Protein AF-0000000065949648 (afdb_homodimer)

Radius of gyration: 27.19 Å; Cα contacts (8 Å, |Δi|>4): 2237; chains: 2; bounding box: 66×78×62 Å

Structure (mmCIF, N/CA/C/O backbone):
data_AF-0000000065949648-mode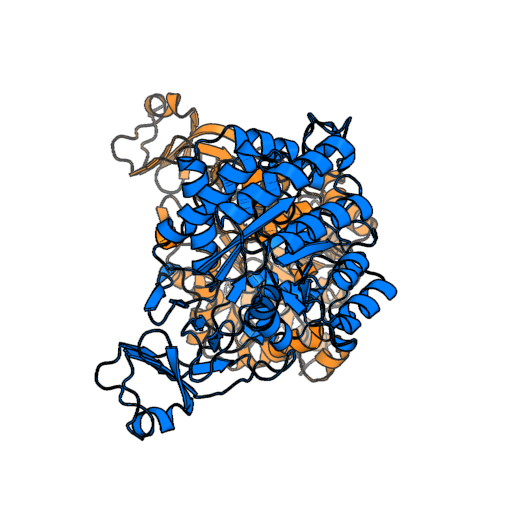l_v1
#
loop_
_entity.id
_entity.type
_entity.pdbx_description
1 polymer Imidazolonepropionase
#
loop_
_atom_site.group_PDB
_atom_site.id
_atom_site.type_symbol
_atom_site.label_atom_id
_atom_site.label_alt_id
_atom_site.label_comp_id
_atom_site.label_asym_id
_atom_site.label_entity_id
_atom_site.label_seq_id
_atom_site.pdbx_PDB_ins_code
_atom_site.Cartn_x
_atom_site.Cartn_y
_atom_site.Cartn_z
_atom_site.occupancy
_atom_site.B_iso_or_equiv
_atom_site.auth_seq_id
_atom_site.auth_comp_id
_atom_site.auth_asym_id
_atom_site.auth_atom_id
_atom_site.pdbx_PDB_model_num
ATOM 1 N N . MET A 1 1 ? -23.938 -40.5 10.734 1 53.66 1 MET A N 1
ATOM 2 C CA . MET A 1 1 ? -22.5 -40.375 10.5 1 53.66 1 MET A CA 1
ATOM 3 C C . MET A 1 1 ? -21.844 -39.562 11.617 1 53.66 1 MET A C 1
ATOM 5 O O . MET A 1 1 ? -22.438 -38.625 12.156 1 53.66 1 MET A O 1
ATOM 9 N N . SER A 1 2 ? -20.797 -40.031 12.266 1 78.88 2 SER A N 1
ATOM 10 C CA . SER A 1 2 ? -20.172 -39.438 13.438 1 78.88 2 SER A CA 1
ATOM 11 C C . SER A 1 2 ? -19.688 -38.031 13.156 1 78.88 2 SER A C 1
ATOM 13 O O . SER A 1 2 ? -19.234 -37.719 12.047 1 78.88 2 SER A O 1
ATOM 15 N N . ARG A 1 3 ? -20.031 -37.188 13.992 1 88.88 3 ARG A N 1
ATOM 16 C CA . ARG A 1 3 ? -19.594 -35.781 13.898 1 88.88 3 ARG A CA 1
ATOM 17 C C . ARG A 1 3 ? -18.062 -35.688 13.82 1 88.88 3 ARG A C 1
ATOM 19 O O . ARG A 1 3 ? -17.359 -36.375 14.578 1 88.88 3 ARG A O 1
ATOM 26 N N . PRO A 1 4 ? -17.531 -35.031 12.789 1 93.88 4 PRO A N 1
ATOM 27 C CA . PRO A 1 4 ? -16.078 -34.844 12.758 1 93.88 4 PRO A CA 1
ATOM 28 C C . PRO A 1 4 ? -15.531 -34.219 14.047 1 93.88 4 PRO A C 1
ATOM 30 O O . PRO A 1 4 ? -16.234 -33.438 14.703 1 93.88 4 PRO A O 1
ATOM 33 N N . THR A 1 5 ? -14.305 -34.594 14.375 1 96.12 5 THR A N 1
ATOM 34 C CA . THR A 1 5 ? -13.625 -34.031 15.531 1 96.12 5 THR A CA 1
ATOM 35 C C . THR A 1 5 ? -12.695 -32.875 15.117 1 96.12 5 THR A C 1
ATOM 37 O O . THR A 1 5 ? -11.656 -33.125 14.492 1 96.12 5 THR A O 1
ATOM 40 N N . ALA A 1 6 ? -13.047 -31.734 15.5 1 97.44 6 ALA A N 1
ATOM 41 C CA . ALA A 1 6 ? -12.305 -30.562 15.055 1 97.44 6 ALA A CA 1
ATOM 42 C C . ALA A 1 6 ? -11.008 -30.406 15.836 1 97.44 6 ALA A C 1
ATOM 44 O O . ALA A 1 6 ? -10.969 -30.641 17.047 1 97.44 6 ALA A O 1
ATOM 45 N N . THR A 1 7 ? -9.93 -29.969 15.18 1 98.38 7 THR A N 1
ATOM 46 C CA . THR A 1 7 ? -8.672 -29.594 15.812 1 98.38 7 THR A CA 1
ATOM 47 C C . THR A 1 7 ? -8.547 -28.078 15.914 1 98.38 7 THR A C 1
ATOM 49 O O . THR A 1 7 ? -7.828 -27.562 16.766 1 98.38 7 THR A O 1
ATOM 52 N N . LEU A 1 8 ? -9.211 -27.375 15.07 1 98.69 8 LEU A N 1
ATOM 53 C CA . LEU A 1 8 ? -9.25 -25.906 15.031 1 98.69 8 LEU A CA 1
ATOM 54 C C . LEU A 1 8 ? -10.633 -25.422 14.617 1 98.69 8 LEU A C 1
ATOM 56 O O . LEU A 1 8 ? -11.25 -25.984 13.719 1 98.69 8 LEU A O 1
ATOM 60 N N . VAL A 1 9 ? -11.148 -24.406 15.297 1 98.75 9 VAL A N 1
ATOM 61 C CA . VAL A 1 9 ? -12.422 -23.797 14.938 1 98.75 9 VAL A CA 1
ATOM 62 C C . VAL A 1 9 ? -12.281 -22.281 14.914 1 98.75 9 VAL A C 1
ATOM 64 O O . VAL A 1 9 ? -11.75 -21.688 15.852 1 98.75 9 VAL A O 1
ATOM 67 N N . LEU A 1 10 ? -12.578 -21.625 13.844 1 98.81 10 LEU A N 1
ATOM 68 C CA . LEU A 1 10 ? -12.805 -20.188 13.781 1 98.81 10 LEU A CA 1
ATOM 69 C C . LEU A 1 10 ? -14.297 -19.859 13.875 1 98.81 10 LEU A C 1
ATOM 71 O O . LEU A 1 10 ? -15.078 -20.266 13.016 1 98.81 10 LEU A O 1
ATOM 75 N N . ARG A 1 11 ? -14.734 -19.172 14.867 1 98.38 11 ARG A N 1
ATOM 76 C CA . ARG A 1 11 ? -16.156 -18.938 15.109 1 98.38 11 ARG A CA 1
ATOM 77 C C . ARG A 1 11 ? -16.484 -17.438 15.07 1 98.38 11 ARG A C 1
ATOM 79 O O . ARG A 1 11 ? -15.578 -16.609 15.055 1 98.38 11 ARG A O 1
ATOM 86 N N . ASN A 1 12 ? -17.812 -17.141 15.023 1 98.5 12 ASN A N 1
ATOM 87 C CA . ASN A 1 12 ? -18.297 -15.766 15.039 1 98.5 12 ASN A CA 1
ATOM 88 C C . ASN A 1 12 ? -17.703 -14.953 13.898 1 98.5 12 ASN A C 1
ATOM 90 O O . ASN A 1 12 ? -17.156 -13.867 14.117 1 98.5 12 ASN A O 1
ATOM 94 N N . ALA A 1 13 ? -17.703 -15.531 12.695 1 98.75 13 ALA A N 1
ATOM 95 C CA . ALA A 1 13 ? -17.047 -14.93 11.547 1 98.75 13 ALA A CA 1
ATOM 96 C C . ALA A 1 13 ? -18.047 -14.617 10.438 1 98.75 13 ALA A C 1
ATOM 98 O O . ALA A 1 13 ? -19.188 -15.094 10.477 1 98.75 13 ALA A O 1
ATOM 99 N N . VAL A 1 14 ? -17.75 -13.656 9.617 1 98.81 14 VAL A N 1
ATOM 100 C CA . VAL A 1 14 ? -18.266 -13.648 8.25 1 98.81 14 VAL A CA 1
ATOM 101 C C . VAL A 1 14 ? -17.359 -14.492 7.355 1 98.81 14 VAL A C 1
ATOM 103 O O . VAL A 1 14 ? -16.203 -14.148 7.125 1 98.81 14 VAL A O 1
ATOM 106 N N . VAL A 1 15 ? -17.875 -15.617 6.871 1 98.88 15 VAL A N 1
ATOM 107 C CA . VAL A 1 15 ? -17.047 -16.516 6.078 1 98.88 15 VAL A CA 1
ATOM 108 C C . VAL A 1 15 ? -17.281 -16.266 4.594 1 98.88 15 VAL A C 1
ATOM 110 O O . VAL A 1 15 ? -18.438 -16.234 4.141 1 98.88 15 VAL A O 1
ATOM 113 N N . ALA A 1 16 ? -16.266 -15.953 3.842 1 98.88 16 ALA A N 1
ATOM 114 C CA . ALA A 1 16 ? -16.312 -16.016 2.383 1 98.88 16 ALA A CA 1
ATOM 115 C C . ALA A 1 16 ? -15.812 -17.359 1.878 1 98.88 16 ALA A C 1
ATOM 117 O O . ALA A 1 16 ? -14.625 -17.672 1.985 1 98.88 16 ALA A O 1
ATOM 118 N N . THR A 1 17 ? -16.641 -18.156 1.292 1 98.75 17 THR A N 1
ATOM 119 C CA . THR A 1 17 ? -16.266 -19.516 0.916 1 98.75 17 THR A CA 1
ATOM 120 C C . THR A 1 17 ? -15.477 -19.516 -0.387 1 98.75 17 THR A C 1
ATOM 122 O O . THR A 1 17 ? -14.664 -20.422 -0.628 1 98.75 17 THR A O 1
ATOM 125 N N . CYS A 1 18 ? -15.734 -18.562 -1.276 1 98.38 18 CYS A N 1
ATOM 126 C CA . CYS A 1 18 ? -15.109 -18.391 -2.582 1 98.38 18 CYS A CA 1
ATOM 127 C C . CYS A 1 18 ? -15.25 -19.641 -3.43 1 98.38 18 CYS A C 1
ATOM 129 O O . CYS A 1 18 ? -14.328 -20 -4.168 1 98.38 18 CYS A O 1
ATOM 131 N N . ASP A 1 19 ? -16.359 -20.359 -3.314 1 96.19 19 ASP A N 1
ATOM 132 C CA . ASP A 1 19 ? -16.547 -21.625 -4.02 1 96.19 19 ASP A CA 1
ATOM 133 C C . ASP A 1 19 ? -17.781 -21.578 -4.926 1 96.19 19 ASP A C 1
ATOM 135 O O . ASP A 1 19 ? -18.203 -22.594 -5.465 1 96.19 19 ASP A O 1
ATOM 139 N N . ARG A 1 20 ? -18.375 -20.484 -5.105 1 94.69 20 ARG A N 1
ATOM 140 C CA . ARG A 1 20 ? -19.625 -20.391 -5.848 1 94.69 20 ARG A CA 1
ATOM 141 C C . ARG A 1 20 ? -19.391 -19.984 -7.297 1 94.69 20 ARG A C 1
ATOM 143 O O . ARG A 1 20 ? -19.5 -20.812 -8.211 1 94.69 20 ARG A O 1
ATOM 150 N N . SER A 1 21 ? -19.094 -18.766 -7.562 1 94.44 21 SER A N 1
ATOM 151 C CA . SER A 1 21 ? -18.781 -18.234 -8.891 1 94.44 21 SER A CA 1
ATOM 152 C C . SER A 1 21 ? -17.75 -17.109 -8.805 1 94.44 21 SER A C 1
ATOM 154 O O . SER A 1 21 ? -17.422 -16.641 -7.719 1 94.44 21 SER A O 1
ATOM 156 N N . PRO A 1 22 ? -17.25 -16.75 -9.953 1 94.19 22 PRO A N 1
ATOM 157 C CA . PRO A 1 22 ? -16.234 -15.688 -9.945 1 94.19 22 PRO A CA 1
ATOM 158 C C . PRO A 1 22 ? -16.766 -14.383 -9.359 1 94.19 22 PRO A C 1
ATOM 160 O O . PRO A 1 22 ? -15.984 -13.57 -8.859 1 94.19 22 PRO A O 1
ATOM 163 N N . SER A 1 23 ? -18.031 -14.156 -9.375 1 94.69 23 SER A N 1
ATOM 164 C CA . SER A 1 23 ? -18.578 -12.867 -8.969 1 94.69 23 SER A CA 1
ATOM 165 C C . SER A 1 23 ? -19.25 -12.961 -7.609 1 94.69 23 SER A C 1
ATOM 167 O O . SER A 1 23 ? -19.812 -11.977 -7.121 1 94.69 23 SER A O 1
ATOM 169 N N . ASP A 1 24 ? -19.234 -14.133 -6.992 1 96.94 24 ASP A N 1
ATOM 170 C CA . ASP A 1 24 ? -19.891 -14.375 -5.711 1 96.94 24 ASP A CA 1
ATOM 171 C C . ASP A 1 24 ? -18.906 -14.984 -4.707 1 96.94 24 ASP A C 1
ATOM 173 O O . ASP A 1 24 ? -18.594 -16.172 -4.773 1 96.94 24 ASP A O 1
ATOM 177 N N . ALA A 1 25 ? -18.516 -14.211 -3.729 1 98.06 25 ALA A N 1
ATOM 178 C CA . ALA A 1 25 ? -17.547 -14.648 -2.732 1 98.06 25 ALA A CA 1
ATOM 179 C C . ALA A 1 25 ? -18.156 -15.664 -1.774 1 98.06 25 ALA A C 1
ATOM 181 O O . ALA A 1 25 ? -17.438 -16.344 -1.034 1 98.06 25 ALA A O 1
ATOM 182 N N . GLY A 1 26 ? -19.484 -15.867 -1.827 1 98.38 26 GLY A N 1
ATOM 183 C CA . GLY A 1 26 ? -20.125 -16.844 -0.969 1 98.38 26 GLY A CA 1
ATOM 184 C C . GLY A 1 26 ? -20.109 -16.453 0.498 1 98.38 26 GLY A C 1
ATOM 185 O O . GLY A 1 26 ? -19.719 -17.266 1.352 1 98.38 26 GLY A O 1
ATOM 186 N N . LEU A 1 27 ? -20.547 -15.242 0.833 1 98.44 27 LEU A N 1
ATOM 187 C CA . LEU A 1 27 ? -20.5 -14.711 2.189 1 98.44 27 LEU A CA 1
ATOM 188 C C . LEU A 1 27 ? -21.547 -15.375 3.076 1 98.44 27 LEU A C 1
ATOM 190 O O . LEU A 1 27 ? -22.703 -15.5 2.689 1 98.44 27 LEU A O 1
ATOM 194 N N . LEU A 1 28 ? -21.094 -15.875 4.215 1 98.44 28 LEU A N 1
ATOM 195 C CA . LEU A 1 28 ? -21.938 -16.453 5.258 1 98.44 28 LEU A CA 1
ATOM 196 C C . LEU A 1 28 ? -21.766 -15.695 6.574 1 98.44 28 LEU A C 1
ATOM 198 O O . LEU A 1 28 ? -20.781 -15.891 7.285 1 98.44 28 LEU A O 1
ATOM 202 N N . PRO A 1 29 ? -22.719 -14.797 6.961 1 97.94 29 PRO A N 1
ATOM 203 C CA . PRO A 1 29 ? -22.594 -14.094 8.242 1 97.94 29 PRO A CA 1
ATOM 204 C C . PRO A 1 29 ? -22.844 -15.008 9.438 1 97.94 29 PRO A C 1
ATOM 206 O O . PRO A 1 29 ? -23.578 -15.992 9.328 1 97.94 29 PRO A O 1
ATOM 209 N N . GLY A 1 30 ? -22.234 -14.625 10.602 1 98.19 30 GLY A N 1
ATOM 210 C CA . GLY A 1 30 ? -22.438 -15.406 11.812 1 98.19 30 GLY A CA 1
ATOM 211 C C . GLY A 1 30 ? -22.062 -16.859 11.656 1 98.19 30 GLY A C 1
ATOM 212 O O . GLY A 1 30 ? -22.781 -17.75 12.109 1 98.19 30 GLY A O 1
ATOM 213 N N . ALA A 1 31 ? -20.953 -17.078 10.922 1 98.75 31 ALA A N 1
ATOM 214 C CA . ALA A 1 31 ? -20.578 -18.438 10.531 1 98.75 31 ALA A CA 1
ATOM 215 C C . ALA A 1 31 ? -19.359 -18.906 11.297 1 98.75 31 ALA A C 1
ATOM 217 O O . ALA A 1 31 ? -18.766 -18.156 12.078 1 98.75 31 ALA A O 1
ATOM 218 N N . ALA A 1 32 ? -19.062 -20.203 11.133 1 98.75 32 ALA A N 1
ATOM 219 C CA . ALA A 1 32 ? -17.875 -20.844 11.688 1 98.75 32 ALA A CA 1
ATOM 220 C C . ALA A 1 32 ? -17.266 -21.812 10.688 1 98.75 32 ALA A C 1
ATOM 222 O O . ALA A 1 32 ? -17.938 -22.297 9.766 1 98.75 32 ALA A O 1
ATOM 223 N N . VAL A 1 33 ? -16.016 -22.016 10.805 1 98.88 33 VAL A N 1
ATOM 224 C CA . VAL A 1 33 ? -15.273 -23.031 10.07 1 98.88 33 VAL A CA 1
ATOM 225 C C . VAL A 1 33 ? -14.602 -23.984 11.047 1 98.88 33 VAL A C 1
ATOM 227 O O . VAL A 1 33 ? -13.891 -23.562 11.961 1 98.88 33 VAL A O 1
ATOM 230 N N . ALA A 1 34 ? -14.867 -25.266 10.891 1 98.75 34 ALA A N 1
ATOM 231 C CA . ALA A 1 34 ? -14.211 -26.312 11.68 1 98.75 34 ALA A CA 1
ATOM 232 C C . ALA A 1 34 ? -13.211 -27.094 10.836 1 98.75 34 ALA A C 1
ATOM 234 O O . ALA A 1 34 ? -13.516 -27.484 9.711 1 98.75 34 ALA A O 1
ATOM 235 N N . VAL A 1 35 ? -12.031 -27.25 11.406 1 98.62 35 VAL A N 1
ATOM 236 C CA . VAL A 1 35 ? -10.93 -27.938 10.734 1 98.62 35 VAL A CA 1
ATOM 237 C C . VAL A 1 35 ? -10.617 -29.234 11.469 1 98.62 35 VAL A C 1
ATOM 239 O O . VAL A 1 35 ? -10.602 -29.281 12.703 1 98.62 35 VAL A O 1
ATOM 242 N N . GLU A 1 36 ? -10.469 -30.312 10.75 1 98.06 36 GLU A N 1
ATOM 243 C CA . GLU A 1 36 ? -9.953 -31.594 11.258 1 98.06 36 GLU A CA 1
ATOM 244 C C . GLU A 1 36 ? -8.633 -31.953 10.586 1 98.06 36 GLU A C 1
ATOM 246 O O . GLU A 1 36 ? -8.617 -32.344 9.414 1 98.06 36 GLU A O 1
ATOM 251 N N . GLY A 1 37 ? -7.605 -31.844 11.32 1 96.56 37 GLY A N 1
ATOM 252 C CA . GLY A 1 37 ? -6.293 -32.031 10.719 1 96.56 37 GLY A CA 1
ATOM 253 C C . GLY A 1 37 ? -5.949 -30.953 9.695 1 96.56 37 GLY A C 1
ATOM 254 O O . GLY A 1 37 ? -5.832 -29.781 10.039 1 96.56 37 GLY A O 1
ATOM 255 N N . ARG A 1 38 ? -5.848 -31.453 8.438 1 96.81 38 ARG A N 1
ATOM 256 C CA . ARG A 1 38 ? -5.395 -30.531 7.398 1 96.81 38 ARG A CA 1
ATOM 257 C C . ARG A 1 38 ? -6.559 -30.078 6.516 1 96.81 38 ARG A C 1
ATOM 259 O O . ARG A 1 38 ? -6.371 -29.312 5.57 1 96.81 38 ARG A O 1
ATOM 266 N N . ARG A 1 39 ? -7.781 -30.484 6.891 1 97.44 39 ARG A N 1
ATOM 267 C CA . ARG A 1 39 ? -8.906 -30.266 5.988 1 97.44 39 ARG A CA 1
ATOM 268 C C . ARG A 1 39 ? -10.039 -29.531 6.691 1 97.44 39 ARG A C 1
ATOM 270 O O . ARG A 1 39 ? -10.188 -29.625 7.91 1 97.44 39 ARG A O 1
ATOM 277 N N . VAL A 1 40 ? -10.758 -28.828 5.918 1 98.06 40 VAL A N 1
ATOM 278 C CA . VAL A 1 40 ? -12.008 -28.266 6.414 1 98.06 40 VAL A CA 1
ATOM 279 C C . VAL A 1 40 ? 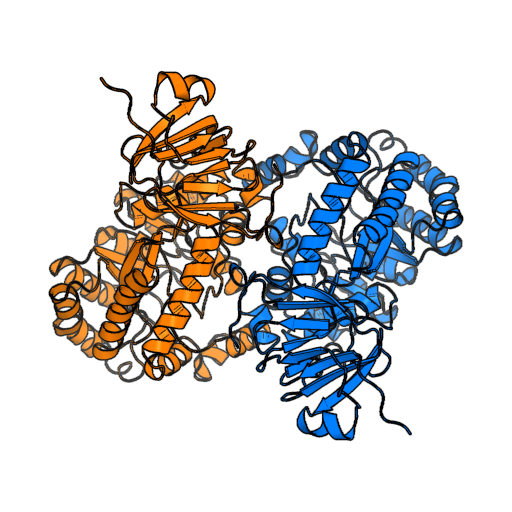-13.016 -29.375 6.672 1 98.06 40 VAL A C 1
ATOM 281 O O . VAL A 1 40 ? -13.352 -30.141 5.762 1 98.06 40 VAL A O 1
ATOM 284 N N . ALA A 1 41 ? -13.484 -29.484 7.844 1 98.06 41 ALA A N 1
ATOM 285 C CA . ALA A 1 41 ? -14.43 -30.531 8.211 1 98.06 41 ALA A CA 1
ATOM 286 C C . ALA A 1 41 ? -15.867 -30.047 8.055 1 98.06 41 ALA A C 1
ATOM 288 O O . ALA A 1 41 ? -16.766 -30.828 7.762 1 98.06 41 ALA A O 1
ATOM 289 N N . 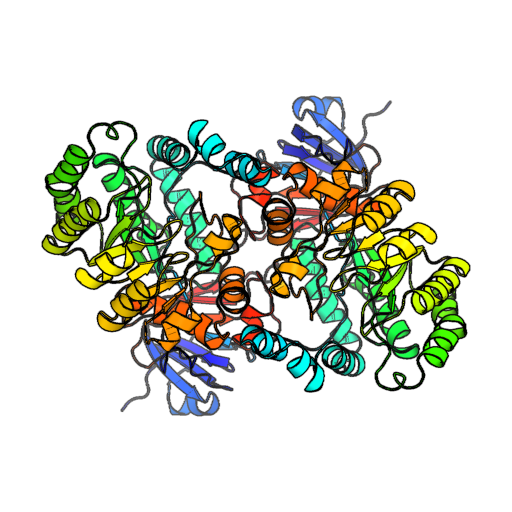TRP A 1 42 ? -16 -28.75 8.328 1 98.12 42 TRP A N 1
ATOM 290 C CA . TRP A 1 42 ? -17.359 -28.219 8.328 1 98.12 42 TRP A CA 1
ATOM 291 C C . TRP A 1 42 ? -17.328 -26.688 8.25 1 98.12 42 TRP A C 1
ATOM 293 O O . TRP A 1 42 ? -16.453 -26.047 8.812 1 98.12 42 TRP A O 1
ATOM 303 N N . VAL A 1 43 ? -18.219 -26.078 7.531 1 98.56 43 VAL A N 1
ATOM 304 C CA . VAL A 1 43 ? -18.484 -24.641 7.488 1 98.56 43 VAL A CA 1
ATOM 305 C C . VAL A 1 43 ? -19.984 -24.406 7.496 1 98.56 43 VAL A C 1
ATOM 307 O O . VAL A 1 43 ? -20.734 -25.094 6.809 1 98.56 43 VAL A O 1
ATOM 310 N N . GLY A 1 44 ? -20.453 -23.578 8.273 1 98.25 44 GLY A N 1
ATOM 311 C CA . GLY A 1 44 ? -21.875 -23.281 8.398 1 98.25 44 GLY A CA 1
ATOM 312 C C . GLY A 1 44 ? -22.172 -22.266 9.484 1 98.25 44 GLY A C 1
ATOM 313 O O . GLY A 1 44 ? -21.281 -21.562 9.961 1 98.25 44 GLY A O 1
ATOM 314 N N . ARG A 1 45 ? -23.5 -22.203 9.898 1 98.06 45 ARG A N 1
ATOM 315 C CA . ARG A 1 45 ? -23.906 -21.25 10.93 1 98.06 45 ARG A CA 1
ATOM 316 C C . ARG A 1 45 ? -23.266 -21.578 12.273 1 98.06 45 ARG A C 1
ATOM 318 O O . ARG A 1 45 ? -23.281 -22.734 12.703 1 98.06 45 ARG A O 1
ATOM 325 N N . ASP A 1 46 ? -22.672 -20.5 12.812 1 98.31 46 ASP A N 1
ATOM 326 C CA . ASP A 1 46 ? -21.984 -20.672 14.094 1 98.31 46 ASP A CA 1
ATOM 327 C C . ASP A 1 46 ? -22.891 -21.375 15.102 1 98.31 46 ASP A C 1
ATOM 329 O O . ASP A 1 46 ? -22.422 -22.234 15.852 1 98.31 46 ASP A O 1
ATOM 333 N N . ARG A 1 47 ? -24.156 -21.062 15.148 1 97.19 47 ARG A N 1
ATOM 334 C CA . ARG A 1 47 ? -25.109 -21.609 16.125 1 97.19 47 ARG A CA 1
ATOM 335 C C . ARG A 1 47 ? -25.281 -23.109 15.93 1 97.19 47 ARG A C 1
ATOM 337 O O . ARG A 1 47 ? -25.75 -23.812 16.828 1 97.19 47 ARG A O 1
ATOM 344 N N . ASP A 1 48 ? -24.938 -23.609 14.75 1 97.56 48 ASP A N 1
ATOM 345 C CA . ASP A 1 48 ? -25.125 -25.016 14.445 1 97.56 48 ASP A CA 1
ATOM 346 C C . ASP A 1 48 ? -23.844 -25.812 14.727 1 97.56 48 ASP A C 1
ATOM 348 O O . ASP A 1 48 ? -23.844 -27.047 14.625 1 97.56 48 ASP A O 1
ATOM 352 N N . LEU A 1 49 ? -22.734 -25.219 15.117 1 97.06 49 LEU A N 1
ATOM 353 C CA . LEU A 1 49 ? -21.422 -25.828 15.234 1 97.06 49 LEU A CA 1
ATOM 354 C C . LEU A 1 49 ? -21.453 -27.031 16.172 1 97.06 49 LEU A C 1
ATOM 356 O O . LEU A 1 49 ? -21.016 -28.125 15.805 1 97.06 49 LEU A O 1
ATOM 360 N N . GLU A 1 50 ? -22.062 -26.891 17.344 1 95.44 50 GLU A N 1
ATOM 361 C CA . GLU A 1 50 ? -22.031 -27.938 18.375 1 95.44 50 GLU A CA 1
ATOM 362 C C . GLU A 1 50 ? -22.828 -29.156 17.953 1 95.44 50 GLU A C 1
ATOM 364 O O . GLU A 1 50 ? -22.516 -30.281 18.359 1 95.44 50 GLU A O 1
ATOM 369 N N . ALA A 1 51 ? -23.828 -28.891 17.156 1 96.56 51 ALA A N 1
ATOM 370 C CA . ALA A 1 51 ? -24.641 -30 16.672 1 96.56 51 ALA A CA 1
ATOM 371 C C . ALA A 1 51 ? -23.922 -30.766 15.555 1 96.56 51 ALA A C 1
ATOM 373 O O . ALA A 1 51 ? -24.172 -31.953 15.352 1 96.56 51 ALA A O 1
ATOM 374 N N . GLU A 1 52 ? -23.016 -30.047 14.898 1 96.56 52 GLU A N 1
ATOM 375 C CA . GLU A 1 52 ? -22.453 -30.609 13.664 1 96.56 52 GLU A CA 1
ATOM 376 C C . GLU A 1 52 ? -21.031 -31.125 13.883 1 96.56 52 GLU A C 1
ATOM 378 O O . GLU A 1 52 ? -20.547 -31.969 13.117 1 96.56 52 GLU A O 1
ATOM 383 N N . VAL A 1 53 ? -20.328 -30.625 14.883 1 96.69 53 VAL A N 1
ATOM 384 C CA . VAL A 1 53 ? -18.906 -30.906 15.047 1 96.69 53 VAL A CA 1
ATOM 385 C C . VAL A 1 53 ? -18.578 -31.125 16.516 1 96.69 53 VAL A C 1
ATOM 387 O O . VAL A 1 53 ? -19.172 -30.5 17.391 1 96.69 53 VAL A O 1
ATOM 390 N N . ASN A 1 54 ? -17.734 -32.125 16.797 1 97.25 54 ASN A N 1
ATOM 391 C CA . ASN A 1 54 ? -17.125 -32.25 18.109 1 97.25 54 ASN A CA 1
ATOM 392 C C . ASN A 1 54 ? -15.93 -31.312 18.281 1 97.25 54 ASN A C 1
ATOM 394 O O . ASN A 1 54 ? -14.836 -31.609 17.812 1 97.25 54 ASN A O 1
ATOM 398 N N . ALA A 1 55 ? -16.141 -30.234 19.031 1 93.69 55 ALA A N 1
ATOM 399 C CA . ALA A 1 55 ? -15.117 -29.203 19.125 1 93.69 55 ALA A CA 1
ATOM 400 C C . ALA A 1 55 ? -14.453 -29.203 20.5 1 93.69 55 ALA A C 1
ATOM 402 O O . ALA A 1 55 ? -13.711 -28.281 20.828 1 93.69 55 ALA A O 1
ATOM 403 N N . GLY A 1 56 ? -14.727 -30.125 21.438 1 92.06 56 GLY A N 1
ATOM 404 C CA . GLY A 1 56 ? -14.266 -30.141 22.828 1 92.06 56 GLY A CA 1
ATOM 405 C C . GLY A 1 56 ? -12.758 -30.016 22.953 1 92.06 56 GLY A C 1
ATOM 406 O O . GLY A 1 56 ? -12.258 -29.328 23.844 1 92.06 56 GLY A O 1
ATOM 407 N N . GLY A 1 57 ? -11.914 -30.531 22.094 1 94 57 GLY A N 1
ATOM 408 C CA . GLY A 1 57 ? -10.461 -30.484 22.172 1 94 57 GLY A CA 1
ATOM 409 C C . GLY A 1 57 ? -9.828 -29.609 21.109 1 94 57 GLY A C 1
ATOM 410 O O . GLY A 1 57 ? -8.602 -29.547 21 1 94 57 GLY A O 1
ATOM 411 N N . ALA A 1 58 ? -10.641 -28.766 20.547 1 97.25 58 ALA A N 1
ATOM 412 C CA . ALA A 1 58 ? -10.133 -27.969 19.422 1 97.25 58 ALA A CA 1
ATOM 413 C C . ALA A 1 58 ? -9.578 -26.625 19.922 1 97.25 58 ALA A C 1
ATOM 415 O O . ALA A 1 58 ? -10.023 -26.109 20.938 1 97.25 58 ALA A O 1
ATOM 416 N N . GLN A 1 59 ? -8.484 -26.125 19.297 1 98.19 59 GLN A N 1
ATOM 417 C CA . GLN A 1 59 ? -8.172 -24.703 19.406 1 98.19 59 GLN A CA 1
ATOM 418 C C . GLN A 1 59 ? -9.305 -23.844 18.844 1 98.19 59 GLN A C 1
ATOM 420 O O . GLN A 1 59 ? -9.75 -24.062 17.719 1 98.19 59 GLN A O 1
ATOM 425 N N . VAL A 1 60 ? -9.805 -22.938 19.656 1 98.25 60 VAL A N 1
ATOM 426 C CA . VAL A 1 60 ? -10.922 -22.094 19.234 1 98.25 60 VAL A CA 1
ATOM 427 C C . VAL A 1 60 ? -10.445 -20.656 19.062 1 98.25 60 VAL A C 1
ATOM 429 O O . VAL A 1 60 ? -9.859 -20.094 19.984 1 98.25 60 VAL A O 1
ATOM 432 N N . ILE A 1 61 ? -10.648 -20.047 17.906 1 98.5 61 ILE A N 1
ATOM 433 C CA . ILE A 1 61 ? -10.359 -18.641 17.625 1 98.5 61 ILE A CA 1
ATOM 434 C C . ILE A 1 61 ? -11.664 -17.891 17.422 1 98.5 61 ILE A C 1
ATOM 436 O O . ILE A 1 61 ? -12.445 -18.203 16.516 1 98.5 61 ILE A O 1
ATOM 440 N N . ASP A 1 62 ? -11.953 -16.906 18.25 1 98.44 62 ASP A N 1
ATOM 441 C CA . ASP A 1 62 ? -13.094 -16.016 18.078 1 98.44 62 ASP A CA 1
ATOM 442 C C . ASP A 1 62 ? -12.781 -14.906 17.078 1 98.44 62 ASP A C 1
ATOM 444 O O . ASP A 1 62 ? -11.953 -14.031 17.344 1 98.44 62 ASP A O 1
ATOM 448 N N . ALA A 1 63 ? -13.492 -14.922 15.953 1 98.38 63 ALA A N 1
ATOM 449 C CA . ALA A 1 63 ? -13.227 -13.961 14.891 1 98.38 63 ALA A CA 1
ATOM 450 C C . ALA A 1 63 ? -13.844 -12.602 15.219 1 98.38 63 ALA A C 1
ATOM 452 O O . ALA A 1 63 ? -13.531 -11.594 14.578 1 98.38 63 ALA A O 1
ATOM 453 N N . ARG A 1 64 ? -14.734 -12.516 16.203 1 97.69 64 ARG A N 1
ATOM 454 C CA . ARG A 1 64 ? -15.359 -11.273 16.656 1 97.69 64 ARG A CA 1
ATOM 455 C C . ARG A 1 64 ? -15.984 -10.508 15.5 1 97.69 64 ARG A C 1
ATOM 457 O O . ARG A 1 64 ? -15.797 -9.297 15.383 1 97.69 64 ARG A O 1
ATOM 464 N N . GLY A 1 65 ? -16.594 -11.281 14.578 1 98 65 GLY A N 1
ATOM 465 C CA . GLY A 1 65 ? -17.281 -10.664 13.453 1 98 65 GLY A CA 1
ATOM 466 C C . GLY A 1 65 ? -16.375 -10.398 12.273 1 98 65 GLY A C 1
ATOM 467 O O . GLY A 1 65 ? -16.797 -9.828 11.266 1 98 65 GLY A O 1
ATOM 468 N N . GLY A 1 66 ? -15.109 -10.836 12.336 1 98.5 66 GLY A N 1
ATOM 469 C CA . GLY A 1 66 ? -14.156 -10.625 11.266 1 98.5 66 GLY A CA 1
ATOM 470 C C . GLY A 1 66 ? -14.391 -11.523 10.062 1 98.5 66 GLY A C 1
ATOM 471 O O . GLY A 1 66 ? -15.117 -12.516 10.164 1 98.5 66 GLY A O 1
ATOM 472 N N . LEU A 1 67 ? -13.867 -11.133 8.984 1 98.81 67 LEU A N 1
ATOM 473 C CA . LEU A 1 67 ? -13.938 -11.883 7.738 1 98.81 67 LEU A CA 1
ATOM 474 C C . LEU A 1 67 ? -12.961 -13.062 7.762 1 98.81 67 LEU A C 1
ATOM 476 O O . LEU A 1 67 ? -11.812 -12.914 8.188 1 98.81 67 LEU A O 1
ATOM 480 N N . VAL A 1 68 ? -13.414 -14.234 7.422 1 98.94 68 VAL A N 1
ATOM 481 C CA . VAL A 1 68 ? -12.57 -15.406 7.207 1 98.94 68 VAL A CA 1
ATOM 482 C C . VAL A 1 68 ? -12.641 -15.828 5.746 1 98.94 68 VAL A C 1
ATOM 484 O O . VAL A 1 68 ? -13.727 -16 5.191 1 98.94 68 VAL A O 1
ATOM 487 N N . THR A 1 69 ? -11.555 -15.953 5.105 1 98.94 69 THR A N 1
ATOM 488 C CA . THR A 1 69 ? -11.469 -16.359 3.707 1 98.94 69 THR A CA 1
ATOM 489 C C . THR A 1 69 ? -10.539 -17.547 3.543 1 98.94 69 THR A C 1
ATOM 491 O O . THR A 1 69 ? -9.836 -17.938 4.484 1 98.94 69 THR A O 1
ATOM 494 N N . PRO A 1 70 ? -10.602 -18.219 2.318 1 98.88 70 PRO A N 1
ATOM 495 C CA . PRO A 1 70 ? -9.461 -19.078 2.016 1 98.88 70 PRO A CA 1
ATOM 496 C C . PRO A 1 70 ? -8.133 -18.328 2.033 1 98.88 70 PRO A C 1
ATOM 498 O O . PRO A 1 70 ? -8.109 -17.109 1.882 1 98.88 70 PRO A O 1
ATOM 501 N N . GLY A 1 71 ? -7.055 -19.062 2.344 1 98.88 71 GLY A N 1
ATOM 502 C CA . GLY A 1 71 ? -5.75 -18.469 2.102 1 98.88 71 GLY A CA 1
ATOM 503 C C . GLY A 1 71 ? -5.586 -17.953 0.688 1 98.88 71 GLY A C 1
ATOM 504 O O . GLY A 1 71 ? -6.051 -18.578 -0.268 1 98.88 71 GLY A O 1
ATOM 505 N N . LEU A 1 72 ? -4.984 -16.766 0.558 1 98.88 72 LEU A N 1
ATOM 506 C CA . LEU A 1 72 ? -4.754 -16.219 -0.771 1 98.88 72 LEU A CA 1
ATOM 507 C C . LEU A 1 72 ? -3.76 -17.062 -1.552 1 98.88 72 LEU A C 1
ATOM 509 O O . LEU A 1 72 ? -2.848 -17.656 -0.967 1 98.88 72 LEU A O 1
ATOM 513 N N . VAL A 1 73 ? -3.984 -17.172 -2.826 1 98.88 73 VAL A N 1
ATOM 514 C CA . VAL A 1 73 ? -3.117 -17.922 -3.738 1 98.88 73 VAL A CA 1
ATOM 515 C C . VAL A 1 73 ? -2.424 -16.953 -4.691 1 98.88 73 VAL A C 1
ATOM 517 O O . VAL A 1 73 ? -3.025 -16.484 -5.664 1 98.88 73 VAL A O 1
ATOM 520 N N . ASP A 1 74 ? -1.175 -16.625 -4.395 1 98.94 74 ASP A N 1
ATOM 521 C CA . ASP A 1 74 ? -0.398 -15.758 -5.273 1 98.94 74 ASP A CA 1
ATOM 522 C C . ASP A 1 74 ? 0.192 -16.547 -6.441 1 98.94 74 ASP A C 1
ATOM 524 O O . ASP A 1 74 ? 1.281 -17.109 -6.324 1 98.94 74 ASP A O 1
ATOM 528 N N . SER A 1 75 ? -0.438 -16.438 -7.562 1 98.88 75 SER A N 1
ATOM 529 C CA . SER A 1 75 ? -0.181 -17.344 -8.672 1 98.88 75 SER A CA 1
ATOM 530 C C . SER A 1 75 ? 0.875 -16.781 -9.617 1 98.88 75 SER A C 1
ATOM 532 O O . SER A 1 75 ? 1.046 -17.281 -10.727 1 98.88 75 SER A O 1
ATOM 534 N N . HIS A 1 76 ? 1.628 -15.711 -9.203 1 98.94 76 HIS A N 1
ATOM 535 C CA . HIS A 1 76 ? 2.631 -15.117 -10.086 1 98.94 76 HIS A CA 1
ATOM 536 C C . HIS A 1 76 ? 3.635 -14.289 -9.289 1 98.94 76 HIS A C 1
ATOM 538 O O . HIS A 1 76 ? 3.395 -13.109 -9.016 1 98.94 76 HIS A O 1
ATOM 544 N N . THR A 1 77 ? 4.824 -14.867 -8.945 1 98.88 77 THR A N 1
ATOM 545 C CA . THR A 1 77 ? 5.875 -14.117 -8.266 1 98.88 77 THR A CA 1
ATOM 546 C C . THR A 1 77 ? 7.254 -14.523 -8.789 1 98.88 77 THR A C 1
ATOM 548 O O . THR A 1 77 ? 7.398 -15.57 -9.422 1 98.88 77 THR A O 1
ATOM 551 N N . HIS A 1 78 ? 8.227 -13.672 -8.648 1 98.62 78 HIS A N 1
ATOM 552 C CA . HIS A 1 78 ? 9.648 -13.891 -8.891 1 98.62 78 HIS A CA 1
ATOM 553 C C . HIS A 1 78 ? 10.461 -13.641 -7.621 1 98.62 78 HIS A C 1
ATOM 555 O O . HIS A 1 78 ? 11.156 -12.625 -7.516 1 98.62 78 HIS A O 1
ATOM 561 N N . LEU A 1 79 ? 10.516 -14.648 -6.695 1 98.75 79 LEU A N 1
ATOM 562 C CA . LEU A 1 79 ? 10.984 -14.344 -5.348 1 98.75 79 LEU A CA 1
ATOM 563 C C . LEU A 1 79 ? 12.492 -14.531 -5.246 1 98.75 79 LEU A C 1
ATOM 565 O O . LEU A 1 79 ? 13.125 -14.031 -4.309 1 98.75 79 LEU A O 1
ATOM 569 N N . VAL A 1 80 ? 13.094 -15.32 -6.152 1 98.88 80 VAL A N 1
ATOM 570 C CA . VAL A 1 80 ? 14.508 -15.648 -6.016 1 98.88 80 VAL A CA 1
ATOM 571 C C . VAL A 1 80 ? 15.344 -14.727 -6.898 1 98.88 80 VAL A C 1
ATOM 573 O O . VAL A 1 80 ? 15.477 -14.961 -8.102 1 98.88 80 VAL A O 1
ATOM 576 N N . PHE A 1 81 ? 15.93 -13.727 -6.312 1 98.56 81 PHE A N 1
ATOM 577 C CA . PHE A 1 81 ? 16.828 -12.789 -6.988 1 98.56 81 PHE A CA 1
ATOM 578 C C . PHE A 1 81 ? 17.703 -12.062 -5.98 1 98.56 81 PHE A C 1
ATOM 580 O O . PHE A 1 81 ? 17.453 -12.125 -4.773 1 98.56 81 PHE A O 1
ATOM 587 N N . ALA A 1 82 ? 18.734 -11.5 -6.426 1 97.94 82 ALA A N 1
ATOM 588 C CA . ALA A 1 82 ? 19.609 -10.633 -5.645 1 97.94 82 ALA A CA 1
ATOM 589 C C . ALA A 1 82 ? 19.766 -9.266 -6.301 1 97.94 82 ALA A C 1
ATOM 591 O O . ALA A 1 82 ? 19.391 -9.086 -7.465 1 97.94 82 ALA A O 1
ATOM 592 N N . GLY A 1 83 ? 20.234 -8.352 -5.512 1 94.81 83 GLY A N 1
ATOM 593 C CA . GLY A 1 83 ? 20.438 -7 -6.008 1 94.81 83 GLY A CA 1
ATOM 594 C C . GLY A 1 83 ? 19.188 -6.145 -5.926 1 94.81 83 GLY A C 1
ATOM 595 O O . GLY A 1 83 ? 18.141 -6.605 -5.457 1 94.81 83 GLY A O 1
ATOM 596 N N . GLU A 1 84 ? 19.312 -4.828 -6.258 1 93.81 84 GLU A N 1
ATOM 597 C CA . GLU A 1 84 ? 18.188 -3.893 -6.254 1 93.81 84 GLU A CA 1
ATOM 598 C C . GLU A 1 84 ? 18.156 -3.061 -7.531 1 93.81 84 GLU A C 1
ATOM 600 O O . GLU A 1 84 ? 19.188 -2.875 -8.18 1 93.81 84 GLU A O 1
ATOM 605 N N . ARG A 1 85 ? 16.984 -2.674 -7.84 1 94.31 85 ARG A N 1
ATOM 606 C CA . ARG A 1 85 ? 16.781 -1.858 -9.031 1 94.31 85 ARG A CA 1
ATOM 607 C C . ARG A 1 85 ? 16.312 -0.457 -8.664 1 94.31 85 ARG A C 1
ATOM 609 O O . ARG A 1 85 ? 15.672 0.223 -9.469 1 94.31 85 ARG A O 1
ATOM 616 N N . ALA A 1 86 ? 16.562 -0.013 -7.422 1 94.06 86 ALA A N 1
ATOM 617 C CA . ALA A 1 86 ? 16.062 1.256 -6.891 1 94.06 86 ALA A CA 1
ATOM 618 C C . ALA A 1 86 ? 16.641 2.436 -7.672 1 94.06 86 ALA A C 1
ATOM 620 O O . ALA A 1 86 ? 15.961 3.441 -7.875 1 94.06 86 ALA A O 1
ATOM 621 N N . GLY A 1 87 ? 17.938 2.314 -8 1 91.38 87 GLY A N 1
ATOM 622 C CA . GLY A 1 87 ? 18.547 3.361 -8.812 1 91.38 87 GLY A CA 1
ATOM 623 C C . GLY A 1 87 ? 17.859 3.521 -10.164 1 91.38 87 GLY A C 1
ATOM 624 O O . GLY A 1 87 ? 17.578 4.641 -10.586 1 91.38 87 GLY A O 1
ATOM 625 N N . GLU A 1 88 ? 17.641 2.398 -10.812 1 90.81 88 GLU A N 1
ATOM 626 C CA . GLU A 1 88 ? 16.938 2.385 -12.094 1 90.81 88 GLU A CA 1
ATOM 627 C C . GLU A 1 88 ? 15.523 2.951 -11.953 1 90.81 88 GLU A C 1
ATOM 629 O O . GLU A 1 88 ? 15.07 3.727 -12.797 1 90.81 88 GLU A O 1
ATOM 634 N N . PHE A 1 89 ? 14.898 2.6 -10.938 1 93 89 PHE A N 1
ATOM 635 C CA . PHE A 1 89 ? 13.562 3.088 -10.633 1 93 89 PHE A CA 1
ATOM 636 C C . PHE A 1 89 ? 13.547 4.609 -10.531 1 93 89 PHE A C 1
ATOM 638 O O . PHE A 1 89 ? 12.703 5.27 -11.141 1 93 89 PHE A O 1
ATOM 645 N N . ALA A 1 90 ? 14.484 5.137 -9.805 1 92.44 90 ALA A N 1
ATOM 646 C CA . ALA A 1 90 ? 14.562 6.582 -9.594 1 92.44 90 ALA A CA 1
ATOM 647 C C . ALA A 1 90 ? 14.789 7.312 -10.914 1 92.44 90 ALA A C 1
ATOM 649 O O . ALA A 1 90 ? 14.172 8.352 -11.164 1 92.44 90 ALA A O 1
ATOM 650 N N . LEU A 1 91 ? 15.602 6.73 -11.727 1 89.12 91 LEU A N 1
ATOM 651 C CA . LEU A 1 91 ? 15.898 7.344 -13.016 1 89.12 91 LEU A CA 1
ATOM 652 C C . LEU A 1 91 ? 14.68 7.316 -13.922 1 89.12 91 LEU A C 1
ATOM 654 O O . LEU A 1 91 ? 14.398 8.297 -14.625 1 89.12 91 LEU A O 1
ATOM 658 N N . ARG A 1 92 ? 13.961 6.207 -13.875 1 87.69 92 ARG A N 1
ATOM 659 C CA . ARG A 1 92 ? 12.75 6.082 -14.672 1 87.69 92 ARG A CA 1
ATOM 660 C C . ARG A 1 92 ? 11.703 7.102 -14.242 1 87.69 92 ARG A C 1
ATOM 662 O O . ARG A 1 92 ? 11.078 7.75 -15.086 1 87.69 92 ARG A O 1
ATOM 669 N N . CYS A 1 93 ? 11.555 7.277 -12.984 1 86.88 93 CYS A N 1
ATOM 670 C CA . CYS A 1 93 ? 10.57 8.211 -12.453 1 86.88 93 CYS A CA 1
ATOM 671 C C . CYS A 1 93 ? 10.922 9.648 -12.828 1 86.88 93 CYS A C 1
ATOM 673 O O . CYS A 1 93 ? 10.039 10.492 -12.984 1 86.88 93 CYS A O 1
ATOM 675 N N . ALA A 1 94 ? 12.172 9.922 -13.008 1 82.44 94 ALA A N 1
ATOM 676 C CA . ALA A 1 94 ? 12.648 11.266 -13.344 1 82.44 94 ALA A CA 1
ATOM 677 C C . ALA A 1 94 ? 12.484 11.547 -14.828 1 82.44 94 ALA A C 1
ATOM 679 O O . ALA A 1 94 ? 12.789 12.648 -15.297 1 82.44 94 ALA A O 1
ATOM 680 N N . GLY A 1 95 ? 11.867 10.641 -15.539 1 76.81 95 GLY A N 1
ATOM 681 C CA . GLY A 1 95 ? 11.555 10.852 -16.953 1 76.81 95 GLY A CA 1
ATOM 682 C C . GLY A 1 95 ? 12.664 10.406 -17.875 1 76.81 95 GLY A C 1
ATOM 683 O O . GLY A 1 95 ? 12.656 10.734 -19.062 1 76.81 95 GLY A O 1
ATOM 684 N N . ARG A 1 96 ? 13.68 9.82 -17.312 1 65 96 ARG A N 1
ATOM 685 C CA . ARG A 1 96 ? 14.68 9.281 -18.219 1 65 96 ARG A CA 1
ATOM 686 C C . ARG A 1 96 ? 14.172 8.031 -18.922 1 65 96 ARG A C 1
ATOM 688 O O . ARG A 1 96 ? 13.508 7.191 -18.312 1 65 96 ARG A O 1
ATOM 695 N N . SER A 1 97 ? 14.117 8.211 -20.281 1 55.81 97 SER A N 1
ATOM 696 C CA . SER A 1 97 ? 13.539 7.148 -21.094 1 55.81 97 SER A CA 1
ATOM 697 C C . SER A 1 97 ? 14.062 5.781 -20.672 1 55.81 97 SER A C 1
ATOM 699 O O . SER A 1 97 ? 15.203 5.66 -20.219 1 55.81 97 SER A O 1
ATOM 701 N N . TYR A 1 98 ? 13.07 4.816 -20.484 1 49.78 98 TYR A N 1
ATOM 702 C CA . TYR A 1 98 ? 13.391 3.414 -20.266 1 49.78 98 TYR A CA 1
ATOM 703 C C . TYR A 1 98 ? 14.578 2.986 -21.125 1 49.78 98 TYR A C 1
ATOM 705 O O . TYR A 1 98 ? 15.492 2.307 -20.641 1 49.78 98 TYR A O 1
ATOM 713 N N . LEU A 1 99 ? 14.477 3.391 -22.328 1 51.28 99 LEU A N 1
ATOM 714 C CA . LEU A 1 99 ? 15.539 3.051 -23.266 1 51.28 99 LEU A CA 1
ATOM 715 C C . LEU A 1 99 ? 16.891 3.543 -22.75 1 51.28 99 LEU A C 1
ATOM 717 O O . LEU A 1 99 ? 17.891 2.834 -22.844 1 51.28 99 LEU A O 1
ATOM 721 N N . GLN A 1 100 ? 16.812 4.707 -22.266 1 55.28 100 GLN A N 1
ATOM 722 C CA . GLN A 1 100 ? 18.078 5.234 -21.75 1 55.28 100 GLN A CA 1
ATOM 723 C C . GLN A 1 100 ? 18.531 4.453 -20.531 1 55.28 100 GLN A C 1
ATOM 725 O O . GLN A 1 100 ? 19.734 4.168 -20.375 1 55.28 100 GLN A O 1
ATOM 730 N N . VAL A 1 101 ? 17.547 4.039 -19.812 1 57 101 VAL A N 1
ATOM 731 C CA . VAL A 1 101 ? 17.859 3.248 -18.625 1 57 101 VAL A CA 1
ATOM 732 C C . VAL A 1 101 ? 18.359 1.865 -19.047 1 57 101 VAL A C 1
ATOM 734 O O . VAL A 1 101 ? 19.344 1.354 -18.5 1 57 101 VAL A O 1
ATOM 737 N N . ALA A 1 102 ? 17.609 1.224 -20.062 1 52.5 102 ALA A N 1
ATOM 738 C CA . ALA A 1 102 ? 18 -0.062 -20.625 1 52.5 102 ALA A CA 1
ATOM 739 C C . ALA A 1 102 ? 19.406 0.01 -21.219 1 52.5 102 ALA A C 1
ATOM 741 O O . ALA A 1 102 ? 20.203 -0.913 -21.047 1 52.5 102 ALA A O 1
ATOM 742 N N . LEU A 1 103 ? 19.703 1.087 -21.891 1 48.53 103 LEU A N 1
ATOM 743 C CA . LEU A 1 103 ? 20.984 1.277 -22.562 1 48.53 103 LEU A CA 1
ATOM 744 C C . LEU A 1 103 ? 22.094 1.567 -21.547 1 48.53 103 LEU A C 1
ATOM 746 O O . LEU A 1 103 ? 23.266 1.336 -21.828 1 48.53 103 LEU A O 1
ATOM 750 N N . SER A 1 104 ? 21.781 2.078 -20.562 1 49.16 104 SER A N 1
ATOM 751 C CA . SER A 1 104 ? 22.812 2.383 -19.578 1 49.16 104 SER A CA 1
ATOM 752 C C . SER A 1 104 ? 23.234 1.131 -18.812 1 49.16 104 SER A C 1
ATOM 754 O O . SER A 1 104 ? 24.078 1.199 -17.922 1 49.16 104 SER A O 1
ATOM 756 N N . GLY A 1 105 ? 22.906 0.026 -19.438 1 53.28 105 GLY A N 1
ATOM 757 C CA . GLY A 1 105 ? 23.281 -1.262 -18.875 1 53.28 105 GLY A CA 1
ATOM 758 C C . GLY A 1 105 ? 22.359 -1.726 -17.766 1 53.28 105 GLY A C 1
ATOM 759 O O . GLY A 1 105 ? 22.75 -2.529 -16.922 1 53.28 105 GLY A O 1
ATOM 760 N N . GLY A 1 106 ? 21.141 -1.331 -17.719 1 67 106 GLY A N 1
ATOM 761 C CA . GLY A 1 106 ? 20.188 -1.545 -16.656 1 67 106 GLY A CA 1
ATOM 762 C C . GLY A 1 106 ? 19.109 -2.553 -17.016 1 67 106 GLY A C 1
ATOM 763 O O . GLY A 1 106 ? 19.391 -3.559 -17.672 1 67 106 GLY A O 1
ATOM 764 N N . GLY A 1 107 ? 18.047 -2.812 -16.469 1 83.12 107 GLY A N 1
ATOM 765 C CA . GLY A 1 107 ? 16.938 -3.744 -16.641 1 83.12 107 GLY A CA 1
ATOM 766 C C . GLY A 1 107 ? 17.203 -5.098 -16 1 83.12 107 GLY A C 1
ATOM 767 O O . GLY A 1 107 ? 17.766 -5.18 -14.922 1 83.12 107 GLY A O 1
ATOM 768 N N . ILE A 1 108 ? 16.859 -6.07 -16.672 1 90.12 108 ILE A N 1
ATOM 769 C CA . ILE A 1 108 ? 16.922 -7.418 -16.125 1 90.12 108 ILE A CA 1
ATOM 770 C C . ILE A 1 108 ? 18.375 -7.871 -16.016 1 90.12 108 ILE A C 1
ATOM 772 O O . ILE A 1 108 ? 18.703 -8.75 -15.211 1 90.12 108 ILE A O 1
ATOM 776 N N . ALA A 1 109 ? 19.297 -7.262 -16.797 1 90.88 109 ALA A N 1
ATOM 777 C CA . ALA A 1 109 ? 20.703 -7.629 -16.781 1 90.88 109 ALA A CA 1
ATOM 778 C C . ALA A 1 109 ? 21.328 -7.328 -15.422 1 90.88 109 ALA A C 1
ATOM 780 O O . ALA A 1 109 ? 22.219 -8.055 -14.969 1 90.88 109 ALA A O 1
ATOM 781 N N . VAL A 1 110 ? 20.859 -6.27 -14.805 1 92.31 110 VAL A N 1
ATOM 782 C CA . VAL A 1 110 ? 21.375 -5.895 -13.492 1 92.31 110 VAL A CA 1
ATOM 783 C C . VAL A 1 110 ? 21 -6.965 -12.469 1 92.31 110 VAL A C 1
ATOM 785 O O . VAL A 1 110 ? 21.844 -7.434 -11.711 1 92.31 110 VAL A O 1
ATOM 788 N N . THR A 1 111 ? 19.797 -7.352 -12.484 1 96.44 111 THR A N 1
ATOM 789 C CA . THR A 1 111 ? 19.312 -8.383 -11.578 1 96.44 111 THR A CA 1
ATOM 790 C C . THR A 1 111 ? 19.984 -9.719 -11.867 1 96.44 111 THR A C 1
ATOM 792 O O . THR A 1 111 ? 20.359 -10.445 -10.945 1 96.44 111 THR A O 1
ATOM 795 N N . THR A 1 112 ? 20.141 -10.008 -13.164 1 96.81 112 THR A N 1
ATOM 796 C CA . THR A 1 112 ? 20.766 -11.266 -13.562 1 96.81 112 THR A CA 1
ATOM 797 C C . THR A 1 112 ? 22.203 -11.344 -13.055 1 96.81 112 THR A C 1
ATOM 799 O O . THR A 1 112 ? 22.594 -12.352 -12.461 1 96.81 112 THR A O 1
ATOM 802 N N . ARG A 1 113 ? 22.969 -10.289 -13.258 1 96.5 113 ARG A N 1
ATOM 803 C CA . ARG A 1 113 ? 24.359 -10.258 -12.805 1 96.5 113 ARG A CA 1
ATOM 804 C C . ARG A 1 113 ? 24.453 -10.422 -11.297 1 96.5 113 ARG A C 1
ATOM 806 O O . ARG A 1 113 ? 25.266 -11.195 -10.797 1 96.5 113 ARG A O 1
ATOM 813 N N . ALA A 1 114 ? 23.578 -9.727 -10.586 1 97.62 114 ALA A N 1
ATOM 814 C CA . ALA A 1 114 ? 23.578 -9.797 -9.125 1 97.62 114 ALA A CA 1
ATOM 815 C C . ALA A 1 114 ? 23.172 -11.188 -8.641 1 97.62 114 ALA A C 1
ATOM 817 O O . ALA A 1 114 ? 23.75 -11.711 -7.684 1 97.62 114 ALA A O 1
ATOM 818 N N . THR A 1 115 ? 22.219 -11.773 -9.305 1 98.56 115 THR A N 1
ATOM 819 C CA . THR A 1 115 ? 21.703 -13.094 -8.914 1 98.56 115 THR A CA 1
ATOM 820 C C . THR A 1 115 ? 22.75 -14.172 -9.172 1 98.56 115 THR A C 1
ATOM 822 O O . THR A 1 115 ? 23 -15.023 -8.32 1 98.56 115 THR A O 1
ATOM 825 N N . ARG A 1 116 ? 23.406 -14.117 -10.352 1 98.25 116 ARG A N 1
ATOM 826 C CA . ARG A 1 116 ? 24.469 -15.07 -10.68 1 98.25 116 ARG A CA 1
ATOM 827 C C . ARG A 1 116 ? 25.609 -14.977 -9.68 1 98.25 116 ARG A C 1
ATOM 829 O O . ARG A 1 116 ? 26.25 -15.992 -9.367 1 98.25 116 ARG A O 1
ATOM 836 N N . ALA A 1 117 ? 25.828 -13.812 -9.156 1 98.38 117 ALA A N 1
ATOM 837 C CA . ALA A 1 117 ? 26.984 -13.562 -8.305 1 98.38 117 ALA A CA 1
ATOM 838 C C . ALA A 1 117 ? 26.688 -13.914 -6.852 1 98.38 117 ALA A C 1
ATOM 840 O O . ALA A 1 117 ? 27.609 -14.156 -6.059 1 98.38 117 ALA A O 1
ATOM 841 N N . ALA A 1 118 ? 25.438 -13.961 -6.461 1 98.62 118 ALA A N 1
ATOM 842 C CA . ALA A 1 118 ? 25.047 -14.133 -5.066 1 98.62 118 ALA A CA 1
ATOM 843 C C . ALA A 1 118 ? 25.172 -15.602 -4.645 1 98.62 118 ALA A C 1
ATOM 845 O O . ALA A 1 118 ? 24.828 -16.5 -5.414 1 98.62 118 ALA A O 1
ATOM 846 N N . PRO A 1 119 ? 25.609 -15.867 -3.396 1 98.5 119 PRO A N 1
ATOM 847 C CA . PRO A 1 119 ? 25.609 -17.234 -2.898 1 98.5 119 PRO A CA 1
ATOM 848 C C . PRO A 1 119 ? 24.188 -17.781 -2.668 1 98.5 119 PRO A C 1
ATOM 850 O O . PRO A 1 119 ? 23.266 -17.016 -2.41 1 98.5 119 PRO A O 1
ATOM 853 N N . ASP A 1 120 ? 24.094 -19.094 -2.729 1 98.69 120 ASP A N 1
ATOM 854 C CA . ASP A 1 120 ? 22.797 -19.75 -2.572 1 98.69 120 ASP A CA 1
ATOM 855 C C . ASP A 1 120 ? 22.156 -19.375 -1.238 1 98.69 120 ASP A C 1
ATOM 857 O O . ASP A 1 120 ? 20.938 -19.156 -1.17 1 98.69 120 ASP A O 1
ATOM 861 N N . GLU A 1 121 ? 22.984 -19.266 -0.26 1 98.38 121 GLU A N 1
ATOM 862 C CA . GLU A 1 121 ? 22.469 -18.984 1.076 1 98.38 121 GLU A CA 1
ATOM 863 C C . GLU A 1 121 ? 21.812 -17.609 1.124 1 98.38 121 GLU A C 1
ATOM 865 O O . GLU A 1 121 ? 20.766 -17.438 1.765 1 98.38 121 GLU A O 1
ATOM 870 N N . GLN A 1 122 ? 22.391 -16.672 0.457 1 98.12 122 GLN A N 1
ATOM 871 C CA . GLN A 1 122 ? 21.828 -15.336 0.402 1 98.12 122 GLN A CA 1
ATOM 872 C C . GLN A 1 122 ? 20.531 -15.32 -0.381 1 98.12 122 GLN A C 1
ATOM 874 O O . GLN A 1 122 ? 19.547 -14.711 0.054 1 98.12 122 GLN A O 1
ATOM 879 N N . LEU A 1 123 ? 20.531 -15.945 -1.546 1 98.81 123 LEU A N 1
ATOM 880 C CA . LEU A 1 123 ? 19.328 -16 -2.365 1 98.81 123 LEU A CA 1
ATOM 881 C C . LEU A 1 123 ? 18.172 -16.641 -1.596 1 98.81 123 LEU A C 1
ATOM 883 O O . LEU A 1 123 ? 17.047 -16.156 -1.642 1 98.81 123 LEU A O 1
ATOM 887 N N . LEU A 1 124 ? 18.5 -17.703 -0.874 1 98.75 124 LEU A N 1
ATOM 888 C CA . LEU A 1 124 ? 17.484 -18.422 -0.104 1 98.75 124 LEU A CA 1
ATOM 889 C C . LEU A 1 124 ? 16.953 -17.547 1.027 1 98.75 124 LEU A C 1
ATOM 891 O O . LEU A 1 124 ? 15.734 -17.469 1.239 1 98.75 124 LEU A O 1
ATOM 895 N N . ALA A 1 125 ? 17.828 -16.891 1.755 1 97.75 125 ALA A N 1
ATOM 896 C CA . ALA A 1 125 ? 17.438 -16.047 2.875 1 97.75 125 ALA A CA 1
ATOM 897 C C . ALA A 1 125 ? 16.562 -14.883 2.404 1 97.75 125 ALA A C 1
ATOM 899 O O . ALA A 1 125 ? 15.547 -14.57 3.033 1 97.75 125 ALA A O 1
ATOM 900 N N . ASP A 1 126 ? 16.984 -14.281 1.308 1 97.69 126 ASP A N 1
ATOM 901 C CA . ASP A 1 126 ? 16.219 -13.164 0.762 1 97.69 126 ASP A CA 1
ATOM 902 C C . ASP A 1 126 ? 14.828 -13.617 0.296 1 97.69 126 ASP A C 1
ATOM 904 O O . ASP A 1 126 ? 13.828 -12.961 0.568 1 97.69 126 ASP A O 1
ATOM 908 N N . ALA A 1 127 ? 14.789 -14.719 -0.421 1 98.56 127 ALA A N 1
ATOM 909 C CA . ALA A 1 127 ? 13.523 -15.258 -0.902 1 98.56 127 ALA A CA 1
ATOM 910 C C . ALA A 1 127 ? 12.602 -15.625 0.261 1 98.56 127 ALA A C 1
ATOM 912 O O . ALA A 1 127 ? 11.398 -15.383 0.204 1 98.56 127 ALA A O 1
ATOM 913 N N . ALA A 1 128 ? 13.172 -16.188 1.307 1 98.25 128 ALA A N 1
ATOM 914 C CA . ALA A 1 128 ? 12.391 -16.562 2.482 1 98.25 128 ALA A CA 1
ATOM 915 C C . ALA A 1 128 ? 11.797 -15.336 3.16 1 98.25 128 ALA A C 1
ATOM 917 O O . ALA A 1 128 ? 10.648 -15.352 3.594 1 98.25 128 ALA A O 1
ATOM 918 N N . ALA A 1 129 ? 12.562 -14.312 3.271 1 97 129 ALA A N 1
ATOM 919 C CA . ALA A 1 129 ? 12.07 -13.078 3.869 1 97 129 ALA A CA 1
ATOM 920 C C . ALA A 1 129 ? 10.891 -12.516 3.078 1 97 129 ALA A C 1
ATOM 922 O O . ALA A 1 129 ? 9.891 -12.094 3.66 1 97 129 ALA A O 1
ATOM 923 N N . ARG A 1 130 ? 11.023 -12.5 1.758 1 97.94 130 ARG A N 1
ATOM 924 C CA . ARG A 1 130 ? 9.945 -12.031 0.896 1 97.94 130 ARG A CA 1
ATOM 925 C C . ARG A 1 130 ? 8.703 -12.906 1.043 1 97.94 130 ARG A C 1
ATOM 927 O O . ARG A 1 130 ? 7.586 -12.398 1.127 1 97.94 130 ARG A O 1
ATOM 934 N N . ALA A 1 131 ? 8.891 -14.195 1.094 1 98.56 131 ALA A N 1
ATOM 935 C CA . ALA A 1 131 ? 7.781 -15.133 1.26 1 98.56 131 ALA A CA 1
ATOM 936 C C . ALA A 1 131 ? 7.086 -14.922 2.602 1 98.56 131 ALA A C 1
ATOM 938 O O . ALA A 1 131 ? 5.855 -14.938 2.678 1 98.56 131 ALA A O 1
ATOM 939 N N . ARG A 1 132 ? 7.828 -14.734 3.645 1 97.62 132 ARG A N 1
ATOM 940 C CA . ARG A 1 132 ? 7.254 -14.531 4.969 1 97.62 132 ARG A CA 1
ATOM 941 C C . ARG A 1 132 ? 6.41 -13.258 5.008 1 97.62 132 ARG A C 1
ATOM 943 O O . ARG A 1 132 ? 5.391 -13.203 5.699 1 97.62 132 ARG A O 1
ATOM 950 N N . ARG A 1 133 ? 6.836 -12.219 4.285 1 97.12 133 ARG A N 1
ATOM 951 C CA . ARG A 1 133 ? 6.035 -11.008 4.203 1 97.12 133 ARG A CA 1
ATOM 952 C C . ARG A 1 133 ? 4.715 -11.258 3.484 1 97.12 133 ARG A C 1
ATOM 954 O O . ARG A 1 133 ? 3.68 -10.711 3.861 1 97.12 133 ARG A O 1
ATOM 961 N N . LEU A 1 134 ? 4.762 -12.094 2.445 1 98.5 134 LEU A N 1
ATOM 962 C CA . LEU A 1 134 ? 3.531 -12.461 1.758 1 98.5 134 LEU A CA 1
ATOM 963 C C . LEU A 1 134 ? 2.627 -13.281 2.672 1 98.5 134 LEU A C 1
ATOM 965 O O . LEU A 1 134 ? 1.418 -13.047 2.732 1 98.5 134 LEU A O 1
ATOM 969 N N . ILE A 1 135 ? 3.215 -14.227 3.404 1 98.5 135 ILE A N 1
ATOM 970 C CA . ILE A 1 135 ? 2.461 -15.062 4.332 1 98.5 135 ILE A CA 1
ATOM 971 C C . ILE A 1 135 ? 1.787 -14.188 5.387 1 98.5 135 ILE A C 1
ATOM 973 O O . ILE A 1 135 ? 0.604 -14.359 5.688 1 98.5 135 ILE A O 1
ATOM 977 N N . ALA A 1 136 ? 2.475 -13.195 5.887 1 97.12 136 ALA A N 1
ATOM 978 C CA . ALA A 1 136 ? 1.956 -12.305 6.914 1 97.12 136 ALA A CA 1
ATOM 979 C C . ALA A 1 136 ? 0.771 -11.492 6.391 1 97.12 136 ALA A C 1
ATOM 981 O O . ALA A 1 136 ? 0.014 -10.914 7.176 1 97.12 136 ALA A O 1
ATOM 982 N N . GLN A 1 137 ? 0.651 -11.5 5.109 1 97.5 137 GLN A N 1
ATOM 983 C CA . GLN A 1 137 ? -0.454 -10.766 4.508 1 97.5 137 GLN A CA 1
ATOM 984 C C . GLN A 1 137 ? -1.541 -11.711 4.008 1 97.5 137 GLN A C 1
ATOM 986 O O . GLN A 1 137 ? -2.418 -11.312 3.24 1 97.5 137 GLN A O 1
ATOM 991 N N . GLY A 1 138 ? -1.484 -13 4.316 1 98.5 138 GLY A N 1
ATOM 992 C CA . GLY A 1 138 ? -2.59 -13.914 4.09 1 98.5 138 GLY A CA 1
ATOM 993 C C . GLY A 1 138 ? -2.34 -14.875 2.939 1 98.5 138 GLY A C 1
ATOM 994 O O . GLY A 1 138 ? -3.213 -15.672 2.588 1 98.5 138 GLY A O 1
ATOM 995 N N . VAL A 1 139 ? -1.145 -14.812 2.357 1 98.88 139 VAL A N 1
ATOM 996 C CA . VAL A 1 139 ? -0.834 -15.703 1.244 1 98.88 139 VAL A CA 1
ATOM 997 C C . VAL A 1 139 ? -0.403 -17.062 1.778 1 98.88 139 VAL A C 1
ATOM 999 O O . VAL A 1 139 ? 0.472 -17.156 2.643 1 98.88 139 VAL A O 1
ATOM 1002 N N . THR A 1 140 ? -1.029 -18.125 1.267 1 98.81 140 THR A N 1
ATOM 1003 C CA . THR A 1 140 ? -0.706 -19.453 1.756 1 98.81 140 THR A CA 1
ATOM 1004 C C . THR A 1 140 ? -0.131 -20.312 0.636 1 98.81 140 THR A C 1
ATOM 1006 O O . THR A 1 140 ? 0.404 -21.406 0.891 1 98.81 140 THR A O 1
ATOM 1009 N N . THR A 1 141 ? -0.296 -19.922 -0.562 1 98.88 141 THR A N 1
ATOM 1010 C CA . THR A 1 141 ? 0.276 -20.578 -1.725 1 98.88 141 THR A CA 1
ATOM 1011 C C . THR A 1 141 ? 0.967 -19.578 -2.643 1 98.88 141 THR A C 1
ATOM 1013 O O . THR A 1 141 ? 0.41 -18.516 -2.945 1 98.88 141 THR A O 1
ATOM 1016 N N . ILE A 1 142 ? 2.225 -19.922 -3.061 1 98.94 142 ILE A N 1
ATOM 1017 C CA . ILE A 1 142 ? 3.027 -19 -3.85 1 98.94 142 ILE A CA 1
ATOM 1018 C C . ILE A 1 142 ? 3.635 -19.719 -5.047 1 98.94 142 ILE A C 1
ATOM 1020 O O . ILE A 1 142 ? 4.32 -20.734 -4.879 1 98.94 142 ILE A O 1
ATOM 1024 N N . GLU A 1 143 ? 3.297 -19.297 -6.25 1 98.94 143 GLU A N 1
ATOM 1025 C CA . GLU A 1 143 ? 4.074 -19.688 -7.418 1 98.94 143 GLU A CA 1
ATOM 1026 C C . GLU A 1 143 ? 5.359 -18.875 -7.531 1 98.94 143 GLU A C 1
ATOM 1028 O O . GLU A 1 143 ? 5.324 -17.641 -7.492 1 98.94 143 GLU A O 1
ATOM 1033 N N . VAL A 1 144 ? 6.5 -19.516 -7.613 1 98.94 144 VAL A N 1
ATOM 1034 C CA . VAL A 1 144 ? 7.797 -18.859 -7.656 1 98.94 144 VAL A CA 1
ATOM 1035 C C . VAL A 1 144 ? 8.516 -19.203 -8.953 1 98.94 144 VAL A C 1
ATOM 1037 O O . VAL A 1 144 ? 8.773 -20.375 -9.234 1 98.94 144 VAL A O 1
ATOM 1040 N N . LYS A 1 145 ? 8.828 -18.203 -9.719 1 98.88 145 LYS A N 1
ATOM 1041 C CA . LYS A 1 145 ? 9.477 -18.391 -11.016 1 98.88 145 LYS A CA 1
ATOM 1042 C C . LYS A 1 145 ? 10.984 -18.172 -10.906 1 98.88 145 LYS A C 1
ATOM 1044 O O . LYS A 1 145 ? 11.438 -17.281 -10.188 1 98.88 145 LYS A O 1
ATOM 1049 N N . SER A 1 146 ? 11.727 -19.031 -11.609 1 98.69 146 SER A N 1
ATOM 1050 C CA . SER A 1 146 ? 13.109 -18.688 -11.914 1 98.69 146 SER A CA 1
ATOM 1051 C C . SER A 1 146 ? 13.18 -17.562 -12.945 1 98.69 146 SER A C 1
ATOM 1053 O O . SER A 1 146 ? 12.289 -16.719 -13.016 1 98.69 146 SER A O 1
ATOM 1055 N N . GLY A 1 147 ? 14.219 -17.5 -13.672 1 97.94 147 GLY A N 1
ATOM 1056 C CA . GLY A 1 147 ? 14.203 -16.594 -14.797 1 97.94 147 GLY A CA 1
ATOM 1057 C C . GLY A 1 147 ? 15.188 -15.438 -14.648 1 97.94 147 GLY A C 1
ATOM 1058 O O . GLY A 1 147 ? 15.266 -14.562 -15.508 1 97.94 147 GLY A O 1
ATOM 1059 N N . TYR A 1 148 ? 16.016 -15.469 -13.57 1 98.12 148 TYR A N 1
ATOM 1060 C CA . TYR A 1 148 ? 17.016 -14.422 -13.438 1 98.12 148 TYR A CA 1
ATOM 1061 C C . TYR A 1 148 ? 18.422 -14.992 -13.602 1 98.12 148 TYR A C 1
ATOM 1063 O O . TYR A 1 148 ? 19.406 -14.266 -13.477 1 98.12 148 TYR A O 1
ATOM 1071 N N . GLY A 1 149 ? 18.516 -16.312 -13.805 1 97.88 149 GLY A N 1
ATOM 1072 C CA . GLY A 1 149 ? 19.781 -16.906 -14.219 1 97.88 149 GLY A CA 1
ATOM 1073 C C . GLY A 1 149 ? 20.031 -16.797 -15.711 1 97.88 149 GLY A C 1
ATOM 1074 O O . GLY A 1 149 ? 21.141 -16.453 -16.125 1 97.88 149 GLY A O 1
ATOM 1075 N N . LEU A 1 150 ? 19.188 -17.125 -16.562 1 96.5 150 LEU A N 1
ATOM 1076 C CA . LEU A 1 150 ? 19.031 -16.938 -18 1 96.5 150 LEU A CA 1
ATOM 1077 C C . LEU A 1 150 ? 19.828 -17.984 -18.781 1 96.5 150 LEU A C 1
ATOM 1079 O O . LEU A 1 150 ? 19.75 -18.031 -20 1 96.5 150 LEU A O 1
ATOM 1083 N N . ASP A 1 151 ? 20.609 -18.75 -18.141 1 94.75 151 ASP A N 1
ATOM 1084 C CA . ASP A 1 151 ? 21.219 -19.891 -18.797 1 94.75 151 ASP A CA 1
ATOM 1085 C C . ASP A 1 151 ? 20.953 -21.188 -18.031 1 94.75 151 ASP A C 1
ATOM 1087 O O . ASP A 1 151 ? 20.391 -21.141 -16.938 1 94.75 151 ASP A O 1
ATOM 1091 N N . ALA A 1 152 ? 21.328 -22.312 -18.641 1 96.56 152 ALA A N 1
ATOM 1092 C CA . ALA A 1 152 ? 20.875 -23.609 -18.141 1 96.56 152 ALA A CA 1
ATOM 1093 C C . ALA A 1 152 ? 21.406 -23.875 -16.75 1 96.56 152 ALA A C 1
ATOM 1095 O O . ALA A 1 152 ? 20.641 -24.188 -15.828 1 96.56 152 ALA A O 1
ATOM 1096 N N . PRO A 1 153 ? 22.75 -23.734 -16.469 1 97.38 153 PRO A N 1
ATOM 1097 C CA . PRO A 1 153 ? 23.234 -24.031 -15.117 1 97.38 153 PRO A CA 1
ATOM 1098 C C . PRO A 1 153 ? 22.609 -23.141 -14.047 1 97.38 153 PRO A C 1
ATOM 1100 O O . PRO A 1 153 ? 22.25 -23.609 -12.969 1 97.38 153 PRO A O 1
ATOM 1103 N N . GLU A 1 154 ? 22.438 -21.875 -14.352 1 98.19 154 GLU A N 1
ATOM 1104 C CA . GLU A 1 154 ? 21.906 -20.922 -13.367 1 98.19 154 GLU A CA 1
ATOM 1105 C C . GLU A 1 154 ? 20.422 -21.141 -13.156 1 98.19 154 GLU A C 1
ATOM 1107 O O . GLU A 1 154 ? 19.922 -20.984 -12.039 1 98.19 154 GLU A O 1
ATOM 1112 N N . GLU A 1 155 ? 19.672 -21.406 -14.203 1 98.75 155 GLU A N 1
ATOM 1113 C CA . GLU A 1 155 ? 18.25 -21.656 -14.047 1 98.75 155 GLU A CA 1
ATOM 1114 C C . GLU A 1 155 ? 18 -22.922 -13.219 1 98.75 155 GLU A C 1
ATOM 1116 O O . GLU A 1 155 ? 17.078 -22.953 -12.391 1 98.75 155 GLU A O 1
ATOM 1121 N N . LEU A 1 156 ? 18.797 -23.953 -13.484 1 98.81 156 LEU A N 1
ATOM 1122 C CA . LEU A 1 156 ? 18.703 -25.156 -12.664 1 98.81 156 LEU A CA 1
ATOM 1123 C C . LEU A 1 156 ? 19.016 -24.844 -11.203 1 98.81 156 LEU A C 1
ATOM 1125 O O . LEU A 1 156 ? 18.328 -25.328 -10.305 1 98.81 156 LEU A O 1
ATOM 1129 N N . ARG A 1 157 ? 20.031 -24.047 -11.008 1 98.75 157 ARG A N 1
ATOM 1130 C CA . ARG A 1 157 ? 20.406 -23.609 -9.672 1 98.75 157 ARG A CA 1
ATOM 1131 C C . ARG A 1 157 ? 19.25 -22.875 -8.992 1 98.75 157 ARG A C 1
ATOM 1133 O O . ARG A 1 157 ? 18.906 -23.188 -7.852 1 98.75 157 ARG A O 1
ATOM 1140 N N . LEU A 1 158 ? 18.625 -21.984 -9.633 1 98.88 158 LEU A N 1
ATOM 1141 C CA . LEU A 1 158 ? 17.531 -21.188 -9.07 1 98.88 158 LEU A CA 1
ATOM 1142 C C . LEU A 1 158 ? 16.344 -22.078 -8.727 1 98.88 158 LEU A C 1
ATOM 1144 O O . LEU A 1 158 ? 15.703 -21.891 -7.688 1 98.88 158 LEU A O 1
ATOM 1148 N N . LEU A 1 159 ? 16.016 -23 -9.586 1 98.88 159 LEU A N 1
ATOM 1149 C CA . LEU A 1 159 ? 14.898 -23.906 -9.312 1 98.88 159 LEU A CA 1
ATOM 1150 C C . LEU A 1 159 ? 15.172 -24.75 -8.086 1 98.88 159 LEU A C 1
ATOM 1152 O O . LEU A 1 159 ? 14.258 -25.047 -7.305 1 98.88 159 LEU A O 1
ATOM 1156 N N . ARG A 1 160 ? 16.406 -25.188 -7.926 1 98.81 160 ARG A N 1
ATOM 1157 C CA . ARG A 1 160 ? 16.75 -25.922 -6.723 1 98.81 160 ARG A CA 1
ATOM 1158 C C . ARG A 1 160 ? 16.594 -25.062 -5.477 1 98.81 160 ARG A C 1
ATOM 1160 O O . ARG A 1 160 ? 16.172 -25.547 -4.426 1 98.81 160 ARG A O 1
ATOM 1167 N N . ILE A 1 161 ? 16.938 -23.797 -5.543 1 98.88 161 ILE A N 1
ATOM 1168 C CA . ILE A 1 161 ? 16.766 -22.859 -4.434 1 98.88 161 ILE A CA 1
ATOM 1169 C C . ILE A 1 161 ? 15.273 -22.703 -4.141 1 98.88 161 ILE A C 1
ATOM 1171 O O . ILE A 1 161 ? 14.875 -22.594 -2.979 1 98.88 161 ILE A O 1
ATOM 1175 N N . VAL A 1 162 ? 14.406 -22.688 -5.16 1 98.88 162 VAL A N 1
ATOM 1176 C CA . VAL A 1 162 ? 12.969 -22.609 -4.961 1 98.88 162 VAL A CA 1
ATOM 1177 C C . VAL A 1 162 ? 12.492 -23.812 -4.129 1 98.88 162 VAL A C 1
ATOM 1179 O O . VAL A 1 162 ? 11.648 -23.656 -3.242 1 98.88 162 VAL A O 1
ATOM 1182 N N . HIS A 1 163 ? 13.016 -24.969 -4.43 1 98.5 163 HIS A N 1
ATOM 1183 C CA . HIS A 1 163 ? 12.68 -26.141 -3.646 1 98.5 163 HIS A CA 1
ATOM 1184 C C . HIS A 1 163 ? 13.133 -26 -2.197 1 98.5 163 HIS A C 1
ATOM 1186 O O . HIS A 1 163 ? 12.391 -26.344 -1.271 1 98.5 163 HIS A O 1
ATOM 1192 N N . GLN A 1 164 ? 14.336 -25.469 -2.041 1 98.62 164 GLN A N 1
ATOM 1193 C CA . GLN A 1 164 ? 14.852 -25.234 -0.696 1 98.62 164 GLN A CA 1
ATOM 1194 C C . GLN A 1 164 ? 13.992 -24.234 0.057 1 98.62 164 GLN A C 1
ATOM 1196 O O . GLN A 1 164 ? 13.852 -24.312 1.279 1 98.62 164 GLN A O 1
ATOM 1201 N N . LEU A 1 165 ? 13.414 -23.25 -0.677 1 98.62 165 LEU A N 1
ATOM 1202 C CA . LEU A 1 165 ? 12.531 -22.266 -0.074 1 98.62 165 LEU A CA 1
ATOM 1203 C C . LEU A 1 165 ? 11.336 -22.922 0.592 1 98.62 165 LEU A C 1
ATOM 1205 O O . LEU A 1 165 ? 10.938 -22.547 1.698 1 98.62 165 LEU A O 1
ATOM 1209 N N . GLY A 1 166 ? 10.734 -23.875 -0.077 1 96.5 166 GLY A N 1
ATOM 1210 C CA . GLY A 1 166 ? 9.656 -24.641 0.527 1 96.5 166 GLY A CA 1
ATOM 1211 C C . GLY A 1 166 ? 10.023 -25.25 1.863 1 96.5 166 GLY A C 1
ATOM 1212 O O . GLY A 1 166 ? 9.266 -25.172 2.826 1 96.5 166 GLY A O 1
ATOM 1213 N N . ASP A 1 167 ? 11.188 -25.734 1.916 1 96.38 167 ASP A N 1
ATOM 1214 C CA . ASP A 1 167 ? 11.695 -26.359 3.137 1 96.38 167 ASP A CA 1
ATOM 1215 C C . ASP A 1 167 ? 11.977 -25.312 4.207 1 96.38 167 ASP A C 1
ATOM 1217 O O . ASP A 1 167 ? 11.656 -25.516 5.383 1 96.38 167 ASP A O 1
ATOM 1221 N N . ALA A 1 168 ? 12.562 -24.281 3.719 1 97.31 168 ALA A N 1
ATOM 1222 C CA . ALA A 1 168 ? 12.961 -23.219 4.637 1 97.31 168 ALA A CA 1
ATOM 1223 C C . ALA A 1 168 ? 11.75 -22.594 5.32 1 97.31 168 ALA A C 1
ATOM 1225 O O . ALA A 1 168 ? 11.852 -22.094 6.445 1 97.31 168 ALA A O 1
ATOM 1226 N N . LEU A 1 169 ? 10.609 -22.641 4.715 1 97.44 169 LEU A N 1
ATOM 1227 C CA . LEU A 1 169 ? 9.391 -22.047 5.25 1 97.44 169 LEU A CA 1
ATOM 1228 C C . LEU A 1 169 ? 8.664 -23.016 6.172 1 97.44 169 LEU A C 1
ATOM 1230 O O . LEU A 1 169 ? 7.664 -22.656 6.797 1 97.44 169 LEU A O 1
ATOM 1234 N N . GLY A 1 170 ? 9.102 -24.25 6.305 1 95 170 GLY A N 1
ATOM 1235 C CA . GLY A 1 170 ? 8.562 -25.219 7.242 1 95 170 GLY A CA 1
ATOM 1236 C C . GLY A 1 170 ? 7.121 -25.594 6.961 1 95 170 GLY A C 1
ATOM 1237 O O . GLY A 1 170 ? 6.348 -25.844 7.887 1 95 170 GLY A O 1
ATOM 1238 N N . GLY A 1 171 ? 6.766 -25.469 5.742 1 95.62 171 GLY A N 1
ATOM 1239 C CA . GLY A 1 171 ? 5.402 -25.828 5.383 1 95.62 171 GLY A CA 1
ATOM 1240 C C . GLY A 1 171 ? 4.41 -24.703 5.605 1 95.62 171 GLY A C 1
ATOM 1241 O O . GLY A 1 171 ? 3.199 -24.906 5.465 1 95.62 171 GLY A O 1
ATOM 1242 N N . ASP A 1 172 ? 4.895 -23.516 5.871 1 97.69 172 ASP A N 1
ATOM 1243 C CA . ASP A 1 172 ? 4.035 -22.375 6.156 1 97.69 172 ASP A CA 1
ATOM 1244 C C . ASP A 1 172 ? 3.352 -21.859 4.887 1 97.69 172 ASP A C 1
ATOM 1246 O O . ASP A 1 172 ? 2.396 -21.094 4.957 1 97.69 172 ASP A O 1
ATOM 1250 N N . ALA A 1 173 ? 3.789 -22.297 3.754 1 98.31 173 ALA A N 1
ATOM 1251 C CA . ALA A 1 173 ? 3.17 -22.031 2.459 1 98.31 173 ALA A CA 1
ATOM 1252 C C . ALA A 1 173 ? 3.473 -23.141 1.463 1 98.31 173 ALA A C 1
ATOM 1254 O O . ALA A 1 173 ? 4.477 -23.844 1.598 1 98.31 173 ALA A O 1
ATOM 1255 N N . THR A 1 174 ? 2.584 -23.344 0.552 1 98.12 174 THR A N 1
ATOM 1256 C CA . THR A 1 174 ? 2.861 -24.203 -0.597 1 98.12 174 THR A CA 1
ATOM 1257 C C . THR A 1 174 ? 3.611 -23.422 -1.678 1 98.12 174 THR A C 1
ATOM 1259 O O . THR A 1 174 ? 3.209 -22.328 -2.053 1 98.12 174 THR A O 1
ATOM 1262 N N . ILE A 1 175 ? 4.738 -24.016 -2.105 1 98.69 175 ILE A N 1
ATOM 1263 C CA . ILE A 1 175 ? 5.547 -23.391 -3.146 1 98.69 175 ILE A CA 1
ATOM 1264 C C . ILE A 1 175 ? 5.43 -24.188 -4.441 1 98.69 175 ILE A C 1
ATOM 1266 O O . ILE A 1 175 ? 5.648 -25.406 -4.453 1 98.69 175 ILE A O 1
ATOM 1270 N N . LEU A 1 176 ? 5.027 -23.562 -5.508 1 98.69 176 LEU A N 1
ATOM 1271 C CA . LEU A 1 176 ? 4.98 -24.188 -6.824 1 98.69 176 LEU A CA 1
ATOM 1272 C C . LEU A 1 176 ? 6.031 -23.578 -7.75 1 98.69 176 LEU A C 1
ATOM 1274 O O . LEU A 1 176 ? 5.926 -22.422 -8.148 1 98.69 176 LEU A O 1
ATOM 1278 N N . PRO A 1 177 ? 7.051 -24.344 -8.133 1 98.81 177 PRO A N 1
ATOM 1279 C CA . PRO A 1 177 ? 8.156 -23.828 -8.945 1 98.81 177 PRO A CA 1
ATOM 1280 C C . PRO A 1 177 ? 7.805 -23.719 -10.43 1 98.81 177 PRO A C 1
ATOM 1282 O O . PRO A 1 177 ? 7.113 -24.594 -10.961 1 98.81 177 PRO A O 1
ATOM 1285 N N . THR A 1 178 ? 8.25 -22.703 -11.078 1 98.94 178 THR A N 1
ATOM 1286 C CA . THR A 1 178 ? 8.062 -22.484 -12.508 1 98.94 178 THR A CA 1
ATOM 1287 C C . THR A 1 178 ? 9.383 -22.156 -13.18 1 98.94 178 THR A C 1
ATOM 1289 O O . THR A 1 178 ? 10.117 -21.266 -12.727 1 98.94 178 THR A O 1
ATOM 1292 N N . LEU A 1 179 ? 9.734 -22.891 -14.25 1 98.94 179 LEU A N 1
ATOM 1293 C CA . LEU A 1 179 ? 10.812 -22.484 -15.141 1 98.94 179 LEU A CA 1
ATOM 1294 C C . LEU A 1 179 ? 10.367 -21.344 -16.047 1 98.94 179 LEU A C 1
ATOM 1296 O O . LEU A 1 179 ? 9.43 -21.484 -16.828 1 98.94 179 LEU A O 1
ATOM 1300 N N . LEU A 1 180 ? 11.008 -20.219 -15.883 1 98.81 180 LEU A N 1
ATOM 1301 C CA . LEU A 1 180 ? 10.633 -19.078 -16.703 1 98.81 180 LEU A CA 1
ATOM 1302 C C . LEU A 1 180 ? 11.742 -18.734 -17.688 1 98.81 180 LEU A C 1
ATOM 1304 O O . LEU A 1 180 ? 12.891 -18.531 -17.297 1 98.81 180 LEU A O 1
ATOM 1308 N N . PHE A 1 181 ? 11.406 -18.766 -18.953 1 98.62 181 PHE A N 1
ATOM 1309 C CA . PHE A 1 181 ? 12.227 -18.094 -19.953 1 98.62 181 PHE A CA 1
ATOM 1310 C C . PHE A 1 181 ? 11.922 -16.609 -20 1 98.62 181 PHE A C 1
ATOM 1312 O O . PHE A 1 181 ? 11.023 -16.172 -20.734 1 98.62 181 PHE A O 1
ATOM 1319 N N . HIS A 1 182 ? 12.711 -15.867 -19.25 1 97.25 182 HIS A N 1
ATOM 1320 C CA . HIS A 1 182 ? 12.438 -14.461 -18.984 1 97.25 182 HIS A CA 1
ATOM 1321 C C . HIS A 1 182 ? 13.023 -13.562 -20.062 1 97.25 182 HIS A C 1
ATOM 1323 O O . HIS A 1 182 ? 12.414 -12.562 -20.438 1 97.25 182 HIS A O 1
ATOM 1329 N N . ALA A 1 183 ? 14.25 -13.828 -20.547 1 94.31 183 ALA A N 1
ATOM 1330 C CA . ALA A 1 183 ? 15 -13.125 -21.578 1 94.31 183 ALA A CA 1
ATOM 1331 C C . ALA A 1 183 ? 16.109 -14 -22.156 1 94.31 183 ALA A C 1
ATOM 1333 O O . ALA A 1 183 ? 16.516 -14.992 -21.531 1 94.31 183 ALA A O 1
ATOM 1334 N N . VAL A 1 184 ? 16.516 -13.648 -23.359 1 93.12 184 VAL A N 1
ATOM 1335 C CA . VAL A 1 184 ? 17.719 -14.266 -23.891 1 93.12 184 VAL A CA 1
ATOM 1336 C C . VAL A 1 184 ? 18.953 -13.672 -23.203 1 93.12 184 VAL A C 1
ATOM 1338 O O . VAL A 1 184 ? 19.078 -12.445 -23.078 1 93.12 184 VAL A O 1
ATOM 1341 N N . PRO A 1 185 ? 19.781 -14.57 -22.719 1 91.62 185 PRO A N 1
ATOM 1342 C CA . PRO A 1 185 ? 20.953 -14.008 -22.062 1 91.62 185 PRO A CA 1
ATOM 1343 C C . PRO A 1 185 ? 21.797 -13.141 -22.984 1 91.62 185 PRO A C 1
ATOM 1345 O O . PRO A 1 185 ? 21.922 -13.453 -24.172 1 91.62 185 PRO A O 1
ATOM 1348 N N . PRO A 1 186 ? 22.406 -12.125 -22.375 1 86.19 186 PRO A N 1
ATOM 1349 C CA . PRO A 1 186 ? 23.172 -11.188 -23.203 1 86.19 186 PRO A CA 1
ATOM 1350 C C . PRO A 1 186 ? 24.234 -11.891 -24.062 1 86.19 186 PRO A C 1
ATOM 1352 O O . PRO A 1 186 ? 24.516 -11.453 -25.188 1 86.19 186 PRO A O 1
ATOM 1355 N N . GLU A 1 187 ? 24.781 -12.898 -23.578 1 90.44 187 GLU A N 1
ATOM 1356 C CA . GLU A 1 187 ? 25.875 -13.586 -24.266 1 90.44 187 GLU A CA 1
ATOM 1357 C C . GLU A 1 187 ? 25.359 -14.398 -25.453 1 90.44 187 GLU A C 1
ATOM 1359 O O . GLU A 1 187 ? 26.141 -14.867 -26.281 1 90.44 187 GLU A O 1
ATOM 1364 N N . GLN A 1 188 ? 24.062 -14.5 -25.625 1 89.88 188 GLN A N 1
ATOM 1365 C CA . GLN A 1 188 ? 23.516 -15.328 -26.688 1 89.88 188 GLN A CA 1
ATOM 1366 C C . GLN A 1 188 ? 22.531 -14.539 -27.547 1 89.88 188 GLN A C 1
ATOM 1368 O O . GLN A 1 188 ? 21.812 -15.117 -28.359 1 89.88 188 GLN A O 1
ATOM 1373 N N . VAL A 1 189 ? 22.484 -13.242 -27.391 1 84.88 189 VAL A N 1
ATOM 1374 C CA . VAL A 1 189 ? 21.547 -12.406 -28.125 1 84.88 189 VAL A CA 1
ATOM 1375 C C . VAL A 1 189 ? 21.859 -12.492 -29.625 1 84.88 189 VAL A C 1
ATOM 1377 O O . VAL A 1 189 ? 20.953 -12.391 -30.453 1 84.88 189 VAL A O 1
ATOM 1380 N N . GLY A 1 190 ? 23.047 -12.758 -29.984 1 86.56 190 GLY A N 1
ATOM 1381 C CA . GLY A 1 190 ? 23.469 -12.844 -31.375 1 86.56 190 GLY A CA 1
ATOM 1382 C C . GLY A 1 190 ? 23.078 -14.156 -32.031 1 86.56 190 GLY A C 1
ATOM 1383 O O . GLY A 1 190 ? 23.141 -14.281 -33.281 1 86.56 190 GLY A O 1
ATOM 1384 N N . ASP A 1 191 ? 22.656 -15.109 -31.219 1 93.12 191 ASP A N 1
ATOM 1385 C CA . ASP A 1 191 ? 22.234 -16.406 -31.734 1 93.12 191 ASP A CA 1
ATOM 1386 C C . ASP A 1 191 ? 21.062 -16.953 -30.938 1 93.12 191 ASP A C 1
ATOM 1388 O O . ASP A 1 191 ? 21.172 -18.031 -30.328 1 93.12 191 ASP A O 1
ATOM 1392 N N . ARG A 1 192 ? 19.969 -16.375 -31.031 1 94.44 192 ARG A N 1
ATOM 1393 C CA . ARG A 1 192 ? 18.75 -16.703 -30.281 1 94.44 192 ARG A CA 1
ATOM 1394 C C . ARG A 1 192 ? 18.266 -18.109 -30.641 1 94.44 192 ARG A C 1
ATOM 1396 O O . ARG A 1 192 ? 17.797 -18.844 -29.781 1 94.44 192 ARG A O 1
ATOM 1403 N N . ALA A 1 193 ? 18.469 -18.422 -31.891 1 95.75 193 ALA A N 1
ATOM 1404 C CA . ALA A 1 193 ? 18.031 -19.734 -32.344 1 95.75 193 ALA A CA 1
ATOM 1405 C C . ALA A 1 193 ? 18.781 -20.844 -31.609 1 95.75 193 ALA A C 1
ATOM 1407 O O . ALA A 1 193 ? 18.203 -21.875 -31.25 1 95.75 193 ALA A O 1
ATOM 1408 N N . ALA A 1 194 ? 20.031 -20.688 -31.5 1 95.81 194 ALA A N 1
ATOM 1409 C CA . ALA A 1 194 ? 20.828 -21.656 -30.766 1 95.81 194 ALA A CA 1
ATOM 1410 C C . ALA A 1 194 ? 20.375 -21.766 -29.312 1 95.81 194 ALA A C 1
ATOM 1412 O O . ALA A 1 194 ? 20.328 -22.859 -28.75 1 95.81 194 ALA A O 1
ATOM 1413 N N . PHE A 1 195 ? 20.141 -20.656 -28.734 1 96.62 195 PHE A N 1
ATOM 1414 C CA . PHE A 1 195 ? 19.656 -20.641 -27.359 1 96.62 195 PHE A CA 1
ATOM 1415 C C . PHE A 1 195 ? 18.375 -21.469 -27.219 1 96.62 195 PHE A C 1
ATOM 1417 O O . PHE A 1 195 ? 18.281 -22.328 -26.344 1 96.62 195 PHE A O 1
ATOM 1424 N N . VAL A 1 196 ? 17.359 -21.234 -28.078 1 98 196 VAL A N 1
ATOM 1425 C CA . VAL A 1 196 ? 16.078 -21.922 -28.047 1 98 196 VAL A CA 1
ATOM 1426 C C . VAL A 1 196 ? 16.297 -23.422 -28.266 1 98 196 VAL A C 1
ATOM 1428 O O . VAL A 1 196 ? 15.734 -24.25 -27.562 1 98 196 VAL A O 1
ATOM 1431 N N . ARG A 1 197 ? 17.188 -23.734 -29.188 1 97.5 197 ARG A N 1
ATOM 1432 C CA . ARG A 1 197 ? 17.484 -25.125 -29.469 1 97.5 197 ARG A CA 1
ATOM 1433 C C . ARG A 1 197 ? 18.094 -25.812 -28.25 1 97.5 197 ARG A C 1
ATOM 1435 O O . ARG A 1 197 ? 17.703 -26.938 -27.906 1 97.5 197 ARG A O 1
ATOM 1442 N N . GLU A 1 198 ? 19 -25.172 -27.672 1 96.88 198 GLU A N 1
ATOM 1443 C CA . GLU A 1 198 ? 19.688 -25.734 -26.5 1 96.88 198 GLU A CA 1
ATOM 1444 C C . GLU A 1 198 ? 18.734 -25.891 -25.328 1 96.88 198 GLU A C 1
ATOM 1446 O O . GLU A 1 198 ? 18.797 -26.875 -24.594 1 96.88 198 GLU A O 1
ATOM 1451 N N . ALA A 1 199 ? 17.938 -24.906 -25.125 1 98.19 199 ALA A N 1
ATOM 1452 C CA . ALA A 1 199 ? 16.938 -24.984 -24.062 1 98.19 199 ALA A CA 1
ATOM 1453 C C . ALA A 1 199 ? 16.016 -26.172 -24.266 1 98.19 199 ALA A C 1
ATOM 1455 O O . ALA A 1 199 ? 15.727 -26.922 -23.312 1 98.19 199 ALA A O 1
ATOM 1456 N N . CYS A 1 200 ? 15.555 -26.406 -25.469 1 98.44 200 CYS A N 1
ATOM 1457 C CA . CYS A 1 200 ? 14.633 -27.484 -25.797 1 98.44 200 CYS A CA 1
ATOM 1458 C C . CYS A 1 200 ? 15.312 -28.844 -25.672 1 98.44 200 CYS A C 1
ATOM 1460 O O . CYS A 1 200 ? 14.688 -29.828 -25.266 1 98.44 200 CYS A O 1
ATOM 1462 N N . ALA A 1 201 ? 16.562 -28.828 -25.969 1 97.75 201 ALA A N 1
ATOM 1463 C CA . ALA A 1 201 ? 17.281 -30.109 -26.062 1 97.75 201 ALA A CA 1
ATOM 1464 C C . ALA A 1 201 ? 17.859 -30.516 -24.719 1 97.75 201 ALA A C 1
ATOM 1466 O O . ALA A 1 201 ? 18 -31.703 -24.438 1 97.75 201 ALA A O 1
ATOM 1467 N N . ALA A 1 202 ? 18.156 -29.562 -23.922 1 97.62 202 ALA A N 1
ATOM 1468 C CA . ALA A 1 202 ? 18.922 -29.906 -22.734 1 97.62 202 ALA A CA 1
ATOM 1469 C C . ALA A 1 202 ? 18.25 -29.391 -21.469 1 97.62 202 ALA A C 1
ATOM 1471 O O . ALA A 1 202 ? 17.891 -30.172 -20.594 1 97.62 202 ALA A O 1
ATOM 1472 N N . LEU A 1 203 ? 18.016 -28.062 -21.375 1 98.44 203 LEU A N 1
ATOM 1473 C CA . LEU A 1 203 ? 17.531 -27.469 -20.141 1 98.44 203 LEU A CA 1
ATOM 1474 C C . LEU A 1 203 ? 16.156 -28.031 -19.766 1 98.44 203 LEU A C 1
ATOM 1476 O O . LEU A 1 203 ? 15.977 -28.531 -18.641 1 98.44 203 LEU A O 1
ATOM 1480 N N . ILE A 1 204 ? 15.164 -27.984 -20.688 1 98.88 204 ILE A N 1
ATOM 1481 C CA . ILE A 1 204 ? 13.789 -28.375 -20.406 1 98.88 204 ILE A CA 1
ATOM 1482 C C . ILE A 1 204 ? 13.75 -29.859 -20.016 1 98.88 204 ILE A C 1
ATOM 1484 O O . ILE A 1 204 ? 13.172 -30.219 -18.984 1 98.88 204 ILE A O 1
ATOM 1488 N N . PRO A 1 205 ? 14.461 -30.734 -20.75 1 98.44 205 PRO A N 1
ATOM 1489 C CA . PRO A 1 205 ? 14.461 -32.156 -20.344 1 98.44 205 PRO A CA 1
ATOM 1490 C C . PRO A 1 205 ? 15.094 -32.375 -18.984 1 98.44 205 PRO A C 1
ATOM 1492 O O . PRO A 1 205 ? 14.641 -33.219 -18.219 1 98.44 205 PRO A O 1
ATOM 1495 N N . GLN A 1 206 ? 16.125 -31.656 -18.688 1 98.62 206 GLN A N 1
ATOM 1496 C CA . GLN A 1 206 ? 16.781 -31.812 -17.391 1 98.62 206 GLN A CA 1
ATOM 1497 C C . GLN A 1 206 ? 15.867 -31.375 -16.25 1 98.62 206 GLN A C 1
ATOM 1499 O O . GLN A 1 206 ? 15.797 -32.031 -15.219 1 98.62 206 GLN A O 1
ATOM 1504 N N . VAL A 1 207 ? 15.164 -30.266 -16.391 1 98.88 207 VAL A N 1
ATOM 1505 C CA . VAL A 1 207 ? 14.211 -29.766 -15.406 1 98.88 207 VAL A CA 1
ATOM 1506 C C . VAL A 1 207 ? 13.133 -30.812 -15.164 1 98.88 207 VAL A C 1
ATOM 1508 O O . VAL A 1 207 ? 12.766 -31.078 -14.016 1 98.88 207 VAL A O 1
ATOM 1511 N N . ALA A 1 208 ? 12.641 -31.375 -16.266 1 98.56 208 ALA A N 1
ATOM 1512 C CA . ALA A 1 208 ? 11.594 -32.406 -16.172 1 98.56 208 ALA A CA 1
ATOM 1513 C C . ALA A 1 208 ? 12.117 -33.656 -15.469 1 98.56 208 ALA A C 1
ATOM 1515 O O . ALA A 1 208 ? 11.445 -34.188 -14.586 1 98.56 208 ALA A O 1
ATOM 1516 N N . ARG A 1 209 ? 13.297 -34.062 -15.852 1 98.06 209 ARG A N 1
ATOM 1517 C CA . ARG A 1 209 ? 13.891 -35.281 -15.305 1 98.06 209 ARG A CA 1
ATOM 1518 C C . ARG A 1 209 ? 14.109 -35.156 -13.797 1 98.06 209 ARG A C 1
ATOM 1520 O O . ARG A 1 209 ? 13.891 -36.094 -13.047 1 98.06 209 ARG A O 1
ATOM 1527 N N . GLU A 1 210 ? 14.508 -34 -13.398 1 98.44 210 GLU A N 1
ATOM 1528 C CA . GLU A 1 210 ? 14.797 -33.75 -11.992 1 98.44 210 GLU A CA 1
ATOM 1529 C C . GLU A 1 210 ? 13.555 -33.281 -11.25 1 98.44 210 GLU A C 1
ATOM 1531 O O . GLU A 1 210 ? 13.609 -33 -10.047 1 98.44 210 GLU A O 1
ATOM 1536 N N . ARG A 1 211 ? 12.453 -33.125 -11.898 1 98.5 211 ARG A N 1
ATOM 1537 C CA . ARG A 1 211 ? 11.18 -32.688 -11.344 1 98.5 211 ARG A CA 1
ATOM 1538 C C . ARG A 1 211 ? 11.336 -31.359 -10.609 1 98.5 211 ARG A C 1
ATOM 1540 O O . ARG A 1 211 ? 10.859 -31.203 -9.484 1 98.5 211 ARG A O 1
ATOM 1547 N N . LEU A 1 212 ? 12 -30.406 -11.266 1 98.75 212 LEU A N 1
ATOM 1548 C CA . LEU A 1 212 ? 12.359 -29.141 -10.625 1 98.75 212 LEU A CA 1
ATOM 1549 C C . LEU A 1 212 ? 11.266 -28.109 -10.82 1 98.75 212 LEU A C 1
ATOM 1551 O O . LEU A 1 212 ? 11.25 -27.078 -10.125 1 98.75 212 LEU A O 1
ATOM 1555 N N . ALA A 1 213 ? 10.352 -28.344 -11.703 1 98.81 213 ALA A N 1
ATOM 1556 C CA . ALA A 1 213 ? 9.289 -27.375 -11.969 1 98.81 213 ALA A CA 1
ATOM 1557 C C . ALA A 1 213 ? 7.984 -28.078 -12.344 1 98.81 213 ALA A C 1
ATOM 1559 O O . ALA A 1 213 ? 8 -29.188 -12.883 1 98.81 213 ALA A O 1
ATOM 1560 N N . VAL A 1 214 ? 6.914 -27.422 -11.961 1 98.62 214 VAL A N 1
ATOM 1561 C CA . VAL A 1 214 ? 5.586 -27.875 -12.367 1 98.62 214 VAL A CA 1
ATOM 1562 C C . VAL A 1 214 ? 5.188 -27.188 -13.672 1 98.62 214 VAL A C 1
ATOM 1564 O O . VAL A 1 214 ? 4.566 -27.812 -14.539 1 98.62 214 VAL A O 1
ATOM 1567 N N . PHE A 1 215 ? 5.613 -25.953 -13.797 1 98.88 215 PHE A N 1
ATOM 1568 C CA . PHE A 1 215 ? 5.199 -25.125 -14.922 1 98.88 215 PHE A CA 1
ATOM 1569 C C . PHE A 1 215 ? 6.402 -24.672 -15.742 1 98.88 215 PHE A C 1
ATOM 1571 O O . PHE A 1 215 ? 7.535 -24.688 -15.25 1 98.88 215 PHE A O 1
ATOM 1578 N N . CYS A 1 216 ? 6.207 -24.375 -16.984 1 98.94 216 CYS A N 1
ATOM 1579 C CA . CYS A 1 216 ? 7.125 -23.656 -17.859 1 98.94 216 CYS A CA 1
ATOM 1580 C C . CYS A 1 216 ? 6.473 -22.406 -18.422 1 98.94 216 CYS A C 1
ATOM 1582 O O . CYS A 1 216 ? 5.387 -22.469 -19 1 98.94 216 CYS A O 1
ATOM 1584 N N . ASP A 1 217 ? 7.062 -21.281 -18.188 1 98.94 217 ASP A N 1
ATOM 1585 C CA . ASP A 1 217 ? 6.551 -19.969 -18.578 1 98.94 217 ASP A CA 1
ATOM 1586 C C . ASP A 1 217 ? 7.508 -19.266 -19.547 1 98.94 217 ASP A C 1
ATOM 1588 O O . ASP A 1 217 ? 8.727 -19.469 -19.469 1 98.94 217 ASP A O 1
ATOM 1592 N N . VAL A 1 218 ? 6.996 -18.531 -20.484 1 98.81 218 VAL A N 1
ATOM 1593 C CA . VAL A 1 218 ? 7.812 -17.766 -21.422 1 98.81 218 VAL A CA 1
ATOM 1594 C C . VAL A 1 218 ? 7.297 -16.328 -21.5 1 98.81 218 VAL A C 1
ATOM 1596 O O . VAL A 1 218 ? 6.09 -16.109 -21.609 1 98.81 218 VAL A O 1
ATOM 1599 N N . PHE A 1 219 ? 8.195 -15.391 -21.422 1 98.25 219 PHE A N 1
ATOM 1600 C CA . PHE A 1 219 ? 7.855 -13.984 -21.609 1 98.25 219 PHE A CA 1
ATOM 1601 C C . PHE A 1 219 ? 7.836 -13.625 -23.094 1 98.25 219 PHE A C 1
ATOM 1603 O O . PHE A 1 219 ? 8.891 -13.453 -23.703 1 98.25 219 PHE A O 1
ATOM 1610 N N . VAL A 1 220 ? 6.641 -13.484 -23.641 1 97.62 220 VAL A N 1
ATOM 1611 C CA . VAL A 1 220 ? 6.469 -13.078 -25.031 1 97.62 220 VAL A CA 1
ATOM 1612 C C . VAL A 1 220 ? 6.344 -11.562 -25.109 1 97.62 220 VAL A C 1
ATOM 1614 O O . VAL A 1 220 ? 5.281 -11 -24.828 1 97.62 220 VAL A O 1
ATOM 1617 N N . GLU A 1 221 ? 7.344 -10.938 -25.516 1 93.94 221 GLU A N 1
ATOM 1618 C CA . GLU A 1 221 ? 7.449 -9.477 -25.578 1 93.94 221 GLU A CA 1
ATOM 1619 C C . GLU A 1 221 ? 8.555 -9.039 -26.531 1 93.94 221 GLU A C 1
ATOM 1621 O O . GLU A 1 221 ? 9.492 -9.797 -26.797 1 93.94 221 GLU A O 1
ATOM 1626 N N . ASP A 1 222 ? 8.383 -7.758 -27.016 1 88.69 222 ASP A N 1
ATOM 1627 C CA . ASP A 1 222 ? 9.492 -7.188 -27.766 1 88.69 222 ASP A CA 1
ATOM 1628 C C . ASP A 1 222 ? 10.758 -7.125 -26.906 1 88.69 222 ASP A C 1
ATOM 1630 O O . ASP A 1 222 ? 10.75 -6.57 -25.812 1 88.69 222 ASP A O 1
ATOM 1634 N N . GLY A 1 223 ? 11.75 -7.758 -27.266 1 83.62 223 GLY A N 1
ATOM 1635 C CA . GLY A 1 223 ? 13 -7.754 -26.531 1 83.62 223 GLY A CA 1
ATOM 1636 C C . GLY A 1 223 ? 13.227 -9.023 -25.719 1 83.62 223 GLY A C 1
ATOM 1637 O O . GLY A 1 223 ? 14.312 -9.242 -25.188 1 83.62 223 GLY A O 1
ATOM 1638 N N . ALA A 1 224 ? 12.195 -9.805 -25.625 1 93.19 224 ALA A N 1
ATOM 1639 C CA . ALA A 1 224 ? 12.328 -11.102 -24.969 1 93.19 224 ALA A CA 1
ATOM 1640 C C . ALA A 1 224 ? 12.172 -12.25 -25.953 1 93.19 224 ALA A C 1
ATOM 1642 O O . ALA A 1 224 ? 13.07 -12.516 -26.75 1 93.19 224 ALA A O 1
ATOM 1643 N N . PHE A 1 225 ? 11.039 -12.914 -26 1 96.5 225 PHE A N 1
ATOM 1644 C CA . PHE A 1 225 ? 10.891 -14.016 -26.953 1 96.5 225 PHE A CA 1
ATOM 1645 C C . PHE A 1 225 ? 9.766 -13.734 -27.953 1 96.5 225 PHE A C 1
ATOM 1647 O O . PHE A 1 225 ? 8.727 -13.188 -27.578 1 96.5 225 PHE A O 1
ATOM 1654 N N . ALA A 1 226 ? 10.008 -14.062 -29.203 1 95.81 226 ALA A N 1
ATOM 1655 C CA . ALA A 1 226 ? 8.961 -14.031 -30.219 1 95.81 226 ALA A CA 1
ATOM 1656 C C . ALA A 1 226 ? 7.988 -15.195 -30.031 1 95.81 226 ALA A C 1
ATOM 1658 O O . ALA A 1 226 ? 8.352 -16.234 -29.453 1 95.81 226 ALA A O 1
ATOM 1659 N N . PRO A 1 227 ? 6.754 -15.008 -30.547 1 97.31 227 PRO A N 1
ATOM 1660 C CA . PRO A 1 227 ? 5.758 -16.062 -30.391 1 97.31 227 PRO A CA 1
ATOM 1661 C C . PRO A 1 227 ? 6.238 -17.422 -30.906 1 97.31 227 PRO A C 1
ATOM 1663 O O . PRO A 1 227 ? 5.965 -18.453 -30.297 1 97.31 227 PRO A O 1
ATOM 1666 N N . ASP A 1 228 ? 6.957 -17.391 -32 1 97.44 228 ASP A N 1
ATOM 1667 C CA . ASP A 1 228 ? 7.434 -18.641 -32.562 1 97.44 228 ASP A CA 1
ATOM 1668 C C . ASP A 1 228 ? 8.477 -19.297 -31.672 1 97.44 228 ASP A C 1
ATOM 1670 O O . ASP A 1 228 ? 8.508 -20.531 -31.547 1 97.44 228 ASP A O 1
ATOM 1674 N N . GLU A 1 229 ? 9.359 -18.531 -31.156 1 98.12 229 GLU A N 1
ATOM 1675 C CA . GLU A 1 229 ? 10.328 -19.031 -30.188 1 98.12 229 GLU A CA 1
ATOM 1676 C C . GLU A 1 229 ? 9.625 -19.609 -28.953 1 98.12 229 GLU A C 1
ATOM 1678 O O . GLU A 1 229 ? 9.969 -20.688 -28.484 1 98.12 229 GLU A O 1
ATOM 1683 N N . ALA A 1 230 ? 8.664 -18.859 -28.469 1 98.69 230 ALA A N 1
ATOM 1684 C CA . ALA A 1 230 ? 7.906 -19.281 -27.297 1 98.69 230 ALA A CA 1
ATOM 1685 C C . ALA A 1 230 ? 7.16 -20.578 -27.562 1 98.69 230 ALA A C 1
ATOM 1687 O O . ALA A 1 230 ? 7.105 -21.453 -26.688 1 98.69 230 ALA A O 1
ATOM 1688 N N . ARG A 1 231 ? 6.598 -20.672 -28.75 1 98.69 231 ARG A N 1
ATOM 1689 C CA . ARG A 1 231 ? 5.891 -21.891 -29.125 1 98.69 231 ARG A CA 1
ATOM 1690 C C . ARG A 1 231 ? 6.805 -23.109 -29.016 1 98.69 231 ARG A C 1
ATOM 1692 O O . ARG A 1 231 ? 6.418 -24.141 -28.469 1 98.69 231 ARG A O 1
ATOM 1699 N N . ARG A 1 232 ? 8.016 -23 -29.547 1 98.69 232 ARG A N 1
ATOM 1700 C CA . ARG A 1 232 ? 8.977 -24.094 -29.516 1 98.69 232 ARG A CA 1
ATOM 1701 C C . ARG A 1 232 ? 9.32 -24.484 -28.078 1 98.69 232 ARG A C 1
ATOM 1703 O O . ARG A 1 232 ? 9.336 -25.656 -27.734 1 98.69 232 ARG A O 1
ATOM 1710 N N . LEU A 1 233 ? 9.578 -23.484 -27.297 1 98.88 233 LEU A N 1
ATOM 1711 C CA . LEU A 1 233 ? 9.961 -23.703 -25.906 1 98.88 233 LEU A CA 1
ATOM 1712 C C . LEU A 1 233 ? 8.82 -24.359 -25.125 1 98.88 233 LEU A C 1
ATOM 1714 O O . LEU A 1 233 ? 9.023 -25.359 -24.438 1 98.88 233 LEU A O 1
ATOM 1718 N N . LEU A 1 234 ? 7.602 -23.844 -25.25 1 98.88 234 LEU A N 1
ATOM 1719 C CA . LEU A 1 234 ? 6.449 -24.312 -24.484 1 98.88 234 LEU A CA 1
ATOM 1720 C C . LEU A 1 234 ? 6.023 -25.703 -24.938 1 98.88 234 LEU A C 1
ATOM 1722 O O . LEU A 1 234 ? 5.613 -26.531 -24.125 1 98.88 234 LEU A O 1
ATOM 1726 N N . GLN A 1 235 ? 6.133 -25.953 -26.266 1 98.69 235 GLN A N 1
ATOM 1727 C CA . GLN A 1 235 ? 5.816 -27.281 -26.75 1 98.69 235 GLN A CA 1
ATOM 1728 C C . GLN A 1 235 ? 6.801 -28.312 -26.203 1 98.69 235 GLN A C 1
ATOM 1730 O O . GLN A 1 235 ? 6.402 -29.406 -25.812 1 98.69 235 GLN A O 1
ATOM 1735 N N . ALA A 1 236 ? 8.094 -27.953 -26.25 1 98.75 236 ALA A N 1
ATOM 1736 C CA . ALA A 1 236 ? 9.109 -28.844 -25.688 1 98.75 236 ALA A CA 1
ATOM 1737 C C . ALA A 1 236 ? 8.82 -29.141 -24.219 1 98.75 236 ALA A C 1
ATOM 1739 O O . ALA A 1 236 ? 9 -30.281 -23.766 1 98.75 236 ALA A O 1
ATOM 1740 N N . ALA A 1 237 ? 8.422 -28.156 -23.484 1 98.81 237 ALA A N 1
ATOM 1741 C CA . ALA A 1 237 ? 8.094 -28.312 -22.078 1 98.81 237 ALA A CA 1
ATOM 1742 C C . ALA A 1 237 ? 6.875 -29.203 -21.891 1 98.81 237 ALA A C 1
ATOM 1744 O O . ALA A 1 237 ? 6.887 -30.109 -21.047 1 98.81 237 ALA A O 1
ATOM 1745 N N . LYS A 1 238 ? 5.867 -28.984 -22.672 1 98.31 238 LYS A N 1
ATOM 1746 C CA . LYS A 1 238 ? 4.656 -29.797 -22.625 1 98.31 238 LYS A CA 1
ATOM 1747 C C . LYS A 1 238 ? 4.969 -31.266 -22.906 1 98.31 238 LYS A C 1
ATOM 1749 O O . LYS A 1 238 ? 4.434 -32.156 -22.234 1 98.31 238 LYS A O 1
ATOM 1754 N N . ASP A 1 239 ? 5.797 -31.453 -23.875 1 98.31 239 ASP A N 1
ATOM 1755 C CA . ASP A 1 239 ? 6.18 -32.812 -24.25 1 98.31 239 ASP A CA 1
ATOM 1756 C C . ASP A 1 239 ? 6.879 -33.531 -23.094 1 98.31 239 ASP A C 1
ATOM 1758 O O . ASP A 1 239 ? 6.953 -34.75 -23.078 1 98.31 239 ASP A O 1
ATOM 1762 N N . ARG A 1 240 ? 7.438 -32.781 -22.203 1 98.38 240 ARG A N 1
ATOM 1763 C CA . ARG A 1 240 ? 8.164 -33.344 -21.078 1 98.38 240 ARG A CA 1
ATOM 1764 C C . ARG A 1 240 ? 7.328 -33.281 -19.812 1 98.38 240 ARG A C 1
ATOM 1766 O O . ARG A 1 240 ? 7.84 -33.531 -18.719 1 98.38 240 ARG A O 1
ATOM 1773 N N . GLY A 1 241 ? 6.059 -32.875 -19.906 1 98.19 241 GLY A N 1
ATOM 1774 C CA . GLY A 1 241 ? 5.125 -32.969 -18.797 1 98.19 241 GLY A CA 1
ATOM 1775 C C . GLY A 1 241 ? 4.988 -31.688 -18.016 1 98.19 241 GLY A C 1
ATOM 1776 O O . GLY A 1 241 ? 4.254 -31.625 -17.031 1 98.19 241 GLY A O 1
ATOM 1777 N N . LEU A 1 242 ? 5.664 -30.641 -18.328 1 98.75 242 LEU A N 1
ATOM 1778 C CA . LEU A 1 242 ? 5.492 -29.344 -17.672 1 98.75 242 LEU A CA 1
ATOM 1779 C C . LEU A 1 242 ? 4.254 -28.641 -18.203 1 98.75 242 LEU A C 1
ATOM 1781 O O . LEU A 1 242 ? 3.912 -28.766 -19.391 1 98.75 242 LEU A O 1
ATOM 1785 N N . VAL A 1 243 ? 3.52 -27.953 -17.375 1 98.81 243 VAL A N 1
ATOM 1786 C CA . VAL A 1 243 ? 2.312 -27.219 -17.75 1 98.81 243 VAL A CA 1
ATOM 1787 C C . VAL A 1 243 ? 2.688 -25.844 -18.281 1 98.81 243 VAL A C 1
ATOM 1789 O O . VAL A 1 243 ? 3.348 -25.062 -17.594 1 98.81 243 VAL A O 1
ATOM 1792 N N . PRO A 1 244 ? 2.305 -25.469 -19.453 1 98.81 244 PRO A N 1
ATOM 1793 C CA . PRO A 1 244 ? 2.746 -24.219 -20.062 1 98.81 244 PRO A CA 1
ATOM 1794 C C . PRO A 1 244 ? 1.978 -23 -19.531 1 98.81 244 PRO A C 1
ATOM 1796 O O . PRO A 1 244 ? 0.787 -23.109 -19.234 1 98.81 244 PRO A O 1
ATOM 1799 N N . ARG A 1 245 ? 2.625 -21.859 -19.406 1 98.88 245 ARG A N 1
ATOM 1800 C CA . ARG A 1 245 ? 2.143 -20.531 -19.078 1 98.88 245 ARG A CA 1
ATOM 1801 C C . ARG A 1 245 ? 2.811 -19.469 -19.953 1 98.88 245 ARG A C 1
ATOM 1803 O O . ARG A 1 245 ? 3.857 -19.719 -20.547 1 98.88 245 ARG A O 1
ATOM 1810 N N . VAL A 1 246 ? 2.217 -18.266 -20.047 1 98.81 246 VAL A N 1
ATOM 1811 C CA . VAL A 1 246 ? 2.807 -17.219 -20.875 1 98.81 246 VAL A CA 1
ATOM 1812 C C . VAL A 1 246 ? 2.65 -15.867 -20.188 1 98.81 246 VAL A C 1
ATOM 1814 O O . VAL A 1 246 ? 1.563 -15.531 -19.719 1 98.81 246 VAL A O 1
ATOM 1817 N N . HIS A 1 247 ? 3.76 -15.094 -20 1 98.38 247 HIS A N 1
ATOM 1818 C CA . HIS A 1 247 ? 3.631 -13.641 -19.906 1 98.38 247 HIS A CA 1
ATOM 1819 C C . HIS A 1 247 ? 3.211 -13.023 -21.234 1 98.38 247 HIS A C 1
ATOM 1821 O O . HIS A 1 247 ? 3.971 -13.055 -22.203 1 98.38 247 HIS A O 1
ATOM 1827 N N . ALA A 1 248 ? 2.062 -12.414 -21.219 1 98.12 248 ALA A N 1
ATOM 1828 C CA . ALA A 1 248 ? 1.493 -12.016 -22.5 1 98.12 248 ALA A CA 1
ATOM 1829 C C . ALA A 1 248 ? 1.044 -10.562 -22.484 1 98.12 248 ALA A C 1
ATOM 1831 O O . ALA A 1 248 ? 0.433 -10.109 -21.516 1 98.12 248 ALA A O 1
ATOM 1832 N N . GLU A 1 249 ? 1.344 -9.805 -23.578 1 97.25 249 GLU A N 1
ATOM 1833 C CA . GLU A 1 249 ? 0.793 -8.492 -23.891 1 97.25 249 GLU A CA 1
ATOM 1834 C C . GLU A 1 249 ? 0.996 -7.512 -22.75 1 97.25 249 GLU A C 1
ATOM 1836 O O . GLU A 1 249 ? 0.102 -6.727 -22.438 1 97.25 249 GLU A O 1
ATOM 1841 N N . GLN A 1 250 ? 2.133 -7.594 -22.078 1 94.62 250 GLN A N 1
ATOM 1842 C CA . GLN A 1 250 ? 2.361 -6.656 -20.984 1 94.62 250 GLN A CA 1
ATOM 1843 C C . GLN A 1 250 ? 2.564 -5.238 -21.5 1 94.62 250 GLN A C 1
ATOM 1845 O O . GLN A 1 250 ? 1.902 -4.305 -21.047 1 94.62 250 GLN A O 1
ATOM 1850 N N . LEU A 1 251 ? 3.527 -5.09 -22.453 1 92.19 251 LEU A N 1
ATOM 1851 C CA . LEU A 1 251 ? 3.883 -3.766 -22.953 1 92.19 251 LEU A CA 1
ATOM 1852 C C . LEU A 1 251 ? 3.471 -3.607 -24.422 1 92.19 251 LEU A C 1
ATOM 1854 O O . LEU A 1 251 ? 3.312 -2.486 -24.906 1 92.19 251 LEU A O 1
ATOM 1858 N N . THR A 1 252 ? 3.424 -4.758 -25.156 1 92.06 252 THR A N 1
ATOM 1859 C CA . THR A 1 252 ? 3.035 -4.762 -26.562 1 92.06 252 THR A CA 1
ATOM 1860 C C . THR A 1 252 ? 2.043 -5.887 -26.844 1 92.06 252 THR A C 1
ATOM 1862 O O . THR A 1 252 ? 1.952 -6.852 -26.078 1 92.06 252 THR A O 1
ATOM 1865 N N . ALA A 1 253 ? 1.323 -5.703 -27.891 1 93.06 253 ALA A N 1
ATOM 1866 C CA . ALA A 1 253 ? 0.456 -6.77 -28.375 1 93.06 253 ALA A CA 1
ATOM 1867 C C . ALA A 1 253 ? 1.228 -7.742 -29.266 1 93.06 253 ALA A C 1
ATOM 1869 O O . ALA A 1 253 ? 1.223 -7.609 -30.5 1 93.06 253 ALA A O 1
ATOM 1870 N N . GLY A 1 254 ? 1.806 -8.766 -28.734 1 92 254 GLY A N 1
ATOM 1871 C CA . GLY A 1 254 ? 2.727 -9.625 -29.453 1 92 254 GLY A CA 1
ATOM 1872 C C . GLY A 1 254 ? 2.131 -10.969 -29.812 1 92 254 GLY A C 1
ATOM 1873 O O . GLY A 1 254 ? 2.789 -11.797 -30.453 1 92 254 GLY A O 1
ATOM 1874 N N . GLY A 1 255 ? 0.921 -11.219 -29.344 1 95.62 255 GLY A N 1
ATOM 1875 C CA . GLY A 1 255 ? 0.261 -12.461 -29.703 1 95.62 255 GLY A CA 1
ATOM 1876 C C . GLY A 1 255 ? 0.417 -13.547 -28.656 1 95.62 255 GLY A C 1
ATOM 1877 O O . GLY A 1 255 ? 0.07 -14.703 -28.891 1 95.62 255 GLY A O 1
ATOM 1878 N N . GLY A 1 256 ? 0.927 -13.188 -27.516 1 98.12 256 GLY A N 1
ATOM 1879 C CA . GLY A 1 256 ? 1.133 -14.148 -26.453 1 98.12 256 GLY A CA 1
ATOM 1880 C C . GLY A 1 256 ? -0.154 -14.797 -25.969 1 98.12 256 GLY A C 1
ATOM 1881 O O . GLY A 1 256 ? -0.174 -15.992 -25.672 1 98.12 256 GLY A O 1
ATOM 1882 N N . ALA A 1 257 ? -1.203 -14.078 -25.922 1 98.56 257 ALA A N 1
ATOM 1883 C CA . ALA A 1 257 ? -2.488 -14.594 -25.453 1 98.56 257 ALA A CA 1
ATOM 1884 C C . ALA A 1 257 ? -3.029 -15.656 -26.406 1 98.56 257 ALA A C 1
ATOM 1886 O O . ALA A 1 257 ? -3.553 -16.688 -25.969 1 98.56 257 ALA A O 1
ATOM 1887 N N . ARG A 1 258 ? -2.928 -15.383 -27.688 1 98.31 258 ARG A N 1
ATOM 1888 C CA . ARG A 1 258 ? -3.379 -16.359 -28.672 1 98.31 258 ARG A CA 1
ATOM 1889 C C . ARG A 1 258 ? -2.543 -17.625 -28.609 1 98.31 258 ARG A C 1
ATOM 1891 O O . ARG A 1 258 ? -3.072 -18.734 -28.75 1 98.31 258 ARG A O 1
ATOM 1898 N N . LEU A 1 259 ? -1.266 -17.422 -28.469 1 98.62 259 LEU A N 1
ATOM 1899 C CA . LEU A 1 259 ? -0.384 -18.562 -28.312 1 98.62 259 LEU A CA 1
ATOM 1900 C C . LEU A 1 259 ? -0.781 -19.391 -27.094 1 98.62 259 LEU A C 1
ATOM 1902 O O . LEU A 1 259 ? -0.823 -20.625 -27.156 1 98.62 259 LEU A O 1
ATOM 1906 N N . ALA A 1 260 ? -1.024 -18.734 -25.953 1 98.88 260 ALA A N 1
ATOM 1907 C CA . ALA A 1 260 ? -1.45 -19.422 -24.734 1 98.88 260 ALA A CA 1
ATOM 1908 C C . ALA A 1 260 ? -2.713 -20.234 -24.984 1 98.88 260 ALA A C 1
ATOM 1910 O O . ALA A 1 260 ? -2.82 -21.375 -24.516 1 98.88 260 ALA A O 1
ATOM 1911 N N . ALA A 1 261 ? -3.65 -19.641 -25.672 1 98.75 261 ALA A N 1
ATOM 1912 C CA . ALA A 1 261 ? -4.898 -20.312 -26 1 98.75 261 ALA A CA 1
ATOM 1913 C C . ALA A 1 261 ? -4.641 -21.547 -26.859 1 98.75 261 ALA A C 1
ATOM 1915 O O . ALA A 1 261 ? -5.18 -22.625 -26.609 1 98.75 261 ALA A O 1
ATOM 1916 N N . GLU A 1 262 ? -3.848 -21.359 -27.891 1 98.44 262 GLU A N 1
ATOM 1917 C CA . GLU A 1 262 ? -3.516 -22.422 -28.828 1 98.44 262 GLU A CA 1
ATOM 1918 C C . GLU A 1 262 ? -2.904 -23.625 -28.109 1 98.44 262 GLU A C 1
ATOM 1920 O O . GLU A 1 262 ? -3.223 -24.766 -28.422 1 98.44 262 GLU A O 1
ATOM 1925 N N . LEU A 1 263 ? -2.043 -23.344 -27.125 1 98.62 263 LEU A N 1
ATOM 1926 C CA . LEU A 1 263 ? -1.268 -24.391 -26.469 1 98.62 263 LEU A CA 1
ATOM 1927 C C . LEU A 1 263 ? -1.975 -24.906 -25.219 1 98.62 263 LEU A C 1
ATOM 1929 O O . LEU A 1 263 ? -1.489 -25.812 -24.547 1 98.62 263 LEU A O 1
ATOM 1933 N N . GLY A 1 264 ? -3.137 -24.344 -24.891 1 98.19 264 GLY A N 1
ATOM 1934 C CA . GLY A 1 264 ? -3.84 -24.75 -23.688 1 98.19 264 GLY A CA 1
ATOM 1935 C C . GLY A 1 264 ? -3.08 -24.422 -22.422 1 98.19 264 GLY A C 1
ATOM 1936 O O . GLY A 1 264 ? -3.006 -25.25 -21.5 1 98.19 264 GLY A O 1
ATOM 1937 N N . CYS A 1 265 ? -2.469 -23.312 -22.375 1 98.81 265 CYS A N 1
ATOM 1938 C CA . CYS A 1 265 ? -1.698 -22.875 -21.219 1 98.81 265 CYS A CA 1
ATOM 1939 C C . CYS A 1 265 ? -2.59 -22.75 -19.984 1 98.81 265 CYS A C 1
ATOM 1941 O O . CYS A 1 265 ? -3.803 -22.562 -20.109 1 98.81 265 CYS A O 1
ATOM 1943 N N . ALA A 1 266 ? -1.979 -22.938 -18.828 1 98.81 266 ALA A N 1
ATOM 1944 C CA . ALA A 1 266 ? -2.701 -22.75 -17.578 1 98.81 266 ALA A CA 1
ATOM 1945 C C . ALA A 1 266 ? -3.146 -21.312 -17.391 1 98.81 266 ALA A C 1
ATOM 1947 O O . ALA A 1 266 ? -4.234 -21.047 -16.875 1 98.81 266 ALA A O 1
ATOM 1948 N N . SER A 1 267 ? -2.271 -20.375 -17.828 1 98.88 267 SER A N 1
ATOM 1949 C CA . SER A 1 267 ? -2.594 -18.969 -17.703 1 98.88 267 SER A CA 1
ATOM 1950 C C . SER A 1 267 ? -1.844 -18.125 -18.734 1 98.88 267 SER A C 1
ATOM 1952 O O . SER A 1 267 ? -0.833 -18.578 -19.281 1 98.88 267 SER A O 1
ATOM 1954 N N . ALA A 1 268 ? -2.389 -17.047 -19.109 1 98.94 268 ALA A N 1
ATOM 1955 C CA . ALA A 1 268 ? -1.753 -15.891 -19.734 1 98.94 268 ALA A CA 1
ATOM 1956 C C . ALA A 1 268 ? -1.774 -14.68 -18.797 1 98.94 268 ALA A C 1
ATOM 1958 O O . ALA A 1 268 ? -2.844 -14.242 -18.359 1 98.94 268 ALA A O 1
ATOM 1959 N N . ASP A 1 269 ? -0.621 -14.148 -18.516 1 98.81 269 ASP A N 1
ATOM 1960 C CA . ASP A 1 269 ? -0.534 -13.172 -17.422 1 98.81 269 ASP A CA 1
ATOM 1961 C C . ASP A 1 269 ? -0.184 -11.789 -17.969 1 98.81 269 ASP A C 1
ATOM 1963 O O . ASP A 1 269 ? 0.415 -11.664 -19.047 1 98.81 269 ASP A O 1
ATOM 1967 N N . HIS A 1 270 ? -0.515 -10.688 -17.203 1 98.44 270 HIS A N 1
ATOM 1968 C CA . HIS A 1 270 ? -0.386 -9.266 -17.5 1 98.44 270 HIS A CA 1
ATOM 1969 C C . HIS A 1 270 ? -1.541 -8.773 -18.359 1 98.44 270 HIS A C 1
ATOM 1971 O O . HIS A 1 270 ? -2.584 -8.375 -17.844 1 98.44 270 HIS A O 1
ATOM 1977 N N . LEU A 1 271 ? -1.368 -8.875 -19.625 1 98.69 271 LEU A N 1
ATOM 1978 C CA . LEU A 1 271 ? -2.461 -8.711 -20.578 1 98.69 271 LEU A CA 1
ATOM 1979 C C . LEU A 1 271 ? -2.863 -7.242 -20.688 1 98.69 271 LEU A C 1
ATOM 1981 O O . LEU A 1 271 ? -4.004 -6.934 -21.031 1 98.69 271 LEU A O 1
ATOM 1985 N N . GLU A 1 272 ? -2.016 -6.234 -20.391 1 97.75 272 GLU A N 1
ATOM 1986 C CA . GLU A 1 272 ? -2.324 -4.812 -20.453 1 97.75 272 GLU A CA 1
ATOM 1987 C C . GLU A 1 272 ? -2.643 -4.383 -21.891 1 97.75 272 GLU A C 1
ATOM 1989 O O . GLU A 1 272 ? -3.457 -3.482 -22.109 1 97.75 272 GLU A O 1
ATOM 1994 N N . GLU A 1 273 ? -1.997 -5.031 -22.922 1 97.5 273 GLU A N 1
ATOM 1995 C CA . GLU A 1 273 ? -2.178 -4.672 -24.328 1 97.5 273 GLU A CA 1
ATOM 1996 C C . GLU A 1 273 ? -3.039 -5.699 -25.047 1 97.5 273 GLU A C 1
ATOM 1998 O O . GLU A 1 273 ? -2.945 -5.848 -26.266 1 97.5 273 GLU A O 1
ATOM 2003 N N . LEU A 1 274 ? -3.867 -6.41 -24.312 1 98.25 274 LEU A N 1
ATOM 2004 C CA . LEU A 1 274 ? -4.707 -7.465 -24.875 1 98.25 274 LEU A CA 1
ATOM 2005 C C . LEU A 1 274 ? -5.762 -6.887 -25.812 1 98.25 274 LEU A C 1
ATOM 2007 O O . LEU A 1 274 ? -6.422 -5.898 -25.469 1 98.25 274 LEU A O 1
ATOM 2011 N N . ASP A 1 275 ? -5.91 -7.438 -26.984 1 96.81 275 ASP A N 1
ATOM 2012 C CA . ASP A 1 275 ? -6.938 -7 -27.938 1 96.81 275 ASP A CA 1
ATOM 2013 C C . ASP A 1 275 ? -8.141 -7.938 -27.906 1 96.81 275 ASP A C 1
ATOM 2015 O O . ASP A 1 275 ? -8.164 -8.906 -27.156 1 96.81 275 ASP A O 1
ATOM 2019 N N . ASP A 1 276 ? -9.109 -7.684 -28.75 1 96.94 276 ASP A N 1
ATOM 2020 C CA . ASP A 1 276 ? -10.367 -8.43 -28.75 1 96.94 276 ASP A CA 1
ATOM 2021 C C . ASP A 1 276 ? -10.141 -9.875 -29.172 1 96.94 276 ASP A C 1
ATOM 2023 O O . ASP A 1 276 ? -10.805 -10.789 -28.672 1 96.94 276 ASP A O 1
ATOM 2027 N N . ALA A 1 277 ? -9.312 -10.047 -30.109 1 97.25 277 ALA A N 1
ATOM 2028 C CA . ALA A 1 277 ? -9.016 -11.398 -30.562 1 97.25 277 ALA A CA 1
ATOM 2029 C C . ALA A 1 277 ? -8.406 -12.242 -29.453 1 97.25 277 ALA A C 1
ATOM 2031 O O . ALA A 1 277 ? -8.703 -13.43 -29.328 1 97.25 277 ALA A O 1
ATOM 2032 N N . GLY A 1 278 ? -7.523 -11.625 -28.703 1 98.12 278 GLY A N 1
ATOM 2033 C CA . GLY A 1 278 ? -6.949 -12.312 -27.562 1 98.12 278 GLY A CA 1
ATOM 2034 C C . GLY A 1 278 ? -7.984 -12.688 -26.516 1 98.12 278 GLY A C 1
ATOM 2035 O O . GLY A 1 278 ? -7.945 -13.797 -25.969 1 98.12 278 GLY A O 1
ATOM 2036 N N . VAL A 1 279 ? -8.891 -11.781 -26.234 1 98.44 279 VAL A N 1
ATOM 2037 C CA . VAL A 1 279 ? -9.953 -12.055 -25.266 1 98.44 279 VAL A CA 1
ATOM 2038 C C . VAL A 1 279 ? -10.758 -13.273 -25.719 1 98.44 279 VAL A C 1
ATOM 2040 O O . VAL A 1 279 ? -11.023 -14.18 -24.922 1 98.44 279 VAL A O 1
ATOM 2043 N N . ALA A 1 280 ? -11.141 -13.242 -26.953 1 98.31 280 ALA A N 1
ATOM 2044 C CA . ALA A 1 280 ? -11.945 -14.336 -27.516 1 98.31 280 ALA A CA 1
ATOM 2045 C C . ALA A 1 280 ? -11.188 -15.664 -27.438 1 98.31 280 ALA A C 1
ATOM 2047 O O . ALA A 1 280 ? -11.766 -16.703 -27.109 1 98.31 280 ALA A O 1
ATOM 2048 N N . ALA A 1 281 ? -9.922 -15.617 -27.766 1 98.62 281 ALA A N 1
ATOM 2049 C CA . ALA A 1 281 ? -9.102 -16.828 -27.75 1 98.62 281 ALA A CA 1
ATOM 2050 C C . ALA A 1 281 ? -9.008 -17.406 -26.344 1 98.62 281 ALA A C 1
ATOM 2052 O O . ALA A 1 281 ? -9.148 -18.625 -26.156 1 98.62 281 ALA A O 1
ATOM 2053 N N . LEU A 1 282 ? -8.734 -16.547 -25.359 1 98.81 282 LEU A N 1
ATOM 2054 C CA . LEU A 1 282 ? -8.633 -17.016 -23.969 1 98.81 282 LEU A CA 1
ATOM 2055 C C . LEU A 1 282 ? -9.953 -17.594 -23.5 1 98.81 282 LEU A C 1
ATOM 2057 O O . LEU A 1 282 ? -9.977 -18.594 -22.781 1 98.81 282 LEU A O 1
ATOM 2061 N N . ALA A 1 283 ? -11.047 -16.938 -23.844 1 98.62 283 ALA A N 1
ATOM 2062 C CA . ALA A 1 283 ? -12.375 -17.406 -23.453 1 98.62 283 ALA A CA 1
ATOM 2063 C C . ALA A 1 283 ? -12.656 -18.797 -24.016 1 98.62 283 ALA A C 1
ATOM 2065 O O . ALA A 1 283 ? -13.117 -19.672 -23.281 1 98.62 283 ALA A O 1
ATOM 2066 N N . GLU A 1 284 ? -12.398 -18.938 -25.281 1 98.38 284 GLU A N 1
ATOM 2067 C CA . GLU A 1 284 ? -12.672 -20.219 -25.953 1 98.38 284 GLU A CA 1
ATOM 2068 C C . GLU A 1 284 ? -11.852 -21.344 -25.344 1 98.38 284 GLU A C 1
ATOM 2070 O O . GLU A 1 284 ? -12.359 -22.453 -25.141 1 98.38 284 GLU A O 1
ATOM 2075 N N . ALA A 1 285 ? -10.602 -21.094 -25.078 1 98.5 285 ALA A N 1
ATOM 2076 C CA . ALA A 1 285 ? -9.688 -22.109 -24.578 1 98.5 285 ALA A CA 1
ATOM 2077 C C . ALA A 1 285 ? -9.797 -22.25 -23.062 1 98.5 285 ALA A C 1
ATOM 2079 O O . ALA A 1 285 ? -9.242 -23.188 -22.484 1 98.5 285 ALA A O 1
ATOM 2080 N N . ARG A 1 286 ? -10.406 -21.312 -22.375 1 97.81 286 ARG A N 1
ATOM 2081 C CA . ARG A 1 286 ? -10.578 -21.266 -20.938 1 97.81 286 ARG A CA 1
ATOM 2082 C C . ARG A 1 286 ? -9.234 -21.109 -20.234 1 97.81 286 ARG A C 1
ATOM 2084 O O . ARG A 1 286 ? -9 -21.719 -19.188 1 97.81 286 ARG A O 1
ATOM 2091 N N . VAL A 1 287 ? -8.336 -20.453 -20.906 1 98.81 287 VAL A N 1
ATOM 2092 C CA . VAL A 1 287 ? -7.066 -20.078 -20.297 1 98.81 287 VAL A CA 1
ATOM 2093 C C . VAL A 1 287 ? -7.297 -18.984 -19.25 1 98.81 287 VAL A C 1
ATOM 2095 O O . VAL A 1 287 ? -8.047 -18.031 -19.484 1 98.81 287 VAL A O 1
ATOM 2098 N N . VAL A 1 288 ? -6.723 -19.172 -18.031 1 98.88 288 VAL A N 1
ATOM 2099 C CA . VAL A 1 288 ? -6.914 -18.188 -16.969 1 98.88 288 VAL A CA 1
ATOM 2100 C C . VAL A 1 288 ? -6.176 -16.906 -17.328 1 98.88 288 VAL A C 1
ATOM 2102 O O . VAL A 1 288 ? -5.004 -16.938 -17.719 1 98.88 288 VAL A O 1
ATOM 2105 N N . ALA A 1 289 ? -6.836 -15.75 -17.281 1 98.94 289 ALA A N 1
ATOM 2106 C CA . ALA A 1 289 ? -6.188 -14.445 -17.391 1 98.94 289 ALA A CA 1
ATOM 2107 C C . ALA A 1 289 ? -5.605 -14 -16.062 1 98.94 289 ALA A C 1
ATOM 2109 O O . ALA A 1 289 ? -6.352 -13.688 -15.125 1 98.94 289 ALA A O 1
ATOM 2110 N N . GLY A 1 290 ? -4.258 -14.008 -15.93 1 98.88 290 GLY A N 1
ATOM 2111 C CA . GLY A 1 290 ? -3.594 -13.539 -14.719 1 98.88 290 GLY A CA 1
ATOM 2112 C C . GLY A 1 290 ? -3.385 -12.031 -14.703 1 98.88 290 GLY A C 1
ATOM 2113 O O . GLY A 1 290 ? -2.596 -11.5 -15.484 1 98.88 290 GLY A O 1
ATOM 2114 N N . LEU A 1 291 ? -4.082 -11.383 -13.82 1 98.88 291 LEU A N 1
ATOM 2115 C CA . LEU A 1 291 ? -4.051 -9.93 -13.727 1 98.88 291 LEU A CA 1
ATOM 2116 C C . LEU A 1 291 ? -3.049 -9.469 -12.672 1 98.88 291 LEU A C 1
ATOM 2118 O O . LEU A 1 291 ? -3.047 -9.977 -11.555 1 98.88 291 LEU A O 1
ATOM 2122 N N . LEU A 1 292 ? -2.193 -8.562 -13.047 1 98.81 292 LEU A N 1
ATOM 2123 C CA . LEU A 1 292 ? -1.088 -8.117 -12.211 1 98.81 292 LEU A CA 1
ATOM 2124 C C . LEU A 1 292 ? -1.063 -6.59 -12.117 1 98.81 292 LEU A C 1
ATOM 2126 O O . LEU A 1 292 ? -0.131 -5.949 -12.609 1 98.81 292 LEU A O 1
ATOM 2130 N N . PRO A 1 293 ? -1.981 -5.996 -11.352 1 98.69 293 PRO A N 1
ATOM 2131 C CA . PRO A 1 293 ? -2.164 -4.543 -11.406 1 98.69 293 PRO A CA 1
ATOM 2132 C C . PRO A 1 293 ? -1.022 -3.777 -10.742 1 98.69 293 PRO A C 1
ATOM 2134 O O . PRO A 1 293 ? -0.816 -2.596 -11.039 1 98.69 293 PRO A O 1
ATOM 2137 N N . LEU A 1 294 ? -0.263 -4.355 -9.781 1 98.81 294 LEU A N 1
ATOM 2138 C CA . LEU A 1 294 ? 0.877 -3.662 -9.195 1 98.81 294 LEU A CA 1
ATOM 2139 C C . LEU A 1 294 ? 1.905 -3.301 -10.258 1 98.81 294 LEU A C 1
ATOM 2141 O O . LEU A 1 294 ? 2.559 -2.26 -10.172 1 98.81 294 LEU A O 1
ATOM 2145 N N . SER A 1 295 ? 2.029 -4.199 -11.266 1 97.75 295 SER A N 1
ATOM 2146 C CA . SER A 1 295 ? 2.99 -3.963 -12.336 1 97.75 295 SER A CA 1
ATOM 2147 C C . SER A 1 295 ? 2.652 -2.693 -13.117 1 97.75 295 SER A C 1
ATOM 2149 O O . SER A 1 295 ? 3.541 -1.899 -13.43 1 97.75 295 SER A O 1
ATOM 2151 N N . THR A 1 296 ? 1.375 -2.533 -13.461 1 97.25 296 THR A N 1
ATOM 2152 C CA . THR A 1 296 ? 0.94 -1.373 -14.227 1 97.25 296 THR A CA 1
ATOM 2153 C C . THR A 1 296 ? 1.227 -0.081 -13.469 1 97.25 296 THR A C 1
ATOM 2155 O O . THR A 1 296 ? 1.771 0.87 -14.031 1 97.25 296 THR A O 1
ATOM 2158 N N . LEU A 1 297 ? 0.893 -0.071 -12.164 1 97.81 297 LEU A N 1
ATOM 2159 C CA . LEU A 1 297 ? 1.154 1.103 -11.344 1 97.81 297 LEU A CA 1
ATOM 2160 C C . LEU A 1 297 ? 2.652 1.361 -11.227 1 97.81 297 LEU A C 1
ATOM 2162 O O . LEU A 1 297 ? 3.109 2.49 -11.414 1 97.81 297 LEU A O 1
ATOM 2166 N N . PHE A 1 298 ? 3.424 0.343 -10.969 1 97.62 298 PHE A N 1
ATOM 2167 C CA . PHE A 1 298 ? 4.859 0.443 -10.719 1 97.62 298 PHE A CA 1
ATOM 2168 C C . PHE A 1 298 ? 5.582 0.958 -11.961 1 97.62 298 PHE A C 1
ATOM 2170 O O . PHE A 1 298 ? 6.57 1.688 -11.852 1 97.62 298 PHE A O 1
ATOM 2177 N N . LEU A 1 299 ? 5.062 0.58 -13.086 1 94.69 299 LEU A N 1
ATOM 2178 C CA . LEU A 1 299 ? 5.691 0.993 -14.336 1 94.69 299 LEU A CA 1
ATOM 2179 C C . LEU A 1 299 ? 5.191 2.369 -14.766 1 94.69 299 LEU A C 1
ATOM 2181 O O . LEU A 1 299 ? 5.613 2.891 -15.797 1 94.69 299 LEU A O 1
ATOM 2185 N N . GLY A 1 300 ? 4.301 2.961 -14.016 1 92.5 300 GLY A N 1
ATOM 2186 C CA . GLY A 1 300 ? 3.811 4.301 -14.289 1 92.5 300 GLY A CA 1
ATOM 2187 C C . GLY A 1 300 ? 2.807 4.352 -15.422 1 92.5 300 GLY A C 1
ATOM 2188 O O . GLY A 1 300 ? 2.488 5.426 -15.938 1 92.5 300 GLY A O 1
ATOM 2189 N N . SER A 1 301 ? 2.279 3.186 -15.773 1 90.81 301 SER A N 1
ATOM 2190 C CA . SER A 1 301 ? 1.346 3.094 -16.891 1 90.81 301 SER A CA 1
ATOM 2191 C C . SER A 1 301 ? -0.087 3.357 -16.438 1 90.81 301 SER A C 1
ATOM 2193 O O . SER A 1 301 ? -0.396 3.252 -15.25 1 90.81 301 SER A O 1
ATOM 2195 N N . GLU A 1 302 ? -0.911 3.791 -17.328 1 91.38 302 GLU A N 1
ATOM 2196 C CA . GLU A 1 302 ? -2.336 3.965 -17.062 1 91.38 302 GLU A CA 1
ATOM 2197 C C . GLU A 1 302 ? -3.166 2.924 -17.812 1 91.38 302 GLU A C 1
ATOM 2199 O O . GLU A 1 302 ? -4.395 2.918 -17.719 1 91.38 302 GLU A O 1
ATOM 2204 N N . ARG A 1 303 ? -2.477 2.084 -18.531 1 94.56 303 ARG A N 1
ATOM 2205 C CA . ARG A 1 303 ? -3.178 1.047 -19.281 1 94.56 303 ARG A CA 1
ATOM 2206 C C . ARG A 1 303 ? -3.219 -0.262 -18.5 1 94.56 303 ARG A C 1
ATOM 2208 O O . ARG A 1 303 ? -2.281 -1.061 -18.562 1 94.56 303 ARG A O 1
ATOM 2215 N N . TYR A 1 304 ? -4.285 -0.514 -17.875 1 97.62 304 TYR A N 1
ATOM 2216 C CA . TYR A 1 304 ? -4.484 -1.739 -17.109 1 97.62 304 TYR A CA 1
ATOM 2217 C C . TYR A 1 304 ? -5.133 -2.818 -17.969 1 97.62 304 TYR A C 1
ATOM 2219 O O . TYR A 1 304 ? -5.766 -2.518 -18.984 1 97.62 304 TYR A O 1
ATOM 2227 N N . ALA A 1 305 ? -4.965 -4.082 -17.578 1 98.44 305 ALA A N 1
ATOM 2228 C CA . ALA A 1 305 ? -5.613 -5.195 -18.266 1 98.44 305 ALA A CA 1
ATOM 2229 C C . ALA A 1 305 ? -7.129 -5.023 -18.281 1 98.44 305 ALA A C 1
ATOM 2231 O O . ALA A 1 305 ? -7.707 -4.48 -17.328 1 98.44 305 ALA A O 1
ATOM 2232 N N . PRO A 1 306 ? -7.785 -5.445 -19.359 1 97.94 306 PRO A N 1
ATOM 2233 C CA . PRO A 1 306 ? -9.242 -5.277 -19.469 1 97.94 306 PRO A CA 1
ATOM 2234 C C . PRO A 1 306 ? -10.016 -6.352 -18.703 1 97.94 306 PRO A C 1
ATOM 2236 O O . PRO A 1 306 ? -10.734 -7.148 -19.312 1 97.94 306 PRO A O 1
ATOM 2239 N N . ALA A 1 307 ? -9.969 -6.312 -17.422 1 97.94 307 ALA A N 1
ATOM 2240 C CA . ALA A 1 307 ? -10.508 -7.352 -16.547 1 97.94 307 ALA A CA 1
ATOM 2241 C C . ALA A 1 307 ? -12.016 -7.488 -16.703 1 97.94 307 ALA A C 1
ATOM 2243 O O . ALA A 1 307 ? -12.547 -8.602 -16.75 1 97.94 307 ALA A O 1
ATOM 2244 N N . ARG A 1 308 ? -12.742 -6.391 -16.719 1 95.06 308 ARG A N 1
ATOM 2245 C CA . ARG A 1 308 ? -14.195 -6.43 -16.875 1 95.06 308 ARG A CA 1
ATOM 2246 C C . ARG A 1 308 ? -14.594 -7.121 -18.172 1 95.06 308 ARG A C 1
ATOM 2248 O O . ARG A 1 308 ? -15.484 -7.973 -18.188 1 95.06 308 ARG A O 1
ATOM 2255 N N . ARG A 1 309 ? -13.922 -6.77 -19.266 1 96.38 309 ARG A N 1
ATOM 2256 C CA . ARG A 1 309 ? -14.18 -7.398 -20.562 1 96.38 309 ARG A CA 1
ATOM 2257 C C . ARG A 1 309 ? -13.883 -8.891 -20.516 1 96.38 309 ARG A C 1
ATOM 2259 O O . ARG A 1 309 ? -14.609 -9.695 -21.094 1 96.38 309 ARG A O 1
ATOM 2266 N N . LEU A 1 310 ? -12.812 -9.234 -19.891 1 98.5 310 LEU A N 1
ATOM 2267 C CA . LEU A 1 310 ? -12.43 -10.633 -19.75 1 98.5 310 LEU A CA 1
ATOM 2268 C C . LEU A 1 310 ? -13.508 -11.414 -19 1 98.5 310 LEU A C 1
ATOM 2270 O O . LEU A 1 310 ? -13.945 -12.469 -19.453 1 98.5 310 LEU A O 1
ATOM 2274 N N . LEU A 1 311 ? -13.961 -10.891 -17.875 1 97 311 LEU A N 1
ATOM 2275 C CA . LEU A 1 311 ? -14.977 -11.555 -17.078 1 97 311 LEU A CA 1
ATOM 2276 C C . LEU A 1 311 ? -16.281 -11.695 -17.844 1 97 311 LEU A C 1
ATOM 2278 O O . LEU A 1 311 ? -16.922 -12.75 -17.797 1 97 311 LEU A O 1
ATOM 2282 N N . GLU A 1 312 ? -16.641 -10.672 -18.531 1 95.5 312 GLU A N 1
ATOM 2283 C CA . GLU A 1 312 ? -17.891 -10.68 -19.297 1 95.5 312 GLU A CA 1
ATOM 2284 C C . GLU A 1 312 ? -17.828 -11.695 -20.438 1 95.5 312 GLU A C 1
ATOM 2286 O O . GLU A 1 312 ? -18.844 -12.273 -20.828 1 95.5 312 GLU A O 1
ATOM 2291 N N . ALA A 1 313 ? -16.641 -11.906 -20.953 1 98 313 ALA A N 1
ATOM 2292 C CA . ALA A 1 313 ? -16.438 -12.875 -22.031 1 98 313 ALA A CA 1
ATOM 2293 C C . ALA A 1 313 ? -16.359 -14.297 -21.484 1 98 313 ALA A C 1
ATOM 2295 O O . ALA A 1 313 ? -16.281 -15.258 -22.25 1 98 313 ALA A O 1
ATOM 2296 N N . GLY A 1 314 ? -16.344 -14.398 -20.188 1 97.25 314 GLY A N 1
ATOM 2297 C CA . GLY A 1 314 ? -16.328 -15.711 -19.578 1 97.25 314 GLY A CA 1
ATOM 2298 C C . GLY A 1 314 ? -14.922 -16.234 -19.328 1 97.25 314 GLY A C 1
ATOM 2299 O O . GLY A 1 314 ? -14.734 -17.406 -19 1 97.25 314 GLY A O 1
ATOM 2300 N N . VAL A 1 315 ? -13.93 -15.438 -19.5 1 98.62 315 VAL A N 1
ATOM 2301 C CA . VAL A 1 315 ? -12.547 -15.836 -19.219 1 98.62 315 VAL A CA 1
ATOM 2302 C C . VAL A 1 315 ? -12.336 -15.969 -17.719 1 98.62 315 VAL A C 1
ATOM 2304 O O . VAL A 1 315 ? -12.664 -15.055 -16.953 1 98.62 315 VAL A O 1
ATOM 2307 N N . PRO A 1 316 ? -11.852 -17.094 -17.203 1 97.94 316 PRO A N 1
ATOM 2308 C CA . PRO A 1 316 ? -11.445 -17.125 -15.797 1 97.94 316 PRO A CA 1
ATOM 2309 C C . PRO A 1 316 ? -10.32 -16.141 -15.484 1 97.94 316 PRO A C 1
ATOM 2311 O O . PRO A 1 316 ? -9.422 -15.945 -16.312 1 97.94 316 PRO A O 1
ATOM 2314 N N . VAL A 1 317 ? -10.383 -15.531 -14.312 1 98.62 317 VAL A N 1
ATOM 2315 C CA . VAL A 1 317 ? -9.391 -14.516 -13.969 1 98.62 317 VAL A CA 1
ATOM 2316 C C . VAL A 1 317 ? -8.711 -14.875 -12.656 1 98.62 317 VAL A C 1
ATOM 2318 O O . VAL A 1 317 ? -9.336 -15.469 -11.766 1 98.62 317 VAL A O 1
ATOM 2321 N N . SER A 1 318 ? -7.445 -14.602 -12.562 1 98.81 318 SER A N 1
ATOM 2322 C CA . SER A 1 318 ? -6.68 -14.656 -11.32 1 98.81 318 SER A CA 1
ATOM 2323 C C . SER A 1 318 ? -6.004 -13.32 -11.023 1 98.81 318 SER A C 1
ATOM 2325 O O . SER A 1 318 ? -5.84 -12.492 -11.922 1 98.81 318 SER A O 1
ATOM 2327 N N . LEU A 1 319 ? -5.801 -13.047 -9.789 1 98.88 319 LEU A N 1
ATOM 2328 C CA . LEU A 1 319 ? -5.098 -11.867 -9.297 1 98.88 319 LEU A CA 1
ATOM 2329 C C . LEU A 1 319 ? -3.832 -12.266 -8.547 1 98.88 319 LEU A C 1
ATOM 2331 O O . LEU A 1 319 ? -3.842 -13.227 -7.773 1 98.88 319 LEU A O 1
ATOM 2335 N N . ALA A 1 320 ? -2.721 -11.609 -8.766 1 98.94 320 ALA A N 1
ATOM 2336 C CA . ALA A 1 320 ? -1.453 -11.922 -8.109 1 98.94 320 ALA A CA 1
ATOM 2337 C C . ALA A 1 320 ? -0.591 -10.672 -7.957 1 98.94 320 ALA A C 1
ATOM 2339 O O . ALA A 1 320 ? -0.875 -9.641 -8.562 1 98.94 320 ALA A O 1
ATOM 2340 N N . THR A 1 321 ? 0.448 -10.734 -7.152 1 98.81 321 THR A N 1
ATOM 2341 C CA . THR A 1 321 ? 1.244 -9.562 -6.809 1 98.81 321 THR A CA 1
ATOM 2342 C C . THR A 1 321 ? 2.273 -9.266 -7.895 1 98.81 321 THR A C 1
ATOM 2344 O O . THR A 1 321 ? 2.648 -8.109 -8.109 1 98.81 321 THR A O 1
ATOM 2347 N N . ASN A 1 322 ? 2.754 -10.336 -8.57 1 98.75 322 ASN A N 1
ATOM 2348 C CA . ASN A 1 322 ? 3.887 -10.203 -9.484 1 98.75 322 ASN A CA 1
ATOM 2349 C C . ASN A 1 322 ? 5.133 -9.703 -8.758 1 98.75 322 ASN A C 1
ATOM 2351 O O . ASN A 1 322 ? 5.973 -9.023 -9.352 1 98.75 322 ASN A O 1
ATOM 2355 N N . MET A 1 323 ? 5.32 -9.984 -7.477 1 98.69 323 MET A N 1
ATOM 2356 C CA . MET A 1 323 ? 6.484 -9.531 -6.719 1 98.69 323 MET A CA 1
ATOM 2357 C C . MET A 1 323 ? 7.773 -9.836 -7.469 1 98.69 323 MET A C 1
ATOM 2359 O O . MET A 1 323 ? 8.109 -11 -7.691 1 98.69 323 MET A O 1
ATOM 2363 N N . ASN A 1 324 ? 8.469 -8.852 -7.949 1 97.94 324 ASN A N 1
ATOM 2364 C CA . ASN A 1 324 ? 9.75 -8.938 -8.641 1 97.94 324 ASN A CA 1
ATOM 2365 C C . ASN A 1 324 ? 10.516 -7.621 -8.562 1 97.94 324 ASN A C 1
ATOM 2367 O O . ASN A 1 324 ? 9.938 -6.582 -8.234 1 97.94 324 ASN A O 1
ATOM 2371 N N . PRO A 1 325 ? 11.711 -7.574 -8.844 1 97.19 325 PRO A N 1
ATOM 2372 C CA . PRO A 1 325 ? 12.531 -6.383 -8.586 1 97.19 325 PRO A CA 1
ATOM 2373 C C . PRO A 1 325 ? 12.367 -5.312 -9.672 1 97.19 325 PRO A C 1
ATOM 2375 O O . PRO A 1 325 ? 12.789 -4.168 -9.477 1 97.19 325 PRO A O 1
ATOM 2378 N N . GLY A 1 326 ? 11.773 -5.641 -10.797 1 94.88 326 GLY A N 1
ATOM 2379 C CA . GLY A 1 326 ? 11.859 -4.727 -11.93 1 94.88 326 GLY A CA 1
ATOM 2380 C C . GLY A 1 326 ? 10.539 -4.062 -12.266 1 94.88 326 GLY A C 1
ATOM 2381 O O . GLY A 1 326 ? 10.508 -2.932 -12.75 1 94.88 326 GLY A O 1
ATOM 2382 N N . SER A 1 327 ? 9.438 -4.734 -12 1 95.38 327 SER A N 1
ATOM 2383 C CA . SER A 1 327 ? 8.172 -4.199 -12.484 1 95.38 327 SER A CA 1
ATOM 2384 C C . SER A 1 327 ? 7.113 -4.203 -11.383 1 95.38 327 SER A C 1
ATOM 2386 O O . SER A 1 327 ? 6.035 -3.633 -11.555 1 95.38 327 SER A O 1
ATOM 2388 N N . ALA A 1 328 ? 7.387 -4.824 -10.297 1 97.62 328 ALA A N 1
ATOM 2389 C CA . ALA A 1 328 ? 6.43 -4.848 -9.195 1 97.62 328 ALA A CA 1
ATOM 2390 C C . ALA A 1 328 ? 7.121 -5.199 -7.879 1 97.62 328 ALA A C 1
ATOM 2392 O O . ALA A 1 328 ? 6.75 -6.172 -7.219 1 97.62 328 ALA A O 1
ATOM 2393 N N . MET A 1 329 ? 8.047 -4.438 -7.457 1 98.31 329 MET A N 1
ATOM 2394 C CA . MET A 1 329 ? 8.727 -4.676 -6.188 1 98.31 329 MET A CA 1
ATOM 2395 C C . MET A 1 329 ? 7.809 -4.352 -5.008 1 98.31 329 MET A C 1
ATOM 2397 O O . MET A 1 329 ? 7.957 -3.305 -4.375 1 98.31 329 MET A O 1
ATOM 2401 N N . SER A 1 330 ? 6.902 -5.301 -4.703 1 98.75 330 SER A N 1
ATOM 2402 C CA . SER A 1 330 ? 5.938 -5.094 -3.627 1 98.75 330 SER A CA 1
ATOM 2403 C C . SER A 1 330 ? 5.289 -6.41 -3.209 1 98.75 330 SER A C 1
ATOM 2405 O O . SER A 1 330 ? 4.906 -7.219 -4.059 1 98.75 330 SER A O 1
ATOM 2407 N N . GLU A 1 331 ? 5.215 -6.645 -1.914 1 98.19 331 GLU A N 1
ATOM 2408 C CA . GLU A 1 331 ? 4.488 -7.781 -1.356 1 98.19 331 GLU A CA 1
ATOM 2409 C C . GLU A 1 331 ? 3.105 -7.363 -0.865 1 98.19 331 GLU A C 1
ATOM 2411 O O . GLU A 1 331 ? 2.441 -8.117 -0.15 1 98.19 331 GLU A O 1
ATOM 2416 N N . ASN A 1 332 ? 2.652 -6.148 -1.229 1 98.5 332 ASN A N 1
ATOM 2417 C CA . ASN A 1 332 ? 1.459 -5.598 -0.6 1 98.5 332 ASN A CA 1
ATOM 2418 C C . ASN A 1 332 ? 0.185 -6.152 -1.23 1 98.5 332 ASN A C 1
ATOM 2420 O O . ASN A 1 332 ? -0.257 -5.668 -2.273 1 98.5 332 ASN A O 1
ATOM 2424 N N . VAL A 1 333 ? -0.511 -7.016 -0.538 1 97.94 333 VAL A N 1
ATOM 2425 C CA . VAL A 1 333 ? -1.718 -7.684 -1.014 1 97.94 333 VAL A CA 1
ATOM 2426 C C . VAL A 1 333 ? -2.896 -6.715 -0.969 1 97.94 333 VAL A C 1
ATOM 2428 O O . VAL A 1 333 ? -3.764 -6.746 -1.847 1 97.94 333 VAL A O 1
ATOM 2431 N N . GLY A 1 334 ? -2.928 -5.875 0.072 1 98.44 334 GLY A N 1
ATOM 2432 C CA . GLY A 1 334 ? -3.992 -4.887 0.164 1 98.44 334 GLY A CA 1
ATOM 2433 C C . GLY A 1 334 ? -4.051 -3.961 -1.036 1 98.44 334 GLY A C 1
ATOM 2434 O O . GLY A 1 334 ? -5.133 -3.689 -1.564 1 98.44 334 GLY A O 1
ATOM 2435 N N . LEU A 1 335 ? -2.887 -3.504 -1.466 1 98.88 335 LEU A N 1
ATOM 2436 C CA . LEU A 1 335 ? -2.83 -2.641 -2.641 1 98.88 335 LEU A CA 1
ATOM 2437 C C . LEU A 1 335 ? -3.289 -3.389 -3.887 1 98.88 335 LEU A C 1
ATOM 2439 O O . LEU A 1 335 ? -3.967 -2.818 -4.746 1 98.88 335 LEU A O 1
ATOM 2443 N N . THR A 1 336 ? -2.92 -4.641 -4.023 1 98.88 336 THR A N 1
ATOM 2444 C CA . THR A 1 336 ? -3.355 -5.465 -5.145 1 98.88 336 THR A CA 1
ATOM 2445 C C . THR A 1 336 ? -4.879 -5.516 -5.219 1 98.88 336 THR A C 1
ATOM 2447 O O . THR A 1 336 ? -5.461 -5.312 -6.285 1 98.88 336 THR A O 1
ATOM 2450 N N . LEU A 1 337 ? -5.52 -5.742 -4.09 1 98.81 337 LEU A N 1
ATOM 2451 C CA . LEU A 1 337 ? -6.977 -5.812 -4.023 1 98.81 337 LEU A CA 1
ATOM 2452 C C . LEU A 1 337 ? -7.602 -4.461 -4.355 1 98.81 337 LEU A C 1
ATOM 2454 O O . LEU A 1 337 ? -8.586 -4.391 -5.09 1 98.81 337 LEU A O 1
ATOM 2458 N N . SER A 1 338 ? -7.027 -3.383 -3.811 1 98.69 338 SER A N 1
ATOM 2459 C CA . SER A 1 338 ? -7.551 -2.049 -4.082 1 98.69 338 SER A CA 1
ATOM 2460 C C . SER A 1 338 ? -7.477 -1.716 -5.566 1 98.69 338 SER A C 1
ATOM 2462 O O . SER A 1 338 ? -8.445 -1.225 -6.148 1 98.69 338 SER A O 1
ATOM 2464 N N . LEU A 1 339 ? -6.332 -2.006 -6.211 1 98.62 339 LEU A N 1
ATOM 2465 C CA . LEU A 1 339 ? -6.145 -1.691 -7.625 1 98.62 339 LEU A CA 1
ATOM 2466 C C . LEU A 1 339 ? -7.074 -2.533 -8.492 1 98.62 339 LEU A C 1
ATOM 2468 O O . LEU A 1 339 ? -7.543 -2.07 -9.539 1 98.62 339 LEU A O 1
ATOM 2472 N N . ALA A 1 340 ? -7.309 -3.781 -8.062 1 98.5 340 ALA A N 1
ATOM 2473 C CA . ALA A 1 340 ? -8.25 -4.629 -8.789 1 98.5 340 ALA A CA 1
ATOM 2474 C C . ALA A 1 340 ? -9.617 -3.967 -8.898 1 98.5 340 ALA A C 1
ATOM 2476 O O . ALA A 1 340 ? -10.289 -4.082 -9.93 1 98.5 340 ALA A O 1
ATOM 2477 N N . CYS A 1 341 ? -10.008 -3.254 -7.871 1 97.62 341 CYS A N 1
ATOM 2478 C CA . CYS A 1 341 ? -11.305 -2.586 -7.871 1 97.62 341 CYS A CA 1
ATOM 2479 C C . CYS A 1 341 ? -11.219 -1.228 -8.562 1 97.62 341 CYS A C 1
ATOM 2481 O O . CYS A 1 341 ? -12.016 -0.928 -9.453 1 97.62 341 CYS A O 1
ATOM 2483 N N . LEU A 1 342 ? -10.219 -0.46 -8.266 1 96.69 342 LEU A N 1
ATOM 2484 C CA . LEU A 1 342 ? -10.086 0.931 -8.688 1 96.69 342 LEU A CA 1
ATOM 2485 C C . LEU A 1 342 ? -9.758 1.019 -10.172 1 96.69 342 LEU A C 1
ATOM 2487 O O . LEU A 1 342 ? -10.234 1.92 -10.867 1 96.69 342 LEU A O 1
ATOM 2491 N N . LYS A 1 343 ? -8.914 0.063 -10.594 1 96.94 343 LYS A N 1
ATOM 2492 C CA . LYS A 1 343 ? -8.328 0.254 -11.914 1 96.94 343 LYS A CA 1
ATOM 2493 C C . LYS A 1 343 ? -8.766 -0.845 -12.875 1 96.94 343 LYS A C 1
ATOM 2495 O O . LYS A 1 343 ? -8.852 -0.622 -14.086 1 96.94 343 LYS A O 1
ATOM 2500 N N . LEU A 1 344 ? -9.102 -2.016 -12.336 1 97.25 344 LEU A N 1
ATOM 2501 C CA . LEU A 1 344 ? -9.477 -3.125 -13.211 1 97.25 344 LEU A CA 1
ATOM 2502 C C . LEU A 1 344 ? -10.992 -3.25 -13.32 1 97.25 344 LEU A C 1
ATOM 2504 O O . LEU A 1 344 ? -11.5 -4.004 -14.148 1 97.25 344 LEU A O 1
ATOM 2508 N N . GLY A 1 345 ? -11.742 -2.578 -12.414 1 95.31 345 GLY A N 1
ATOM 2509 C CA . GLY A 1 345 ? -13.195 -2.588 -12.461 1 95.31 345 GLY A CA 1
ATOM 2510 C C . GLY A 1 345 ? -13.805 -3.842 -11.867 1 95.31 345 GLY A C 1
ATOM 2511 O O . GLY A 1 345 ? -14.953 -4.176 -12.156 1 95.31 345 GLY A O 1
ATOM 2512 N N . LEU A 1 346 ? -13.062 -4.551 -11.117 1 97.31 346 LEU A N 1
ATOM 2513 C CA . LEU A 1 346 ? -13.617 -5.699 -10.406 1 97.31 346 LEU A CA 1
ATOM 2514 C C . LEU A 1 346 ? -14.344 -5.258 -9.141 1 97.31 346 LEU A C 1
ATOM 2516 O O . LEU A 1 346 ? -13.945 -4.285 -8.492 1 97.31 346 LEU A O 1
ATOM 2520 N N . THR A 1 347 ? -15.438 -5.934 -8.812 1 96.88 347 THR A N 1
ATOM 2521 C CA . THR A 1 347 ? -16 -5.754 -7.48 1 96.88 347 THR A CA 1
ATOM 2522 C C . THR A 1 347 ? -15.078 -6.348 -6.422 1 96.88 347 THR A C 1
ATOM 2524 O O . THR A 1 347 ? -14.227 -7.188 -6.73 1 96.88 347 THR A O 1
ATOM 2527 N N . PRO A 1 348 ? -15.258 -5.922 -5.191 1 97.94 348 PRO A N 1
ATOM 2528 C CA . PRO A 1 348 ? -14.445 -6.523 -4.133 1 97.94 348 PRO A CA 1
ATOM 2529 C C . PRO A 1 348 ? -14.617 -8.039 -4.043 1 97.94 348 PRO A C 1
ATOM 2531 O O . PRO A 1 348 ? -13.648 -8.758 -3.791 1 97.94 348 PRO A O 1
ATOM 2534 N N . ALA A 1 349 ? -15.773 -8.531 -4.234 1 97.81 349 ALA A N 1
ATOM 2535 C CA . ALA A 1 349 ? -16.016 -9.969 -4.242 1 97.81 349 ALA A CA 1
ATOM 2536 C C . ALA A 1 349 ? -15.25 -10.656 -5.363 1 97.81 349 ALA A C 1
ATOM 2538 O O . ALA A 1 349 ? -14.609 -11.688 -5.148 1 97.81 349 ALA A O 1
ATOM 2539 N N . GLU A 1 350 ? -15.352 -10.078 -6.559 1 98.31 350 GLU A N 1
ATOM 2540 C CA . GLU A 1 350 ? -14.625 -10.625 -7.703 1 98.31 350 GLU A CA 1
ATOM 2541 C C . GLU A 1 350 ? -13.117 -10.633 -7.449 1 98.31 350 GLU A C 1
ATOM 2543 O O . GLU A 1 350 ? -12.438 -11.609 -7.77 1 98.31 350 GLU A O 1
ATOM 2548 N N . ALA A 1 351 ? -12.625 -9.539 -6.887 1 98.75 351 ALA A N 1
ATOM 2549 C CA . ALA A 1 351 ? -11.195 -9.445 -6.59 1 98.75 351 ALA A CA 1
ATOM 2550 C C . ALA A 1 351 ? -10.773 -10.523 -5.598 1 98.75 351 ALA A C 1
ATOM 2552 O O . ALA A 1 351 ? -9.734 -11.172 -5.781 1 98.75 351 ALA A O 1
ATOM 2553 N N . LEU A 1 352 ? -11.539 -10.727 -4.562 1 98.81 352 LEU A N 1
ATOM 2554 C CA . LEU A 1 352 ? -11.227 -11.742 -3.555 1 98.81 352 LEU A CA 1
ATOM 2555 C C . LEU A 1 352 ? -11.219 -13.133 -4.172 1 98.81 352 LEU A C 1
ATOM 2557 O O . LEU A 1 352 ? -10.289 -13.914 -3.941 1 98.81 352 LEU A O 1
ATOM 2561 N N . VAL A 1 353 ? -12.227 -13.461 -4.973 1 98.69 353 VAL A N 1
ATOM 2562 C CA . VAL A 1 353 ? -12.297 -14.773 -5.613 1 98.69 353 VAL A CA 1
ATOM 2563 C C . VAL A 1 353 ? -11.117 -14.945 -6.562 1 98.69 353 VAL A C 1
ATOM 2565 O O . VAL A 1 353 ? -10.492 -16.016 -6.598 1 98.69 353 VAL A O 1
ATOM 2568 N N . ALA A 1 354 ? -10.789 -13.906 -7.289 1 98.81 354 ALA A N 1
ATOM 2569 C CA . ALA A 1 354 ? -9.672 -13.961 -8.227 1 98.81 354 ALA A CA 1
ATOM 2570 C C . ALA A 1 354 ? -8.352 -14.227 -7.508 1 98.81 354 ALA A C 1
ATOM 2572 O O . ALA A 1 354 ? -7.453 -14.859 -8.062 1 98.81 354 ALA A O 1
ATOM 2573 N N . PHE A 1 355 ? -8.219 -13.789 -6.234 1 98.88 355 PHE A N 1
ATOM 2574 C CA . PHE A 1 355 ? -6.98 -13.906 -5.477 1 98.88 355 PHE A CA 1
ATOM 2575 C C . PHE A 1 355 ? -6.969 -15.18 -4.645 1 98.88 355 PHE A C 1
ATOM 2577 O O . PHE A 1 355 ? -6.059 -15.398 -3.842 1 98.88 355 PHE A O 1
ATOM 2584 N N . THR A 1 356 ? -8.039 -15.992 -4.676 1 98.75 356 THR A N 1
ATOM 2585 C CA . THR A 1 356 ? -8.141 -17.281 -3.99 1 98.75 356 THR A CA 1
ATOM 2586 C C . THR A 1 356 ? -8.406 -18.406 -4.984 1 98.75 356 THR A C 1
ATOM 2588 O O . THR A 1 356 ? -7.477 -18.891 -5.637 1 98.75 356 THR A O 1
ATOM 2591 N N . ALA A 1 357 ? -9.695 -18.578 -5.328 1 98.5 357 ALA A N 1
ATOM 2592 C CA . ALA A 1 357 ? -10.062 -19.641 -6.25 1 98.5 357 ALA A CA 1
ATOM 2593 C C . ALA A 1 357 ? -9.477 -19.391 -7.637 1 98.5 357 ALA A C 1
ATOM 2595 O O . ALA A 1 357 ? -9.117 -20.344 -8.344 1 98.5 357 ALA A O 1
ATOM 2596 N N . GLY A 1 358 ? -9.461 -18.141 -8.039 1 98.62 358 GLY A N 1
ATOM 2597 C CA . GLY A 1 358 ? -8.867 -17.812 -9.32 1 98.62 358 GLY A CA 1
ATOM 2598 C C . GLY A 1 358 ? -7.395 -18.188 -9.406 1 98.62 358 GLY A C 1
ATOM 2599 O O . GLY A 1 358 ? -6.945 -18.75 -10.398 1 98.62 358 GLY A O 1
ATOM 2600 N N . GLY A 1 359 ? -6.645 -17.766 -8.359 1 98.81 359 GLY A N 1
ATOM 2601 C CA . GLY A 1 359 ? -5.25 -18.188 -8.297 1 98.81 359 GLY A CA 1
ATOM 2602 C C . GLY A 1 359 ? -5.078 -19.703 -8.297 1 98.81 359 GLY A C 1
ATOM 2603 O O . GLY A 1 359 ? -4.188 -20.219 -8.969 1 98.81 359 GLY A O 1
ATOM 2604 N N . ALA A 1 360 ? -5.934 -20.406 -7.547 1 98.62 360 ALA A N 1
ATOM 2605 C CA . ALA A 1 360 ? -5.898 -21.859 -7.512 1 98.62 360 ALA A CA 1
ATOM 2606 C C . ALA A 1 360 ? -6.109 -22.453 -8.898 1 98.62 360 ALA A C 1
ATOM 2608 O O . ALA A 1 360 ? -5.426 -23.406 -9.297 1 98.62 360 ALA A O 1
ATOM 2609 N N . ARG A 1 361 ? -7.023 -21.906 -9.633 1 98.19 361 ARG A N 1
ATOM 2610 C CA . ARG A 1 361 ? -7.297 -22.375 -10.992 1 98.19 361 ARG A CA 1
ATOM 2611 C C . ARG A 1 361 ? -6.094 -22.141 -11.898 1 98.19 361 ARG A C 1
ATOM 2613 O O . ARG A 1 361 ? -5.727 -23.016 -12.688 1 98.19 361 ARG A O 1
ATOM 2620 N N . ALA A 1 362 ? -5.508 -20.953 -11.789 1 98.75 362 ALA A N 1
ATOM 2621 C CA . ALA A 1 362 ? -4.34 -20.625 -12.602 1 98.75 362 ALA A CA 1
ATOM 2622 C C . ALA A 1 362 ? -3.199 -21.609 -12.352 1 98.75 362 ALA A C 1
ATOM 2624 O O . ALA A 1 362 ? -2.389 -21.859 -13.242 1 98.75 362 ALA A O 1
ATOM 2625 N N . LEU A 1 363 ? -3.189 -22.172 -11.133 1 98.75 363 LEU A N 1
ATOM 2626 C CA . LEU A 1 363 ? -2.102 -23.062 -10.75 1 98.75 363 LEU A CA 1
ATOM 2627 C C . LEU A 1 363 ? -2.539 -24.531 -10.844 1 98.75 363 LEU A C 1
ATOM 2629 O O . LEU A 1 363 ? -1.817 -25.422 -10.406 1 98.75 363 LEU A O 1
ATOM 2633 N N . ARG A 1 364 ? -3.691 -24.781 -11.383 1 97.94 364 ARG A N 1
ATOM 2634 C CA . ARG A 1 364 ? -4.246 -26.125 -11.516 1 97.94 364 ARG A CA 1
ATOM 2635 C C . ARG A 1 364 ? -4.215 -26.875 -10.188 1 97.94 364 ARG A C 1
ATOM 2637 O O . ARG A 1 364 ? -3.783 -28.031 -10.125 1 97.94 364 ARG A O 1
ATOM 2644 N N . GLN A 1 365 ? -4.598 -26.109 -9.109 1 95.5 365 GLN A N 1
ATOM 2645 C CA . GLN A 1 365 ? -4.723 -26.656 -7.762 1 95.5 365 GLN A CA 1
ATOM 2646 C C . GLN A 1 365 ? -6.176 -26.625 -7.289 1 95.5 365 GLN A C 1
ATOM 2648 O O . GLN A 1 365 ? -6.547 -25.766 -6.477 1 95.5 365 GLN A O 1
ATOM 2653 N N . PRO A 1 366 ? -6.969 -27.484 -7.648 1 85.56 366 PRO A N 1
ATOM 2654 C CA . PRO A 1 366 ? -8.414 -27.422 -7.43 1 85.56 366 PRO A CA 1
ATOM 2655 C C . PRO A 1 366 ? -8.789 -27.469 -5.949 1 85.56 366 PRO A C 1
ATOM 2657 O O . PRO A 1 366 ? -9.891 -27.062 -5.574 1 85.56 366 PRO A O 1
ATOM 2660 N N . ASP A 1 367 ? -7.973 -27.953 -5.129 1 87.62 367 ASP A N 1
ATOM 2661 C CA . ASP A 1 367 ? -8.312 -28.109 -3.719 1 87.62 367 ASP A CA 1
ATOM 2662 C C . ASP A 1 367 ? -7.965 -26.859 -2.924 1 87.62 367 ASP A C 1
ATOM 2664 O O . ASP A 1 367 ? -8.211 -26.781 -1.719 1 87.62 367 ASP A O 1
ATOM 2668 N N . LEU A 1 368 ? -7.461 -25.859 -3.582 1 95.56 368 LEU A N 1
ATOM 2669 C CA . LEU A 1 368 ? -7.062 -24.641 -2.9 1 95.56 368 LEU A CA 1
ATOM 2670 C C . LEU A 1 368 ? -8.039 -23.5 -3.205 1 95.56 368 LEU A C 1
ATOM 2672 O O . LEU A 1 368 ? -8.867 -23.625 -4.109 1 95.56 368 LEU A O 1
ATOM 2676 N N . GLY A 1 369 ? -8 -22.469 -2.422 1 97.62 369 GLY A N 1
ATOM 2677 C CA . GLY A 1 369 ? -8.641 -21.203 -2.713 1 97.62 369 GLY A CA 1
ATOM 2678 C C . GLY A 1 369 ? -10.133 -21.203 -2.426 1 97.62 369 GLY A C 1
ATOM 2679 O O . GLY A 1 369 ? -10.859 -20.312 -2.891 1 97.62 369 GLY A O 1
ATOM 2680 N N . ARG A 1 370 ? -10.625 -22.219 -1.701 1 98.12 370 ARG A N 1
ATOM 2681 C CA . ARG A 1 370 ? -12.031 -22.297 -1.332 1 98.12 370 ARG A CA 1
ATOM 2682 C C . ARG A 1 370 ? -12.203 -22.875 0.069 1 98.12 370 ARG A C 1
ATOM 2684 O O . ARG A 1 370 ? -11.328 -23.594 0.56 1 98.12 370 ARG A O 1
ATOM 2691 N N . ILE A 1 371 ? -13.266 -22.516 0.709 1 98.62 371 ILE A N 1
ATOM 2692 C CA . ILE A 1 371 ? -13.664 -23.125 1.969 1 98.62 371 ILE A CA 1
ATOM 2693 C C . ILE A 1 371 ? -14.859 -24.062 1.735 1 98.62 371 ILE A C 1
ATOM 2695 O O . ILE A 1 371 ? -15.969 -23.594 1.473 1 98.62 371 ILE A O 1
ATOM 2699 N N . ALA A 1 372 ? -14.641 -25.25 1.781 1 97.56 372 ALA A N 1
ATOM 2700 C CA . ALA A 1 372 ? -15.633 -26.312 1.628 1 97.56 372 ALA A CA 1
ATOM 2701 C C . ALA A 1 372 ? -15.18 -27.578 2.322 1 97.56 372 ALA A C 1
ATOM 2703 O O . ALA A 1 372 ? -13.977 -27.797 2.533 1 97.56 372 ALA A O 1
ATOM 2704 N N . ARG A 1 373 ? -16.172 -28.391 2.652 1 96.75 373 ARG A N 1
ATOM 2705 C CA . ARG A 1 373 ? -15.828 -29.656 3.277 1 96.75 373 ARG A CA 1
ATOM 2706 C C . ARG A 1 373 ? -14.836 -30.438 2.418 1 96.75 373 ARG A C 1
ATOM 2708 O O . ARG A 1 373 ? -15.039 -30.594 1.212 1 96.75 373 ARG A O 1
ATOM 2715 N N . GLY A 1 374 ? -13.773 -30.828 3.029 1 95.81 374 GLY A N 1
ATOM 2716 C CA . GLY A 1 374 ? -12.789 -31.641 2.332 1 95.81 374 GLY A CA 1
ATOM 2717 C C . GLY A 1 374 ? -11.656 -30.828 1.745 1 95.81 374 GLY A C 1
ATOM 2718 O O . GLY A 1 374 ? -10.594 -31.375 1.425 1 95.81 374 GLY A O 1
ATOM 2719 N N . ALA A 1 375 ? -11.852 -29.547 1.59 1 96.75 375 ALA A N 1
ATOM 2720 C CA . ALA A 1 375 ? -10.797 -28.703 1.049 1 96.75 375 ALA A CA 1
ATOM 2721 C C . ALA A 1 375 ? -9.664 -28.516 2.053 1 96.75 375 ALA A C 1
ATOM 2723 O O . ALA A 1 375 ? -9.836 -28.781 3.246 1 96.75 375 ALA A O 1
ATOM 2724 N N . ASP A 1 376 ? -8.469 -28.172 1.537 1 96.69 376 ASP A N 1
ATOM 2725 C CA . ASP A 1 376 ? -7.359 -27.844 2.428 1 96.69 376 ASP A CA 1
ATOM 2726 C C . ASP A 1 376 ? -7.738 -26.688 3.367 1 96.69 376 ASP A C 1
ATOM 2728 O O . ASP A 1 376 ? -8.398 -25.734 2.955 1 96.69 376 ASP A O 1
ATOM 2732 N N . ALA A 1 377 ? -7.34 -26.859 4.613 1 98 377 ALA A N 1
ATOM 2733 C CA . ALA A 1 377 ? -7.668 -25.844 5.605 1 98 377 ALA A CA 1
ATOM 2734 C C . ALA A 1 377 ? -6.652 -24.703 5.582 1 98 377 ALA A C 1
ATOM 2736 O O . ALA A 1 377 ? -5.953 -24.469 6.57 1 98 377 ALA A O 1
ATOM 2737 N N . ASP A 1 378 ? -6.508 -24.047 4.496 1 98.81 378 ASP A N 1
ATOM 2738 C CA . ASP A 1 378 ? -5.816 -22.766 4.355 1 98.81 378 ASP A CA 1
ATOM 2739 C C . ASP A 1 378 ? -6.781 -21.609 4.555 1 98.81 378 ASP A C 1
ATOM 2741 O O . ASP A 1 378 ? -7.672 -21.375 3.732 1 98.81 378 ASP A O 1
ATOM 2745 N N . LEU A 1 379 ? -6.613 -20.828 5.66 1 98.88 379 LEU A N 1
ATOM 2746 C CA . LEU A 1 379 ? -7.586 -19.797 6.027 1 98.88 379 LEU A CA 1
ATOM 2747 C C . LEU A 1 379 ? -6.883 -18.516 6.449 1 98.88 379 LEU A C 1
ATOM 2749 O O . LEU A 1 379 ? -5.734 -18.547 6.891 1 98.88 379 LEU A O 1
ATOM 2753 N N . VAL A 1 380 ? -7.527 -17.422 6.297 1 98.94 380 VAL A N 1
ATOM 2754 C CA . VAL A 1 380 ? -7.09 -16.141 6.828 1 98.94 380 VAL A CA 1
ATOM 2755 C C . VAL A 1 380 ? -8.219 -15.484 7.625 1 98.94 380 VAL A C 1
ATOM 2757 O O . VAL A 1 380 ? -9.359 -15.414 7.148 1 98.94 380 VAL A O 1
ATOM 2760 N N . LEU A 1 381 ? -7.973 -15.141 8.828 1 98.88 381 LEU A N 1
ATOM 2761 C CA . LEU A 1 381 ? -8.844 -14.25 9.594 1 98.88 381 LEU A CA 1
ATOM 2762 C C . LEU A 1 381 ? -8.391 -12.797 9.438 1 98.88 381 LEU A C 1
ATOM 2764 O O . LEU A 1 381 ? -7.254 -12.453 9.766 1 98.88 381 LEU A O 1
ATOM 2768 N N . TRP A 1 382 ? -9.289 -11.953 8.992 1 98.69 382 TRP A N 1
ATOM 2769 C CA . TRP A 1 382 ? -8.984 -10.547 8.742 1 98.69 382 TRP A CA 1
ATOM 2770 C C . TRP A 1 382 ? -9.547 -9.672 9.852 1 98.69 382 TRP A C 1
ATOM 2772 O O . TRP A 1 382 ? -10.586 -9.984 10.438 1 98.69 382 TRP A O 1
ATOM 2782 N N . GLY A 1 383 ? -8.891 -8.523 10.055 1 97.88 383 GLY A N 1
ATOM 2783 C CA . GLY A 1 383 ? -9.297 -7.555 11.062 1 97.88 383 GLY A CA 1
ATOM 2784 C C . GLY A 1 383 ? -10.406 -6.633 10.586 1 97.88 383 GLY A C 1
ATOM 2785 O O . GLY A 1 383 ? -10.523 -5.496 11.047 1 97.88 383 GLY A O 1
ATOM 2786 N N . CYS A 1 384 ? -11.133 -6.965 9.594 1 97.44 384 CYS A N 1
ATOM 2787 C CA . CYS A 1 384 ? -12.312 -6.254 9.094 1 97.44 384 CYS A CA 1
ATOM 2788 C C . CYS A 1 384 ? -13.43 -7.23 8.758 1 97.44 384 CYS A C 1
ATOM 2790 O O . CYS A 1 384 ? -13.227 -8.445 8.766 1 97.44 384 CYS A O 1
ATOM 2792 N N . GLY A 1 385 ? -14.609 -6.727 8.422 1 97.12 385 GLY A N 1
ATOM 2793 C CA . GLY A 1 385 ? -15.773 -7.602 8.383 1 97.12 385 GLY A CA 1
ATOM 2794 C C . GLY A 1 385 ? -16.25 -7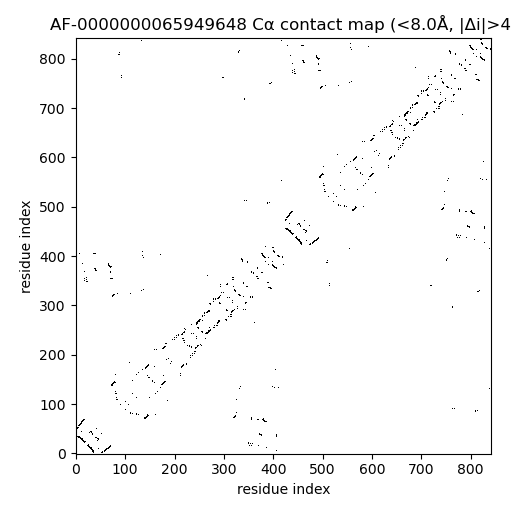.898 6.973 1 97.12 385 GLY A C 1
ATOM 2795 O O . GLY A 1 385 ? -17.219 -8.633 6.785 1 97.12 385 GLY A O 1
ATOM 2796 N N . SER A 1 386 ? -15.539 -7.352 5.938 1 97.81 386 SER A N 1
ATOM 2797 C CA . SER A 1 386 ? -16.062 -7.539 4.59 1 97.81 386 SER A CA 1
ATOM 2798 C C . SER A 1 386 ? -14.969 -7.406 3.541 1 97.81 386 SER A C 1
ATOM 2800 O O . SER A 1 386 ? -13.961 -6.742 3.775 1 97.81 386 SER A O 1
ATOM 2802 N N . PRO A 1 387 ? -15.203 -8.07 2.354 1 97.94 387 PRO A N 1
ATOM 2803 C CA . PRO A 1 387 ? -14.281 -7.844 1.24 1 97.94 387 PRO A CA 1
ATOM 2804 C C . PRO A 1 387 ? -14.219 -6.379 0.809 1 97.94 387 PRO A C 1
ATOM 2806 O O . PRO A 1 387 ? -13.18 -5.906 0.356 1 97.94 387 PRO A O 1
ATOM 2809 N N . GLU A 1 388 ? -15.359 -5.641 0.928 1 97.75 388 GLU A N 1
ATOM 2810 C CA . GLU A 1 388 ? -15.391 -4.223 0.582 1 97.75 388 GLU A CA 1
ATOM 2811 C C . GLU A 1 388 ? -14.398 -3.426 1.422 1 97.75 388 GLU A C 1
ATOM 2813 O O . GLU A 1 388 ? -13.68 -2.572 0.898 1 97.75 388 GLU A O 1
ATOM 2818 N N . HIS A 1 389 ? -14.375 -3.723 2.705 1 98.06 389 HIS A N 1
ATOM 2819 C CA . HIS A 1 389 ? -13.453 -3.012 3.592 1 98.06 389 HIS A CA 1
ATOM 2820 C C . HIS A 1 389 ? -12 -3.307 3.23 1 98.06 389 HIS A C 1
ATOM 2822 O O . HIS A 1 389 ? -11.148 -2.422 3.314 1 98.06 389 HIS A O 1
ATOM 2828 N N . LEU A 1 390 ? -11.688 -4.547 2.801 1 97.69 390 LEU A N 1
ATOM 2829 C CA . LEU A 1 390 ? -10.328 -4.934 2.426 1 97.69 390 LEU A CA 1
ATOM 2830 C C . LEU A 1 390 ? -9.812 -4.078 1.274 1 97.69 390 LEU A C 1
ATOM 2832 O O . LEU A 1 390 ? -8.656 -3.662 1.272 1 97.69 390 LEU A O 1
ATOM 2836 N N . ALA A 1 391 ? -10.688 -3.895 0.334 1 97.75 391 ALA A N 1
ATOM 2837 C CA . ALA A 1 391 ? -10.297 -3.131 -0.848 1 97.75 391 ALA A CA 1
ATOM 2838 C C . ALA A 1 391 ? -10.32 -1.632 -0.564 1 97.75 391 ALA A C 1
ATOM 2840 O O . ALA A 1 391 ? -9.523 -0.875 -1.122 1 97.75 391 ALA A O 1
ATOM 2841 N N . TRP A 1 392 ? -11.258 -1.16 0.332 1 97.88 392 TRP A N 1
ATOM 2842 C CA . TRP A 1 392 ? -11.492 0.242 0.658 1 97.88 392 TRP A CA 1
ATOM 2843 C C . TRP A 1 392 ? -10.336 0.814 1.474 1 97.88 392 TRP A C 1
ATOM 2845 O O . TRP A 1 392 ? -9.883 1.933 1.221 1 97.88 392 TRP A O 1
ATOM 2855 N N . HIS A 1 393 ? -9.898 0.104 2.527 1 98.56 393 HIS A N 1
ATOM 2856 C CA . HIS A 1 393 ? -8.75 0.526 3.318 1 98.56 393 HIS A CA 1
ATOM 2857 C C . HIS A 1 393 ? -7.441 0.217 2.598 1 98.56 393 HIS A C 1
ATOM 2859 O O . HIS A 1 393 ? -6.77 -0.766 2.918 1 98.56 393 HIS A O 1
ATOM 2865 N N . MET A 1 394 ? -7.082 1.124 1.708 1 98.56 394 MET A N 1
ATOM 2866 C CA . MET A 1 394 ? -6.133 0.917 0.618 1 98.56 394 MET A CA 1
ATOM 2867 C C . MET A 1 394 ? -4.73 0.671 1.158 1 98.56 394 MET A C 1
ATOM 2869 O O . MET A 1 394 ? -4.234 1.442 1.98 1 98.56 394 MET A O 1
ATOM 2873 N N . ALA A 1 395 ? -4.109 -0.435 0.715 1 98.5 395 ALA A N 1
ATOM 2874 C CA . ALA A 1 395 ? -2.701 -0.764 0.927 1 98.5 395 ALA A CA 1
ATOM 2875 C C . ALA A 1 395 ? -2.414 -1.023 2.404 1 98.5 395 ALA A C 1
ATOM 2877 O O . ALA A 1 395 ? -1.277 -0.874 2.857 1 98.5 395 ALA A O 1
ATOM 2878 N N . VAL A 1 396 ? -3.439 -1.397 3.178 1 97.94 396 VAL A N 1
ATOM 2879 C CA . VAL A 1 396 ? -3.291 -1.694 4.598 1 97.94 396 VAL A CA 1
ATOM 2880 C C . VAL A 1 396 ? -3.453 -3.195 4.832 1 97.94 396 VAL A C 1
ATOM 2882 O O . VAL A 1 396 ? -4.316 -3.834 4.223 1 97.94 396 VAL A O 1
ATOM 2885 N N . ASN A 1 397 ? -2.598 -3.803 5.605 1 96.81 397 ASN A N 1
ATOM 2886 C CA . ASN A 1 397 ? -2.643 -5.227 5.918 1 96.81 397 ASN A CA 1
ATOM 2887 C C . ASN A 1 397 ? -3.611 -5.523 7.059 1 96.81 397 ASN A C 1
ATOM 2889 O O . ASN A 1 397 ? -3.371 -5.125 8.195 1 96.81 397 ASN A O 1
ATOM 2893 N N . HIS A 1 398 ? -4.664 -6.297 6.828 1 97.62 398 HIS A N 1
ATOM 2894 C CA . HIS A 1 398 ? -5.68 -6.617 7.824 1 97.62 398 HIS A CA 1
ATOM 2895 C C . HIS A 1 398 ? -5.531 -8.055 8.32 1 97.62 398 HIS A C 1
ATOM 2897 O O . HIS A 1 398 ? -6.336 -8.523 9.125 1 97.62 398 HIS A O 1
ATOM 2903 N N . ALA A 1 399 ? -4.562 -8.82 7.785 1 97.88 399 ALA A N 1
ATOM 2904 C CA . ALA A 1 399 ? -4.441 -10.219 8.18 1 97.88 399 ALA A CA 1
ATOM 2905 C C . ALA A 1 399 ? -4.078 -10.352 9.656 1 97.88 399 ALA A C 1
ATOM 2907 O O . ALA A 1 399 ? -3.031 -9.867 10.086 1 97.88 399 ALA A O 1
ATOM 2908 N N . LEU A 1 400 ? -4.918 -11.008 10.422 1 97.81 400 LEU A N 1
ATOM 2909 C CA . LEU A 1 400 ? -4.68 -11.195 11.852 1 97.81 400 LEU A CA 1
ATOM 2910 C C . LEU A 1 400 ? -4.082 -12.578 12.117 1 97.81 400 LEU A C 1
ATOM 2912 O O . LEU A 1 400 ? -3.158 -12.711 12.922 1 97.81 400 LEU A O 1
ATOM 2916 N N . VAL A 1 401 ? -4.695 -13.586 11.453 1 98.38 401 VAL A N 1
ATOM 2917 C CA . VAL A 1 401 ? -4.289 -14.977 11.617 1 98.38 401 VAL A CA 1
ATOM 2918 C C . VAL A 1 401 ? -4.242 -15.664 10.25 1 98.38 401 VAL A C 1
ATOM 2920 O O . VAL A 1 401 ? -5.148 -15.5 9.438 1 98.38 401 VAL A O 1
ATOM 2923 N N . VAL A 1 402 ? -3.188 -16.359 10 1 98.75 402 VAL A N 1
ATOM 2924 C CA . VAL A 1 402 ? -3.068 -17.172 8.789 1 98.75 402 VAL A CA 1
ATOM 2925 C C . VAL A 1 402 ? -2.934 -18.641 9.156 1 98.75 402 VAL A C 1
ATOM 2927 O O . VAL A 1 402 ? -2.119 -19 10.008 1 98.75 402 VAL A O 1
ATOM 2930 N N . VAL A 1 403 ? -3.779 -19.438 8.586 1 98.88 403 VAL A N 1
ATOM 2931 C CA . VAL A 1 403 ? -3.805 -20.891 8.805 1 98.88 403 VAL A CA 1
ATOM 2932 C C . VAL A 1 403 ? -3.363 -21.609 7.535 1 98.88 403 VAL A C 1
ATOM 2934 O O . VAL A 1 403 ? -3.873 -21.328 6.445 1 98.88 403 VAL A O 1
ATOM 2937 N N . LYS A 1 404 ? -2.375 -22.453 7.66 1 98.69 404 LYS A N 1
ATOM 2938 C CA . LYS A 1 404 ? -1.937 -23.328 6.582 1 98.69 404 LYS A CA 1
ATOM 2939 C C . LYS A 1 404 ? -2.057 -24.797 6.98 1 98.69 404 LYS A C 1
ATOM 2941 O O . LYS A 1 404 ? -1.511 -25.203 8.008 1 98.69 404 LYS A O 1
ATOM 2946 N N . HIS A 1 405 ? -2.828 -25.578 6.184 1 97.31 405 HIS A N 1
ATOM 2947 C CA . HIS A 1 405 ? -3.02 -27 6.457 1 97.31 405 HIS A CA 1
ATOM 2948 C C . HIS A 1 405 ? -3.5 -27.219 7.887 1 97.31 405 HIS A C 1
ATOM 2950 O O . HIS A 1 405 ? -2.977 -28.078 8.594 1 97.31 405 HIS A O 1
ATOM 2956 N N . GLY A 1 406 ? -4.359 -26.359 8.289 1 97.94 406 GLY A N 1
ATOM 2957 C CA . GLY A 1 406 ? -5.035 -26.531 9.57 1 97.94 406 GLY A CA 1
ATOM 2958 C C . GLY A 1 406 ? -4.215 -26.031 10.742 1 97.94 406 GLY A C 1
ATOM 2959 O O . GLY A 1 406 ? -4.656 -26.109 11.891 1 97.94 406 GLY A O 1
ATOM 2960 N N . ARG A 1 407 ? -3.09 -25.438 10.508 1 97.88 407 ARG A N 1
ATOM 2961 C CA . ARG A 1 407 ? -2.219 -24.922 11.555 1 97.88 407 ARG A CA 1
ATOM 2962 C C . ARG A 1 407 ? -2.059 -23.406 11.445 1 97.88 407 ARG A C 1
ATOM 2964 O O . ARG A 1 407 ? -1.9 -22.875 10.352 1 97.88 407 ARG A O 1
ATOM 2971 N N . VAL A 1 408 ? -2.105 -22.734 12.609 1 98.38 408 VAL A N 1
ATOM 2972 C CA . VAL A 1 408 ? -1.803 -21.312 12.625 1 98.38 408 VAL A CA 1
ATOM 2973 C C . VAL A 1 408 ? -0.322 -21.094 12.32 1 98.38 408 VAL A C 1
ATOM 2975 O O . VAL A 1 408 ? 0.545 -21.578 13.047 1 98.38 408 VAL A O 1
ATOM 2978 N N . VAL A 1 409 ? -0.032 -20.391 11.266 1 98.12 409 VAL A N 1
ATOM 2979 C CA . VAL A 1 409 ? 1.362 -20.234 10.867 1 98.12 409 VAL A CA 1
ATOM 2980 C C . VAL A 1 409 ? 1.781 -18.766 11.031 1 98.12 409 VAL A C 1
ATOM 2982 O O . VAL A 1 409 ? 2.969 -18.453 10.953 1 98.12 409 VAL A O 1
ATOM 2985 N N . HIS A 1 410 ? 0.844 -17.875 11.211 1 97.06 410 HIS A N 1
ATOM 2986 C CA . HIS A 1 410 ? 1.111 -16.453 11.453 1 97.06 410 HIS A CA 1
ATOM 2987 C C . HIS A 1 410 ? 0.023 -15.828 12.312 1 97.06 410 HIS A C 1
ATOM 2989 O O . HIS A 1 410 ? -1.163 -16.109 12.133 1 97.06 410 HIS A O 1
ATOM 2995 N N . GLU A 1 411 ? 0.371 -15.039 13.25 1 96.81 411 GLU A N 1
ATOM 2996 C CA . GLU A 1 411 ? -0.473 -14.141 14.039 1 96.81 411 GLU A CA 1
ATOM 2997 C C . GLU A 1 411 ? 0.105 -12.727 14.078 1 96.81 411 GLU A C 1
ATOM 2999 O O . GLU A 1 411 ? 1.272 -12.539 14.422 1 96.81 411 GLU A O 1
ATOM 3004 N N . ALA A 1 412 ? -0.693 -11.742 13.664 1 94.31 412 ALA A N 1
ATOM 3005 C CA . ALA A 1 412 ? -0.227 -10.359 13.695 1 94.31 412 ALA A CA 1
ATOM 3006 C C . ALA A 1 412 ? 0.154 -9.938 15.109 1 94.31 412 ALA A C 1
ATOM 3008 O O . ALA A 1 412 ? -0.592 -10.188 16.062 1 94.31 412 ALA A O 1
ATOM 3009 N N . PRO A 1 413 ? 1.301 -9.352 15.242 1 89.69 413 PRO A N 1
ATOM 3010 C CA . PRO A 1 413 ? 1.628 -8.836 16.562 1 89.69 413 PRO A CA 1
ATOM 3011 C C . PRO A 1 413 ? 0.676 -7.73 17.031 1 89.69 413 PRO A C 1
ATOM 3013 O O . PRO A 1 413 ? 0.184 -6.957 16.203 1 89.69 413 PRO A O 1
ATOM 3016 N N . SER A 1 414 ? 0.45 -7.68 18.281 1 81.44 414 SER A N 1
ATOM 3017 C CA . SER A 1 414 ? -0.509 -6.734 18.844 1 81.44 414 SER A CA 1
ATOM 3018 C C . SER A 1 414 ? -0.231 -5.316 18.359 1 81.44 414 SER A C 1
ATOM 3020 O O . SER A 1 414 ? -1.157 -4.578 18 1 81.44 414 SER A O 1
ATOM 3022 N N . ALA A 1 415 ? 1.047 -4.988 18.25 1 77.62 415 ALA A N 1
ATOM 3023 C CA . ALA A 1 415 ? 1.432 -3.621 17.922 1 77.62 415 ALA A CA 1
ATOM 3024 C C . ALA A 1 415 ? 1.192 -3.338 16.438 1 77.62 415 ALA A C 1
ATOM 3026 O O . ALA A 1 415 ? 1.062 -2.18 16.031 1 77.62 415 ALA A O 1
ATOM 3027 N N . ALA A 1 416 ? 1.102 -4.367 15.664 1 78.12 416 ALA A N 1
ATOM 3028 C CA . ALA A 1 416 ? 0.981 -4.203 14.219 1 78.12 416 ALA A CA 1
ATOM 3029 C C . ALA A 1 416 ? -0.426 -4.555 13.742 1 78.12 416 ALA A C 1
ATOM 3031 O O . ALA A 1 416 ? -0.739 -4.418 12.555 1 78.12 416 ALA A O 1
ATOM 3032 N N . MET A 1 417 ? -1.295 -4.875 14.594 1 87.62 417 MET A N 1
ATOM 3033 C CA . MET A 1 417 ? -2.615 -5.398 14.258 1 87.62 417 MET A CA 1
ATOM 3034 C C . MET A 1 417 ? -3.553 -4.273 13.828 1 87.62 417 MET A C 1
ATOM 3036 O O . MET A 1 417 ? -3.605 -3.223 14.477 1 87.62 417 MET A O 1
ATOM 3040 N N . VAL A 1 418 ? -4.098 -4.426 12.734 1 93.19 418 VAL A N 1
ATOM 3041 C CA . VAL A 1 418 ? -5.211 -3.584 12.312 1 93.19 418 VAL A CA 1
ATOM 3042 C C . VAL A 1 418 ? -6.527 -4.328 12.508 1 93.19 418 VAL A C 1
ATOM 3044 O O . VAL A 1 418 ? -6.816 -5.297 11.805 1 93.19 418 VAL A O 1
ATOM 3047 N N . ASP A 1 419 ? -7.324 -3.91 13.469 1 93.12 419 ASP A N 1
ATOM 3048 C CA . ASP A 1 419 ? -8.594 -4.543 13.805 1 93.12 419 ASP A CA 1
ATOM 3049 C C . ASP A 1 419 ? -9.734 -3.521 13.812 1 93.12 419 ASP A C 1
ATOM 3051 O O . ASP A 1 419 ? -9.891 -2.766 14.773 1 93.12 419 ASP A O 1
ATOM 3055 N N . CYS A 1 420 ? -10.469 -3.439 12.742 1 90.5 420 CYS A N 1
ATOM 3056 C CA . CYS A 1 420 ? -11.547 -2.477 12.57 1 90.5 420 CYS A CA 1
ATOM 3057 C C . CYS A 1 420 ? -12.906 -3.156 12.68 1 90.5 420 CYS A C 1
ATOM 3059 O O . CYS A 1 420 ? -13.906 -2.635 12.18 1 90.5 420 CYS A O 1
ATOM 3061 N N . ARG A 1 421 ? -12.977 -4.297 13.289 1 87.31 421 ARG A N 1
ATOM 3062 C CA . ARG A 1 421 ? -14.219 -5.047 13.453 1 87.31 421 ARG A CA 1
ATOM 3063 C C . ARG A 1 421 ? -15.102 -4.434 14.531 1 87.31 421 ARG A C 1
ATOM 3065 O O . ARG A 1 421 ? -14.609 -3.693 15.391 1 87.31 421 ARG A O 1
ATOM 3072 N N . MET B 1 1 ? 34.375 24.531 24.266 1 53.88 1 MET B N 1
ATOM 3073 C CA . MET B 1 1 ? 32.969 24.312 24.641 1 53.88 1 MET B CA 1
ATOM 3074 C C . MET B 1 1 ? 32.719 22.859 24.984 1 53.88 1 MET B C 1
ATOM 3076 O O . MET B 1 1 ? 33.312 21.953 24.375 1 53.88 1 MET B O 1
ATOM 3080 N N . SER B 1 2 ? 32.156 22.5 26.078 1 78.19 2 SER B N 1
ATOM 3081 C CA . SER B 1 2 ? 31.984 21.141 26.594 1 78.19 2 SER B CA 1
ATOM 3082 C C . SER B 1 2 ? 31.172 20.281 25.641 1 78.19 2 SER B C 1
ATOM 3084 O O . SER B 1 2 ? 30.234 20.781 25 1 78.19 2 SER B O 1
ATOM 3086 N N . ARG B 1 3 ? 31.656 19.172 25.328 1 89.69 3 ARG B N 1
ATOM 3087 C CA . ARG B 1 3 ? 30.969 18.203 24.469 1 89.69 3 ARG B CA 1
ATOM 3088 C C . ARG B 1 3 ? 29.578 17.891 25.016 1 89.69 3 ARG B C 1
ATOM 3090 O O . ARG B 1 3 ? 29.406 17.688 26.219 1 89.69 3 ARG B O 1
ATOM 3097 N N . PRO B 1 4 ? 28.562 18.031 24.188 1 93.62 4 PRO B N 1
ATOM 3098 C CA . PRO B 1 4 ? 27.234 17.641 24.656 1 93.62 4 PRO B CA 1
ATOM 3099 C C . PRO B 1 4 ? 27.188 16.203 25.172 1 93.62 4 PRO B C 1
ATOM 3101 O O . PRO B 1 4 ? 27.953 15.359 24.703 1 93.62 4 PRO B O 1
ATOM 3104 N N . THR B 1 5 ? 26.328 16 26.156 1 96.19 5 THR B N 1
ATOM 3105 C CA . THR B 1 5 ? 26.109 14.664 26.703 1 96.19 5 THR B CA 1
ATOM 3106 C C . THR B 1 5 ? 24.891 14.008 26.062 1 96.19 5 THR B C 1
ATOM 3108 O O . THR B 1 5 ? 23.75 14.398 26.328 1 96.19 5 THR B O 1
ATOM 3111 N N . ALA B 1 6 ? 25.141 13.016 25.312 1 97.44 6 ALA B N 1
ATOM 3112 C CA . ALA B 1 6 ? 24.062 12.383 24.547 1 97.44 6 ALA B CA 1
ATOM 3113 C C . ALA B 1 6 ? 23.234 11.469 25.438 1 97.44 6 ALA B C 1
ATOM 3115 O O . ALA B 1 6 ? 23.766 10.781 26.312 1 97.44 6 ALA B O 1
ATOM 3116 N N . THR B 1 7 ? 21.922 11.43 25.234 1 98.38 7 THR B N 1
ATOM 3117 C CA . THR B 1 7 ? 21 10.484 25.859 1 98.38 7 THR B CA 1
ATOM 3118 C C . THR B 1 7 ? 20.641 9.359 24.891 1 98.38 7 THR B C 1
ATOM 3120 O O . THR B 1 7 ? 20.281 8.258 25.312 1 98.38 7 THR B O 1
ATOM 3123 N N . LEU B 1 8 ? 20.75 9.609 23.625 1 98.69 8 LEU B N 1
ATOM 3124 C CA . LEU B 1 8 ? 20.469 8.656 22.547 1 98.69 8 LEU B CA 1
ATOM 3125 C C . LEU B 1 8 ? 21.422 8.883 21.375 1 98.69 8 LEU B C 1
ATOM 3127 O O . LEU B 1 8 ? 21.703 10.023 21.016 1 98.69 8 LEU B O 1
ATOM 3131 N N . VAL B 1 9 ? 21.969 7.809 20.828 1 98.75 9 VAL B N 1
ATOM 3132 C CA . VAL B 1 9 ? 22.828 7.895 19.656 1 98.75 9 VAL B CA 1
ATOM 3133 C C . VAL B 1 9 ? 22.391 6.855 18.625 1 98.75 9 VAL B C 1
ATOM 3135 O O . VAL B 1 9 ? 22.219 5.68 18.953 1 98.75 9 VAL B O 1
ATOM 3138 N N . LEU B 1 10 ? 22.062 7.23 17.422 1 98.81 10 LEU B N 1
ATOM 3139 C CA . LEU B 1 10 ? 21.969 6.344 16.266 1 98.81 10 LEU B CA 1
ATOM 3140 C C . LEU B 1 10 ? 23.25 6.348 15.469 1 98.81 10 LEU B C 1
ATOM 3142 O O . LEU B 1 10 ? 23.656 7.383 14.93 1 98.81 10 LEU B O 1
ATOM 3146 N N . ARG B 1 11 ? 23.938 5.258 15.344 1 98.38 11 ARG B N 1
ATOM 3147 C CA . ARG B 1 11 ? 25.25 5.203 14.711 1 98.38 11 ARG B CA 1
ATOM 3148 C C . ARG B 1 11 ? 25.234 4.285 13.492 1 98.38 11 ARG B C 1
ATOM 3150 O O . ARG B 1 11 ? 24.25 3.559 13.273 1 98.38 11 ARG B O 1
ATOM 3157 N N . ASN B 1 12 ? 26.328 4.371 12.688 1 98.5 12 ASN B N 1
ATOM 3158 C CA . ASN B 1 12 ? 26.484 3.523 11.508 1 98.5 12 ASN B CA 1
ATOM 3159 C C . ASN B 1 12 ? 25.312 3.664 10.547 1 98.5 12 ASN B C 1
ATOM 3161 O O . ASN B 1 12 ? 24.719 2.666 10.133 1 98.5 12 ASN B O 1
ATOM 3165 N N . ALA B 1 13 ? 24.922 4.91 10.273 1 98.75 13 ALA B N 1
ATOM 3166 C CA . ALA B 1 13 ? 23.734 5.188 9.484 1 98.75 13 ALA B CA 1
ATOM 3167 C C . ALA B 1 13 ? 24.078 5.949 8.203 1 98.75 13 ALA B C 1
ATOM 3169 O O . ALA B 1 13 ? 25.188 6.473 8.078 1 98.75 13 ALA B O 1
ATOM 3170 N N . VAL B 1 14 ? 23.281 5.816 7.195 1 98.81 14 VAL B N 1
ATOM 3171 C CA . VAL B 1 14 ? 23.156 6.883 6.207 1 98.81 14 VAL B CA 1
ATOM 3172 C C . VAL B 1 14 ? 22.141 7.914 6.684 1 98.81 14 VAL B C 1
ATOM 3174 O O . VAL B 1 14 ? 20.938 7.613 6.809 1 98.81 14 VAL B O 1
ATOM 3177 N N . VAL B 1 15 ? 22.594 9.109 6.984 1 98.88 15 VAL B N 1
ATOM 3178 C CA . VAL B 1 15 ? 21.688 10.117 7.535 1 98.88 15 VAL B CA 1
ATOM 3179 C C . VAL B 1 15 ? 21.219 11.055 6.422 1 98.88 15 VAL B C 1
ATOM 3181 O O . VAL B 1 15 ? 22.031 11.57 5.656 1 98.88 15 VAL B O 1
ATOM 3184 N N . ALA B 1 16 ? 19.938 11.18 6.219 1 98.88 16 ALA B N 1
ATOM 3185 C CA . ALA B 1 16 ? 19.359 12.258 5.426 1 98.88 16 ALA B CA 1
ATOM 3186 C C . ALA B 1 16 ? 18.969 13.438 6.312 1 98.88 16 ALA B C 1
ATOM 3188 O O . ALA B 1 16 ? 18.031 13.344 7.098 1 98.88 16 ALA B O 1
ATOM 3189 N N . THR B 1 17 ? 19.609 14.555 6.191 1 98.75 17 THR B N 1
ATOM 3190 C CA . THR B 1 17 ? 19.391 15.664 7.102 1 98.75 17 THR B CA 1
ATOM 3191 C C . THR B 1 17 ? 18.125 16.438 6.711 1 98.75 17 THR B C 1
ATOM 3193 O O . THR B 1 17 ? 17.484 17.062 7.559 1 98.75 17 THR B O 1
ATOM 3196 N N . CYS B 1 18 ? 17.797 16.469 5.426 1 98.38 18 CYS B N 1
ATOM 3197 C CA . CYS B 1 18 ? 16.641 17.156 4.832 1 98.38 18 CYS B CA 1
ATOM 3198 C C . CYS B 1 18 ? 16.656 18.641 5.191 1 98.38 18 CYS B C 1
ATOM 3200 O O . CYS B 1 18 ? 15.602 19.234 5.434 1 98.38 18 CYS B O 1
ATOM 3202 N N . ASP B 1 19 ? 17.828 19.266 5.285 1 96.19 19 ASP B N 1
ATOM 3203 C CA . ASP B 1 19 ? 17.938 20.656 5.711 1 96.19 19 ASP B CA 1
ATOM 3204 C C . ASP B 1 19 ? 18.625 21.5 4.641 1 96.19 19 ASP B C 1
ATOM 3206 O O . ASP B 1 19 ? 18.969 22.656 4.887 1 96.19 19 ASP B O 1
ATOM 3210 N N . ARG B 1 20 ? 18.875 21.016 3.508 1 94.75 20 ARG B N 1
ATOM 3211 C CA . ARG B 1 20 ? 19.641 21.719 2.496 1 94.75 20 ARG B CA 1
ATOM 3212 C C . ARG B 1 20 ? 18.719 22.422 1.5 1 94.75 20 ARG B C 1
ATOM 3214 O O . ARG B 1 20 ? 18.594 23.656 1.523 1 94.75 20 ARG B O 1
ATOM 3221 N N . SER B 1 21 ? 18.109 21.734 0.597 1 94.38 21 SER B N 1
ATOM 3222 C CA . SER B 1 21 ? 17.172 22.234 -0.395 1 94.38 21 SER B CA 1
ATOM 3223 C C . SER B 1 21 ? 16.078 21.219 -0.695 1 94.38 21 SER B C 1
ATOM 3225 O O . SER B 1 21 ? 16.172 20.062 -0.287 1 94.38 21 SER B O 1
ATOM 3227 N N . PRO B 1 22 ? 15.07 21.688 -1.39 1 94.12 22 PRO B N 1
ATOM 3228 C CA . PRO B 1 22 ? 13.977 20.766 -1.701 1 94.12 22 PRO B CA 1
ATOM 3229 C C . PRO B 1 22 ? 14.43 19.562 -2.521 1 94.12 22 PRO B C 1
ATOM 3231 O O . PRO B 1 22 ? 13.797 18.516 -2.479 1 94.12 22 PRO B O 1
ATOM 3234 N N . SER B 1 23 ? 15.5 19.672 -3.229 1 94.62 23 SER B N 1
ATOM 3235 C CA . S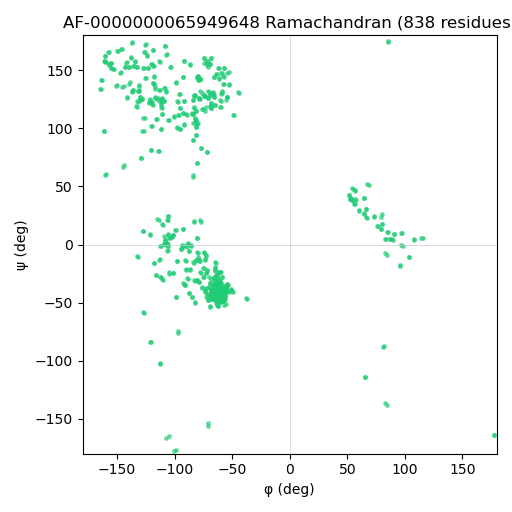ER B 1 23 ? 15.906 18.609 -4.145 1 94.62 23 SER B CA 1
ATOM 3236 C C . SER B 1 23 ? 17.094 17.828 -3.604 1 94.62 23 SER B C 1
ATOM 3238 O O . SER B 1 23 ? 17.609 16.922 -4.266 1 94.62 23 SER B O 1
ATOM 3240 N N . ASP B 1 24 ? 17.578 18.203 -2.422 1 96.88 24 ASP B N 1
ATOM 3241 C CA . ASP B 1 24 ? 18.734 17.578 -1.805 1 96.88 24 ASP B CA 1
ATOM 3242 C C . ASP B 1 24 ? 18.422 17.094 -0.395 1 96.88 24 ASP B C 1
ATOM 3244 O O . ASP B 1 24 ? 18.344 17.891 0.544 1 96.88 24 ASP B O 1
ATOM 3248 N N . ALA B 1 25 ? 18.344 15.789 -0.228 1 98 25 ALA B N 1
ATOM 3249 C CA . ALA B 1 25 ? 17.984 15.188 1.056 1 98 25 ALA B CA 1
ATOM 3250 C C . ALA B 1 25 ? 19.141 15.32 2.055 1 98 25 ALA B C 1
ATOM 3252 O O . ALA B 1 25 ? 18.953 15.117 3.256 1 98 25 ALA B O 1
ATOM 3253 N N . GLY B 1 26 ? 20.328 15.766 1.602 1 98.38 26 GLY B N 1
ATOM 3254 C CA . GLY B 1 26 ? 21.469 15.945 2.5 1 98.38 26 GLY B CA 1
ATOM 3255 C C . GLY B 1 26 ? 22 14.641 3.057 1 98.38 26 GLY B C 1
ATOM 3256 O O . GLY B 1 26 ? 22.172 14.508 4.27 1 98.38 26 GLY B O 1
ATOM 3257 N N . LEU B 1 27 ? 22.297 13.656 2.191 1 98.44 27 LEU B N 1
ATOM 3258 C CA . LEU B 1 27 ? 22.719 12.328 2.596 1 98.44 27 LEU B CA 1
ATOM 3259 C C . LEU B 1 27 ? 24.156 12.352 3.121 1 98.44 27 LEU B C 1
ATOM 3261 O O . LEU B 1 27 ? 25.047 12.938 2.49 1 98.44 27 LEU B O 1
ATOM 3265 N N . LEU B 1 28 ? 24.344 11.797 4.309 1 98.44 28 LEU B N 1
ATOM 3266 C CA . LEU B 1 28 ? 25.641 11.609 4.941 1 98.44 28 LEU B CA 1
ATOM 3267 C C . LEU B 1 28 ? 25.922 10.133 5.211 1 98.44 28 LEU B C 1
ATOM 3269 O O . LEU B 1 28 ? 25.391 9.57 6.172 1 98.44 28 LEU B O 1
ATOM 3273 N N . PRO B 1 29 ? 26.75 9.43 4.387 1 97.94 29 PRO B N 1
ATOM 3274 C CA . PRO B 1 29 ? 27.062 8.023 4.656 1 97.94 29 PRO B CA 1
ATOM 3275 C C . PRO B 1 29 ? 27.969 7.844 5.871 1 97.94 29 PRO B C 1
ATOM 3277 O O . PRO B 1 29 ? 28.75 8.734 6.199 1 97.94 29 PRO B O 1
ATOM 3280 N N . GLY B 1 30 ? 27.844 6.648 6.516 1 98.19 30 GLY B N 1
ATOM 3281 C CA . GLY B 1 30 ? 28.703 6.359 7.656 1 98.19 30 GLY B CA 1
ATOM 3282 C C . GLY B 1 30 ? 28.578 7.387 8.766 1 98.19 30 GLY B C 1
ATOM 3283 O O . GLY B 1 30 ? 29.594 7.805 9.344 1 98.19 30 GLY B O 1
ATOM 3284 N N . ALA B 1 31 ? 27.328 7.848 8.992 1 98.75 31 ALA B N 1
ATOM 3285 C CA . ALA B 1 31 ? 27.094 8.969 9.891 1 98.75 31 ALA B CA 1
ATOM 3286 C C . ALA B 1 31 ? 26.438 8.508 11.18 1 98.75 31 ALA B C 1
ATOM 3288 O O . ALA B 1 31 ? 26.094 7.332 11.328 1 98.75 31 ALA B O 1
ATOM 3289 N N . ALA B 1 32 ? 26.359 9.453 12.133 1 98.75 32 ALA B N 1
ATOM 3290 C CA . ALA B 1 32 ? 25.672 9.258 13.398 1 98.75 32 ALA B CA 1
ATOM 3291 C C . ALA B 1 32 ? 24.891 10.508 13.797 1 98.75 32 ALA B C 1
ATOM 3293 O O . ALA B 1 32 ? 25.188 11.609 13.32 1 98.75 32 ALA B O 1
ATOM 3294 N N . VAL B 1 33 ? 23.891 10.32 14.523 1 98.88 33 VAL B N 1
ATOM 3295 C CA . VAL B 1 33 ? 23.109 11.383 15.148 1 98.88 33 VAL B CA 1
ATOM 3296 C C . VAL B 1 33 ? 23.109 11.211 16.672 1 98.88 33 VAL B C 1
ATOM 3298 O O . VAL B 1 33 ? 22.797 10.141 17.172 1 98.88 33 VAL B O 1
ATOM 3301 N N . ALA B 1 34 ? 23.531 12.242 17.375 1 98.75 34 ALA B N 1
ATOM 3302 C CA . ALA B 1 34 ? 23.5 12.266 18.828 1 98.75 34 ALA B CA 1
ATOM 3303 C C . ALA B 1 34 ? 22.406 13.195 19.344 1 98.75 34 ALA B C 1
ATOM 3305 O O . ALA B 1 34 ? 22.266 14.32 18.859 1 98.75 34 ALA B O 1
ATOM 3306 N N . VAL B 1 35 ? 21.641 12.672 20.266 1 98.69 35 VAL B N 1
ATOM 3307 C CA . VAL B 1 35 ? 20.516 13.398 20.859 1 98.69 35 VAL B CA 1
ATOM 3308 C C . VAL B 1 35 ? 20.797 13.703 22.312 1 98.69 35 VAL B C 1
ATOM 3310 O O . VAL B 1 35 ? 21.328 12.859 23.047 1 98.69 35 VAL B O 1
ATOM 3313 N N . GLU B 1 36 ? 20.578 14.906 22.75 1 98.06 36 GLU B N 1
ATOM 3314 C CA . GLU B 1 36 ? 20.594 15.312 24.156 1 98.06 36 GLU B CA 1
ATOM 3315 C C . GLU B 1 36 ? 19.203 15.789 24.594 1 98.06 36 GLU B C 1
ATOM 3317 O O . GLU B 1 36 ? 18.766 16.875 24.234 1 98.06 36 GLU B O 1
ATOM 3322 N N . GLY B 1 37 ? 18.594 14.984 25.375 1 96.56 37 GLY B N 1
ATOM 3323 C CA . GLY B 1 37 ? 17.219 15.281 25.734 1 96.56 37 GLY B CA 1
ATOM 3324 C C . GLY B 1 37 ? 16.266 15.211 24.547 1 96.56 37 GLY B C 1
ATOM 3325 O O . GLY B 1 37 ? 16.078 14.148 23.969 1 96.56 37 GLY B O 1
ATOM 3326 N N . ARG B 1 38 ? 15.727 16.422 24.219 1 96.75 38 ARG B N 1
ATOM 3327 C CA . ARG B 1 38 ? 14.703 16.438 23.188 1 96.75 38 ARG B CA 1
ATOM 3328 C C . ARG B 1 38 ? 15.266 16.984 21.875 1 96.75 38 ARG B C 1
ATOM 3330 O O . ARG B 1 38 ? 14.547 17.109 20.875 1 96.75 38 ARG B O 1
ATOM 3337 N N . ARG B 1 39 ? 16.594 17.234 21.844 1 97.44 39 ARG B N 1
ATOM 3338 C CA . ARG B 1 39 ? 17.141 17.938 20.703 1 97.44 39 ARG B CA 1
ATOM 3339 C C . ARG B 1 39 ? 18.312 17.172 20.094 1 97.44 39 ARG B C 1
ATOM 3341 O O . ARG B 1 39 ? 18.984 16.391 20.781 1 97.44 39 ARG B O 1
ATOM 3348 N N . VAL B 1 40 ? 18.469 17.375 18.844 1 98.06 40 VAL B N 1
ATOM 3349 C CA . VAL B 1 40 ? 19.672 16.875 18.188 1 98.06 40 VAL B CA 1
ATOM 3350 C C . VAL B 1 40 ? 20.891 17.656 18.688 1 98.06 40 VAL B C 1
ATOM 3352 O O . VAL B 1 40 ? 20.953 18.875 18.578 1 98.06 40 VAL B O 1
ATOM 3355 N N . ALA B 1 41 ? 21.828 17 19.234 1 98.06 41 ALA B N 1
ATOM 3356 C CA . ALA B 1 41 ? 23.031 17.625 19.766 1 98.06 41 ALA B CA 1
ATOM 3357 C C . ALA B 1 41 ? 24.141 17.688 18.719 1 98.06 41 ALA B C 1
ATOM 3359 O O . ALA B 1 41 ? 24.969 18.609 18.734 1 98.06 41 ALA B O 1
ATOM 3360 N N . TRP B 1 42 ? 24.109 16.641 17.922 1 98.12 42 TRP B N 1
ATOM 3361 C CA . TRP B 1 42 ? 25.203 16.531 16.953 1 98.12 42 TRP B CA 1
ATOM 3362 C C . TRP B 1 42 ? 24.844 15.555 15.836 1 98.12 42 TRP B C 1
ATOM 3364 O O . TRP B 1 42 ? 24.188 14.539 16.078 1 98.12 42 TRP B O 1
ATOM 3374 N N . VAL B 1 43 ? 25.203 15.82 14.625 1 98.56 43 VAL B N 1
ATOM 3375 C CA . VAL B 1 43 ? 25.141 14.938 13.469 1 98.56 43 VAL B CA 1
ATOM 3376 C C . VAL B 1 43 ? 26.422 15.055 12.656 1 98.56 43 VAL B C 1
ATOM 3378 O O . VAL B 1 43 ? 26.938 16.156 12.438 1 98.56 43 VAL B O 1
ATOM 3381 N N . GLY B 1 44 ? 27.016 14.031 12.305 1 98.25 44 GLY B N 1
ATOM 3382 C CA . GLY B 1 44 ? 28.266 14.016 11.562 1 98.25 44 GLY B CA 1
ATOM 3383 C C . GLY B 1 44 ? 28.797 12.617 11.32 1 98.25 44 GLY B C 1
ATOM 3384 O O . GLY B 1 44 ? 28.062 11.633 11.477 1 98.25 44 GLY B O 1
ATOM 3385 N N . ARG B 1 45 ? 30.125 12.523 10.945 1 98.06 45 ARG B N 1
ATOM 3386 C CA . ARG B 1 45 ? 30.734 11.227 10.672 1 98.06 45 ARG B CA 1
ATOM 3387 C C . ARG B 1 45 ? 30.812 10.383 11.938 1 98.06 45 ARG B C 1
ATOM 3389 O O . ARG B 1 45 ? 31.234 10.867 12.992 1 98.06 45 ARG B O 1
ATOM 3396 N N . ASP B 1 46 ? 30.312 9.156 11.734 1 98.31 46 ASP B N 1
ATOM 3397 C CA . ASP B 1 46 ? 30.297 8.234 12.867 1 98.31 46 ASP B CA 1
ATOM 3398 C C . ASP B 1 46 ? 31.656 8.18 13.555 1 98.31 46 ASP B C 1
ATOM 3400 O O . ASP B 1 46 ? 31.734 8.141 14.781 1 98.31 46 ASP B O 1
ATOM 3404 N N . ARG B 1 47 ? 32.75 8.172 12.812 1 97.25 47 ARG B N 1
ATOM 3405 C CA . ARG B 1 47 ? 34.094 8.039 13.344 1 97.25 47 ARG B CA 1
ATOM 3406 C C . ARG B 1 47 ? 34.469 9.227 14.219 1 97.25 47 ARG B C 1
ATOM 3408 O O . ARG B 1 47 ? 35.406 9.148 15.023 1 97.25 47 ARG B O 1
ATOM 3415 N N . ASP B 1 48 ? 33.75 10.344 14.055 1 97.56 48 ASP B N 1
ATOM 3416 C CA . ASP B 1 48 ? 34.062 11.555 14.805 1 97.56 48 ASP B CA 1
ATOM 3417 C C . ASP B 1 48 ? 33.219 11.648 16.078 1 97.56 48 ASP B C 1
ATOM 3419 O O . ASP B 1 48 ? 33.406 12.547 16.891 1 97.56 48 ASP B O 1
ATOM 3423 N N . LEU B 1 49 ? 32.281 10.734 16.344 1 97.06 49 LEU B N 1
ATOM 3424 C CA . LEU B 1 49 ? 31.281 10.812 17.391 1 97.06 49 LEU B CA 1
ATOM 3425 C C . LEU B 1 49 ? 31.953 10.977 18.766 1 97.06 49 LEU B C 1
ATOM 3427 O O . LEU B 1 49 ? 31.609 11.883 19.516 1 97.06 49 LEU B O 1
ATOM 3431 N N . GLU B 1 50 ? 32.969 10.172 19.078 1 95.44 50 GLU B N 1
ATOM 3432 C CA . GLU B 1 50 ? 33.562 10.133 20.406 1 95.44 50 GLU B CA 1
ATOM 3433 C C . GLU B 1 50 ? 34.344 11.43 20.688 1 95.44 50 GLU B C 1
ATOM 3435 O O . GLU B 1 50 ? 34.438 11.836 21.844 1 95.44 50 GLU B O 1
ATOM 3440 N N . ALA B 1 51 ? 34.812 12 19.625 1 96.56 51 ALA B N 1
ATOM 3441 C CA . ALA B 1 51 ? 35.562 13.258 19.781 1 96.56 51 ALA B CA 1
ATOM 3442 C C . ALA B 1 51 ? 34.594 14.422 20 1 96.56 51 ALA B C 1
ATOM 3444 O O . ALA B 1 51 ? 34.938 15.422 20.641 1 96.56 51 ALA B O 1
ATOM 3445 N N . GLU B 1 52 ? 33.375 14.227 19.531 1 96.5 52 GLU B N 1
ATOM 3446 C CA . GLU B 1 52 ? 32.438 15.375 19.469 1 96.5 52 GLU B CA 1
ATOM 3447 C C . GLU B 1 52 ? 31.391 15.297 20.562 1 96.5 52 GLU B C 1
ATOM 3449 O O . GLU B 1 52 ? 30.797 16.312 20.938 1 96.5 52 GLU B O 1
ATOM 3454 N N . VAL B 1 53 ? 31.094 14.109 21.062 1 96.69 53 VAL B N 1
ATOM 3455 C CA . VAL B 1 53 ? 29.969 13.914 21.969 1 96.69 53 VAL B CA 1
ATOM 3456 C C . VAL B 1 53 ? 30.359 12.969 23.094 1 96.69 53 VAL B C 1
ATOM 3458 O O . VAL B 1 53 ? 31.141 12.031 22.891 1 96.69 53 VAL B O 1
ATOM 3461 N N . ASN B 1 54 ? 29.906 13.281 24.312 1 97.19 54 ASN B N 1
ATOM 3462 C CA . ASN B 1 54 ? 29.953 12.32 25.406 1 97.19 54 ASN B CA 1
ATOM 3463 C C . ASN B 1 54 ? 28.797 11.328 25.344 1 97.19 54 ASN B C 1
ATOM 3465 O O . ASN B 1 54 ? 27.688 11.648 25.766 1 97.19 54 ASN B O 1
ATOM 3469 N N . ALA B 1 55 ? 29.109 10.109 24.906 1 93.62 55 ALA B N 1
ATOM 3470 C CA . ALA B 1 55 ? 28.031 9.141 24.656 1 93.62 55 ALA B CA 1
ATOM 3471 C C . ALA B 1 55 ? 28.047 8.031 25.703 1 93.62 55 ALA B C 1
ATOM 3473 O O . ALA B 1 55 ? 27.344 7.027 25.562 1 93.62 55 ALA B O 1
ATOM 3474 N N . GLY B 1 56 ? 28.859 8.047 26.797 1 91.94 56 GLY B N 1
ATOM 3475 C CA . GLY B 1 56 ? 29.047 6.992 27.766 1 91.94 56 GLY B CA 1
ATOM 3476 C C . GLY B 1 56 ? 27.75 6.516 28.391 1 91.94 56 GLY B C 1
ATOM 3477 O O . GLY B 1 56 ? 27.562 5.316 28.609 1 91.94 56 GLY B O 1
ATOM 3478 N N . GLY B 1 57 ? 26.75 7.312 28.641 1 93.94 57 GLY B N 1
ATOM 3479 C CA . GLY B 1 57 ? 25.484 6.941 29.281 1 93.94 57 GLY B CA 1
ATOM 3480 C C . GLY B 1 57 ? 24.312 6.961 28.328 1 93.94 57 GLY B C 1
ATOM 3481 O O . GLY B 1 57 ? 23.172 6.766 28.75 1 93.94 57 GLY B O 1
ATOM 3482 N N . ALA B 1 58 ? 24.609 6.953 27.062 1 97.25 58 ALA B N 1
ATOM 3483 C CA . ALA B 1 58 ? 23.531 7.098 26.094 1 97.25 58 ALA B CA 1
ATOM 3484 C C . ALA B 1 58 ? 23 5.738 25.656 1 97.25 58 ALA B C 1
ATOM 3486 O O . ALA B 1 58 ? 23.719 4.738 25.688 1 97.25 58 ALA B O 1
ATOM 3487 N N . GLN B 1 59 ? 21.672 5.625 25.422 1 98.19 59 GLN B N 1
ATOM 3488 C CA . GLN B 1 59 ? 21.156 4.52 24.609 1 98.19 59 GLN B CA 1
ATOM 3489 C C . GLN B 1 59 ? 21.75 4.555 23.203 1 98.19 59 GLN B C 1
ATOM 3491 O O . GLN B 1 59 ? 21.688 5.582 22.531 1 98.19 59 GLN B O 1
ATOM 3496 N N . VAL B 1 60 ? 22.375 3.461 22.812 1 98.25 60 VAL B N 1
ATOM 3497 C CA . VAL B 1 60 ? 23.016 3.416 21.5 1 98.25 60 VAL B CA 1
ATOM 3498 C C . VAL B 1 60 ? 22.25 2.457 20.594 1 98.25 60 VAL B C 1
ATOM 3500 O O . VAL B 1 60 ? 22.016 1.303 20.953 1 98.25 60 VAL B O 1
ATOM 3503 N N . ILE B 1 61 ? 21.797 2.918 19.422 1 98.5 61 ILE B N 1
ATOM 3504 C CA . ILE B 1 61 ? 21.156 2.105 18.391 1 98.5 61 ILE B CA 1
ATOM 3505 C C . ILE B 1 61 ? 22.062 1.987 17.172 1 98.5 61 ILE B C 1
ATOM 3507 O O . ILE B 1 61 ? 22.438 2.994 16.578 1 98.5 61 ILE B O 1
ATOM 3511 N N . ASP B 1 62 ? 22.484 0.789 16.828 1 98.38 62 ASP B N 1
ATOM 3512 C CA . ASP B 1 62 ? 23.25 0.523 15.617 1 98.38 62 ASP B CA 1
ATOM 3513 C C . ASP B 1 62 ? 22.328 0.421 14.406 1 98.38 62 ASP B C 1
ATOM 3515 O O . ASP B 1 62 ? 21.547 -0.528 14.289 1 98.38 62 ASP B O 1
ATOM 3519 N N . ALA B 1 63 ? 22.469 1.361 13.477 1 98.38 63 ALA B N 1
ATOM 3520 C CA . ALA B 1 63 ? 21.609 1.404 12.305 1 98.38 63 ALA B CA 1
ATOM 3521 C C . ALA B 1 63 ? 22.031 0.372 11.266 1 98.38 63 ALA B C 1
ATOM 3523 O O . ALA B 1 63 ? 21.281 0.081 10.328 1 98.38 63 ALA B O 1
ATOM 3524 N N . ARG B 1 64 ? 23.219 -0.195 11.383 1 97.62 64 ARG B N 1
ATOM 3525 C CA . ARG B 1 64 ? 23.734 -1.24 10.5 1 97.62 64 ARG B CA 1
ATOM 3526 C C . ARG B 1 64 ? 23.641 -0.821 9.039 1 97.62 64 ARG B C 1
ATOM 3528 O O . ARG B 1 64 ? 23.203 -1.598 8.188 1 97.62 64 ARG B O 1
ATOM 3535 N N . GLY B 1 65 ? 23.938 0.471 8.797 1 98 65 GLY B N 1
ATOM 3536 C CA . GLY B 1 65 ? 23.938 0.982 7.438 1 98 65 GLY B CA 1
ATOM 3537 C C . GLY B 1 65 ? 22.578 1.461 6.973 1 98 65 GLY B C 1
ATOM 3538 O O . GLY B 1 65 ? 22.406 1.868 5.824 1 98 65 GLY B O 1
ATOM 3539 N N . GLY B 1 66 ? 21.578 1.461 7.863 1 98.5 66 GLY B N 1
ATOM 3540 C CA . GLY B 1 66 ? 20.219 1.892 7.52 1 98.5 66 GLY B CA 1
ATOM 3541 C C . GLY B 1 66 ? 20.094 3.396 7.379 1 98.5 66 GLY B C 1
ATOM 3542 O O . GLY B 1 66 ? 20.969 4.145 7.828 1 98.5 66 GLY B O 1
ATOM 3543 N N . LEU B 1 67 ? 19.078 3.789 6.723 1 98.81 67 LEU B N 1
ATOM 3544 C CA . LEU B 1 67 ? 18.766 5.195 6.527 1 98.81 67 LEU B CA 1
ATOM 3545 C C . LEU B 1 67 ? 18.141 5.789 7.789 1 98.81 67 LEU B C 1
ATOM 3547 O O . LEU B 1 67 ? 17.281 5.168 8.414 1 98.81 67 LEU B O 1
ATOM 3551 N N . VAL B 1 68 ? 18.609 6.914 8.234 1 98.94 68 VAL B N 1
ATOM 3552 C CA . VAL B 1 68 ? 18.016 7.699 9.305 1 98.94 68 VAL B CA 1
ATOM 3553 C C . VAL B 1 68 ? 17.531 9.039 8.758 1 98.94 68 VAL B C 1
ATOM 3555 O O . VAL B 1 68 ? 18.281 9.758 8.094 1 98.94 68 VAL B O 1
ATOM 3558 N N . THR B 1 69 ? 16.328 9.359 8.953 1 98.94 69 THR B N 1
ATOM 3559 C CA . THR B 1 69 ? 15.719 10.609 8.484 1 98.94 69 THR B CA 1
ATOM 3560 C C . THR B 1 69 ? 15.062 11.359 9.641 1 98.94 69 THR B C 1
ATOM 3562 O O . THR B 1 69 ? 14.922 10.812 10.734 1 98.94 69 THR B O 1
ATOM 3565 N N . PRO B 1 70 ? 14.734 12.688 9.391 1 98.88 70 PRO B N 1
ATOM 3566 C CA . PRO B 1 70 ? 13.766 13.273 10.32 1 98.88 70 PRO B CA 1
ATOM 3567 C C . PRO B 1 70 ? 12.453 12.492 10.367 1 98.88 70 PRO B C 1
ATOM 3569 O O . PRO B 1 70 ? 12.125 11.773 9.422 1 98.88 70 PRO B O 1
ATOM 3572 N N . GLY B 1 71 ? 11.766 12.562 11.531 1 98.88 71 GLY B N 1
ATOM 3573 C CA . GLY B 1 71 ? 10.398 12.078 11.531 1 98.88 71 GLY B CA 1
ATOM 3574 C C . GLY B 1 71 ? 9.547 12.695 10.438 1 98.88 71 GLY B C 1
ATOM 3575 O O . GLY B 1 71 ? 9.672 13.883 10.141 1 98.88 71 GLY B O 1
ATOM 3576 N N . LEU B 1 72 ? 8.734 11.867 9.789 1 98.94 72 LEU B N 1
ATOM 3577 C CA . LEU B 1 72 ? 7.852 12.391 8.75 1 98.94 72 LEU B CA 1
ATOM 3578 C C . LEU B 1 72 ? 6.809 13.328 9.344 1 98.94 72 LEU B C 1
ATOM 3580 O O . LEU B 1 72 ? 6.363 13.133 10.477 1 98.94 72 LEU B O 1
ATOM 3584 N N . VAL B 1 73 ? 6.484 14.352 8.609 1 98.94 73 VAL B N 1
ATOM 3585 C CA . VAL B 1 73 ? 5.477 15.336 8.992 1 98.94 73 VAL B CA 1
ATOM 3586 C C . VAL B 1 73 ? 4.266 15.227 8.07 1 98.94 73 VAL B C 1
ATOM 3588 O O . VAL B 1 73 ? 4.289 15.727 6.941 1 98.94 73 VAL B O 1
ATOM 3591 N N . ASP B 1 74 ? 3.234 14.547 8.539 1 98.94 74 ASP B N 1
ATOM 3592 C CA . ASP B 1 74 ? 2.004 14.43 7.766 1 98.94 74 ASP B CA 1
ATOM 3593 C C . ASP B 1 74 ? 1.136 15.672 7.922 1 98.94 74 ASP B C 1
ATOM 3595 O O . ASP B 1 74 ? 0.335 15.766 8.859 1 98.94 74 ASP B O 1
ATOM 3599 N N . SER B 1 75 ? 1.188 16.516 6.945 1 98.88 75 SER B N 1
ATOM 3600 C CA . SER B 1 75 ? 0.661 17.875 7.074 1 98.88 75 SER B CA 1
ATOM 3601 C C . SER B 1 75 ? -0.784 17.953 6.594 1 98.88 75 SER B C 1
ATOM 3603 O O . SER B 1 75 ? -1.311 19.047 6.375 1 98.88 75 SER B O 1
ATOM 3605 N N . HIS B 1 76 ? -1.48 16.781 6.391 1 98.94 76 HIS B N 1
ATOM 3606 C CA . HIS B 1 76 ? -2.855 16.812 5.906 1 98.94 76 HIS B CA 1
ATOM 3607 C C . HIS B 1 76 ? -3.564 15.484 6.195 1 98.94 76 HIS B C 1
ATOM 3609 O O . HIS B 1 76 ? -3.471 14.539 5.41 1 98.94 76 HIS B O 1
ATOM 3615 N N . THR B 1 77 ? -4.355 15.406 7.305 1 98.88 77 THR B N 1
ATOM 3616 C CA . THR B 1 77 ? -5.137 14.219 7.605 1 98.88 77 THR B CA 1
ATOM 3617 C C . THR B 1 77 ? -6.492 14.594 8.195 1 98.88 77 THR B C 1
ATOM 3619 O O . THR B 1 77 ? -6.684 15.727 8.648 1 98.88 77 THR B O 1
ATOM 3622 N N . HIS B 1 78 ? -7.461 13.734 8.086 1 98.62 78 HIS B N 1
ATOM 3623 C CA . HIS B 1 78 ? -8.773 13.773 8.719 1 98.62 78 HIS B CA 1
ATOM 3624 C C . HIS B 1 78 ? -9 12.539 9.594 1 98.62 78 HIS B C 1
ATOM 3626 O O . HIS B 1 78 ? -9.742 11.633 9.219 1 98.62 78 HIS B O 1
ATOM 3632 N N . LEU B 1 79 ? -8.461 12.555 10.852 1 98.75 79 LEU B N 1
ATOM 3633 C CA . LEU B 1 79 ? -8.359 11.305 11.594 1 98.75 79 LEU B CA 1
ATOM 3634 C C . LEU B 1 79 ? -9.609 11.062 12.43 1 98.75 79 LEU B C 1
ATOM 3636 O O . LEU B 1 79 ? -9.859 9.938 12.875 1 98.75 79 LEU B O 1
ATOM 3640 N N . VAL B 1 80 ? -10.367 12.117 12.742 1 98.88 80 VAL B N 1
ATOM 3641 C CA . VAL B 1 80 ? -11.492 11.969 13.656 1 98.88 80 VAL B CA 1
ATOM 3642 C C . VAL B 1 80 ? -12.789 11.812 12.859 1 98.88 80 VAL B C 1
ATOM 3644 O O . VAL B 1 80 ? -13.375 12.797 12.414 1 98.88 80 VAL B O 1
ATOM 3647 N N . PHE B 1 81 ? -13.25 10.602 12.734 1 98.62 81 PHE B N 1
ATOM 3648 C CA . PHE B 1 81 ? -14.508 10.273 12.07 1 98.62 81 PHE B CA 1
ATOM 3649 C C . PHE B 1 81 ? -14.992 8.891 12.492 1 98.62 81 PHE B C 1
ATOM 3651 O O . PHE B 1 81 ? -14.25 8.125 13.102 1 98.62 81 PHE B O 1
ATOM 3658 N N . ALA B 1 82 ? -16.203 8.633 12.281 1 98 82 ALA B N 1
ATOM 3659 C CA . ALA B 1 82 ? -16.828 7.324 12.484 1 98 82 ALA B CA 1
ATOM 3660 C C . ALA B 1 82 ? -17.5 6.832 11.211 1 98 82 ALA B C 1
ATOM 3662 O O . ALA B 1 82 ? -17.703 7.605 10.273 1 98 82 ALA B O 1
ATOM 3663 N N . GLY B 1 83 ? -17.75 5.566 11.211 1 94.81 83 GLY B N 1
ATOM 3664 C CA . GLY B 1 83 ? -18.406 4.961 10.062 1 94.81 83 GLY B CA 1
ATOM 3665 C C . GLY B 1 83 ? -17.438 4.562 8.969 1 94.81 83 GLY B C 1
ATOM 3666 O O . GLY B 1 83 ? -16.219 4.727 9.117 1 94.81 83 GLY B O 1
ATOM 3667 N N . GLU B 1 84 ? -17.953 3.891 7.902 1 93.81 84 GLU B N 1
ATOM 3668 C CA . GLU B 1 84 ? -17.141 3.463 6.766 1 93.81 84 GLU B CA 1
ATOM 3669 C C . GLU B 1 84 ? -17.812 3.818 5.445 1 93.81 84 GLU B C 1
ATOM 3671 O O . GLU B 1 84 ? -19.031 3.969 5.387 1 93.81 84 GLU B O 1
ATOM 3676 N N . ARG B 1 85 ? -16.984 3.988 4.496 1 94.19 85 ARG B N 1
ATOM 3677 C CA . ARG B 1 85 ? -17.484 4.32 3.16 1 94.19 85 ARG B CA 1
ATOM 3678 C C . ARG B 1 85 ? -17.172 3.197 2.174 1 94.19 85 ARG B C 1
ATOM 3680 O O . ARG B 1 85 ? -17.094 3.43 0.965 1 94.19 85 ARG B O 1
ATOM 3687 N N . ALA B 1 86 ? -16.953 1.971 2.664 1 94.06 86 ALA B N 1
ATOM 3688 C CA . ALA B 1 86 ? -16.531 0.829 1.853 1 94.06 86 ALA B CA 1
ATOM 3689 C C . ALA B 1 86 ? -17.609 0.467 0.828 1 94.06 86 ALA B C 1
ATOM 3691 O O . ALA B 1 86 ? -17.281 0.055 -0.291 1 94.06 86 ALA B O 1
ATOM 3692 N N . GLY B 1 87 ? -18.875 0.526 1.296 1 91.38 87 GLY B N 1
ATOM 3693 C CA . GLY B 1 87 ? -19.953 0.275 0.355 1 91.38 87 GLY B CA 1
ATOM 3694 C C . GLY B 1 87 ? -19.969 1.247 -0.809 1 91.38 87 GLY B C 1
ATOM 3695 O O . GLY B 1 87 ? -20.109 0.839 -1.964 1 91.38 87 GLY B O 1
ATOM 3696 N N . GLU B 1 88 ? -19.828 2.512 -0.483 1 90.81 88 GLU B N 1
ATOM 3697 C CA . GLU B 1 88 ? -19.75 3.561 -1.497 1 90.81 88 GLU B CA 1
ATOM 3698 C C . GLU B 1 88 ? -18.562 3.346 -2.424 1 90.81 88 GLU B C 1
ATOM 3700 O O . GLU B 1 88 ? -18.672 3.508 -3.641 1 90.81 88 GLU B O 1
ATOM 3705 N N . PHE B 1 89 ? -17.5 2.994 -1.872 1 93 89 PHE B N 1
ATOM 3706 C CA . PHE B 1 89 ? -16.281 2.705 -2.617 1 93 89 PHE B CA 1
ATOM 3707 C C . PHE B 1 89 ? -16.531 1.602 -3.639 1 93 89 PHE B C 1
ATOM 3709 O O . PHE B 1 89 ? -16.172 1.745 -4.812 1 93 89 PHE B O 1
ATOM 3716 N N . ALA B 1 90 ? -17.141 0.547 -3.203 1 92.38 90 ALA B N 1
ATOM 3717 C CA . ALA B 1 90 ? -17.406 -0.6 -4.07 1 92.38 90 ALA B CA 1
ATOM 3718 C C . ALA B 1 90 ? -18.312 -0.212 -5.234 1 92.38 90 ALA B C 1
ATOM 3720 O O . ALA B 1 90 ? -18.078 -0.625 -6.371 1 92.38 90 ALA B O 1
ATOM 3721 N N . LEU B 1 91 ? -19.266 0.603 -4.93 1 89.06 91 LEU B N 1
ATOM 3722 C CA . LEU B 1 91 ? -20.203 1.034 -5.957 1 89.06 91 LEU B CA 1
ATOM 3723 C C . LEU B 1 91 ? -19.5 1.93 -6.98 1 89.06 91 LEU B C 1
ATOM 3725 O O . LEU B 1 91 ? -19.75 1.808 -8.188 1 89.06 91 LEU B O 1
ATOM 3729 N N . ARG B 1 92 ? -18.641 2.791 -6.484 1 87.56 92 ARG B N 1
ATOM 3730 C CA . ARG B 1 92 ? -17.875 3.676 -7.367 1 87.56 92 ARG B CA 1
ATOM 3731 C C . ARG B 1 92 ? -16.969 2.877 -8.297 1 87.56 92 ARG B C 1
ATOM 3733 O O . ARG B 1 92 ? -16.906 3.152 -9.492 1 87.56 92 ARG B O 1
ATOM 3740 N N . CYS B 1 93 ? -16.328 1.896 -7.766 1 86.94 93 CYS B N 1
ATOM 3741 C CA . CYS B 1 93 ? -15.422 1.075 -8.555 1 86.94 93 CYS B CA 1
ATOM 3742 C C . CYS B 1 93 ? -16.172 0.291 -9.617 1 86.94 93 CYS B C 1
ATOM 3744 O O . CYS B 1 93 ? -15.625 0.005 -10.688 1 86.94 93 CYS B O 1
ATOM 3746 N N . ALA B 1 94 ? -17.406 -0.031 -9.375 1 82.19 94 ALA B N 1
ATOM 3747 C CA . ALA B 1 94 ? -18.219 -0.801 -10.305 1 82.19 94 ALA B CA 1
ATOM 3748 C C . ALA B 1 94 ? -18.781 0.09 -11.414 1 82.19 94 ALA B C 1
ATOM 3750 O O . ALA B 1 94 ? -19.453 -0.393 -12.328 1 82.19 94 ALA B O 1
ATOM 3751 N N . GLY B 1 95 ? -18.391 1.334 -11.453 1 76.62 95 GLY B N 1
ATOM 3752 C CA . GLY B 1 95 ? -18.766 2.242 -12.523 1 76.62 95 GLY B CA 1
ATOM 3753 C C . GLY B 1 95 ? -20.062 2.977 -12.242 1 76.62 95 GLY B C 1
ATOM 3754 O O . GLY B 1 95 ? -20.641 3.584 -13.148 1 76.62 95 GLY B O 1
ATOM 3755 N N . ARG B 1 96 ? -20.594 2.758 -11.078 1 62.91 96 ARG B N 1
ATOM 3756 C CA . ARG B 1 96 ? -21.766 3.568 -10.766 1 62.91 96 ARG B CA 1
ATOM 3757 C C . ARG B 1 96 ? -21.375 5.008 -10.461 1 62.91 96 ARG B C 1
ATOM 3759 O O . ARG B 1 96 ? -20.375 5.254 -9.781 1 62.91 96 ARG B O 1
ATOM 3766 N N . SER B 1 97 ? -21.875 5.875 -11.414 1 55.09 97 SER B N 1
ATOM 3767 C CA . SER B 1 97 ? -21.484 7.277 -11.367 1 55.09 97 SER B CA 1
ATOM 3768 C C . SER B 1 97 ? -21.531 7.82 -9.945 1 55.09 97 SER B C 1
ATOM 3770 O O . SER B 1 97 ? -22.359 7.391 -9.133 1 55.09 97 SER B O 1
ATOM 3772 N N . TYR B 1 98 ? -20.344 8.516 -9.547 1 48.94 98 TYR B N 1
ATOM 3773 C CA . TYR B 1 98 ? -20.25 9.258 -8.297 1 48.94 98 TYR B CA 1
ATOM 3774 C C . TYR B 1 98 ? -21.578 9.945 -7.988 1 48.94 98 TYR B C 1
ATOM 3776 O O . TYR B 1 98 ? -22.062 9.906 -6.852 1 48.94 98 TYR B O 1
ATOM 3784 N N . LEU B 1 99 ? -22.062 10.562 -9.031 1 50.44 99 LEU B N 1
ATOM 3785 C CA . LEU B 1 99 ? -23.312 11.289 -8.859 1 50.44 99 LEU B CA 1
ATOM 3786 C C . LEU B 1 99 ? -24.406 10.359 -8.344 1 50.44 99 LEU B C 1
ATOM 3788 O O . LEU B 1 99 ? -25.188 10.75 -7.473 1 50.44 99 LEU B O 1
ATOM 3792 N N . GLN B 1 100 ? -24.391 9.25 -8.93 1 53.78 100 GLN B N 1
ATOM 3793 C CA . GLN B 1 100 ? -25.422 8.32 -8.477 1 53.78 100 GLN B CA 1
ATOM 3794 C C . GLN B 1 100 ? -25.188 7.902 -7.027 1 53.78 100 GLN B C 1
ATOM 3796 O O . GLN B 1 100 ? -26.125 7.805 -6.238 1 53.78 100 GLN B O 1
ATOM 3801 N N . VAL B 1 101 ? -23.922 7.832 -6.73 1 55.34 101 VAL B N 1
ATOM 3802 C CA . VAL B 1 101 ? -23.578 7.473 -5.363 1 55.34 101 VAL B CA 1
ATOM 3803 C C . VAL B 1 101 ? -23.875 8.641 -4.43 1 55.34 101 VAL B C 1
ATOM 3805 O O . VAL B 1 101 ? -24.406 8.445 -3.334 1 55.34 101 VAL B O 1
ATOM 3808 N N . ALA B 1 102 ? -23.438 9.922 -4.887 1 51.44 102 ALA B N 1
ATOM 3809 C CA . ALA B 1 102 ? -23.75 11.141 -4.145 1 51.44 102 ALA B CA 1
ATOM 3810 C C . ALA B 1 102 ? -25.25 11.289 -3.934 1 51.44 102 ALA B C 1
ATOM 3812 O O . ALA B 1 102 ? -25.703 11.68 -2.854 1 51.44 102 ALA B O 1
ATOM 3813 N N . LEU B 1 103 ? -26.031 10.953 -4.953 1 48.06 103 LEU B N 1
ATOM 3814 C CA . LEU B 1 103 ? -27.469 11.094 -4.93 1 48.06 103 LEU B CA 1
ATOM 3815 C C . LEU B 1 103 ? -28.109 10 -4.086 1 48.06 103 LEU B C 1
ATOM 3817 O O . LEU B 1 103 ? -29.234 10.156 -3.598 1 48.06 103 LEU B O 1
ATOM 3821 N N . SER B 1 104 ? -27.547 8.992 -4.004 1 48.31 104 SER B N 1
ATOM 3822 C CA . SER B 1 104 ? -28.156 7.914 -3.221 1 48.31 104 SER B CA 1
ATOM 3823 C C . SER B 1 104 ? -27.969 8.148 -1.726 1 48.31 104 SER B C 1
ATOM 3825 O O . SER B 1 104 ? -28.375 7.324 -0.908 1 48.31 104 SER B O 1
ATOM 3827 N N . GLY B 1 105 ? -27.719 9.398 -1.432 1 53 105 GLY B N 1
ATOM 3828 C CA . GLY B 1 105 ? -27.562 9.805 -0.045 1 53 105 GLY B CA 1
ATOM 3829 C C . GLY B 1 105 ? -26.188 9.484 0.52 1 53 105 GLY B C 1
ATOM 3830 O O . GLY B 1 105 ? -26.031 9.367 1.736 1 53 105 GLY B O 1
ATOM 3831 N N . GLY B 1 106 ? -25.172 9.344 -0.212 1 66.69 106 GLY B N 1
ATOM 3832 C CA . GLY B 1 106 ? -23.828 8.898 0.142 1 66.69 106 GLY B CA 1
ATOM 3833 C C . GLY B 1 106 ? -22.828 10.031 0.191 1 66.69 106 GLY B C 1
ATOM 3834 O O . GLY B 1 106 ? -23.141 11.133 0.636 1 66.69 106 GLY B O 1
ATOM 3835 N N . GLY B 1 107 ? -21.594 9.992 0.21 1 82.94 107 GLY B N 1
ATOM 3836 C CA . GLY B 1 107 ? -20.5 10.945 0.302 1 82.94 107 GLY B CA 1
ATOM 3837 C C . GLY B 1 107 ? -20.188 11.367 1.728 1 82.94 107 GLY B C 1
ATOM 3838 O O . GLY B 1 107 ? -20.219 10.539 2.643 1 82.94 107 GLY B O 1
ATOM 3839 N N . ILE B 1 108 ? -19.984 12.562 1.894 1 90.06 108 ILE B N 1
ATOM 3840 C CA . ILE B 1 108 ? -19.547 13.078 3.182 1 90.06 108 ILE B CA 1
ATOM 3841 C C . ILE B 1 108 ? -20.688 13.031 4.184 1 90.06 108 ILE B C 1
ATOM 3843 O O . ILE B 1 108 ? -20.469 12.992 5.395 1 90.06 108 ILE B O 1
ATOM 3847 N N . ALA B 1 109 ? -21.953 13 3.703 1 90.94 109 ALA B N 1
ATOM 3848 C CA . ALA B 1 109 ? -23.125 12.961 4.578 1 90.94 109 ALA B CA 1
ATOM 3849 C C . ALA B 1 109 ? -23.156 11.672 5.395 1 90.94 109 ALA B C 1
ATOM 3851 O O . ALA B 1 109 ? -23.594 11.672 6.547 1 90.94 109 ALA B O 1
ATOM 3852 N N . VAL B 1 110 ? -22.688 10.602 4.801 1 92.31 110 VAL B N 1
ATOM 3853 C CA . VAL B 1 110 ? -22.656 9.32 5.492 1 92.31 110 VAL B CA 1
ATOM 3854 C C . VAL B 1 110 ? -21.672 9.391 6.66 1 92.31 110 VAL B C 1
ATOM 3856 O O . VAL B 1 110 ? -22 9.008 7.781 1 92.31 110 VAL B O 1
ATOM 3859 N N . THR B 1 111 ? -20.531 9.906 6.406 1 96.44 111 THR B N 1
ATOM 3860 C CA . THR B 1 111 ? -19.516 10.055 7.441 1 96.44 111 THR B CA 1
ATOM 3861 C C . THR B 1 111 ? -19.984 11.039 8.516 1 96.44 111 THR B C 1
ATOM 3863 O O . THR B 1 111 ? -19.781 10.805 9.711 1 96.44 111 THR B O 1
ATOM 3866 N N . THR B 1 112 ? -20.625 12.117 8.055 1 96.81 112 THR B N 1
ATOM 3867 C CA . THR B 1 112 ? -21.094 13.133 8.984 1 96.81 112 THR B CA 1
ATOM 3868 C C . THR B 1 112 ? -22.141 12.547 9.945 1 96.81 112 THR B C 1
ATOM 3870 O O . THR B 1 112 ? -22.047 12.734 11.156 1 96.81 112 THR B O 1
ATOM 3873 N N . ARG B 1 113 ? -23.094 11.82 9.414 1 96.5 113 ARG B N 1
ATOM 3874 C CA . ARG B 1 113 ? -24.141 11.211 10.234 1 96.5 113 ARG B CA 1
ATOM 3875 C C . ARG B 1 113 ? -23.547 10.234 11.242 1 96.5 113 ARG B C 1
ATOM 3877 O O . ARG B 1 113 ? -23.906 10.25 12.422 1 96.5 113 ARG B O 1
ATOM 3884 N N . ALA B 1 114 ? -22.609 9.43 10.773 1 97.62 114 ALA B N 1
ATOM 3885 C CA . ALA B 1 114 ? -21.969 8.445 11.641 1 97.62 114 ALA B CA 1
ATOM 3886 C C . ALA B 1 114 ? -21.141 9.125 12.727 1 97.62 114 ALA B C 1
ATOM 3888 O O . ALA B 1 114 ? -21.141 8.688 13.883 1 97.62 114 ALA B O 1
ATOM 3889 N N . THR B 1 115 ? -20.453 10.18 12.359 1 98.56 115 THR B N 1
ATOM 3890 C CA . THR B 1 115 ? -19.578 10.898 13.289 1 98.56 115 THR B CA 1
ATOM 3891 C C . THR B 1 115 ? -20.406 11.609 14.359 1 98.56 115 THR B C 1
ATOM 3893 O O . THR B 1 115 ? -20.094 11.539 15.547 1 98.56 115 THR B O 1
ATOM 3896 N N . ARG B 1 116 ? -21.5 12.273 13.938 1 98.25 116 ARG B N 1
ATOM 3897 C CA . ARG B 1 116 ? -22.391 12.953 14.883 1 98.25 116 ARG B CA 1
ATOM 3898 C C . ARG B 1 116 ? -22.984 11.961 15.875 1 98.25 116 ARG B C 1
ATOM 3900 O O . ARG B 1 116 ? -23.219 12.305 17.031 1 98.25 116 ARG B O 1
ATOM 3907 N N . ALA B 1 117 ? -23.188 10.758 15.445 1 98.38 117 ALA B N 1
ATOM 3908 C CA . ALA B 1 117 ? -23.891 9.766 16.234 1 98.38 117 ALA B CA 1
ATOM 3909 C C . ALA B 1 117 ? -22.938 9.031 17.172 1 98.38 117 ALA B C 1
ATOM 3911 O O . ALA B 1 117 ? -23.359 8.461 18.188 1 98.38 117 ALA B O 1
ATOM 3912 N N . ALA B 1 118 ? -21.656 9.016 16.891 1 98.62 118 ALA B N 1
ATOM 3913 C CA . ALA B 1 118 ? -20.688 8.227 17.625 1 98.62 118 ALA B CA 1
ATOM 3914 C C . ALA B 1 118 ? -20.328 8.891 18.953 1 98.62 118 ALA B C 1
ATOM 3916 O O . ALA B 1 118 ? -20.188 10.117 19.016 1 98.62 118 ALA B O 1
ATOM 3917 N N . PRO B 1 119 ? -20.125 8.102 20.031 1 98.5 119 PRO B N 1
ATOM 3918 C CA . PRO B 1 119 ? -19.641 8.68 21.281 1 98.5 119 PRO B CA 1
ATOM 3919 C C . PRO B 1 119 ? -18.188 9.156 21.188 1 98.5 119 PRO B C 1
ATOM 3921 O O . PRO B 1 119 ? -17.406 8.633 20.391 1 98.5 119 PRO B O 1
ATOM 3924 N N . ASP B 1 120 ? -17.875 10.109 22.047 1 98.69 120 ASP B N 1
ATOM 3925 C CA . ASP B 1 120 ? -16.547 10.703 22.047 1 98.69 120 ASP B CA 1
ATOM 3926 C C . ASP B 1 120 ? -15.469 9.633 22.25 1 98.69 120 ASP B C 1
ATOM 3928 O O . ASP B 1 120 ? -14.414 9.672 21.609 1 98.69 120 ASP B O 1
ATOM 3932 N N . GLU B 1 121 ? -15.797 8.703 23.078 1 98.38 121 GLU B N 1
ATOM 3933 C CA . GLU B 1 121 ? -14.828 7.66 23.406 1 98.38 121 GLU B CA 1
ATOM 3934 C C . GLU B 1 121 ? -14.492 6.824 22.172 1 98.38 121 GLU B C 1
ATOM 3936 O O . GLU B 1 121 ? -13.336 6.457 21.969 1 98.38 121 GLU B O 1
ATOM 3941 N N . GLN B 1 122 ? -15.484 6.559 21.391 1 98.12 122 GLN B N 1
ATOM 3942 C CA . GLN B 1 122 ? -15.266 5.793 20.172 1 98.12 122 GLN B CA 1
ATOM 3943 C C . GLN B 1 122 ? -14.453 6.59 19.156 1 98.12 122 GLN B C 1
ATOM 3945 O O . GLN B 1 122 ? -13.516 6.066 18.547 1 98.12 122 GLN B O 1
ATOM 3950 N N . LEU B 1 123 ? -14.836 7.844 18.953 1 98.81 123 LEU B N 1
ATOM 3951 C CA . LEU B 1 123 ? -14.109 8.695 18.016 1 98.81 123 LEU B CA 1
ATOM 3952 C C . LEU B 1 123 ? -12.641 8.812 18.406 1 98.81 123 LEU B C 1
ATOM 3954 O O . LEU B 1 123 ? -11.758 8.734 17.547 1 98.81 123 LEU B O 1
ATOM 3958 N N . LEU B 1 124 ? -12.414 8.953 19.703 1 98.75 124 LEU B N 1
ATOM 3959 C CA . LEU B 1 124 ? -11.047 9.086 20.203 1 98.75 124 LEU B CA 1
ATOM 3960 C C . LEU B 1 124 ? -10.266 7.801 19.984 1 98.75 124 LEU B C 1
ATOM 3962 O O . LEU B 1 124 ? -9.117 7.832 19.531 1 98.75 124 LEU B O 1
ATOM 3966 N N . ALA B 1 125 ? -10.859 6.672 20.312 1 97.81 125 ALA B N 1
ATOM 3967 C CA . ALA B 1 125 ? -10.195 5.379 20.172 1 97.81 125 ALA B CA 1
ATOM 3968 C C . ALA B 1 125 ? -9.852 5.098 18.719 1 97.81 125 ALA B C 1
ATOM 3970 O O . ALA B 1 125 ? -8.75 4.633 18.406 1 97.81 125 ALA B O 1
ATOM 3971 N N . ASP B 1 126 ? -10.812 5.383 17.844 1 97.69 126 ASP B N 1
ATOM 3972 C CA . ASP B 1 126 ? -10.586 5.16 16.422 1 97.69 126 ASP B CA 1
ATOM 3973 C C . ASP B 1 126 ? -9.477 6.07 15.891 1 97.69 126 ASP B C 1
ATOM 3975 O O . ASP B 1 126 ? -8.609 5.621 15.141 1 97.69 126 ASP B O 1
ATOM 3979 N N . ALA B 1 127 ? -9.539 7.332 16.25 1 98.56 127 ALA B N 1
ATOM 3980 C CA . ALA B 1 127 ? -8.516 8.289 15.82 1 98.56 127 ALA B CA 1
ATOM 3981 C C . ALA B 1 127 ? -7.141 7.887 16.328 1 98.56 127 ALA B C 1
ATOM 3983 O O . ALA B 1 127 ? -6.145 8 15.617 1 98.56 127 ALA B O 1
ATOM 3984 N N . ALA B 1 128 ? -7.082 7.414 17.578 1 98.31 128 ALA B N 1
ATOM 3985 C CA . ALA B 1 128 ? -5.816 6.988 18.156 1 98.31 128 ALA B CA 1
ATOM 3986 C C . ALA B 1 128 ? -5.242 5.789 17.422 1 98.31 128 ALA B C 1
ATOM 3988 O O . ALA B 1 128 ? -4.031 5.719 17.172 1 98.31 128 ALA B O 1
ATOM 3989 N N . ALA B 1 129 ? -6.062 4.863 17.078 1 97 129 ALA B N 1
ATOM 3990 C CA . ALA B 1 129 ? -5.613 3.697 16.328 1 97 129 ALA B CA 1
ATOM 3991 C C . ALA B 1 129 ? -5.02 4.109 14.977 1 97 129 ALA B C 1
ATOM 3993 O O . ALA B 1 129 ? -3.971 3.604 14.578 1 97 129 ALA B O 1
ATOM 3994 N N . ARG B 1 130 ? -5.707 5.012 14.289 1 98 130 ARG B N 1
ATOM 3995 C CA . ARG B 1 130 ? -5.215 5.516 13.008 1 98 130 ARG B CA 1
ATOM 3996 C C . ARG B 1 130 ? -3.889 6.246 13.18 1 98 130 ARG B C 1
ATOM 3998 O O . ARG B 1 130 ? -2.965 6.062 12.383 1 98 130 ARG B O 1
ATOM 4005 N N . ALA B 1 131 ? -3.775 7.051 14.203 1 98.56 131 ALA B N 1
ATOM 4006 C CA . ALA B 1 131 ? -2.543 7.781 14.484 1 98.56 131 ALA B CA 1
ATOM 4007 C C . ALA B 1 131 ? -1.395 6.824 14.781 1 98.56 131 ALA B C 1
ATOM 4009 O O . ALA B 1 131 ? -0.272 7.02 14.312 1 98.56 131 ALA B O 1
ATOM 4010 N N . ARG B 1 132 ? -1.646 5.809 15.562 1 97.69 132 ARG B N 1
ATOM 4011 C CA . ARG B 1 132 ? -0.609 4.844 15.914 1 97.69 132 ARG B CA 1
ATOM 4012 C C . ARG B 1 132 ? -0.095 4.117 14.672 1 97.69 132 ARG B C 1
ATOM 4014 O O . ARG B 1 132 ? 1.091 3.791 14.586 1 97.69 132 ARG B O 1
ATOM 4021 N N . ARG B 1 133 ? -0.98 3.85 13.711 1 97.19 133 ARG B N 1
ATOM 4022 C CA . ARG B 1 133 ? -0.548 3.232 12.461 1 97.19 133 ARG B CA 1
ATOM 4023 C C . ARG B 1 133 ? 0.355 4.172 11.672 1 97.19 133 ARG B C 1
ATOM 4025 O O . ARG B 1 133 ? 1.322 3.732 11.047 1 97.19 133 ARG B O 1
ATOM 4032 N N . LEU B 1 134 ? 0.03 5.469 11.695 1 98.5 134 LEU B N 1
ATOM 4033 C CA . LEU B 1 134 ? 0.895 6.445 11.047 1 98.5 134 LEU B CA 1
ATOM 4034 C C . LEU B 1 134 ? 2.244 6.531 11.75 1 98.5 134 LEU B C 1
ATOM 4036 O O . LEU B 1 134 ? 3.289 6.562 11.094 1 98.5 134 LEU B O 1
ATOM 4040 N N . ILE B 1 135 ? 2.225 6.531 13.078 1 98.5 135 ILE B N 1
ATOM 4041 C CA . ILE B 1 135 ? 3.449 6.59 13.867 1 98.5 135 ILE B CA 1
ATOM 4042 C C . ILE B 1 135 ? 4.324 5.379 13.555 1 98.5 135 ILE B C 1
ATOM 4044 O O . ILE B 1 135 ? 5.531 5.516 13.336 1 98.5 135 ILE B O 1
ATOM 4048 N N . ALA B 1 136 ? 3.738 4.223 13.43 1 97.19 136 ALA B N 1
ATOM 4049 C CA . ALA B 1 136 ? 4.461 2.986 13.148 1 97.19 136 ALA B CA 1
ATOM 4050 C C . ALA B 1 136 ? 5.129 3.041 11.773 1 97.19 136 ALA B C 1
ATOM 4052 O O . ALA B 1 136 ? 6.02 2.242 11.484 1 97.19 136 ALA B O 1
ATOM 4053 N N . GLN B 1 137 ? 4.695 3.979 11.008 1 97.5 137 GLN B N 1
ATOM 4054 C CA . GLN B 1 137 ? 5.27 4.121 9.672 1 97.5 137 GLN B CA 1
ATOM 4055 C C . GLN B 1 137 ? 6.203 5.324 9.602 1 97.5 137 GLN B C 1
ATOM 4057 O O . GLN B 1 137 ? 6.578 5.762 8.508 1 97.5 137 GLN B O 1
ATOM 4062 N N . GLY B 1 138 ? 6.523 5.973 10.711 1 98.5 138 GLY B N 1
ATOM 4063 C CA . GLY B 1 138 ? 7.574 6.973 10.758 1 98.5 138 GLY B CA 1
ATOM 4064 C C . GLY B 1 138 ? 7.051 8.391 10.898 1 98.5 138 GLY B C 1
ATOM 4065 O O . GLY B 1 138 ? 7.824 9.352 10.891 1 98.5 138 GLY B O 1
ATOM 4066 N N . VAL B 1 139 ? 5.73 8.516 11.055 1 98.88 139 VAL B N 1
ATOM 4067 C CA . VAL B 1 139 ? 5.148 9.852 11.188 1 98.88 139 VAL B CA 1
ATOM 4068 C C . VAL B 1 139 ? 5.258 10.312 12.641 1 98.88 139 VAL B C 1
ATOM 4070 O O . VAL B 1 139 ? 4.871 9.594 13.562 1 98.88 139 VAL B O 1
ATOM 4073 N N . THR B 1 140 ? 5.809 11.523 12.828 1 98.81 140 THR B N 1
ATOM 4074 C CA . THR B 1 140 ? 5.992 12.016 14.188 1 98.81 140 THR B CA 1
ATOM 4075 C C . THR B 1 140 ? 5.176 13.289 14.422 1 98.81 140 THR B C 1
ATOM 4077 O O . THR B 1 140 ? 5.023 13.734 15.555 1 98.81 140 THR B O 1
ATOM 4080 N N . THR B 1 141 ? 4.727 13.898 13.391 1 98.88 141 THR B N 1
ATOM 4081 C CA . THR B 1 141 ? 3.855 15.062 13.453 1 98.88 141 THR B CA 1
ATOM 4082 C C . THR B 1 141 ? 2.66 14.906 12.523 1 98.88 141 THR B C 1
ATOM 4084 O O . THR B 1 141 ? 2.818 14.508 11.367 1 98.88 141 THR B O 1
ATOM 4087 N N . ILE B 1 142 ? 1.438 15.195 13.062 1 98.94 142 ILE B N 1
ATOM 4088 C CA . ILE B 1 142 ? 0.213 14.969 12.305 1 98.94 142 ILE B CA 1
ATOM 4089 C C . ILE B 1 142 ? -0.694 16.188 12.414 1 98.94 142 ILE B C 1
ATOM 4091 O O . ILE B 1 142 ? -1.036 16.625 13.516 1 98.94 142 ILE B O 1
ATOM 4095 N N . GLU B 1 143 ? -1 16.812 11.273 1 98.94 143 GLU B N 1
ATOM 4096 C CA . GLU B 1 143 ? -2.119 17.75 11.242 1 98.94 143 GLU B CA 1
ATOM 4097 C C . GLU B 1 143 ? -3.453 17.016 11.164 1 98.94 143 GLU B C 1
ATOM 4099 O O . GLU B 1 143 ? -3.648 16.141 10.305 1 98.94 143 GLU B O 1
ATOM 4104 N N . VAL B 1 144 ? -4.355 17.281 12.07 1 98.94 144 VAL B N 1
ATOM 4105 C CA . VAL B 1 144 ? -5.648 16.609 12.133 1 98.94 144 VAL B CA 1
ATOM 4106 C C . VAL B 1 144 ? -6.773 17.625 11.953 1 98.94 144 VAL B C 1
ATOM 4108 O O . VAL B 1 144 ? -6.891 18.578 12.742 1 98.94 144 VAL B O 1
ATOM 4111 N N . LYS B 1 145 ? -7.559 17.438 10.961 1 98.88 145 LYS B N 1
ATOM 4112 C CA . LYS B 1 145 ? -8.648 18.359 10.633 1 98.88 145 LYS B CA 1
ATOM 4113 C C . LYS B 1 145 ? -9.977 17.844 11.164 1 98.88 145 LYS B C 1
ATOM 4115 O O . LYS B 1 145 ? -10.25 16.641 11.117 1 98.88 145 LYS B O 1
ATOM 4120 N N . SER B 1 146 ? -10.766 18.781 11.711 1 98.69 146 SER B N 1
ATOM 4121 C CA . SER B 1 146 ? -12.188 18.5 11.883 1 98.69 146 SER B CA 1
ATOM 4122 C C . SER B 1 146 ? -12.914 18.469 10.539 1 98.69 146 SER B C 1
ATOM 4124 O O . SER B 1 146 ? -12.312 18.125 9.516 1 98.69 146 SER B O 1
ATOM 4126 N N . GLY B 1 147 ? -14.156 18.703 10.539 1 97.94 147 GLY B N 1
ATOM 4127 C CA . GLY B 1 147 ? -14.805 18.891 9.25 1 97.94 147 GLY B CA 1
ATOM 4128 C C . GLY B 1 147 ? -15.836 17.812 8.938 1 97.94 147 GLY B C 1
ATOM 4129 O O . GLY B 1 147 ? -16.438 17.812 7.867 1 97.94 147 GLY B O 1
ATOM 4130 N N . TYR B 1 148 ? -16.094 16.906 9.914 1 98.12 148 TYR B N 1
ATOM 4131 C CA . TYR B 1 148 ? -17.125 15.906 9.688 1 98.12 148 TYR B CA 1
ATOM 4132 C C . TYR B 1 148 ? -18.312 16.141 10.602 1 98.12 148 TYR B C 1
ATOM 4134 O O . TYR B 1 148 ? -19.266 15.359 10.594 1 98.12 148 TYR B O 1
ATOM 4142 N N . GLY B 1 149 ? -18.25 17.156 11.461 1 97.88 149 GLY B N 1
ATOM 4143 C CA . GLY B 1 149 ? -19.422 17.609 12.188 1 97.88 149 GLY B CA 1
ATOM 4144 C C . GLY B 1 149 ? -20.297 18.547 11.383 1 97.88 149 GLY B C 1
ATOM 4145 O O . GLY B 1 149 ? -21.516 18.391 11.375 1 97.88 149 GLY B O 1
ATOM 4146 N N . LEU B 1 150 ? -19.844 19.547 10.781 1 96.56 150 LEU B N 1
ATOM 4147 C CA . LEU B 1 150 ? -20.359 20.453 9.766 1 96.56 150 LEU B CA 1
ATOM 4148 C C . LEU B 1 150 ? -21.188 21.562 10.414 1 96.56 150 LEU B C 1
ATOM 4150 O O . LEU B 1 150 ? -21.641 22.484 9.727 1 96.56 150 LEU B O 1
ATOM 4154 N N . ASP B 1 151 ? -21.469 21.484 11.648 1 94.81 151 ASP B N 1
ATOM 4155 C CA . ASP B 1 151 ? -22.078 22.609 12.352 1 94.81 151 ASP B CA 1
ATOM 4156 C C . ASP B 1 151 ? -21.25 23 13.586 1 94.81 151 ASP B C 1
ATOM 4158 O O . ASP B 1 151 ? -20.297 22.297 13.938 1 94.81 151 ASP B O 1
ATOM 4162 N N . ALA B 1 152 ? -21.625 24.109 14.203 1 96.56 152 ALA B N 1
ATOM 4163 C CA . ALA B 1 152 ? -20.766 24.734 15.211 1 96.56 152 ALA B CA 1
ATOM 4164 C C . ALA B 1 152 ? -20.578 23.812 16.406 1 96.56 152 ALA B C 1
ATOM 4166 O O . ALA B 1 152 ? -19.438 23.516 16.812 1 96.56 152 ALA B O 1
ATOM 4167 N N . PRO B 1 153 ? -21.672 23.25 17.047 1 97.44 153 PRO B N 1
ATOM 4168 C CA . PRO B 1 153 ? -21.469 22.406 18.219 1 97.44 153 PRO B CA 1
ATOM 4169 C C . PRO B 1 153 ? -20.625 21.156 17.922 1 97.44 153 PRO B C 1
ATOM 4171 O O . PRO B 1 153 ? -19.766 20.797 18.719 1 97.44 153 PRO B O 1
ATOM 4174 N N . GLU B 1 154 ? -20.859 20.547 16.766 1 98.19 154 GLU B N 1
ATOM 4175 C CA . GLU B 1 154 ? -20.156 19.312 16.422 1 98.19 154 GLU B CA 1
ATOM 4176 C C . GLU B 1 154 ? -18.703 19.609 16.062 1 98.19 154 GLU B C 1
ATOM 4178 O O . GLU B 1 154 ? -17.812 18.797 16.359 1 98.19 154 GLU B O 1
ATOM 4183 N N . GLU B 1 155 ? -18.438 20.672 15.336 1 98.75 155 GLU B N 1
ATOM 4184 C CA . GLU B 1 155 ? -17.062 21 14.992 1 98.75 155 GLU B CA 1
ATOM 4185 C C . GLU B 1 155 ? -16.25 21.312 16.234 1 98.75 155 GLU B C 1
ATOM 4187 O O . GLU B 1 155 ? -15.078 20.938 16.344 1 98.75 155 GLU B O 1
ATOM 4192 N N . LEU B 1 156 ? -16.859 22.062 17.188 1 98.81 156 LEU B N 1
ATOM 4193 C CA . LEU B 1 156 ? -16.203 22.312 18.453 1 98.81 156 LEU B CA 1
ATOM 4194 C C . LEU B 1 156 ? -15.906 21.016 19.188 1 98.81 156 LEU B C 1
ATOM 4196 O O . LEU B 1 156 ? -14.812 20.828 19.734 1 98.81 156 LEU B O 1
ATOM 4200 N N . ARG B 1 157 ? -16.875 20.141 19.156 1 98.75 157 ARG B N 1
ATOM 4201 C CA . ARG B 1 157 ? -16.719 18.812 19.75 1 98.75 157 ARG B CA 1
ATOM 4202 C C . ARG B 1 157 ? -15.555 18.062 19.125 1 98.75 157 ARG B C 1
ATOM 4204 O O . ARG B 1 157 ? -14.695 17.531 19.844 1 98.75 157 ARG B O 1
ATOM 4211 N N . LEU B 1 158 ? -15.445 18.016 17.859 1 98.88 158 LEU B N 1
ATOM 4212 C CA . LEU B 1 158 ? -14.398 17.297 17.156 1 98.88 158 LEU B CA 1
ATOM 4213 C C . LEU B 1 158 ? -13.023 17.891 17.469 1 98.88 158 LEU B C 1
ATOM 4215 O O . LEU B 1 158 ? -12.055 17.156 17.641 1 98.88 158 LEU B O 1
ATOM 4219 N N . LEU B 1 159 ? -12.922 19.203 17.484 1 98.88 159 LEU B N 1
ATOM 4220 C CA . LEU B 1 159 ? -11.648 19.844 17.797 1 98.88 159 LEU B CA 1
ATOM 4221 C C . LEU B 1 159 ? -11.195 19.484 19.219 1 98.88 159 LEU B C 1
ATOM 4223 O O . LEU B 1 159 ? -10.008 19.312 19.469 1 98.88 159 LEU B O 1
ATOM 4227 N N . ARG B 1 160 ? -12.133 19.422 20.141 1 98.81 160 ARG B N 1
ATOM 4228 C CA . ARG B 1 160 ? -11.781 19.016 21.5 1 98.81 160 ARG B CA 1
ATOM 4229 C C . ARG B 1 160 ? -11.281 17.578 21.516 1 98.81 160 ARG B C 1
ATOM 4231 O O . ARG B 1 160 ? -10.359 17.25 22.266 1 98.81 160 ARG B O 1
ATOM 4238 N N . ILE B 1 161 ? -11.859 16.703 20.719 1 98.88 161 ILE B N 1
ATOM 4239 C CA . ILE B 1 161 ? -11.398 15.32 20.609 1 98.88 161 ILE B CA 1
ATOM 4240 C C . ILE B 1 161 ? -9.992 15.281 20.016 1 98.88 161 ILE B C 1
ATOM 4242 O O . ILE B 1 161 ? -9.164 14.469 20.422 1 98.88 161 ILE B O 1
ATOM 4246 N N . VAL B 1 162 ? -9.672 16.172 19.062 1 98.88 162 VAL B N 1
ATOM 4247 C CA . VAL B 1 162 ? -8.328 16.266 18.5 1 98.88 162 VAL B CA 1
ATOM 4248 C C . VAL B 1 162 ? -7.324 16.578 19.609 1 98.88 162 VAL B C 1
ATOM 4250 O O . VAL B 1 162 ? -6.23 16.016 19.641 1 98.88 162 VAL B O 1
ATOM 4253 N N . HIS B 1 163 ? -7.688 17.453 20.5 1 98.5 163 HIS B N 1
ATOM 4254 C CA . HIS B 1 163 ? -6.816 17.766 21.625 1 98.5 163 HIS B CA 1
ATOM 4255 C C . HIS B 1 163 ? -6.629 16.562 22.531 1 98.5 163 HIS B C 1
ATOM 4257 O O . HIS B 1 163 ? -5.512 16.281 22.969 1 98.5 163 HIS B O 1
ATOM 4263 N N . GLN B 1 164 ? -7.723 15.852 22.75 1 98.62 164 GLN B N 1
ATOM 4264 C CA . GLN B 1 164 ? -7.645 14.641 23.562 1 98.62 164 GLN B CA 1
ATOM 4265 C C . GLN B 1 164 ? -6.762 13.594 22.906 1 98.62 164 GLN B C 1
ATOM 4267 O O . GLN B 1 164 ? -6.105 12.805 23.594 1 98.62 164 GLN B O 1
ATOM 4272 N N . LEU B 1 165 ? -6.754 13.562 21.562 1 98.62 165 LEU B N 1
ATOM 4273 C CA . LEU B 1 165 ? -5.914 12.633 20.812 1 98.62 165 LEU B CA 1
ATOM 4274 C C . LEU B 1 165 ? -4.441 12.836 21.156 1 98.62 165 LEU B C 1
ATOM 4276 O O . LEU B 1 165 ? -3.701 11.867 21.344 1 98.62 165 LEU B O 1
ATOM 4280 N N . GLY B 1 166 ? -4.012 14.07 21.203 1 96.5 166 GLY B N 1
ATOM 4281 C CA . GLY B 1 166 ? -2.648 14.359 21.609 1 96.5 166 GLY B CA 1
ATOM 4282 C C . GLY B 1 166 ? -2.293 13.75 22.953 1 96.5 166 GLY B C 1
ATOM 4283 O O . GLY B 1 166 ? -1.226 13.156 23.125 1 96.5 166 GLY B O 1
ATOM 4284 N N . ASP B 1 167 ? -3.207 13.828 23.828 1 96.44 167 ASP B N 1
ATOM 4285 C CA . ASP B 1 167 ? -3.016 13.281 25.172 1 96.44 167 ASP B CA 1
ATOM 4286 C C . ASP B 1 167 ? -3.018 11.758 25.156 1 96.44 167 ASP B C 1
ATOM 4288 O O . ASP B 1 167 ? -2.195 11.125 25.812 1 96.44 167 ASP B O 1
ATOM 4292 N N . ALA B 1 168 ? -3.934 11.289 24.391 1 97.38 168 ALA B N 1
ATOM 4293 C CA . ALA B 1 168 ? -4.105 9.844 24.328 1 97.38 168 ALA B CA 1
ATOM 4294 C C . ALA B 1 168 ? -2.861 9.172 23.75 1 97.38 168 ALA B C 1
ATOM 4296 O O . ALA B 1 168 ? -2.564 8.016 24.062 1 97.38 168 ALA B O 1
ATOM 4297 N N . LEU B 1 169 ? -2.104 9.852 22.953 1 97.5 169 LEU B N 1
ATOM 4298 C CA . LEU B 1 169 ? -0.915 9.305 22.312 1 97.5 169 LEU B CA 1
ATOM 4299 C C . LEU B 1 169 ? 0.309 9.453 23.203 1 97.5 169 LEU B C 1
ATOM 4301 O O . LEU B 1 169 ? 1.391 8.961 22.875 1 97.5 169 LEU B O 1
ATOM 4305 N N . GLY B 1 170 ? 0.232 10.109 24.328 1 95.12 170 GLY B N 1
ATOM 4306 C CA . GLY B 1 170 ? 1.294 10.211 25.312 1 95.12 170 GLY B CA 1
ATOM 4307 C C . GLY B 1 170 ? 2.518 10.945 24.797 1 95.12 170 GLY B C 1
ATOM 4308 O O . GLY B 1 170 ? 3.646 10.609 25.172 1 95.12 170 GLY B O 1
ATOM 4309 N N . GLY B 1 171 ? 2.285 11.789 23.891 1 95.69 171 GLY B N 1
ATOM 4310 C CA . GLY B 1 171 ? 3.398 12.562 23.359 1 95.69 171 GLY B CA 1
ATOM 4311 C C . GLY B 1 171 ? 4.152 11.836 22.25 1 95.69 171 GLY B C 1
ATOM 4312 O O . GLY B 1 171 ? 5.195 12.312 21.797 1 95.69 171 GLY B O 1
ATOM 4313 N N . ASP B 1 172 ? 3.605 10.75 21.766 1 97.75 172 ASP B N 1
ATOM 4314 C CA . ASP B 1 172 ? 4.266 9.938 20.75 1 97.75 172 ASP B CA 1
ATOM 4315 C C . ASP B 1 172 ? 4.227 10.633 19.391 1 97.75 172 ASP B C 1
ATOM 4317 O O . ASP B 1 172 ? 4.945 10.25 18.453 1 97.75 172 ASP B O 1
ATOM 4321 N N . ALA B 1 173 ? 3.434 11.648 19.25 1 98.31 173 ALA B N 1
ATOM 4322 C CA . ALA B 1 173 ? 3.371 12.508 18.062 1 98.31 173 ALA B CA 1
ATOM 4323 C C . ALA B 1 173 ? 2.896 13.914 18.422 1 98.31 173 ALA B C 1
ATOM 4325 O O . ALA B 1 173 ? 2.215 14.102 19.438 1 98.31 173 ALA B O 1
ATOM 4326 N N . THR B 1 174 ? 3.332 14.875 17.672 1 98.12 174 THR B N 1
ATOM 4327 C CA . THR B 1 174 ? 2.764 16.219 17.75 1 98.12 174 THR B CA 1
ATOM 4328 C C . THR B 1 174 ? 1.49 16.312 16.922 1 98.12 174 THR B C 1
ATOM 4330 O O . THR B 1 174 ? 1.473 15.914 15.758 1 98.12 174 THR B O 1
ATOM 4333 N N . ILE B 1 175 ? 0.421 16.797 17.578 1 98.69 175 ILE B N 1
ATOM 4334 C CA . ILE B 1 175 ? -0.858 16.953 16.906 1 98.69 175 ILE B CA 1
ATOM 4335 C C . ILE B 1 175 ? -1.156 18.438 16.688 1 98.69 175 ILE B C 1
ATOM 4337 O O . ILE B 1 175 ? -1.12 19.219 17.641 1 98.69 175 ILE B O 1
ATOM 4341 N N . LEU B 1 176 ? -1.377 18.828 15.469 1 98.69 176 LEU B N 1
ATOM 4342 C CA . LEU B 1 176 ? -1.78 20.203 15.156 1 98.69 176 LEU B CA 1
ATOM 4343 C C . LEU B 1 176 ? -3.225 20.234 14.664 1 98.69 176 LEU B C 1
ATOM 4345 O O . LEU B 1 176 ? -3.529 19.766 13.57 1 98.69 176 LEU B O 1
ATOM 4349 N N . PRO B 1 177 ? -4.133 20.828 15.438 1 98.81 177 PRO B N 1
ATOM 4350 C CA . PRO B 1 177 ? -5.559 20.844 15.094 1 98.81 177 PRO B CA 1
ATOM 4351 C C . PRO B 1 177 ? -5.906 21.891 14.047 1 98.81 177 PRO B C 1
ATOM 4353 O O . PRO B 1 177 ? -5.355 23 14.062 1 98.81 177 PRO B O 1
ATOM 4356 N N . THR B 1 178 ? -6.777 21.578 13.148 1 98.94 178 THR B N 1
ATOM 4357 C CA . THR B 1 178 ? -7.262 22.469 12.102 1 98.94 178 THR B CA 1
ATOM 4358 C C . THR B 1 178 ? -8.789 22.469 12.055 1 98.94 178 THR B C 1
ATOM 4360 O O . THR B 1 178 ? -9.414 21.406 12 1 98.94 178 THR B O 1
ATOM 4363 N N . LEU B 1 179 ? -9.406 23.656 12.117 1 98.94 179 LEU B N 1
ATOM 4364 C CA . LEU B 1 179 ? -10.82 23.797 11.789 1 98.94 179 LEU B CA 1
ATOM 4365 C C . LEU B 1 179 ? -11.031 23.75 10.281 1 98.94 179 LEU B C 1
ATOM 4367 O O . LEU B 1 179 ? -10.508 24.594 9.547 1 98.94 179 LEU B O 1
ATOM 4371 N N . LEU B 1 180 ? -11.75 22.75 9.859 1 98.88 180 LEU B N 1
ATOM 4372 C CA . LEU B 1 180 ? -11.984 22.625 8.422 1 98.88 180 LEU B CA 1
ATOM 4373 C C . LEU B 1 180 ? -13.453 22.875 8.094 1 98.88 180 LEU B C 1
ATOM 4375 O O . LEU B 1 180 ? -14.336 22.234 8.672 1 98.88 180 LEU B O 1
ATOM 4379 N N . PHE B 1 181 ? -13.695 23.859 7.262 1 98.62 181 PHE B N 1
ATOM 4380 C CA . PHE B 1 181 ? -14.977 23.953 6.578 1 98.62 181 PHE B CA 1
ATOM 4381 C C . PHE B 1 181 ? -15.016 23.047 5.363 1 98.62 181 PHE B C 1
ATOM 4383 O O . PHE B 1 181 ? -14.617 23.438 4.266 1 98.62 181 PHE B O 1
ATOM 4390 N N . HIS B 1 182 ? -15.539 21.859 5.594 1 97.19 182 HIS B N 1
ATOM 4391 C CA . HIS B 1 182 ? -15.453 20.75 4.637 1 97.19 182 HIS B CA 1
ATOM 4392 C C . HIS B 1 182 ? -16.609 20.797 3.646 1 97.19 182 HIS B C 1
ATOM 4394 O O . HIS B 1 182 ? -16.438 20.5 2.463 1 97.19 182 HIS B O 1
ATOM 4400 N N . ALA B 1 183 ? -17.844 21.094 4.094 1 94.38 183 ALA B N 1
ATOM 4401 C CA . ALA B 1 183 ? -19.094 21.203 3.336 1 94.38 183 ALA B CA 1
ATOM 4402 C C . ALA B 1 183 ? -20.141 21.984 4.117 1 94.38 183 ALA B C 1
ATOM 4404 O O . ALA B 1 183 ? -20.031 22.141 5.336 1 94.38 183 ALA B O 1
ATOM 4405 N N . VAL B 1 184 ? -21.078 22.516 3.363 1 93.12 184 VAL B N 1
ATOM 4406 C CA . VAL B 1 184 ? -22.266 23.078 4.016 1 93.12 184 VAL B CA 1
ATOM 4407 C C . VAL B 1 184 ? -23.172 21.938 4.504 1 93.12 184 VAL B C 1
ATOM 4409 O O . VAL B 1 184 ? -23.453 21 3.762 1 93.12 184 VAL B O 1
ATOM 4412 N N . PRO B 1 185 ? -23.5 22.047 5.781 1 91.75 185 PRO B N 1
ATOM 4413 C CA . PRO B 1 185 ? -24.375 20.969 6.258 1 91.75 185 PRO B CA 1
ATOM 4414 C C . PRO B 1 185 ? -25.688 20.875 5.48 1 91.75 185 PRO B C 1
ATOM 4416 O O . PRO B 1 185 ? -26.234 21.891 5.086 1 91.75 185 PRO B O 1
ATOM 4419 N N . PRO B 1 186 ? -26.156 19.625 5.371 1 86.5 186 PRO B N 1
ATOM 4420 C CA . PRO B 1 186 ? -27.375 19.422 4.578 1 86.5 186 PRO B CA 1
ATOM 4421 C C . PRO B 1 186 ? -28.547 20.297 5.047 1 86.5 186 PRO B C 1
ATOM 4423 O O . PRO B 1 186 ? -29.344 20.75 4.227 1 86.5 186 PRO B O 1
ATOM 4426 N N . GLU B 1 187 ? -28.625 20.531 6.266 1 90.62 187 GLU B N 1
ATOM 4427 C CA . GLU B 1 187 ? -29.75 21.281 6.832 1 90.62 187 GLU B CA 1
ATOM 4428 C C . GLU B 1 187 ? -29.641 22.766 6.52 1 90.62 187 GLU B C 1
ATOM 4430 O O . GLU B 1 187 ? -30.594 23.531 6.719 1 90.62 187 GLU B O 1
ATOM 4435 N N . GLN B 1 188 ? -28.547 23.203 5.934 1 90.19 188 GLN B N 1
ATOM 4436 C CA . GLN B 1 188 ? -28.359 24.641 5.688 1 90.19 188 GLN B CA 1
ATOM 4437 C C . GLN B 1 188 ? -28.016 24.891 4.223 1 90.19 188 GLN B C 1
ATOM 4439 O O . GLN B 1 188 ? -27.609 26 3.861 1 90.19 188 GLN B O 1
ATOM 4444 N N . VAL B 1 189 ? -28.156 23.906 3.381 1 85.06 189 VAL B N 1
ATOM 4445 C CA . VAL B 1 189 ? -27.812 24.047 1.969 1 85.06 189 VAL B CA 1
ATOM 4446 C C . VAL B 1 189 ? -28.719 25.094 1.32 1 85.06 189 VAL B C 1
ATOM 4448 O O . VAL B 1 189 ? -28.297 25.797 0.392 1 85.06 189 VAL B O 1
ATOM 4451 N N . GLY B 1 190 ? -29.859 25.312 1.817 1 86.81 190 GLY B N 1
ATOM 4452 C CA . GLY B 1 190 ? -30.812 26.281 1.273 1 86.81 190 GLY B CA 1
ATOM 4453 C C . GLY B 1 190 ? -30.516 27.703 1.671 1 86.81 190 GLY B C 1
ATOM 4454 O O . GLY B 1 190 ? -31.078 28.641 1.105 1 86.81 190 GLY B O 1
ATOM 4455 N N . ASP B 1 191 ? -29.594 27.859 2.617 1 93.19 191 ASP B N 1
ATOM 4456 C CA . ASP B 1 191 ? -29.203 29.188 3.068 1 93.19 191 ASP B CA 1
ATOM 4457 C C . ASP B 1 191 ? -27.719 29.234 3.412 1 93.19 191 ASP B C 1
ATOM 4459 O O . ASP B 1 191 ? -27.344 29.5 4.555 1 93.19 191 ASP B O 1
ATOM 4463 N N . ARG B 1 192 ? -26.906 29.094 2.467 1 94.62 192 ARG B N 1
ATOM 4464 C CA . ARG B 1 192 ? -25.453 29.047 2.596 1 94.62 192 ARG B CA 1
ATOM 4465 C C . ARG B 1 192 ? -24.906 30.344 3.178 1 94.62 192 ARG B C 1
ATOM 4467 O O . ARG B 1 192 ? -23.969 30.328 3.979 1 94.62 192 ARG B O 1
ATOM 4474 N N . ALA B 1 193 ? -25.547 31.406 2.799 1 95.81 193 ALA B N 1
ATOM 4475 C CA . ALA B 1 193 ? -25.109 32.719 3.287 1 95.81 193 ALA B CA 1
ATOM 4476 C C . ALA B 1 193 ? -25.234 32.781 4.805 1 95.81 193 ALA B C 1
ATOM 4478 O O . ALA B 1 193 ? -24.375 33.375 5.477 1 95.81 193 ALA B O 1
ATOM 4479 N N . ALA B 1 194 ? -26.312 32.344 5.285 1 95.88 194 ALA B N 1
ATOM 4480 C CA . ALA B 1 194 ? -26.531 32.344 6.73 1 95.88 194 ALA B CA 1
ATOM 4481 C C . ALA B 1 194 ? -25.484 31.484 7.426 1 95.88 194 ALA B C 1
ATOM 4483 O O . ALA B 1 194 ? -24.984 31.828 8.5 1 95.88 194 ALA B O 1
ATOM 4484 N N . PHE B 1 195 ? -25.234 30.375 6.852 1 96.62 195 PHE B N 1
ATOM 4485 C CA . PHE B 1 195 ? -24.219 29.484 7.41 1 96.62 195 PHE B CA 1
ATOM 4486 C C . PHE B 1 195 ? -22.875 30.203 7.527 1 96.62 195 PHE B C 1
ATOM 4488 O O . PHE B 1 195 ? -22.25 30.172 8.586 1 96.62 195 PHE B O 1
ATOM 4495 N N . VAL B 1 196 ? -22.391 30.828 6.449 1 98.06 196 VAL B N 1
ATOM 4496 C CA . VAL B 1 196 ? -21.109 31.531 6.414 1 98.06 196 VAL B CA 1
ATOM 4497 C C . VAL B 1 196 ? -21.109 32.656 7.441 1 98.06 196 VAL B C 1
ATOM 4499 O O . VAL B 1 196 ? -20.141 32.844 8.18 1 98.06 196 VAL B O 1
ATOM 4502 N N . ARG B 1 197 ? -22.219 33.344 7.527 1 97.56 197 ARG B N 1
ATOM 4503 C CA . ARG B 1 197 ? -22.344 34.438 8.484 1 97.56 197 ARG B CA 1
ATOM 4504 C C . ARG B 1 197 ? -22.219 33.938 9.914 1 97.56 197 ARG B C 1
ATOM 4506 O O . ARG B 1 197 ? -21.516 34.531 10.734 1 97.56 197 ARG B O 1
ATOM 4513 N N . GLU B 1 198 ? -22.891 32.906 10.172 1 96.94 198 GLU B N 1
ATOM 4514 C CA . GLU B 1 198 ? -22.891 32.344 11.516 1 96.94 198 GLU B CA 1
ATOM 4515 C C . GLU B 1 198 ? -21.516 31.781 11.883 1 96.94 198 GLU B C 1
ATOM 4517 O O . GLU B 1 198 ? -21.062 31.922 13.023 1 96.94 198 GLU B O 1
ATOM 4522 N N . ALA B 1 199 ? -20.922 31.141 10.953 1 98.19 199 ALA B N 1
ATOM 4523 C CA . ALA B 1 199 ? -19.578 30.625 11.188 1 98.19 199 ALA B CA 1
ATOM 4524 C C . ALA B 1 199 ? -18.609 31.75 11.516 1 98.19 199 ALA B C 1
ATOM 4526 O O . ALA B 1 199 ? -17.812 31.641 12.453 1 98.19 199 ALA B O 1
ATOM 4527 N N . CYS B 1 200 ? -18.672 32.844 10.805 1 98.44 200 CYS B N 1
ATOM 4528 C CA . CYS B 1 200 ? -17.781 34 10.984 1 98.44 200 CYS B CA 1
ATOM 4529 C C . CYS B 1 200 ? -18.078 34.688 12.305 1 98.44 200 CYS B C 1
ATOM 4531 O O . CYS B 1 200 ? -17.156 35.188 12.961 1 98.44 200 CYS B O 1
ATOM 4533 N N . ALA B 1 201 ? -19.297 34.656 12.672 1 97.81 201 ALA B N 1
ATOM 4534 C CA . ALA B 1 201 ? -19.734 35.438 13.828 1 97.81 201 ALA B CA 1
ATOM 4535 C C . ALA B 1 201 ? -19.578 34.656 15.125 1 97.81 201 ALA B C 1
ATOM 4537 O O . ALA B 1 201 ? -19.359 35.25 16.188 1 97.81 201 ALA B O 1
ATOM 4538 N N . ALA B 1 202 ? -19.688 33.406 15.023 1 97.69 202 ALA B N 1
ATOM 4539 C CA . ALA B 1 202 ? -19.797 32.625 16.266 1 97.69 202 ALA B CA 1
ATOM 4540 C C . ALA B 1 202 ? -18.766 31.516 16.312 1 97.69 202 ALA B C 1
ATOM 4542 O O . ALA B 1 202 ? -17.922 31.484 17.219 1 97.69 202 ALA B O 1
ATOM 4543 N N . LEU B 1 203 ? -18.766 30.594 15.328 1 98.5 203 LEU B N 1
ATOM 4544 C CA . LEU B 1 203 ? -17.922 29.406 15.391 1 98.5 203 LEU B CA 1
ATOM 4545 C C . LEU B 1 203 ? -16.438 29.781 15.422 1 98.5 203 LEU B C 1
ATOM 4547 O O . LEU B 1 203 ? -15.711 29.375 16.312 1 98.5 203 LEU B O 1
ATOM 4551 N N . ILE B 1 204 ? -15.969 30.609 14.438 1 98.88 204 ILE B N 1
ATOM 4552 C CA . ILE B 1 204 ? -14.562 30.938 14.297 1 98.88 204 ILE B CA 1
ATOM 4553 C C . ILE B 1 204 ? -14.078 31.672 15.539 1 98.88 204 ILE B C 1
ATOM 4555 O O . ILE B 1 204 ? -13.055 31.297 16.125 1 98.88 204 ILE B O 1
ATOM 4559 N N . PRO B 1 205 ? -14.836 32.656 16.062 1 98.44 205 PRO B N 1
ATOM 4560 C CA . PRO B 1 205 ? -14.398 33.344 17.281 1 98.44 205 PRO B CA 1
ATOM 4561 C C . PRO B 1 205 ? -14.328 32.406 18.484 1 98.44 205 PRO B C 1
ATOM 4563 O O . PRO B 1 205 ? -13.438 32.531 19.328 1 98.44 205 PRO B O 1
ATOM 4566 N N . GLN B 1 206 ? -15.258 31.5 18.578 1 98.69 206 GLN B N 1
ATOM 4567 C CA . GLN B 1 206 ? -15.25 30.562 19.688 1 98.69 206 GLN B CA 1
ATOM 4568 C C . GLN B 1 206 ? -14.039 29.625 19.625 1 98.69 206 GLN B C 1
ATOM 4570 O O . GLN B 1 206 ? -13.398 29.344 20.641 1 98.69 206 GLN B O 1
ATOM 4575 N N . VAL B 1 207 ? -13.695 29.109 18.453 1 98.88 207 VAL B N 1
ATOM 4576 C CA . VAL B 1 207 ? -12.523 28.266 18.25 1 98.88 207 VAL B CA 1
ATOM 4577 C C . VAL B 1 207 ? -11.266 29.016 18.672 1 98.88 207 VAL B C 1
ATOM 4579 O O . VAL B 1 207 ? -10.398 28.453 19.344 1 98.88 207 VAL B O 1
ATOM 4582 N N . ALA B 1 208 ? -11.188 30.266 18.25 1 98.56 208 ALA B N 1
ATOM 4583 C CA . ALA B 1 208 ? -10.031 31.094 18.578 1 98.56 208 ALA B CA 1
ATOM 4584 C C . ALA B 1 208 ? -9.953 31.344 20.078 1 98.56 208 ALA B C 1
ATOM 4586 O O . ALA B 1 208 ? -8.875 31.234 20.672 1 98.56 208 ALA B O 1
ATOM 4587 N N . ARG B 1 209 ? -11.078 31.672 20.672 1 98.06 209 ARG B N 1
ATOM 4588 C CA . ARG B 1 209 ? -11.125 31.984 22.094 1 98.06 209 ARG B CA 1
ATOM 4589 C C . ARG B 1 209 ? -10.703 30.797 22.938 1 98.06 209 ARG B C 1
ATOM 4591 O O . ARG B 1 209 ? -10 30.953 23.938 1 98.06 209 ARG B O 1
ATOM 4598 N N . GLU B 1 210 ? -11.109 29.656 22.5 1 98.44 210 GLU B N 1
ATOM 4599 C CA . GLU B 1 210 ? -10.805 28.438 23.25 1 98.44 210 GLU B CA 1
ATOM 4600 C C . GLU B 1 210 ? -9.484 27.828 22.797 1 98.44 210 GLU B C 1
ATOM 4602 O O . GLU B 1 210 ? -9.07 26.781 23.297 1 98.44 210 GLU B O 1
ATOM 4607 N N . ARG B 1 211 ? -8.82 28.406 21.859 1 98.5 211 ARG B N 1
ATOM 4608 C CA . ARG B 1 211 ? -7.547 27.953 21.312 1 98.5 211 ARG B CA 1
ATOM 4609 C C . ARG B 1 211 ? -7.629 26.5 20.844 1 98.5 211 ARG B C 1
ATOM 4611 O O . ARG B 1 211 ? -6.758 25.688 21.172 1 98.5 211 ARG B O 1
ATOM 4618 N N . LEU B 1 212 ? -8.672 26.203 20.078 1 98.75 212 LEU B N 1
ATOM 4619 C CA . LEU B 1 212 ? -8.969 24.828 19.703 1 98.75 212 LEU B CA 1
ATOM 4620 C C . LEU B 1 212 ? -8.289 24.469 18.375 1 98.75 212 LEU B C 1
ATOM 4622 O O . LEU B 1 212 ? -8.18 23.297 18.031 1 98.75 212 LEU B O 1
ATOM 4626 N N . ALA B 1 213 ? -7.805 25.438 17.672 1 98.88 213 ALA B N 1
ATOM 4627 C CA . ALA B 1 213 ? -7.168 25.188 16.375 1 98.88 213 ALA B CA 1
ATOM 4628 C C . ALA B 1 213 ? -6.035 26.172 16.109 1 98.88 213 ALA B C 1
ATOM 4630 O O . ALA B 1 213 ? -6.062 27.297 16.609 1 98.88 213 ALA B O 1
ATOM 4631 N N . VAL B 1 214 ? -5.059 25.656 15.406 1 98.69 214 VAL B N 1
ATOM 4632 C CA . VAL B 1 214 ? -3.969 26.5 14.93 1 98.69 214 VAL B CA 1
ATOM 4633 C C . VAL B 1 214 ? -4.305 27.047 13.539 1 98.69 214 VAL B C 1
ATOM 4635 O O . VAL B 1 214 ? -4.004 28.203 13.227 1 98.69 214 VAL B O 1
ATOM 4638 N N . PHE B 1 215 ? -4.977 26.219 12.781 1 98.88 215 PHE B N 1
ATOM 4639 C CA . PHE B 1 215 ? -5.25 26.531 11.383 1 98.88 215 PHE B CA 1
ATOM 4640 C C . PHE B 1 215 ? -6.75 26.578 11.125 1 98.88 215 PHE B C 1
ATOM 4642 O O . PHE B 1 215 ? -7.539 26.016 11.891 1 98.88 215 PHE B O 1
ATOM 4649 N N . CYS B 1 216 ? -7.172 27.281 10.133 1 98.94 216 CYS B N 1
ATOM 4650 C CA . CYS B 1 216 ? -8.492 27.234 9.523 1 98.94 216 CYS B CA 1
ATOM 4651 C C . CYS B 1 216 ? -8.406 26.906 8.039 1 98.94 216 CYS B C 1
ATOM 4653 O O . CYS B 1 216 ? -7.688 27.594 7.297 1 98.94 216 CYS B O 1
ATOM 4655 N N . ASP B 1 217 ? -9.039 25.859 7.629 1 98.94 217 ASP B N 1
ATOM 4656 C CA . ASP B 1 217 ? -9.008 25.359 6.262 1 98.94 217 ASP B CA 1
ATOM 4657 C C . ASP B 1 217 ? -10.406 25.375 5.633 1 98.94 217 ASP B C 1
ATOM 4659 O O . ASP B 1 217 ? -11.406 25.219 6.332 1 98.94 217 ASP B O 1
ATOM 4663 N N . VAL B 1 218 ? -10.492 25.641 4.355 1 98.81 218 VAL B N 1
ATOM 4664 C CA . VAL B 1 218 ? -11.766 25.641 3.639 1 98.81 218 VAL B CA 1
ATOM 4665 C C . VAL B 1 218 ? -11.625 24.828 2.355 1 98.81 218 VAL B C 1
ATOM 4667 O O . VAL B 1 218 ? -10.648 24.984 1.616 1 98.81 218 VAL B O 1
ATOM 4670 N N . PHE B 1 219 ? -12.57 23.938 2.119 1 98.19 219 PHE B N 1
ATOM 4671 C CA . PHE B 1 219 ? -12.633 23.188 0.873 1 98.19 219 PHE B CA 1
ATOM 4672 C C . PHE B 1 219 ? -13.312 24 -0.222 1 98.19 219 PHE B C 1
ATOM 4674 O O . PHE B 1 219 ? -14.539 24.125 -0.235 1 98.19 219 PHE B O 1
ATOM 4681 N N . VAL B 1 220 ? -12.516 24.516 -1.142 1 97.62 220 VAL B N 1
ATOM 4682 C CA . VAL B 1 220 ? -13.031 25.266 -2.281 1 97.62 220 VAL B CA 1
ATOM 4683 C C . VAL B 1 220 ? -13.258 24.328 -3.461 1 97.62 220 VAL B C 1
ATOM 4685 O O . VAL B 1 220 ? -12.305 23.953 -4.152 1 97.62 220 VAL B O 1
ATOM 4688 N N . GLU B 1 221 ? -14.438 23.984 -3.699 1 93.94 221 GLU B N 1
ATOM 4689 C CA . GLU B 1 221 ? -14.836 23.016 -4.719 1 93.94 221 GLU B CA 1
ATOM 4690 C C . GLU B 1 221 ? -16.297 23.188 -5.098 1 93.94 221 GLU B C 1
ATOM 4692 O O . GLU B 1 221 ? -17.094 23.703 -4.312 1 93.94 221 GLU B O 1
ATOM 4697 N N . ASP B 1 222 ? -16.609 22.688 -6.352 1 88.88 222 ASP B N 1
ATOM 4698 C CA . ASP B 1 222 ? -18.016 22.625 -6.707 1 88.88 222 ASP B CA 1
ATOM 4699 C C . ASP B 1 222 ? -18.781 21.719 -5.734 1 88.88 222 ASP B C 1
ATOM 4701 O O . ASP B 1 222 ? -18.406 20.578 -5.512 1 88.88 222 ASP B O 1
ATOM 4705 N N . GLY B 1 223 ? -19.688 22.203 -5.059 1 83.88 223 GLY B N 1
ATOM 4706 C CA . GLY B 1 223 ? -20.469 21.438 -4.113 1 83.88 223 GLY B CA 1
ATOM 4707 C C . GLY B 1 223 ? -20.078 21.688 -2.668 1 83.88 223 GLY B C 1
ATOM 4708 O O . GLY B 1 223 ? -20.781 21.25 -1.748 1 83.88 223 GLY B O 1
ATOM 4709 N N . ALA B 1 224 ? -18.984 22.359 -2.498 1 93.25 224 ALA B N 1
ATOM 4710 C CA . ALA B 1 224 ? -18.562 22.734 -1.149 1 93.25 224 ALA B CA 1
ATOM 4711 C C . ALA B 1 224 ? -18.625 24.25 -0.961 1 93.25 224 ALA B C 1
ATOM 4713 O O . ALA B 1 224 ? -19.719 24.828 -0.851 1 93.25 224 ALA B O 1
ATOM 4714 N N . PHE B 1 225 ? -17.516 24.969 -1.002 1 96.56 225 PHE B N 1
ATOM 4715 C CA . PHE B 1 225 ? -17.578 26.406 -0.815 1 96.56 225 PHE B CA 1
ATOM 4716 C C . PHE B 1 225 ? -17.062 27.141 -2.053 1 96.56 225 PHE B C 1
ATOM 4718 O O . PHE B 1 225 ? -16.094 26.719 -2.674 1 96.56 225 PHE B O 1
ATOM 4725 N N . ALA B 1 226 ? -17.75 28.203 -2.41 1 95.88 226 ALA B N 1
ATOM 4726 C CA . ALA B 1 226 ? -17.266 29.094 -3.449 1 95.88 226 ALA B CA 1
ATOM 4727 C C . ALA B 1 226 ? -16.109 29.953 -2.934 1 95.88 226 ALA B C 1
ATOM 4729 O O . ALA B 1 226 ? -15.977 30.172 -1.727 1 95.88 226 ALA B O 1
ATOM 4730 N N . PRO B 1 227 ? -15.273 30.438 -3.891 1 97.38 227 PRO B N 1
ATOM 4731 C CA . PRO B 1 227 ? -14.125 31.234 -3.467 1 97.38 227 PRO B CA 1
ATOM 4732 C C . PRO B 1 227 ? -14.516 32.438 -2.602 1 97.38 227 PRO B C 1
ATOM 4734 O O . PRO B 1 227 ? -13.812 32.75 -1.641 1 97.38 227 PRO B O 1
ATOM 4737 N N . ASP B 1 228 ? -15.625 33.062 -2.918 1 97.5 228 ASP B N 1
ATOM 4738 C CA . ASP B 1 228 ? -16.047 34.219 -2.15 1 97.5 228 ASP B CA 1
ATOM 4739 C C . ASP B 1 228 ? -16.453 33.812 -0.733 1 97.5 228 ASP B C 1
ATOM 4741 O O . ASP B 1 228 ? -16.188 34.562 0.222 1 97.5 228 ASP B O 1
ATOM 4745 N N . GLU B 1 229 ? -17.172 32.75 -0.624 1 98.12 229 GLU B N 1
ATOM 4746 C CA . GLU B 1 229 ? -17.516 32.219 0.695 1 98.12 229 GLU B CA 1
ATOM 4747 C C . GLU B 1 229 ? -16.25 31.859 1.489 1 98.12 229 GLU B C 1
ATOM 4749 O O . GLU B 1 229 ? -16.141 32.219 2.668 1 98.12 229 GLU B O 1
ATOM 4754 N N . ALA B 1 230 ? -15.344 31.203 0.824 1 98.69 230 ALA B N 1
ATOM 4755 C CA . ALA B 1 230 ? -14.086 30.797 1.451 1 98.69 230 ALA B CA 1
ATOM 4756 C C . ALA B 1 230 ? -13.289 32.031 1.913 1 98.69 230 ALA B C 1
ATOM 4758 O O . ALA B 1 230 ? -12.703 32 2.998 1 98.69 230 ALA B O 1
ATOM 4759 N N . ARG B 1 231 ? -13.273 33.031 1.081 1 98.69 231 ARG B N 1
ATOM 4760 C CA . ARG B 1 231 ? -12.578 34.281 1.435 1 98.69 231 ARG B CA 1
ATOM 4761 C C . ARG B 1 231 ? -13.109 34.844 2.744 1 98.69 231 ARG B C 1
ATOM 4763 O O . ARG B 1 231 ? -12.328 35.219 3.621 1 98.69 231 ARG B O 1
ATOM 4770 N N . ARG B 1 232 ? -14.422 34.906 2.881 1 98.69 232 ARG B N 1
ATOM 4771 C CA . ARG B 1 232 ? -15.047 35.438 4.086 1 98.69 232 ARG B CA 1
ATOM 4772 C C . ARG B 1 232 ? -14.664 34.594 5.312 1 98.69 232 ARG B C 1
ATOM 4774 O O . ARG B 1 232 ? -14.305 35.156 6.352 1 98.69 232 ARG B O 1
ATOM 4781 N N . LEU B 1 233 ? -14.75 33.312 5.152 1 98.88 233 LEU B N 1
ATOM 4782 C CA . LEU B 1 233 ? -14.445 32.406 6.254 1 98.88 233 LEU B CA 1
ATOM 4783 C C . LEU B 1 233 ? -12.977 32.531 6.66 1 98.88 233 LEU B C 1
ATOM 4785 O O . LEU B 1 233 ? -12.672 32.688 7.848 1 98.88 233 LEU B O 1
ATOM 4789 N N . LEU B 1 234 ? -12.055 32.5 5.711 1 98.94 234 LEU B N 1
ATOM 4790 C CA . LEU B 1 234 ? -10.625 32.5 5.984 1 98.94 234 LEU B CA 1
ATOM 4791 C C . LEU B 1 234 ? -10.172 33.844 6.527 1 98.94 234 LEU B C 1
ATOM 4793 O O . LEU B 1 234 ? -9.297 33.906 7.395 1 98.94 234 LEU B O 1
ATOM 4797 N N . GLN B 1 235 ? -10.781 34.938 6.008 1 98.69 235 GLN B N 1
ATOM 4798 C CA . GLN B 1 235 ? -10.453 36.25 6.543 1 98.69 235 GLN B CA 1
ATOM 4799 C C . GLN B 1 235 ? -10.891 36.375 8 1 98.69 235 GLN B C 1
ATOM 4801 O O . GLN B 1 235 ? -10.148 36.906 8.836 1 98.69 235 GLN B O 1
ATOM 4806 N N . ALA B 1 236 ? -12.125 35.906 8.281 1 98.75 236 ALA B N 1
ATOM 4807 C CA . ALA B 1 236 ? -12.609 35.906 9.664 1 98.75 236 ALA B CA 1
ATOM 4808 C C . ALA B 1 236 ? -11.664 35.125 10.57 1 98.75 236 ALA B C 1
ATOM 4810 O O . ALA B 1 236 ? -11.406 35.531 11.703 1 98.75 236 ALA B O 1
ATOM 4811 N N . ALA B 1 237 ? -11.18 34.031 10.102 1 98.81 237 ALA B N 1
ATOM 4812 C CA . ALA B 1 237 ? -10.258 33.188 10.867 1 98.81 237 ALA B CA 1
ATOM 4813 C C . ALA B 1 237 ? -8.93 33.906 11.086 1 98.81 237 ALA B C 1
ATOM 4815 O O . ALA B 1 237 ? -8.406 33.938 12.203 1 98.81 237 ALA B O 1
ATOM 4816 N N . LYS B 1 238 ? -8.422 34.5 10.062 1 98.31 238 LYS B N 1
ATOM 4817 C CA . LYS B 1 238 ? -7.176 35.25 10.141 1 98.31 238 LYS B CA 1
ATOM 4818 C C . LYS B 1 238 ? -7.285 36.375 11.164 1 98.31 238 LYS B C 1
ATOM 4820 O O . LYS B 1 238 ? -6.352 36.625 11.938 1 98.31 238 LYS B O 1
ATOM 4825 N N . ASP B 1 239 ? -8.391 37.031 11.109 1 98.31 239 ASP B N 1
ATOM 4826 C CA . ASP B 1 239 ? -8.633 38.156 12.016 1 98.31 239 ASP B CA 1
ATOM 4827 C C . ASP B 1 239 ? -8.617 37.688 13.477 1 98.31 239 ASP B C 1
ATOM 4829 O O . ASP B 1 239 ? -8.438 38.5 14.391 1 98.31 239 ASP B O 1
ATOM 4833 N N . ARG B 1 240 ? -8.883 36.438 13.68 1 98.38 240 ARG B N 1
ATOM 4834 C CA . ARG B 1 240 ? -8.922 35.906 15.031 1 98.38 240 ARG B CA 1
ATOM 4835 C C . ARG B 1 240 ? -7.648 35.125 15.352 1 98.38 240 ARG B C 1
ATOM 4837 O O . ARG B 1 240 ? -7.586 34.406 16.359 1 98.38 240 ARG B O 1
ATOM 4844 N N . GLY B 1 241 ? -6.652 35.156 14.461 1 98.19 241 GLY B N 1
ATOM 4845 C CA . GLY B 1 241 ? -5.332 34.625 14.758 1 98.19 241 GLY B CA 1
ATOM 4846 C C . GLY B 1 241 ? -5.125 33.219 14.219 1 98.19 241 GLY B C 1
ATOM 4847 O O . GLY B 1 241 ? -4.066 32.625 14.414 1 98.19 241 GLY B O 1
ATOM 4848 N N . LEU B 1 242 ? -6.059 32.594 13.586 1 98.75 242 LEU B N 1
ATOM 4849 C CA . LEU B 1 242 ? -5.875 31.297 12.961 1 98.75 242 LEU B CA 1
ATOM 4850 C C . LEU B 1 242 ? -5.148 31.422 11.625 1 98.75 242 LEU B C 1
ATOM 4852 O O . LEU B 1 242 ? -5.324 32.406 10.914 1 98.75 242 LEU B O 1
ATOM 4856 N N . VAL B 1 243 ? -4.273 30.5 11.297 1 98.81 243 VAL B N 1
ATOM 4857 C CA . VAL B 1 243 ? -3.514 30.516 10.055 1 98.81 243 VAL B CA 1
ATOM 4858 C C . VAL B 1 243 ? -4.344 29.891 8.93 1 98.81 243 VAL B C 1
ATOM 4860 O O . VAL B 1 243 ? -4.789 28.75 9.047 1 98.81 243 VAL B O 1
ATOM 4863 N N . PRO B 1 244 ? -4.574 30.531 7.852 1 98.88 244 PRO B N 1
ATOM 4864 C CA . PRO B 1 244 ? -5.469 30.031 6.809 1 98.88 244 PRO B CA 1
ATOM 4865 C C . PRO B 1 244 ? -4.805 28.984 5.914 1 98.88 244 PRO B C 1
ATOM 4867 O O . PRO B 1 244 ? -3.602 29.078 5.648 1 98.88 244 PRO B O 1
ATOM 4870 N N . ARG B 1 245 ? -5.547 28 5.461 1 98.88 245 ARG B N 1
ATOM 4871 C CA . ARG B 1 245 ? -5.238 26.938 4.496 1 98.88 245 ARG B CA 1
ATOM 4872 C C . ARG B 1 245 ? -6.402 26.719 3.541 1 98.88 245 ARG B C 1
ATOM 4874 O O . ARG B 1 245 ? -7.535 27.109 3.832 1 98.88 245 ARG B O 1
ATOM 4881 N N . VAL B 1 246 ? -6.145 26.094 2.383 1 98.81 246 VAL B N 1
ATOM 4882 C CA . VAL B 1 246 ? -7.219 25.859 1.427 1 98.81 246 VAL B CA 1
ATOM 4883 C C . VAL B 1 246 ? -7.051 24.484 0.785 1 98.81 246 VAL B C 1
ATOM 4885 O O . VAL B 1 246 ? -5.957 24.125 0.348 1 98.81 246 VAL B O 1
ATOM 4888 N N . HIS B 1 247 ? -8.109 23.594 0.823 1 98.44 247 HIS B N 1
ATOM 4889 C CA . HIS B 1 247 ? -8.234 22.562 -0.196 1 98.44 247 HIS B CA 1
ATOM 4890 C C . HIS B 1 247 ? -8.555 23.172 -1.56 1 98.44 247 HIS B C 1
ATOM 4892 O O . HIS B 1 247 ? -9.641 23.719 -1.759 1 98.44 247 HIS B O 1
ATOM 4898 N N . ALA B 1 248 ? -7.648 22.969 -2.486 1 98.12 248 ALA B N 1
ATOM 4899 C CA . ALA B 1 248 ? -7.773 23.734 -3.73 1 98.12 248 ALA B CA 1
ATOM 4900 C C . ALA B 1 248 ? -7.656 22.812 -4.945 1 98.12 248 ALA B C 1
ATOM 4902 O O . ALA B 1 248 ? -6.793 21.938 -4.98 1 98.12 248 ALA B O 1
ATOM 4903 N N . GLU B 1 249 ? -8.531 23.016 -5.965 1 97.25 249 GLU B N 1
ATOM 4904 C CA . GLU B 1 249 ? -8.445 22.453 -7.309 1 97.25 249 GLU B CA 1
ATOM 4905 C C . GLU B 1 249 ? -8.32 20.938 -7.273 1 97.25 249 GLU B C 1
ATOM 4907 O O . GLU B 1 249 ? -7.543 20.359 -8.031 1 97.25 249 GLU B O 1
ATOM 4912 N N . GLN B 1 250 ? -9.031 20.297 -6.352 1 94.56 250 GLN B N 1
ATOM 4913 C CA . GLN B 1 250 ? -8.945 18.844 -6.301 1 94.56 250 GLN B CA 1
ATOM 4914 C C . GLN B 1 250 ? -9.617 18.219 -7.516 1 94.56 250 GLN B C 1
ATOM 4916 O O . GLN B 1 250 ? -9.016 17.391 -8.211 1 94.56 250 GLN B O 1
ATOM 4921 N N . LEU B 1 251 ? -10.906 18.594 -7.746 1 92.25 251 LEU B N 1
ATOM 4922 C CA . LEU B 1 251 ? -11.688 17.984 -8.812 1 92.25 251 LEU B CA 1
ATOM 4923 C C . LEU B 1 251 ? -11.977 19 -9.922 1 92.25 251 LEU B C 1
ATOM 4925 O O . LEU B 1 251 ? -12.258 18.609 -11.062 1 92.25 251 LEU B O 1
ATOM 4929 N N . THR B 1 252 ? -12.031 20.312 -9.531 1 92.19 252 THR B N 1
ATOM 4930 C CA . THR B 1 252 ? -12.297 21.375 -10.484 1 92.19 252 THR B CA 1
ATOM 4931 C C . THR B 1 252 ? -11.32 22.547 -10.273 1 92.19 252 THR B C 1
ATOM 4933 O O . THR B 1 252 ? -10.727 22.672 -9.203 1 92.19 252 THR B O 1
ATOM 4936 N N . ALA B 1 253 ? -11.164 23.297 -11.297 1 93.19 253 ALA B N 1
ATOM 4937 C CA . ALA B 1 253 ? -10.406 24.531 -11.195 1 93.19 253 ALA B CA 1
ATOM 4938 C C . ALA B 1 253 ? -11.281 25.672 -10.672 1 93.19 253 ALA B C 1
ATOM 4940 O O . ALA B 1 253 ? -11.844 26.438 -11.453 1 93.19 253 ALA B O 1
ATOM 4941 N N . GLY B 1 254 ? -11.352 25.875 -9.406 1 92.06 254 GLY B N 1
ATOM 4942 C CA . GLY B 1 254 ? -12.312 26.781 -8.805 1 92.06 254 GLY B CA 1
ATOM 4943 C C . GLY B 1 254 ? -11.672 28.078 -8.305 1 92.06 254 GLY B C 1
ATOM 4944 O O . GLY B 1 254 ? -12.367 28.953 -7.797 1 92.06 254 GLY B O 1
ATOM 4945 N N . GLY B 1 255 ? -10.359 28.141 -8.383 1 95.69 255 GLY B N 1
ATOM 4946 C CA . GLY B 1 255 ? -9.688 29.375 -7.988 1 95.69 255 GLY B CA 1
ATOM 4947 C C . GLY B 1 255 ? -9.164 29.328 -6.562 1 95.69 255 GLY B C 1
ATOM 4948 O O . GLY B 1 255 ? -8.742 30.359 -6.023 1 95.69 255 GLY B O 1
ATOM 4949 N N . GLY B 1 256 ? -9.195 28.172 -5.973 1 98.12 256 GLY B N 1
ATOM 4950 C CA . GLY B 1 256 ? -8.734 28.031 -4.602 1 98.12 256 GLY B CA 1
ATOM 4951 C C . GLY B 1 256 ? -7.27 28.391 -4.422 1 98.12 256 GLY B C 1
ATOM 4952 O O . GLY B 1 256 ? -6.887 28.984 -3.414 1 98.12 256 GLY B O 1
ATOM 4953 N N . ALA B 1 257 ? -6.457 28.062 -5.348 1 98.56 257 ALA B N 1
ATOM 4954 C CA . ALA B 1 257 ? -5.027 28.344 -5.27 1 98.56 257 ALA B CA 1
ATOM 4955 C C . ALA B 1 257 ? -4.754 29.844 -5.293 1 98.56 257 ALA B C 1
ATOM 4957 O O . ALA B 1 257 ? -3.902 30.328 -4.547 1 98.56 257 ALA B O 1
ATOM 4958 N N . ARG B 1 258 ? -5.445 30.531 -6.16 1 98.38 258 ARG B N 1
ATOM 4959 C CA . ARG B 1 258 ? -5.285 31.984 -6.227 1 98.38 258 ARG B CA 1
ATOM 4960 C C . ARG B 1 258 ? -5.746 32.656 -4.93 1 98.38 258 ARG B C 1
ATOM 4962 O O . ARG B 1 258 ? -5.125 33.594 -4.453 1 98.38 258 ARG B O 1
ATOM 4969 N N . LEU B 1 259 ? -6.852 32.156 -4.445 1 98.69 259 LEU B N 1
ATOM 4970 C CA . LEU B 1 259 ? -7.336 32.656 -3.164 1 98.69 259 LEU B CA 1
ATOM 4971 C C . LEU B 1 259 ? -6.305 32.438 -2.066 1 98.69 259 LEU B C 1
ATOM 4973 O O . LEU B 1 259 ? -6.055 33.312 -1.249 1 98.69 259 LEU B O 1
ATOM 4977 N N . ALA B 1 260 ? -5.727 31.219 -2 1 98.88 260 ALA B N 1
ATOM 4978 C CA . ALA B 1 260 ? -4.695 30.906 -1.016 1 98.88 260 ALA B CA 1
ATOM 4979 C C . ALA B 1 260 ? -3.525 31.875 -1.112 1 98.88 260 ALA B C 1
ATOM 4981 O O . ALA B 1 260 ? -3.014 32.344 -0.092 1 98.88 260 ALA B O 1
ATOM 4982 N N . ALA B 1 261 ? -3.109 32.125 -2.318 1 98.75 261 ALA B N 1
ATOM 4983 C CA . ALA B 1 261 ? -2.014 33.062 -2.551 1 98.75 261 ALA B CA 1
ATOM 4984 C C . ALA B 1 261 ? -2.377 34.469 -2.062 1 98.75 261 ALA B C 1
ATOM 4986 O O . ALA B 1 261 ? -1.581 35.125 -1.387 1 98.75 261 ALA B O 1
ATOM 4987 N N . GLU B 1 262 ? -3.555 34.938 -2.436 1 98.44 262 GLU B N 1
ATOM 4988 C CA . GLU B 1 262 ? -4.039 36.25 -2.062 1 98.44 262 GLU B CA 1
ATOM 4989 C C . GLU B 1 262 ? -4.039 36.438 -0.548 1 98.44 262 GLU B C 1
ATOM 4991 O O . GLU B 1 262 ? -3.666 37.5 -0.047 1 98.44 262 GLU B O 1
ATOM 4996 N N . LEU B 1 263 ? -4.426 35.375 0.181 1 98.62 263 LEU B N 1
ATOM 4997 C CA . LEU B 1 263 ? -4.625 35.469 1.622 1 98.62 263 LEU B CA 1
ATOM 4998 C C . LEU B 1 263 ? -3.367 35.062 2.379 1 98.62 263 LEU B C 1
ATOM 5000 O O . LEU B 1 263 ? -3.33 35.125 3.609 1 98.62 263 LEU B O 1
ATOM 5004 N N . GLY B 1 264 ? -2.318 34.688 1.671 1 98.19 264 GLY B N 1
ATOM 5005 C CA . GLY B 1 264 ? -1.101 34.25 2.334 1 98.19 264 GLY B CA 1
ATOM 5006 C C . GLY B 1 264 ? -1.29 32.969 3.148 1 98.19 264 GLY B C 1
ATOM 5007 O O . GLY B 1 264 ? -0.806 32.875 4.277 1 98.19 264 GLY B O 1
ATOM 5008 N N . CYS B 1 265 ? -2.031 32.062 2.633 1 98.81 265 CYS B N 1
ATOM 5009 C CA . CYS B 1 265 ? -2.299 30.797 3.311 1 98.81 265 CYS B CA 1
ATOM 5010 C C . CYS B 1 265 ? -1.011 30.016 3.525 1 98.81 265 CYS B C 1
ATOM 5012 O O . CYS B 1 265 ? -0.031 30.219 2.805 1 98.81 265 CYS B O 1
ATOM 5014 N N . ALA B 1 266 ? -1.02 29.203 4.578 1 98.81 266 ALA B N 1
ATOM 5015 C CA . ALA B 1 266 ? 0.121 28.328 4.848 1 98.81 266 ALA B CA 1
ATOM 5016 C C . ALA B 1 266 ? 0.307 27.312 3.727 1 98.81 266 ALA B C 1
ATOM 5018 O O . ALA B 1 266 ? 1.438 26.969 3.367 1 98.81 266 ALA B O 1
ATOM 5019 N N . SER B 1 267 ? -0.834 26.828 3.203 1 98.88 267 SER B N 1
ATOM 5020 C CA . SER B 1 267 ? -0.77 25.828 2.133 1 98.88 267 SER B CA 1
ATOM 5021 C C . SER B 1 267 ? -2.035 25.859 1.282 1 98.88 267 SER B C 1
ATOM 5023 O O . SER B 1 267 ? -3.078 26.344 1.724 1 98.88 267 SER B O 1
ATOM 5025 N N . ALA B 1 268 ? -1.914 25.484 0.074 1 98.94 268 ALA B N 1
ATOM 5026 C CA . ALA B 1 268 ? -2.969 25.016 -0.822 1 98.94 268 ALA B CA 1
ATOM 5027 C C . ALA B 1 268 ? -2.783 23.547 -1.161 1 98.94 268 ALA B C 1
ATOM 5029 O O . ALA B 1 268 ? -1.738 23.141 -1.685 1 98.94 268 ALA B O 1
ATOM 5030 N N . ASP B 1 269 ? -3.789 22.766 -0.879 1 98.81 269 ASP B N 1
ATOM 5031 C CA . ASP B 1 269 ? -3.592 21.312 -0.93 1 98.81 269 ASP B CA 1
ATOM 5032 C C . ASP B 1 269 ? -4.402 20.688 -2.064 1 98.81 269 ASP B C 1
ATOM 5034 O O . ASP B 1 269 ? -5.414 21.25 -2.492 1 98.81 269 ASP B O 1
ATOM 5038 N N . HIS B 1 270 ? -4 19.469 -2.561 1 98.38 270 HIS B N 1
ATOM 5039 C CA . HIS B 1 270 ? -4.516 18.672 -3.676 1 98.38 270 HIS B CA 1
ATOM 5040 C C . HIS B 1 270 ? -3.967 19.172 -5.008 1 98.38 270 HIS B C 1
ATOM 5042 O O . HIS B 1 270 ? -2.904 18.734 -5.449 1 98.38 270 HIS B O 1
ATOM 5048 N N . LEU B 1 271 ? -4.637 20.109 -5.566 1 98.69 271 LEU B N 1
ATOM 5049 C CA . LEU B 1 271 ? -4.109 20.875 -6.684 1 98.69 271 LEU B CA 1
ATOM 5050 C C . LEU B 1 271 ? -4.094 20.047 -7.961 1 98.69 271 LEU B C 1
ATOM 5052 O O . LEU B 1 271 ? -3.293 20.297 -8.867 1 98.69 271 LEU B O 1
ATOM 5056 N N . GLU B 1 272 ? -4.91 18.984 -8.141 1 97.75 272 GLU B N 1
ATOM 5057 C CA . GLU B 1 272 ? -4.945 18.125 -9.32 1 97.75 272 GLU B CA 1
ATOM 5058 C C . GLU B 1 272 ? -5.359 18.906 -10.562 1 97.75 272 GLU B C 1
ATOM 5060 O O . GLU B 1 272 ? -4.91 18.609 -11.664 1 97.75 272 GLU B O 1
ATOM 5065 N N . GLU B 1 273 ? -6.242 19.953 -10.398 1 97.5 273 GLU B N 1
ATOM 5066 C CA . GLU B 1 273 ? -6.754 20.75 -11.516 1 97.5 273 GLU B CA 1
ATOM 5067 C C . GLU B 1 273 ? -6.105 22.125 -11.562 1 97.5 273 GLU B C 1
ATOM 5069 O O . GLU B 1 273 ? -6.68 23.062 -12.109 1 97.5 273 GLU B O 1
ATOM 5074 N N . LEU B 1 274 ? -4.926 22.25 -11.016 1 98.25 274 LEU B N 1
ATOM 5075 C CA . LEU B 1 274 ? -4.215 23.531 -10.938 1 98.25 274 LEU B CA 1
ATOM 5076 C C . LEU B 1 274 ? -3.797 24 -12.32 1 98.25 274 LEU B C 1
ATOM 5078 O O . LEU B 1 274 ? -3.26 23.219 -13.117 1 98.25 274 LEU B O 1
ATOM 5082 N N . ASP B 1 275 ? -4.07 25.234 -12.672 1 96.88 275 ASP B N 1
ATOM 5083 C CA . ASP B 1 275 ? -3.652 25.812 -13.945 1 96.88 275 ASP B CA 1
ATOM 5084 C C . ASP B 1 275 ? -2.396 26.656 -13.781 1 96.88 275 ASP B C 1
ATOM 5086 O O . ASP B 1 275 ? -1.864 26.797 -12.68 1 96.88 275 ASP B O 1
ATOM 5090 N N . ASP B 1 276 ? -1.951 27.281 -14.844 1 96.94 276 ASP B N 1
ATOM 5091 C CA . ASP B 1 276 ? -0.697 28.016 -14.852 1 96.94 276 ASP B CA 1
ATOM 5092 C C . ASP B 1 276 ? -0.795 29.266 -13.969 1 96.94 276 ASP B C 1
ATOM 5094 O O . ASP B 1 276 ? 0.179 29.656 -13.32 1 96.94 276 ASP B O 1
ATOM 5098 N N . ALA B 1 277 ? -1.891 29.875 -14.016 1 97.31 277 ALA B N 1
ATOM 5099 C CA . ALA B 1 277 ? -2.088 31.062 -13.188 1 97.31 277 ALA B CA 1
ATOM 5100 C C . ALA B 1 277 ? -1.981 30.734 -11.703 1 97.31 277 ALA B C 1
ATOM 5102 O O . ALA B 1 277 ? -1.437 31.5 -10.914 1 97.31 277 ALA B O 1
ATOM 5103 N N . GLY B 1 278 ? -2.561 29.609 -11.344 1 98.12 278 GLY B N 1
ATOM 5104 C CA . GLY B 1 278 ? -2.439 29.141 -9.969 1 98.12 278 GLY B CA 1
ATOM 5105 C C . GLY B 1 278 ? -1.007 28.859 -9.562 1 98.12 278 GLY B C 1
ATOM 5106 O O . GLY B 1 278 ? -0.591 29.234 -8.453 1 98.12 278 GLY B O 1
ATOM 5107 N N . VAL B 1 279 ? -0.265 28.219 -10.438 1 98.44 279 VAL B N 1
ATOM 5108 C CA . VAL B 1 279 ? 1.14 27.938 -10.164 1 98.44 279 VAL B CA 1
ATOM 5109 C C . VAL B 1 279 ? 1.891 29.234 -9.898 1 98.44 279 VAL B C 1
ATOM 5111 O O . VAL B 1 279 ? 2.641 29.344 -8.922 1 98.44 279 VAL B O 1
ATOM 5114 N N . ALA B 1 280 ? 1.694 30.188 -10.773 1 98.31 280 ALA B N 1
ATOM 5115 C CA . ALA B 1 280 ? 2.375 31.469 -10.656 1 98.31 280 ALA B CA 1
ATOM 5116 C C . ALA B 1 280 ? 1.995 32.156 -9.352 1 98.31 280 ALA B C 1
ATOM 5118 O O . ALA B 1 280 ? 2.85 32.75 -8.68 1 98.31 280 ALA B O 1
ATOM 5119 N N . ALA B 1 281 ? 0.734 32.125 -9.023 1 98.62 281 ALA B N 1
ATOM 5120 C CA . ALA B 1 281 ? 0.25 32.75 -7.805 1 98.62 281 ALA B CA 1
ATOM 5121 C C . ALA B 1 281 ? 0.888 32.156 -6.562 1 98.62 281 ALA B C 1
ATOM 5123 O O . ALA B 1 281 ? 1.324 32.875 -5.66 1 98.62 281 ALA B O 1
ATOM 5124 N N . LEU B 1 282 ? 0.903 30.812 -6.5 1 98.81 282 LEU B N 1
ATOM 5125 C CA . LEU B 1 282 ? 1.493 30.125 -5.355 1 98.81 282 LEU B CA 1
ATOM 5126 C C . LEU B 1 282 ? 2.982 30.438 -5.246 1 98.81 282 LEU B C 1
ATOM 5128 O O . LEU B 1 282 ? 3.504 30.609 -4.141 1 98.81 282 LEU B O 1
ATOM 5132 N N . ALA B 1 283 ? 3.664 30.453 -6.375 1 98.62 283 ALA B N 1
ATOM 5133 C CA . ALA B 1 283 ? 5.094 30.75 -6.398 1 98.62 283 ALA B CA 1
ATOM 5134 C C . ALA B 1 283 ? 5.375 32.156 -5.84 1 98.62 283 ALA B C 1
ATOM 5136 O O . ALA B 1 283 ? 6.266 32.312 -5.008 1 98.62 283 ALA B O 1
ATOM 5137 N N . GLU B 1 284 ? 4.641 33.094 -6.34 1 98.38 284 GLU B N 1
ATOM 5138 C CA . GLU B 1 284 ? 4.844 34.469 -5.938 1 98.38 284 GLU B CA 1
ATOM 5139 C C . GLU B 1 284 ? 4.598 34.656 -4.445 1 98.38 284 GLU B C 1
ATOM 5141 O O . GLU B 1 284 ? 5.352 35.375 -3.768 1 98.38 284 GLU B O 1
ATOM 5146 N N . ALA B 1 285 ? 3.555 34.062 -3.939 1 98.5 285 ALA B N 1
ATOM 5147 C CA . ALA B 1 285 ? 3.162 34.219 -2.543 1 98.5 285 ALA B CA 1
ATOM 5148 C C . ALA B 1 285 ? 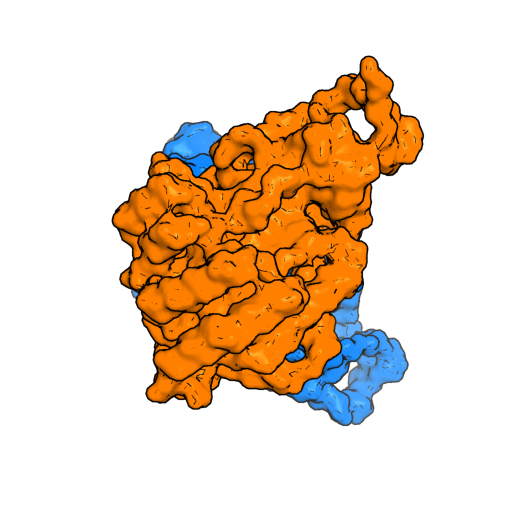3.932 33.281 -1.639 1 98.5 285 ALA B C 1
ATOM 5150 O O . ALA B 1 285 ? 3.873 33.375 -0.411 1 98.5 285 ALA B O 1
ATOM 5151 N N . ARG B 1 286 ? 4.578 32.25 -2.188 1 97.81 286 ARG B N 1
ATOM 5152 C CA . ARG B 1 286 ? 5.34 31.234 -1.481 1 97.81 286 ARG B CA 1
ATOM 5153 C C . ARG B 1 286 ? 4.43 30.375 -0.616 1 97.81 286 ARG B C 1
ATOM 5155 O O . ARG B 1 286 ? 4.789 30 0.505 1 97.81 286 ARG B O 1
ATOM 5162 N N . VAL B 1 287 ? 3.223 30.234 -1.088 1 98.81 287 VAL B N 1
ATOM 5163 C CA . VAL B 1 287 ? 2.293 29.297 -0.46 1 98.81 287 VAL B CA 1
ATOM 5164 C C . VAL B 1 287 ? 2.732 27.859 -0.74 1 98.81 287 VAL B C 1
ATOM 5166 O O . VAL B 1 287 ? 3.109 27.531 -1.866 1 98.81 287 VAL B O 1
ATOM 5169 N N . VAL B 1 288 ? 2.781 27.016 0.319 1 98.88 288 VAL B N 1
ATOM 5170 C CA . VAL B 1 288 ? 3.211 25.625 0.136 1 98.88 288 VAL B CA 1
ATOM 5171 C C . VAL B 1 288 ? 2.156 24.859 -0.656 1 98.88 288 VAL B C 1
ATOM 5173 O O . VAL B 1 288 ? 0.964 24.938 -0.348 1 98.88 288 VAL B O 1
ATOM 5176 N N . ALA B 1 289 ? 2.535 24.172 -1.729 1 98.94 289 ALA B N 1
ATOM 5177 C CA . ALA B 1 289 ? 1.658 23.25 -2.439 1 98.94 289 ALA B CA 1
ATOM 5178 C C . ALA B 1 289 ? 1.634 21.891 -1.758 1 98.94 289 ALA B C 1
ATOM 5180 O O . ALA B 1 289 ? 2.631 21.156 -1.773 1 98.94 289 ALA B O 1
ATOM 5181 N N . GLY B 1 290 ? 0.496 21.547 -1.102 1 98.88 290 GLY B N 1
ATOM 5182 C CA . GLY B 1 290 ? 0.337 20.234 -0.476 1 98.88 290 GLY B CA 1
ATOM 5183 C C . GLY B 1 290 ? -0.131 19.156 -1.441 1 98.88 290 GLY B C 1
ATOM 5184 O O . GLY B 1 290 ? -1.266 19.203 -1.922 1 98.88 290 GLY B O 1
ATOM 5185 N N . LEU B 1 291 ? 0.739 18.219 -1.704 1 98.88 291 LEU B N 1
ATOM 5186 C CA . LEU B 1 291 ? 0.47 17.172 -2.672 1 98.88 291 LEU B CA 1
ATOM 5187 C C . LEU B 1 291 ? -0.058 15.914 -1.977 1 98.88 291 LEU B C 1
ATOM 5189 O O . LEU B 1 291 ? 0.516 15.469 -0.982 1 98.88 291 LEU B O 1
ATOM 5193 N N . LEU B 1 292 ? -1.147 15.406 -2.459 1 98.81 292 LEU B N 1
ATOM 5194 C CA . LEU B 1 292 ? -1.854 14.289 -1.836 1 98.81 292 LEU B CA 1
ATOM 5195 C C . LEU B 1 292 ? -2.135 13.188 -2.852 1 98.81 292 LEU B C 1
ATOM 5197 O O . LEU B 1 292 ? -3.291 12.922 -3.182 1 98.81 292 LEU B O 1
ATOM 5201 N N . PRO B 1 293 ? -1.107 12.422 -3.236 1 98.69 293 PRO B N 1
ATOM 5202 C CA . PRO B 1 293 ? -1.254 11.516 -4.375 1 98.69 293 PRO B CA 1
ATOM 5203 C C . PRO B 1 293 ? -2.127 10.297 -4.059 1 98.69 293 PRO B C 1
ATOM 5205 O O . PRO B 1 293 ? -2.664 9.664 -4.969 1 98.69 293 PRO B O 1
ATOM 5208 N N . LEU B 1 294 ? -2.27 9.859 -2.785 1 98.81 294 LEU B N 1
ATOM 5209 C CA . LEU B 1 294 ? -3.154 8.75 -2.457 1 98.81 294 LEU B CA 1
ATOM 5210 C C . LEU B 1 294 ? -4.59 9.055 -2.871 1 98.81 294 LEU B C 1
ATOM 5212 O O . LEU B 1 294 ? -5.328 8.156 -3.281 1 98.81 294 LEU B O 1
ATOM 5216 N N . SER B 1 295 ? -4.965 10.352 -2.744 1 97.69 295 SER B N 1
ATOM 5217 C CA . SER B 1 295 ? -6.32 10.758 -3.102 1 97.69 295 SER B CA 1
ATOM 5218 C C . SER B 1 295 ? -6.598 10.508 -4.582 1 97.69 295 SER B C 1
ATOM 5220 O O . SER B 1 295 ? -7.668 10.023 -4.941 1 97.69 295 SER B O 1
ATOM 5222 N N . THR B 1 296 ? -5.648 10.898 -5.438 1 97.19 296 THR B N 1
ATOM 5223 C CA . THR B 1 296 ? -5.816 10.742 -6.875 1 97.19 296 THR B CA 1
ATOM 5224 C C . THR B 1 296 ? -5.996 9.266 -7.242 1 97.19 296 THR B C 1
ATOM 5226 O O . THR B 1 296 ? -6.902 8.914 -8 1 97.19 296 THR B O 1
ATOM 5229 N N . LEU B 1 297 ? -5.141 8.414 -6.664 1 97.75 297 LEU B N 1
ATOM 5230 C CA . LEU B 1 297 ? -5.246 6.98 -6.922 1 97.75 297 LEU B CA 1
ATOM 5231 C C . LEU B 1 297 ? -6.566 6.426 -6.398 1 97.75 297 LEU B C 1
ATOM 5233 O O . LEU B 1 297 ? -7.27 5.707 -7.109 1 97.75 297 LEU B O 1
ATOM 5237 N N . PHE B 1 298 ? -6.934 6.777 -5.199 1 97.56 298 PHE B N 1
ATOM 5238 C CA . PHE B 1 298 ? -8.117 6.254 -4.52 1 97.56 298 PHE B CA 1
ATOM 5239 C C . PHE B 1 298 ? -9.383 6.637 -5.27 1 97.56 298 PHE B C 1
ATOM 5241 O O . PHE B 1 298 ? -10.352 5.867 -5.301 1 97.56 298 PHE B O 1
ATOM 5248 N N . LEU B 1 299 ? -9.336 7.797 -5.859 1 94.56 299 LEU B N 1
ATOM 5249 C CA . LEU B 1 299 ? -10.516 8.273 -6.582 1 94.56 299 LEU B CA 1
ATOM 5250 C C . LEU B 1 299 ? -10.523 7.742 -8.016 1 94.56 299 LEU B C 1
ATOM 5252 O O . LEU B 1 299 ? -11.445 8.039 -8.781 1 94.56 299 LEU B O 1
ATOM 5256 N N . GLY B 1 300 ? -9.531 6.984 -8.391 1 92.31 300 GLY B N 1
ATOM 5257 C CA . GLY B 1 300 ? -9.469 6.367 -9.711 1 92.31 300 GLY B CA 1
ATOM 5258 C C . GLY B 1 300 ? -9.086 7.34 -10.805 1 92.31 300 GLY B C 1
ATOM 5259 O O . GLY B 1 300 ? -9.234 7.035 -11.992 1 92.31 300 GLY B O 1
ATOM 5260 N N . SER B 1 301 ? -8.555 8.484 -10.398 1 90.75 301 SER B N 1
ATOM 5261 C CA . SER B 1 301 ? -8.195 9.531 -11.352 1 90.75 301 SER B CA 1
ATOM 5262 C C . SER B 1 301 ? -6.785 9.312 -11.898 1 90.75 301 SER B C 1
ATOM 5264 O O . SER B 1 301 ? -5.984 8.594 -11.297 1 90.75 301 SER B O 1
ATOM 5266 N N . GLU B 1 302 ? -6.52 9.812 -13.062 1 91.44 302 GLU B N 1
ATOM 5267 C CA . GLU B 1 302 ? -5.184 9.789 -13.648 1 91.44 302 GLU B CA 1
ATOM 5268 C C . GLU B 1 302 ? -4.57 11.188 -13.68 1 91.44 302 GLU B C 1
ATOM 5270 O O . GLU B 1 302 ? -3.447 11.359 -14.156 1 91.44 302 GLU B O 1
ATOM 5275 N N . ARG B 1 303 ? -5.324 12.133 -13.188 1 94.5 303 ARG B N 1
ATOM 5276 C CA . ARG B 1 303 ? -4.828 13.508 -13.18 1 94.5 303 ARG B CA 1
ATOM 5277 C C . ARG B 1 303 ? -4.195 13.844 -11.828 1 94.5 303 ARG B C 1
ATOM 5279 O O . ARG B 1 303 ? -4.891 14.25 -10.898 1 94.5 303 ARG B O 1
ATOM 5286 N N . TYR B 1 304 ? -2.943 13.781 -11.758 1 97.62 304 TYR B N 1
ATOM 5287 C CA . TYR B 1 304 ? -2.197 14.109 -10.555 1 97.62 304 TYR B CA 1
ATOM 5288 C C . TYR B 1 304 ? -1.785 15.578 -10.547 1 97.62 304 TYR B C 1
ATOM 5290 O O . TYR B 1 304 ? -1.723 16.219 -11.594 1 97.62 304 TYR B O 1
ATOM 5298 N N . ALA B 1 305 ? -1.517 16.125 -9.352 1 98.5 305 ALA B N 1
ATOM 5299 C CA . ALA B 1 305 ? -1.019 17.484 -9.227 1 98.5 305 ALA B CA 1
ATOM 5300 C C . ALA B 1 305 ? 0.277 17.672 -10.008 1 98.5 305 ALA B C 1
ATOM 5302 O O . ALA B 1 305 ? 1.088 16.75 -10.109 1 98.5 305 ALA B O 1
ATOM 5303 N N . PRO B 1 306 ? 0.469 18.844 -10.602 1 98 306 PRO B N 1
ATOM 5304 C CA . PRO B 1 306 ? 1.672 19.094 -11.406 1 98 306 PRO B CA 1
ATOM 5305 C C . PRO B 1 306 ? 2.891 19.438 -10.547 1 98 306 PRO B C 1
ATOM 5307 O O . PRO B 1 306 ? 3.422 20.547 -10.641 1 98 306 PRO B O 1
ATOM 5310 N N . ALA B 1 307 ? 3.4 18.484 -9.836 1 97.94 307 ALA B N 1
ATOM 5311 C CA . ALA B 1 307 ? 4.449 18.672 -8.836 1 97.94 307 ALA B CA 1
ATOM 5312 C C . ALA B 1 307 ? 5.738 19.172 -9.477 1 97.94 307 ALA B C 1
ATOM 5314 O O . ALA B 1 307 ? 6.402 20.062 -8.938 1 97.94 307 ALA B O 1
ATOM 5315 N N . ARG B 1 308 ? 6.164 18.578 -10.57 1 95.12 308 ARG B N 1
ATOM 5316 C CA . ARG B 1 308 ? 7.391 18.984 -11.25 1 95.12 308 ARG B CA 1
ATOM 5317 C C . ARG B 1 308 ? 7.32 20.453 -11.664 1 95.12 308 ARG B C 1
ATOM 5319 O O . ARG B 1 308 ? 8.273 21.219 -11.445 1 95.12 308 ARG B O 1
ATOM 5326 N N . ARG B 1 309 ? 6.199 20.859 -12.234 1 96.38 309 ARG B N 1
ATOM 5327 C CA . ARG B 1 309 ? 5.996 22.25 -12.625 1 96.38 309 ARG B CA 1
ATOM 5328 C C . ARG B 1 309 ? 6.039 23.172 -11.414 1 96.38 309 ARG B C 1
ATOM 5330 O O . ARG B 1 309 ? 6.59 24.281 -11.484 1 96.38 309 ARG B O 1
ATOM 5337 N N . LEU B 1 310 ? 5.426 22.766 -10.367 1 98.56 310 LEU B N 1
ATOM 5338 C CA . LEU B 1 310 ? 5.422 23.547 -9.133 1 98.56 310 LEU B CA 1
ATOM 5339 C C . LEU B 1 310 ? 6.84 23.75 -8.617 1 98.56 310 LEU B C 1
ATOM 5341 O O . LEU B 1 310 ? 7.238 24.875 -8.312 1 98.56 310 LEU B O 1
ATOM 5345 N N . LEU B 1 311 ? 7.621 22.688 -8.555 1 96.94 311 LEU B N 1
ATOM 5346 C CA . LEU B 1 311 ? 8.992 22.766 -8.062 1 96.94 311 LEU B CA 1
ATOM 5347 C C . LEU B 1 311 ? 9.836 23.672 -8.961 1 96.94 311 LEU B C 1
ATOM 5349 O O . LEU B 1 311 ? 10.633 24.469 -8.469 1 96.94 311 LEU B O 1
ATOM 5353 N N . GLU B 1 312 ? 9.664 23.531 -10.227 1 95.56 312 GLU B N 1
ATOM 5354 C CA . GLU B 1 312 ? 10.43 24.328 -11.18 1 95.56 312 GLU B CA 1
ATOM 5355 C C . GLU B 1 312 ? 10.086 25.797 -11.07 1 95.56 312 GLU B C 1
ATOM 5357 O O . GLU B 1 312 ? 10.938 26.656 -11.312 1 95.56 312 GLU B O 1
ATOM 5362 N N . ALA B 1 313 ? 8.867 26.078 -10.703 1 98 313 ALA B N 1
ATOM 5363 C CA . ALA B 1 313 ? 8.414 27.453 -10.531 1 98 313 ALA B CA 1
ATOM 5364 C C . ALA B 1 313 ? 8.859 28.016 -9.188 1 98 313 ALA B C 1
ATOM 5366 O O . ALA B 1 313 ? 8.648 29.203 -8.898 1 98 313 ALA B O 1
ATOM 5367 N N . GLY B 1 314 ? 9.414 27.172 -8.383 1 97.25 314 GLY B N 1
ATOM 5368 C CA . GLY B 1 314 ? 9.914 27.625 -7.098 1 97.25 314 GLY B CA 1
ATOM 5369 C C . GLY B 1 314 ? 8.891 27.531 -5.984 1 97.25 314 GLY B C 1
ATOM 5370 O O . GLY B 1 314 ? 9.102 28.062 -4.891 1 97.25 314 GLY B O 1
ATOM 5371 N N . VAL B 1 315 ? 7.785 26.906 -6.223 1 98.62 315 VAL B N 1
ATOM 5372 C CA . VAL B 1 315 ? 6.766 26.719 -5.195 1 98.62 315 VAL B CA 1
ATOM 5373 C C . VAL B 1 315 ? 7.25 25.703 -4.164 1 98.62 315 VAL B C 1
ATOM 5375 O O . VAL B 1 315 ? 7.688 24.609 -4.523 1 98.62 315 VAL B O 1
ATOM 5378 N N . PRO B 1 316 ? 7.262 26.016 -2.871 1 97.94 316 PRO B N 1
ATOM 5379 C CA . PRO B 1 316 ? 7.512 24.953 -1.893 1 97.94 316 PRO B CA 1
ATOM 5380 C C . PRO B 1 316 ? 6.457 23.844 -1.935 1 97.94 316 PRO B C 1
ATOM 5382 O O . PRO B 1 316 ? 5.277 24.125 -2.15 1 97.94 316 PRO B O 1
ATOM 5385 N N . VAL B 1 317 ? 6.891 22.625 -1.733 1 98.62 317 VAL B N 1
ATOM 5386 C CA . VAL B 1 317 ? 5.961 21.5 -1.839 1 98.62 317 VAL B CA 1
ATOM 5387 C C . VAL B 1 317 ? 5.996 20.672 -0.553 1 98.62 317 VAL B C 1
ATOM 5389 O O . VAL B 1 317 ? 7.043 20.562 0.094 1 98.62 317 VAL B O 1
ATOM 5392 N N . SER B 1 318 ? 4.871 20.172 -0.152 1 98.81 318 SER B N 1
ATOM 5393 C CA . SER B 1 318 ? 4.738 19.188 0.909 1 98.81 318 SER B CA 1
ATOM 5394 C C . SER B 1 318 ? 4.012 17.938 0.412 1 98.81 318 SER B C 1
ATOM 5396 O O . SER B 1 318 ? 3.314 17.984 -0.605 1 98.81 318 SER B O 1
ATOM 5398 N N . LEU B 1 319 ? 4.305 16.844 0.993 1 98.88 319 LEU B N 1
ATOM 5399 C CA . LEU B 1 319 ? 3.672 15.547 0.733 1 98.88 319 LEU B CA 1
ATOM 5400 C C . LEU B 1 319 ? 2.957 15.031 1.979 1 98.88 319 LEU B C 1
ATOM 5402 O O . LEU B 1 319 ? 3.484 15.141 3.09 1 98.88 319 LEU B O 1
ATOM 5406 N N . ALA B 1 320 ? 1.751 14.547 1.867 1 98.94 320 ALA B N 1
ATOM 5407 C CA . ALA B 1 320 ? 0.978 14.047 3.002 1 98.94 320 ALA B CA 1
ATOM 5408 C C . ALA B 1 320 ? 0.037 12.922 2.572 1 98.94 320 ALA B C 1
ATOM 5410 O O . ALA B 1 320 ? -0.172 12.703 1.377 1 98.94 320 ALA B O 1
ATOM 5411 N N . THR B 1 321 ? -0.537 12.18 3.512 1 98.88 321 THR B N 1
ATOM 5412 C CA . THR B 1 321 ? -1.318 10.984 3.217 1 98.88 321 THR B CA 1
ATOM 5413 C C . THR B 1 321 ? -2.75 11.359 2.842 1 98.88 321 THR B C 1
ATOM 5415 O O . THR B 1 321 ? -3.398 10.648 2.068 1 98.88 321 THR B O 1
ATOM 5418 N N . ASN B 1 322 ? -3.248 12.477 3.422 1 98.75 322 ASN B N 1
ATOM 5419 C CA . ASN B 1 322 ? -4.664 12.812 3.301 1 98.75 322 ASN B CA 1
ATOM 5420 C C . ASN B 1 322 ? -5.551 11.719 3.893 1 98.75 322 ASN B C 1
ATOM 5422 O O . ASN B 1 322 ? -6.684 11.523 3.443 1 98.75 322 ASN B O 1
ATOM 5426 N N . MET B 1 323 ? -5.121 10.961 4.879 1 98.69 323 MET B N 1
ATOM 5427 C CA . MET B 1 323 ? -5.91 9.891 5.484 1 98.69 323 MET B CA 1
ATOM 5428 C C . MET B 1 323 ? -7.312 10.383 5.832 1 98.69 323 MET B C 1
ATOM 5430 O O . MET B 1 323 ? -7.473 11.273 6.668 1 98.69 323 MET B O 1
ATOM 5434 N N . ASN B 1 324 ? -8.305 9.914 5.172 1 97.88 324 ASN B N 1
ATOM 5435 C CA . ASN B 1 324 ? -9.719 10.211 5.395 1 97.88 324 ASN B CA 1
ATOM 5436 C C . ASN B 1 324 ? -10.617 9.117 4.832 1 97.88 324 ASN B C 1
ATOM 5438 O O . ASN B 1 324 ? -10.172 8.281 4.039 1 97.88 324 ASN B O 1
ATOM 5442 N N . PRO B 1 325 ? -11.812 9.039 5.145 1 97.12 325 PRO B N 1
ATOM 5443 C CA . PRO B 1 325 ? -12.656 7.895 4.797 1 97.12 325 PRO B CA 1
ATOM 5444 C C . PRO B 1 325 ? -13.18 7.965 3.363 1 97.12 325 PRO B C 1
ATOM 5446 O O . PRO B 1 325 ? -13.703 6.973 2.846 1 97.12 325 PRO B O 1
ATOM 5449 N N . GLY B 1 326 ? -13.078 9.109 2.699 1 94.75 326 GLY B N 1
ATOM 5450 C CA . GLY B 1 326 ? -13.812 9.266 1.457 1 94.75 326 GLY B CA 1
ATOM 5451 C C . GLY B 1 326 ? -12.922 9.305 0.232 1 94.75 326 GLY B C 1
ATOM 5452 O O . GLY B 1 326 ? -13.32 8.867 -0.848 1 94.75 326 GLY B O 1
ATOM 5453 N N . SER B 1 327 ? -11.711 9.797 0.382 1 95.25 327 SER B N 1
ATOM 5454 C CA . SER B 1 327 ? -10.898 10.016 -0.813 1 95.25 327 SER B CA 1
ATOM 5455 C C . SER B 1 327 ? -9.5 9.438 -0.642 1 95.25 327 SER B C 1
ATOM 5457 O O . SER B 1 327 ? -8.727 9.367 -1.602 1 95.25 327 SER B O 1
ATOM 5459 N N . ALA B 1 328 ? -9.148 9.047 0.532 1 97.56 328 ALA B N 1
ATOM 5460 C CA . ALA B 1 328 ? -7.828 8.469 0.759 1 97.56 328 ALA B CA 1
ATOM 5461 C C . ALA B 1 328 ? -7.805 7.645 2.043 1 97.56 328 ALA B C 1
ATOM 5463 O O . ALA B 1 328 ? -7.008 7.91 2.945 1 97.56 328 ALA B O 1
ATOM 5464 N N . MET B 1 329 ? -8.586 6.652 2.137 1 98.31 329 MET B N 1
ATOM 5465 C CA . MET B 1 329 ? -8.594 5.777 3.309 1 98.31 329 MET B CA 1
ATOM 5466 C C . MET B 1 329 ? -7.352 4.902 3.344 1 98.31 329 MET B C 1
ATOM 5468 O O . MET B 1 329 ? -7.41 3.717 3.016 1 98.31 329 MET B O 1
ATOM 5472 N N . SER B 1 330 ? -6.234 5.488 3.803 1 98.75 330 SER B N 1
ATOM 5473 C CA . SER B 1 330 ? -4.961 4.777 3.842 1 98.75 330 SER B CA 1
ATOM 5474 C C . SER B 1 330 ? -3.953 5.496 4.73 1 98.75 330 SER B C 1
ATOM 5476 O O . SER B 1 330 ? -3.822 6.723 4.668 1 98.75 330 SER B O 1
ATOM 5478 N N . GLU B 1 331 ? -3.279 4.754 5.59 1 98.19 331 GLU B N 1
ATOM 5479 C CA . GLU B 1 331 ? -2.178 5.27 6.398 1 98.19 331 GLU B CA 1
ATOM 5480 C C . GLU B 1 331 ? -0.828 4.906 5.785 1 98.19 331 GLU B C 1
ATOM 5482 O O . GLU B 1 331 ? 0.21 5.035 6.438 1 98.19 331 GLU B O 1
ATOM 5487 N N . ASN B 1 332 ? -0.819 4.434 4.527 1 98.5 332 ASN B N 1
ATOM 5488 C CA . ASN B 1 332 ? 0.396 3.844 3.975 1 98.5 332 ASN B CA 1
ATOM 5489 C C . ASN B 1 332 ? 1.357 4.914 3.469 1 98.5 332 ASN B C 1
ATOM 5491 O O . ASN B 1 332 ? 1.205 5.414 2.352 1 98.5 332 ASN B O 1
ATOM 5495 N N . VAL B 1 333 ? 2.441 5.16 4.164 1 98 333 VAL B N 1
ATOM 5496 C CA . VAL B 1 333 ? 3.43 6.191 3.85 1 98 333 VAL B CA 1
ATOM 5497 C C . VAL B 1 333 ? 4.305 5.73 2.686 1 98 333 VAL B C 1
ATOM 5499 O O . VAL B 1 333 ? 4.703 6.539 1.844 1 98 333 VAL B O 1
ATOM 5502 N N . GLY B 1 334 ? 4.609 4.414 2.664 1 98.44 334 GLY B N 1
ATOM 5503 C CA . GLY B 1 334 ? 5.395 3.885 1.56 1 98.44 334 GLY B CA 1
ATOM 5504 C C . GLY B 1 334 ? 4.754 4.121 0.205 1 98.44 334 GLY B C 1
ATOM 5505 O O . GLY B 1 334 ? 5.426 4.523 -0.745 1 98.44 334 GLY B O 1
ATOM 5506 N N . LEU B 1 335 ? 3.453 3.893 0.142 1 98.88 335 LEU B N 1
ATOM 5507 C CA . LEU B 1 335 ? 2.73 4.133 -1.104 1 98.88 335 LEU B CA 1
ATOM 5508 C C . LEU B 1 335 ? 2.746 5.613 -1.465 1 98.88 335 LEU B C 1
ATOM 5510 O O . LEU B 1 335 ? 2.867 5.969 -2.639 1 98.88 335 LEU B O 1
ATOM 5514 N N . THR B 1 336 ? 2.607 6.484 -0.494 1 98.88 336 THR B N 1
ATOM 5515 C CA . THR B 1 336 ? 2.67 7.922 -0.722 1 98.88 336 THR B CA 1
ATOM 5516 C C . THR B 1 336 ? 3.992 8.312 -1.376 1 98.88 336 THR B C 1
ATOM 5518 O O . THR B 1 336 ? 4.012 9.047 -2.365 1 98.88 336 THR B O 1
ATOM 5521 N N . LEU B 1 337 ? 5.086 7.785 -0.868 1 98.81 337 LEU B N 1
ATOM 5522 C CA . LEU B 1 337 ? 6.414 8.07 -1.403 1 98.81 337 LEU B CA 1
ATOM 5523 C C . LEU B 1 337 ? 6.562 7.512 -2.814 1 98.81 337 LEU B C 1
ATOM 5525 O O . LEU B 1 337 ? 7.102 8.18 -3.699 1 98.81 337 LEU B O 1
ATOM 5529 N N . SER B 1 338 ? 6.074 6.285 -3.025 1 98.69 338 SER B N 1
ATOM 5530 C CA . SER B 1 338 ? 6.16 5.672 -4.348 1 98.69 338 SER B CA 1
ATOM 5531 C C . SER B 1 338 ? 5.391 6.484 -5.383 1 98.69 338 SER B C 1
ATOM 5533 O O . SER B 1 338 ? 5.902 6.75 -6.477 1 98.69 338 SER B O 1
ATOM 5535 N N . LEU B 1 339 ? 4.168 6.922 -5.051 1 98.62 339 LEU B N 1
ATOM 5536 C CA . LEU B 1 339 ? 3.338 7.676 -5.984 1 98.62 339 LEU B CA 1
ATOM 5537 C C . LEU B 1 339 ? 3.947 9.039 -6.273 1 98.62 339 LEU B C 1
ATOM 5539 O O . LEU B 1 339 ? 3.826 9.555 -7.387 1 98.62 339 LEU B O 1
ATOM 5543 N N . ALA B 1 340 ? 4.586 9.633 -5.25 1 98.5 340 ALA B N 1
ATOM 5544 C CA . ALA B 1 340 ? 5.27 10.906 -5.457 1 98.5 340 ALA B CA 1
ATOM 5545 C C . ALA B 1 340 ? 6.297 10.797 -6.582 1 98.5 340 ALA B C 1
ATOM 5547 O O . ALA B 1 340 ? 6.469 11.734 -7.363 1 98.5 340 ALA B O 1
ATOM 5548 N N . CYS B 1 341 ? 6.945 9.656 -6.676 1 97.62 341 CYS B N 1
ATOM 5549 C CA . CYS B 1 341 ? 7.957 9.461 -7.707 1 97.62 341 CYS B CA 1
ATOM 5550 C C . CYS B 1 341 ? 7.32 9.008 -9.016 1 97.62 341 CYS B C 1
ATOM 5552 O O . CYS B 1 341 ? 7.582 9.594 -10.07 1 97.62 341 CYS B O 1
ATOM 5554 N N . LEU B 1 342 ? 6.41 8.078 -8.961 1 96.75 342 LEU B N 1
ATOM 5555 C CA . LEU B 1 342 ? 5.844 7.414 -10.133 1 96.75 342 LEU B CA 1
ATOM 5556 C C . LEU B 1 342 ? 4.898 8.344 -10.883 1 96.75 342 LEU B C 1
ATOM 5558 O O . LEU B 1 342 ? 4.844 8.32 -12.117 1 96.75 342 LEU B O 1
ATOM 5562 N N . LYS B 1 343 ? 4.164 9.125 -10.078 1 97 343 LYS B N 1
ATOM 5563 C CA . LYS B 1 343 ? 3.039 9.812 -10.703 1 97 343 LYS B CA 1
ATOM 5564 C C . LYS B 1 343 ? 3.23 11.328 -10.648 1 97 343 LYS B C 1
ATOM 5566 O O . LYS B 1 343 ? 2.738 12.055 -11.516 1 97 343 LYS B O 1
ATOM 5571 N N . LEU B 1 344 ? 3.986 11.812 -9.656 1 97.31 344 LEU B N 1
ATOM 5572 C CA . LEU B 1 344 ? 4.156 13.25 -9.516 1 97.31 344 LEU B CA 1
ATOM 5573 C C . LEU B 1 344 ? 5.469 13.711 -10.133 1 97.31 344 LEU B C 1
ATOM 5575 O O . LEU B 1 344 ? 5.707 14.914 -10.281 1 97.31 344 LEU B O 1
ATOM 5579 N N . GLY B 1 345 ? 6.387 12.766 -10.43 1 95.38 345 GLY B N 1
ATOM 5580 C CA . GLY B 1 345 ? 7.652 13.086 -11.07 1 95.38 345 GLY B CA 1
ATOM 5581 C C . GLY B 1 345 ? 8.688 13.633 -10.109 1 95.38 345 GLY B C 1
ATOM 5582 O O . GLY B 1 345 ? 9.648 14.289 -10.523 1 95.38 345 GLY B O 1
ATOM 5583 N N . LEU B 1 346 ? 8.492 13.438 -8.867 1 97.38 346 LEU B N 1
ATOM 5584 C CA . LEU B 1 346 ? 9.508 13.812 -7.887 1 97.38 346 LEU B CA 1
ATOM 5585 C C . LEU B 1 346 ? 10.602 12.758 -7.805 1 97.38 346 LEU B C 1
ATOM 5587 O O . LEU B 1 346 ? 10.336 11.57 -7.965 1 97.38 346 LEU B O 1
ATOM 5591 N N . THR B 1 347 ? 11.844 13.203 -7.617 1 96.94 347 THR B N 1
ATOM 5592 C CA . THR B 1 347 ? 12.875 12.242 -7.238 1 96.94 347 THR B CA 1
ATOM 5593 C C . THR B 1 347 ? 12.633 11.719 -5.828 1 96.94 347 THR B C 1
ATOM 5595 O O . THR B 1 347 ? 11.906 12.336 -5.043 1 96.94 347 THR B O 1
ATOM 5598 N N . PRO B 1 348 ? 13.242 10.586 -5.52 1 97.94 348 PRO B N 1
ATOM 5599 C CA . PRO B 1 348 ? 13.094 10.086 -4.152 1 97.94 348 PRO B CA 1
ATOM 5600 C C . PRO B 1 348 ? 13.578 11.086 -3.104 1 97.94 348 PRO B C 1
ATOM 5602 O O . PRO B 1 348 ? 12.977 11.211 -2.037 1 97.94 348 PRO B O 1
ATOM 5605 N N . ALA B 1 349 ? 14.609 11.781 -3.361 1 97.81 349 ALA B N 1
ATOM 5606 C CA . ALA B 1 349 ? 15.102 12.812 -2.453 1 97.81 349 ALA B CA 1
ATOM 5607 C C . ALA B 1 349 ? 14.07 13.922 -2.268 1 97.81 349 ALA B C 1
ATOM 5609 O O . ALA B 1 349 ? 13.797 14.344 -1.141 1 97.81 349 ALA B O 1
ATOM 5610 N N . GLU B 1 350 ? 13.539 14.391 -3.389 1 98.31 350 GLU B N 1
ATOM 5611 C CA . GLU B 1 350 ? 12.516 15.438 -3.332 1 98.31 350 GLU B CA 1
ATOM 5612 C C . GLU B 1 350 ? 11.297 14.969 -2.539 1 98.31 350 GLU B C 1
ATOM 5614 O O . GLU B 1 350 ? 10.742 15.727 -1.738 1 98.31 350 GLU B O 1
ATOM 5619 N N . ALA B 1 351 ? 10.891 13.734 -2.783 1 98.75 351 ALA B N 1
ATOM 5620 C CA . ALA B 1 351 ? 9.742 13.18 -2.072 1 98.75 351 ALA B CA 1
ATOM 5621 C C . ALA B 1 351 ? 10 13.125 -0.568 1 98.75 351 ALA B C 1
ATOM 5623 O O . ALA B 1 351 ? 9.133 13.492 0.229 1 98.75 351 ALA B O 1
ATOM 5624 N N . LEU B 1 352 ? 11.156 12.68 -0.176 1 98.81 352 LEU B N 1
ATOM 5625 C CA . LEU B 1 352 ? 11.516 12.586 1.235 1 98.81 352 LEU B CA 1
ATOM 5626 C C . LEU B 1 352 ? 11.508 13.969 1.886 1 98.81 352 LEU B C 1
ATOM 5628 O O . LEU B 1 352 ? 10.938 14.148 2.963 1 98.81 352 LEU B O 1
ATOM 5632 N N . VAL B 1 353 ? 12.125 14.961 1.235 1 98.69 353 VAL B N 1
ATOM 5633 C CA . VAL B 1 353 ? 12.164 16.312 1.775 1 98.69 353 VAL B CA 1
ATOM 5634 C C . VAL B 1 353 ? 10.742 16.875 1.875 1 98.69 353 VAL B C 1
ATOM 5636 O O . VAL B 1 353 ? 10.383 17.5 2.875 1 98.69 353 VAL B O 1
ATOM 5639 N N . ALA B 1 354 ? 9.945 16.625 0.873 1 98.81 354 ALA B N 1
ATOM 5640 C CA . ALA B 1 354 ? 8.562 17.109 0.862 1 98.81 354 ALA B CA 1
ATOM 5641 C C . ALA B 1 354 ? 7.766 16.531 2.023 1 98.81 354 ALA B C 1
ATOM 5643 O O . ALA B 1 354 ? 6.863 17.172 2.555 1 98.81 354 ALA B O 1
ATOM 5644 N N . PHE B 1 355 ? 8.109 15.297 2.477 1 98.88 355 PHE B N 1
ATOM 5645 C CA . PHE B 1 355 ? 7.359 14.602 3.514 1 98.88 355 PHE B CA 1
ATOM 5646 C C . PHE B 1 355 ? 7.949 14.875 4.891 1 98.88 355 PHE B C 1
ATOM 5648 O O . PHE B 1 355 ? 7.523 14.289 5.887 1 98.88 355 PHE B O 1
ATOM 5655 N N . THR B 1 356 ? 9.039 15.641 4.988 1 98.81 356 THR B N 1
ATOM 5656 C CA . THR B 1 356 ? 9.672 16.047 6.238 1 98.81 356 THR B CA 1
ATOM 5657 C C . THR B 1 356 ? 9.695 17.562 6.367 1 98.81 356 THR B C 1
ATOM 5659 O O . THR B 1 356 ? 8.695 18.188 6.742 1 98.81 356 THR B O 1
ATOM 5662 N N . ALA B 1 357 ? 10.727 18.188 5.75 1 98.5 357 ALA B N 1
ATOM 5663 C CA . ALA B 1 357 ? 10.867 19.641 5.832 1 98.5 357 ALA B CA 1
ATOM 5664 C C . ALA B 1 357 ? 9.711 20.344 5.129 1 98.5 357 ALA B C 1
ATOM 5666 O O . ALA B 1 357 ? 9.273 21.406 5.559 1 98.5 357 ALA B O 1
ATOM 5667 N N . GLY B 1 358 ? 9.273 19.766 4.02 1 98.62 358 GLY B N 1
ATOM 5668 C CA . GLY B 1 358 ? 8.133 20.344 3.328 1 98.62 358 GLY B CA 1
ATOM 5669 C C . GLY B 1 358 ? 6.875 20.359 4.172 1 98.62 358 GLY B C 1
ATOM 5670 O O . GLY B 1 358 ? 6.16 21.359 4.211 1 98.62 358 GLY B O 1
ATOM 5671 N N . GLY B 1 359 ? 6.586 19.188 4.793 1 98.81 359 GLY B N 1
ATOM 5672 C CA . GLY B 1 359 ? 5.461 19.156 5.719 1 98.81 359 GLY B CA 1
ATOM 5673 C C . GLY B 1 359 ? 5.602 20.141 6.859 1 98.81 359 GLY B C 1
ATOM 5674 O O . GLY B 1 359 ? 4.629 20.797 7.242 1 98.81 359 GLY B O 1
ATOM 5675 N N . ALA B 1 360 ? 6.816 20.266 7.41 1 98.62 360 ALA B N 1
ATOM 5676 C CA . ALA B 1 360 ? 7.082 21.219 8.484 1 98.62 360 ALA B CA 1
ATOM 5677 C C . ALA B 1 360 ? 6.789 22.656 8.031 1 98.62 360 ALA B C 1
ATOM 5679 O O . ALA B 1 360 ? 6.207 23.438 8.781 1 98.62 360 ALA B O 1
ATOM 5680 N N . ARG B 1 361 ? 7.176 22.984 6.844 1 98.19 361 ARG B N 1
ATOM 5681 C CA . ARG B 1 361 ? 6.922 24.297 6.289 1 98.19 361 ARG B CA 1
ATOM 5682 C C . ARG B 1 361 ? 5.426 24.562 6.137 1 98.19 361 ARG B C 1
ATOM 5684 O O . ARG B 1 361 ? 4.938 25.641 6.477 1 98.19 361 ARG B O 1
ATOM 5691 N N . ALA B 1 362 ? 4.73 23.562 5.613 1 98.75 362 ALA B N 1
ATOM 5692 C CA . ALA B 1 362 ? 3.289 23.688 5.422 1 98.75 362 ALA B CA 1
ATOM 5693 C C . ALA B 1 362 ? 2.58 23.953 6.746 1 98.75 362 ALA B C 1
ATOM 5695 O O . ALA B 1 362 ? 1.533 24.594 6.777 1 98.75 362 ALA B O 1
ATOM 5696 N N . LEU B 1 363 ? 3.207 23.469 7.832 1 98.75 363 LEU B N 1
ATOM 5697 C CA . LEU B 1 363 ? 2.588 23.594 9.148 1 98.75 363 LEU B CA 1
ATOM 5698 C C . LEU B 1 363 ? 3.215 24.734 9.938 1 98.75 363 LEU B C 1
ATOM 5700 O O . LEU B 1 363 ? 2.938 24.891 11.133 1 98.75 363 LEU B O 1
ATOM 5704 N N . ARG B 1 364 ? 4.055 25.516 9.336 1 97.94 364 ARG B N 1
ATOM 5705 C CA . ARG B 1 364 ? 4.746 26.625 9.969 1 97.94 364 ARG B CA 1
ATOM 5706 C C . ARG B 1 364 ? 5.43 26.188 11.258 1 97.94 364 ARG B C 1
ATOM 5708 O O . ARG B 1 364 ? 5.301 26.844 12.297 1 97.94 364 ARG B O 1
ATOM 5715 N N . GLN B 1 365 ? 6.078 24.969 11.148 1 95.5 365 GLN B N 1
ATOM 5716 C CA . GLN B 1 365 ? 6.875 24.406 12.234 1 95.5 365 GLN B CA 1
ATOM 5717 C C . GLN B 1 365 ? 8.352 24.344 11.859 1 95.5 365 GLN B C 1
ATOM 5719 O O . GLN B 1 365 ? 8.867 23.266 11.547 1 95.5 365 GLN B O 1
ATOM 5724 N N . PRO B 1 366 ? 9.07 25.328 11.938 1 85.69 366 PRO B N 1
ATOM 5725 C CA . PRO B 1 366 ? 10.422 25.422 11.398 1 85.69 366 PRO B CA 1
ATOM 5726 C C . PRO B 1 366 ? 11.398 24.469 12.086 1 85.69 366 PRO B C 1
ATOM 5728 O O . PRO B 1 366 ? 12.453 24.156 11.531 1 85.69 366 PRO B O 1
ATOM 5731 N N . ASP B 1 367 ? 11.133 24.062 13.242 1 87.62 367 ASP B N 1
ATOM 5732 C CA . ASP B 1 367 ? 12.07 23.234 13.992 1 87.62 367 ASP B CA 1
ATOM 5733 C C . ASP B 1 367 ? 11.859 21.75 13.695 1 87.62 367 ASP B C 1
ATOM 5735 O O . ASP B 1 367 ? 12.594 20.891 14.203 1 87.62 367 ASP B O 1
ATOM 5739 N N . LEU B 1 368 ? 10.93 21.438 12.844 1 95.56 368 LEU B N 1
ATOM 5740 C CA . LEU B 1 368 ? 10.625 20.047 12.523 1 95.56 368 LEU B CA 1
ATOM 5741 C C . LEU B 1 368 ? 11.141 19.688 11.133 1 95.56 368 LEU B C 1
ATOM 5743 O O . LEU B 1 368 ? 11.508 20.578 10.352 1 95.56 368 LEU B O 1
ATOM 5747 N N . GLY B 1 369 ? 11.234 18.438 10.852 1 97.56 369 GLY B N 1
ATOM 5748 C CA . GLY B 1 369 ? 11.422 17.906 9.516 1 97.56 369 GLY B CA 1
ATOM 5749 C C . GLY B 1 369 ? 12.859 17.984 9.039 1 97.56 369 GLY B C 1
ATOM 5750 O O . GLY B 1 369 ? 13.133 17.859 7.844 1 97.56 369 GLY B O 1
ATOM 5751 N N . ARG B 1 370 ? 13.805 18.266 9.969 1 98.12 370 ARG B N 1
ATOM 5752 C CA . ARG B 1 370 ? 15.227 18.328 9.625 1 98.12 370 ARG B CA 1
ATOM 5753 C C . ARG B 1 370 ? 16.094 17.766 10.742 1 98.12 370 ARG B C 1
ATOM 5755 O O . ARG B 1 370 ? 15.664 17.734 11.906 1 98.12 370 ARG B O 1
ATOM 5762 N N . ILE B 1 371 ? 17.234 17.266 10.391 1 98.62 371 ILE B N 1
ATOM 5763 C CA . ILE B 1 371 ? 18.25 16.875 11.359 1 98.62 371 ILE B CA 1
ATOM 5764 C C . ILE B 1 371 ? 19.375 17.891 11.375 1 98.62 371 ILE B C 1
ATOM 5766 O O . ILE B 1 371 ? 20.172 17.969 10.43 1 98.62 371 ILE B O 1
ATOM 5770 N N . ALA B 1 372 ? 19.438 18.625 12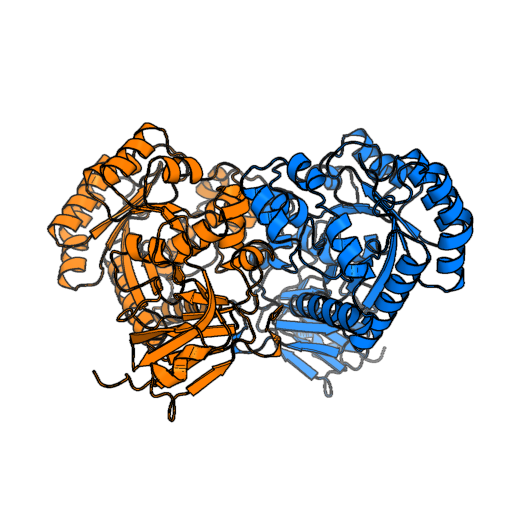.328 1 97.56 372 ALA B N 1
ATOM 5771 C CA . ALA B 1 372 ? 20.453 19.641 12.57 1 97.56 372 ALA B CA 1
ATOM 5772 C C . ALA B 1 372 ? 20.594 19.938 14.062 1 97.56 372 ALA B C 1
ATOM 5774 O O . ALA B 1 372 ? 19.672 19.688 14.836 1 97.56 372 ALA B O 1
ATOM 5775 N N . ARG B 1 373 ? 21.766 20.438 14.391 1 96.75 373 ARG B N 1
ATOM 5776 C CA . ARG B 1 373 ? 21.969 20.797 15.789 1 96.75 373 ARG B CA 1
ATOM 5777 C C . ARG B 1 373 ? 20.891 21.75 16.281 1 96.75 373 ARG B C 1
ATOM 5779 O O . ARG B 1 373 ? 20.578 22.734 15.625 1 96.75 373 ARG B O 1
ATOM 5786 N N . GLY B 1 374 ? 20.281 21.375 17.359 1 95.75 374 GLY B N 1
ATOM 5787 C CA . GLY B 1 374 ? 19.266 22.234 17.969 1 95.75 374 GLY B CA 1
ATOM 5788 C C . GLY B 1 374 ? 17.844 21.875 17.547 1 95.75 374 GLY B C 1
ATOM 5789 O O . GLY B 1 374 ? 16.891 22.266 18.203 1 95.75 374 GLY B O 1
ATOM 5790 N N . ALA B 1 375 ? 17.719 21.141 16.469 1 96.75 375 ALA B N 1
ATOM 5791 C CA . ALA B 1 375 ? 16.391 20.734 16 1 96.75 375 ALA B CA 1
ATOM 5792 C C . ALA B 1 375 ? 15.781 19.688 16.938 1 96.75 375 ALA B C 1
ATOM 5794 O O . ALA B 1 375 ? 16.5 19.062 17.719 1 96.75 375 ALA B O 1
ATOM 5795 N N . ASP B 1 376 ? 14.438 19.578 16.891 1 96.69 376 ASP B N 1
ATOM 5796 C CA . ASP B 1 376 ? 13.781 18.516 17.625 1 96.69 376 ASP B CA 1
ATOM 5797 C C . ASP B 1 376 ? 14.297 17.141 17.188 1 96.69 376 ASP B C 1
ATOM 5799 O O . ASP B 1 376 ? 14.523 16.906 16 1 96.69 376 ASP B O 1
ATOM 5803 N N . ALA B 1 377 ? 14.5 16.297 18.188 1 98.06 377 ALA B N 1
ATOM 5804 C CA . ALA B 1 377 ? 15.023 14.961 17.891 1 98.06 377 ALA B CA 1
ATOM 5805 C C . ALA B 1 377 ? 13.898 14.008 17.5 1 98.06 377 ALA B C 1
ATOM 5807 O O . ALA B 1 377 ? 13.664 13.008 18.188 1 98.06 377 ALA B O 1
ATOM 5808 N N . ASP B 1 378 ? 13.172 14.312 16.5 1 98.81 378 ASP B N 1
ATOM 5809 C CA . ASP B 1 378 ? 12.258 13.406 15.805 1 98.81 378 ASP B CA 1
ATOM 5810 C C . ASP B 1 378 ? 12.961 12.664 14.672 1 98.81 378 ASP B C 1
ATOM 5812 O O . ASP B 1 378 ? 13.352 13.273 13.672 1 98.81 378 ASP B O 1
ATOM 5816 N N . LEU B 1 379 ? 13.141 11.328 14.828 1 98.88 379 LEU B N 1
ATOM 5817 C CA . LEU B 1 379 ? 13.953 10.555 13.891 1 98.88 379 LEU B CA 1
ATOM 5818 C C . LEU B 1 379 ? 13.266 9.25 13.516 1 98.88 379 LEU B C 1
ATOM 5820 O O . LEU B 1 379 ? 12.445 8.734 14.273 1 98.88 379 LEU B O 1
ATOM 5824 N N . VAL B 1 380 ? 13.555 8.734 12.367 1 98.94 380 VAL B N 1
ATOM 5825 C CA . VAL B 1 380 ? 13.148 7.402 11.945 1 98.94 380 VAL B CA 1
ATOM 5826 C C . VAL B 1 380 ? 14.367 6.621 11.453 1 98.94 380 VAL B C 1
ATOM 5828 O O . VAL B 1 380 ? 15.148 7.129 10.641 1 98.94 380 VAL B O 1
ATOM 5831 N N . LEU B 1 381 ? 14.594 5.48 12 1 98.88 381 LEU B N 1
ATOM 5832 C CA . LEU B 1 381 ? 15.516 4.504 11.422 1 98.88 381 LEU B CA 1
ATOM 5833 C C . LEU B 1 381 ? 14.773 3.539 10.5 1 98.88 381 LEU B C 1
ATOM 5835 O O . LEU B 1 381 ? 13.844 2.854 10.93 1 98.88 381 LEU B O 1
ATOM 5839 N N . TRP B 1 382 ? 15.211 3.465 9.258 1 98.69 382 TRP B N 1
ATOM 5840 C CA . TRP B 1 382 ? 14.57 2.627 8.25 1 98.69 382 TRP B CA 1
ATOM 5841 C C . TRP B 1 382 ? 15.375 1.353 8.016 1 98.69 382 TRP B C 1
ATOM 5843 O O . TRP B 1 382 ? 16.594 1.359 8.109 1 98.69 382 TRP B O 1
ATOM 5853 N N . GLY B 1 383 ? 14.656 0.301 7.598 1 97.81 383 GLY B N 1
ATOM 5854 C CA . GLY B 1 383 ? 15.266 -0.985 7.297 1 97.81 383 GLY B CA 1
ATOM 5855 C C . GLY B 1 383 ? 15.859 -1.055 5.902 1 97.81 383 GLY B C 1
ATOM 5856 O O . GLY B 1 383 ? 15.922 -2.131 5.305 1 97.81 383 GLY B O 1
ATOM 5857 N N . CYS B 1 384 ? 16.141 0.015 5.273 1 97.38 384 CYS B N 1
ATOM 5858 C CA . CYS B 1 384 ? 16.812 0.115 3.984 1 97.38 384 CYS B CA 1
ATOM 5859 C C . CYS B 1 384 ? 17.859 1.224 4 1 97.38 384 CYS B C 1
ATOM 5861 O O . CYS B 1 384 ? 17.938 1.998 4.957 1 97.38 384 CYS B O 1
ATOM 5863 N N . GLY B 1 385 ? 18.641 1.357 2.939 1 97.12 385 GLY B N 1
ATOM 5864 C CA . GLY B 1 385 ? 19.828 2.193 3.031 1 97.12 385 GLY B CA 1
ATOM 5865 C C . GLY B 1 385 ? 19.703 3.49 2.254 1 97.12 385 GLY B C 1
ATOM 5866 O O . GLY B 1 385 ? 20.625 4.312 2.258 1 97.12 385 GLY B O 1
ATOM 5867 N N . SER B 1 386 ? 18.531 3.723 1.592 1 97.81 386 SER B N 1
ATOM 5868 C CA . SER B 1 386 ? 18.453 4.91 0.747 1 97.81 386 SER B CA 1
ATOM 5869 C C . SER B 1 386 ? 17 5.348 0.539 1 97.81 386 SER B C 1
ATOM 5871 O O . SER B 1 386 ? 16.078 4.535 0.633 1 97.81 386 SER B O 1
ATOM 5873 N N . PRO B 1 387 ? 16.844 6.68 0.247 1 97.94 387 PRO B N 1
ATOM 5874 C CA . PRO B 1 387 ? 15.5 7.133 -0.141 1 97.94 387 PRO B CA 1
ATOM 5875 C C . PRO B 1 387 ? 14.977 6.438 -1.396 1 97.94 387 PRO B C 1
ATOM 5877 O O . PRO B 1 387 ? 13.773 6.234 -1.538 1 97.94 387 PRO B O 1
ATOM 5880 N N . GLU B 1 388 ? 15.891 6.074 -2.334 1 97.75 388 GLU B N 1
ATOM 5881 C CA . GLU B 1 388 ? 15.492 5.363 -3.547 1 97.75 388 GLU B CA 1
ATOM 5882 C C . GLU B 1 388 ? 14.828 4.035 -3.213 1 97.75 388 GLU B C 1
ATOM 5884 O O . GLU B 1 388 ? 13.805 3.682 -3.805 1 97.75 388 GLU B O 1
ATOM 5889 N N . HIS B 1 389 ? 15.414 3.314 -2.277 1 98 389 HIS B N 1
ATOM 5890 C CA . HIS B 1 389 ? 14.852 2.027 -1.89 1 98 389 HIS B CA 1
ATOM 5891 C C . HIS B 1 389 ? 13.477 2.199 -1.262 1 98 389 HIS B C 1
ATOM 5893 O O . HIS B 1 389 ? 12.578 1.373 -1.476 1 98 389 HIS B O 1
ATOM 5899 N N . LEU B 1 390 ? 13.25 3.281 -0.483 1 97.62 390 LEU B N 1
ATOM 5900 C CA . LEU B 1 390 ? 11.969 3.547 0.165 1 97.62 390 LEU B CA 1
ATOM 5901 C C . LEU B 1 390 ? 10.852 3.686 -0.868 1 97.62 390 LEU B C 1
ATOM 5903 O O . LEU B 1 390 ? 9.75 3.18 -0.667 1 97.62 390 LEU B O 1
ATOM 5907 N N . ALA B 1 391 ? 11.18 4.402 -1.898 1 97.75 391 ALA B N 1
ATOM 5908 C CA . ALA B 1 391 ? 10.18 4.645 -2.934 1 97.75 391 ALA B CA 1
ATOM 5909 C C . ALA B 1 391 ? 10.031 3.434 -3.85 1 97.75 391 ALA B C 1
ATOM 5911 O O . ALA B 1 391 ? 8.945 3.162 -4.355 1 97.75 391 ALA B O 1
ATOM 5912 N N . TRP B 1 392 ? 11.156 2.662 -4.082 1 97.94 392 TRP B N 1
ATOM 5913 C CA . TRP B 1 392 ? 11.227 1.526 -4.992 1 97.94 392 TRP B CA 1
ATOM 5914 C C . TRP B 1 392 ? 10.453 0.337 -4.445 1 97.94 392 TRP B C 1
ATOM 5916 O O . TRP B 1 392 ? 9.719 -0.33 -5.184 1 97.94 392 TRP B O 1
ATOM 5926 N N . HIS B 1 393 ? 10.656 -0.021 -3.164 1 98.56 393 HIS B N 1
ATOM 5927 C CA . HIS B 1 393 ? 9.898 -1.092 -2.527 1 98.56 393 HIS B CA 1
ATOM 5928 C C . HIS B 1 393 ? 8.492 -0.625 -2.154 1 98.56 393 HIS B C 1
ATOM 5930 O O . HIS B 1 393 ? 8.227 -0.328 -0.988 1 98.56 393 HIS B O 1
ATOM 5936 N N . MET B 1 394 ? 7.621 -0.678 -3.148 1 98.56 394 MET B N 1
ATOM 5937 C CA . MET B 1 394 ? 6.355 0.049 -3.207 1 98.56 394 MET B CA 1
ATOM 5938 C C . MET B 1 394 ? 5.395 -0.44 -2.129 1 98.56 394 MET B C 1
ATOM 5940 O O . MET B 1 394 ? 5.164 -1.643 -1.997 1 98.56 394 MET B O 1
ATOM 5944 N N . ALA B 1 395 ? 4.871 0.503 -1.324 1 98.5 395 ALA B N 1
ATOM 5945 C CA . ALA B 1 395 ? 3.781 0.304 -0.372 1 98.5 395 ALA B CA 1
ATOM 5946 C C . ALA B 1 395 ? 4.211 -0.619 0.766 1 98.5 395 ALA B C 1
ATOM 5948 O O . ALA B 1 395 ? 3.369 -1.245 1.415 1 98.5 395 ALA B O 1
ATOM 5949 N N . VAL B 1 396 ? 5.516 -0.731 1.018 1 97.94 396 VAL B N 1
ATOM 5950 C CA . VAL B 1 396 ? 6.047 -1.566 2.09 1 97.94 396 VAL B CA 1
ATOM 5951 C C . VAL B 1 396 ? 6.586 -0.685 3.213 1 97.94 396 VAL B C 1
ATOM 5953 O O . VAL B 1 396 ? 7.215 0.345 2.955 1 97.94 396 VAL B O 1
ATOM 5956 N N . ASN B 1 397 ? 6.277 -0.986 4.441 1 96.81 397 ASN B N 1
ATOM 5957 C CA . ASN B 1 397 ? 6.727 -0.227 5.605 1 96.81 397 ASN B CA 1
ATOM 5958 C C . ASN B 1 397 ? 8.125 -0.648 6.043 1 96.81 397 ASN B C 1
ATOM 5960 O O . ASN B 1 397 ? 8.32 -1.772 6.508 1 96.81 397 ASN B O 1
ATOM 5964 N N . HIS B 1 398 ? 9.117 0.246 6.016 1 97.62 398 HIS B N 1
ATOM 5965 C CA . HIS B 1 398 ? 10.5 -0.045 6.371 1 97.62 398 HIS B CA 1
ATOM 5966 C C . HIS B 1 398 ? 10.859 0.556 7.727 1 97.62 398 HIS B C 1
ATOM 5968 O O . HIS B 1 398 ? 12.008 0.461 8.164 1 97.62 398 HIS B O 1
ATOM 5974 N N . ALA B 1 399 ? 9.922 1.261 8.383 1 97.88 399 ALA B N 1
ATOM 5975 C CA . ALA B 1 399 ? 10.25 1.916 9.648 1 97.88 399 ALA B CA 1
ATOM 5976 C C . ALA B 1 399 ? 10.586 0.89 10.727 1 97.88 399 ALA B C 1
ATOM 5978 O O . ALA B 1 399 ? 9.75 0.053 11.078 1 97.88 399 ALA B O 1
ATOM 5979 N N . LEU B 1 400 ? 11.789 0.958 11.266 1 97.81 400 LEU B N 1
ATOM 5980 C CA . LEU B 1 400 ? 12.219 0.03 12.305 1 97.81 400 LEU B CA 1
ATOM 5981 C C . LEU B 1 400 ? 12.078 0.657 13.688 1 97.81 400 LEU B C 1
ATOM 5983 O O . LEU B 1 400 ? 11.633 -0.001 14.633 1 97.81 400 LEU B O 1
ATOM 5987 N N . VAL B 1 401 ? 12.531 1.935 13.766 1 98.38 401 VAL B N 1
ATOM 5988 C CA . VAL B 1 401 ? 12.508 2.684 15.016 1 98.38 401 VAL B CA 1
ATOM 5989 C C . VAL B 1 401 ? 12.016 4.105 14.758 1 98.38 401 VAL B C 1
ATOM 5991 O O . VAL B 1 401 ? 12.438 4.75 13.797 1 98.38 401 VAL B O 1
ATOM 5994 N N . VAL B 1 402 ? 11.109 4.555 15.562 1 98.75 402 VAL B N 1
ATOM 5995 C CA . VAL B 1 402 ? 10.641 5.934 15.5 1 98.75 402 VAL B CA 1
ATOM 5996 C C . VAL B 1 402 ? 10.969 6.648 16.812 1 98.75 402 VAL B C 1
ATOM 5998 O O . VAL B 1 402 ? 10.68 6.133 17.891 1 98.75 402 VAL B O 1
ATOM 6001 N N . VAL B 1 403 ? 11.633 7.758 16.703 1 98.88 403 VAL B N 1
ATOM 6002 C CA . VAL B 1 403 ? 12.023 8.586 17.828 1 98.88 403 VAL B CA 1
ATOM 6003 C C . VAL B 1 403 ? 11.227 9.891 17.812 1 98.88 403 VAL B C 1
ATOM 6005 O O . VAL B 1 403 ? 11.156 10.57 16.797 1 98.88 403 VAL B O 1
ATOM 6008 N N . LYS B 1 404 ? 10.578 10.18 18.906 1 98.69 404 LYS B N 1
ATOM 6009 C CA . LYS B 1 404 ? 9.898 11.453 19.109 1 98.69 404 LYS B CA 1
ATOM 6010 C C . LYS B 1 404 ? 10.461 12.188 20.328 1 98.69 404 LYS B C 1
ATOM 6012 O O . LYS B 1 404 ? 10.5 11.641 21.422 1 98.69 404 LYS B O 1
ATOM 6017 N N . HIS B 1 405 ? 10.945 13.438 20.109 1 97.31 405 HIS B N 1
ATOM 6018 C CA . HIS B 1 405 ? 11.508 14.25 21.188 1 97.31 405 HIS B CA 1
ATOM 6019 C C . HIS B 1 405 ? 12.594 13.484 21.938 1 97.31 405 HIS B C 1
ATOM 6021 O O . HIS B 1 405 ? 12.602 13.469 23.172 1 97.31 405 HIS B O 1
ATOM 6027 N N . GLY B 1 406 ? 13.352 12.773 21.172 1 98 406 GLY B N 1
ATOM 6028 C CA . GLY B 1 406 ? 14.523 12.117 21.719 1 98 406 GLY B CA 1
ATOM 6029 C C . GLY B 1 406 ? 14.211 10.789 22.375 1 98 406 GLY B C 1
ATOM 6030 O O . GLY B 1 406 ? 15.109 10.117 22.891 1 98 406 GLY B O 1
ATOM 6031 N N . ARG B 1 407 ? 13.016 10.328 22.312 1 97.88 407 ARG B N 1
ATOM 6032 C CA . ARG B 1 407 ? 12.594 9.062 22.906 1 97.88 407 ARG B CA 1
ATOM 6033 C C . ARG B 1 407 ? 12.109 8.086 21.844 1 97.88 407 ARG B C 1
ATOM 6035 O O . ARG B 1 407 ? 11.391 8.469 20.922 1 97.88 407 ARG B O 1
ATOM 6042 N N . VAL B 1 408 ? 12.508 6.805 22 1 98.38 408 VAL B N 1
ATOM 6043 C CA . VAL B 1 408 ? 11.969 5.77 21.125 1 98.38 408 VAL B CA 1
ATOM 6044 C C . VAL B 1 408 ? 10.492 5.551 21.438 1 98.38 408 VAL B C 1
ATOM 6046 O O . VAL B 1 408 ? 10.133 5.191 22.562 1 98.38 408 VAL B O 1
ATOM 6049 N N . VAL B 1 409 ? 9.648 5.773 20.469 1 98.12 409 VAL B N 1
ATOM 6050 C CA . VAL B 1 409 ? 8.219 5.676 20.734 1 98.12 409 VAL B CA 1
ATOM 6051 C C . VAL B 1 409 ? 7.633 4.488 19.969 1 98.12 409 VAL B C 1
ATOM 6053 O O . VAL B 1 409 ? 6.492 4.094 20.219 1 98.12 409 VAL B O 1
ATOM 6056 N N . HIS B 1 410 ? 8.367 3.928 19.047 1 97.06 410 HIS B N 1
ATOM 6057 C CA . HIS B 1 410 ? 7.953 2.75 18.281 1 97.06 410 HIS B CA 1
ATOM 6058 C C . HIS B 1 410 ? 9.156 1.921 17.859 1 97.06 410 HIS B C 1
ATOM 6060 O O . HIS B 1 410 ? 10.18 2.473 17.453 1 97.06 410 HIS B O 1
ATOM 6066 N N . GLU B 1 411 ? 9.094 0.647 17.969 1 96.81 411 GLU B N 1
ATOM 6067 C CA . GLU B 1 411 ? 10 -0.353 17.406 1 96.81 411 GLU B CA 1
ATOM 6068 C C . GLU B 1 411 ? 9.234 -1.445 16.672 1 96.81 411 GLU B C 1
ATOM 6070 O O . GLU B 1 411 ? 8.305 -2.045 17.234 1 96.81 411 GLU B O 1
ATOM 6075 N N . ALA B 1 412 ? 9.57 -1.669 15.398 1 94.25 412 ALA B N 1
ATOM 6076 C CA . ALA B 1 412 ? 8.906 -2.717 14.625 1 94.25 412 ALA B CA 1
ATOM 6077 C C . ALA B 1 412 ? 9.086 -4.082 15.289 1 94.25 412 ALA B C 1
ATOM 6079 O O . ALA B 1 412 ? 10.195 -4.441 15.695 1 94.25 412 ALA B O 1
ATOM 6080 N N . PRO B 1 413 ? 8.016 -4.793 15.414 1 89.38 413 PRO B N 1
ATOM 6081 C CA . PRO B 1 413 ? 8.188 -6.148 15.945 1 89.38 413 PRO B CA 1
ATOM 6082 C C . PRO B 1 413 ? 9.016 -7.043 15.023 1 89.38 413 PRO B C 1
ATOM 6084 O O . PRO B 1 413 ? 8.961 -6.895 13.805 1 89.38 413 PRO B O 1
ATOM 6087 N N . SER B 1 414 ? 9.75 -7.926 15.609 1 81.06 414 SER B N 1
ATOM 6088 C CA . SER B 1 414 ? 10.664 -8.781 14.859 1 81.06 414 SER B CA 1
ATOM 6089 C C . SER B 1 414 ? 9.945 -9.461 13.695 1 81.06 414 SER B C 1
ATOM 6091 O O . SER B 1 414 ? 10.477 -9.539 12.586 1 81.06 414 SER B O 1
ATOM 6093 N N . ALA B 1 415 ? 8.703 -9.883 13.93 1 77.56 415 ALA B N 1
ATOM 6094 C CA . ALA B 1 415 ? 7.965 -10.648 12.938 1 77.56 415 ALA B CA 1
ATOM 6095 C C . ALA B 1 415 ? 7.488 -9.75 11.797 1 77.56 415 ALA B C 1
ATOM 6097 O O . ALA B 1 415 ? 7.219 -10.227 10.688 1 77.56 415 ALA B O 1
ATOM 6098 N N . ALA B 1 416 ? 7.426 -8.477 12.047 1 77.69 416 ALA B N 1
ATOM 6099 C CA . ALA B 1 416 ? 6.879 -7.543 11.062 1 77.69 416 ALA B CA 1
ATOM 6100 C C . ALA B 1 416 ? 7.984 -6.695 10.445 1 77.69 416 ALA B C 1
ATOM 6102 O O . ALA B 1 416 ? 7.727 -5.891 9.547 1 77.69 416 ALA B O 1
ATOM 6103 N N . MET B 1 417 ? 9.18 -6.922 10.781 1 86.75 417 MET B N 1
ATOM 6104 C CA . MET B 1 417 ? 10.297 -6.059 10.398 1 86.75 417 MET B CA 1
ATOM 6105 C C . MET B 1 417 ? 10.727 -6.328 8.961 1 86.75 417 MET B C 1
ATOM 6107 O O . MET B 1 417 ? 10.852 -7.484 8.555 1 86.75 417 MET B O 1
ATOM 6111 N N . VAL B 1 418 ? 10.758 -5.332 8.234 1 92.94 418 VAL B N 1
ATOM 6112 C CA . VAL B 1 418 ? 11.398 -5.379 6.926 1 92.94 418 VAL B CA 1
ATOM 6113 C C . VAL B 1 418 ? 12.789 -4.746 7.008 1 92.94 418 VAL B C 1
ATOM 6115 O O . VAL B 1 418 ? 12.914 -3.535 7.195 1 92.94 418 VAL B O 1
ATOM 6118 N N . ASP B 1 419 ? 13.828 -5.543 6.891 1 93.06 419 ASP B N 1
ATOM 6119 C CA . ASP B 1 419 ? 15.211 -5.094 6.98 1 93.06 419 ASP B CA 1
ATOM 6120 C C . ASP B 1 419 ? 16.031 -5.574 5.777 1 93.06 419 ASP B C 1
ATOM 6122 O O . ASP B 1 419 ? 16.438 -6.734 5.719 1 93.06 419 ASP B O 1
ATOM 6126 N N . CYS B 1 420 ? 16.203 -4.734 4.797 1 90.44 420 CYS B N 1
ATOM 6127 C CA . CYS B 1 420 ? 16.891 -5.059 3.553 1 90.44 420 CYS B CA 1
ATOM 6128 C C . CYS B 1 420 ? 18.266 -4.414 3.506 1 90.44 420 CYS B C 1
ATOM 6130 O O . CYS B 1 420 ? 18.828 -4.227 2.428 1 90.44 420 CYS B O 1
ATOM 6132 N N . ARG B 1 421 ? 18.812 -4.066 4.629 1 86.88 421 ARG B N 1
ATOM 6133 C CA . ARG B 1 421 ? 20.125 -3.436 4.711 1 86.88 421 ARG B CA 1
ATOM 6134 C C . ARG B 1 421 ? 21.234 -4.457 4.5 1 86.88 421 ARG B C 1
ATOM 6136 O O . ARG B 1 421 ? 21.062 -5.645 4.773 1 86.88 421 ARG B O 1
#

InterPro domains:
  IPR005920 Imidazolonepropionase [MF_00372] (7-409)
  IPR005920 Imidazolonepropionase [PTHR42752] (23-411)
  IPR005920 Imidazolonepropionase [TIGR01224] (31-408)
  IPR006680 Amidohydrolase-related [PF01979] (67-405)
  IPR011059 Metal-dependent hydrolase, composite domain superfamily [G3DSA:2.30.40.10] (24-406)
  IPR011059 Metal-dependent hydrolase, composite domain superfamily [SSF51338] (4-418)
  IPR032466 Metal-dependent hydrolase [SSF51556] (70-367)

Secondary structure (DSSP, 8-state):
-PPPB-SEEEEEEEEE---SBTTB--EEEEEEEEEETTEEEEEEEGGGHHHH-B-TTSEEEE-TT-EEEEPEEEEEE-----S--HHHHHHHHTT--HHHHHHTT-THHHHHHHHHHS-HHHHHHHHHHHHHHHHTTTEEEEEEE--SS-SHHHHHHHHHHHHHHHHHTTTSSEEEEEEEE----GGGGGGHHHHHHHIIIIIHHHHHHTT--SEEEEEESTTSB-HHHHHHHHHHHHHTTPEEEEEESSSS--SHHHHHHHHT-SEEEE-TT--HHHHHHHHHHT-EEEE-HHHHHHTT------HHHHHHTT--EEE----BTTTB----HHHHHHHHHHTT---HHHHHHHTTHHHHHHTT-TTSS---TTSB--EEEESSS-HHHHHHSTT---EEEEEETTEEEEE--GGG-----/-PPPB-SEEEEEEEEE---SBTTB--EEEEEEEEEETTEEEEEEEGGGHHHH-B-TTSEEEE-TT-EEEEPEEEEEE-----S--HHHHHHHHTT--HHHHHHTT-THHHHHHHHHHS-HHHHHHHHHHHHHHHHTTTEEEEEEE--SS-SHHHHHHHHHHHHHHHHHTTTSSEEEEEEEE----GGGGGGHHHHHHHIIIIIHHHHHHTT--SEEEEEESTTSB-HHHHHHHHHHHHHTTPEEEEEESSSS--SHHHHHHHHT-SEEEE-TT--HHHHHHHHHHT-EEEE-HHHHHHTT------HHHHHHTT--EEE----BTTTB----HHHHHHHHHHTT---HHHHHHHTTHHHHHHTT-TTSS---TTSB--EEEESSS-HHHHHHSTT---EEEEEETTEEEEE--GGG-----

Foldseek 3Di:
DDAAEFAEKEFQAFEQFLPDDLQGSNTDGCKMWGHDFFFTADIDHRVCDVVRHRHPNYHYHYLNQFYKFFQFAFQAAALQWDDFCVVLLVCVVVVNDPVNSVVVVDDLNRGLVGRVPDDLVVRLVRSLVLVVLLLQQRHAEHEHEAASPQAQVSLLVRLVSQVVNCVVLVNSHHYAYEYEQEAHDPVCPVPVVVRLVCCLVPRLLVCLVVVSHQAYEYEDDVRGDALVSLLSNQVSNVVSRHAYEYAAQQPHHRCRLLSCLVSLHLAHERQLRPDPVSLLSQLVSLREYEFAQLLCVSSVHLRGHQQVSSVVSVRQYAYHHHCDNHRGVDSQVLQSLLCCCVRNVRDLSSSLSRRWVVSCSSVVNNLTRGNDRGGGPWMWTFLHNDSNVSNVVGSQRGTAFTDGSSHTSDGDDPVRHDHPD/DDAAEFQEKEFQAFEQFLPDDLQGSNTDGCKMWGHDFFFTADIDHRVCDVVRHNHPNYHYHYLNQFYKFFQFAFQAAALQWDDFCVVVLVCVVVVNDPVNSVVVVDDLNRRLVGRVPDDLVVRLVRSLVLVVLLLQQRHAEHEHEAASPQAQVSLLSRLVSQVVNCVVLVNSHHYAYEYEQHAHDPVCPVPVVVRLVCCLVPRLLVCLVVVSHQAYEYEDDVRGDALVSLLSNQVSNVVSRHAYEYAAQQPHHRCRLLSCLVSLHLAHERQLRPDPVSLLSQLVSLREYEFAQLLCVSSVHLRGHQQVSSVVSVRQYAYHHHCDNHRGVDSQVLQSLLCCCVRNVRDLSSSLSRRWVVSCSSVVNNLTRGNDRGGGPWMWTFLHNDSNVSNVVGSQRGTAFTDGSSHTSDGDDPVRHDHPD

Organism: Anaeromyxobacter dehalogenans (strain ATCC BAA-258 / DSM 21875 / 2CP-1) (NCBI:txid455488)

pLDDT: mean 95.64, std 7.91, range [48.06, 98.94]

Solvent-accessible surface area (backbone atoms only — not comparable to full-atom values): 38857 Å² total; per-residue (Å²): 131,83,59,53,60,25,48,30,31,45,30,44,13,22,31,31,21,28,69,73,47,66,74,36,28,48,76,36,72,56,10,27,42,30,19,36,61,43,20,22,64,40,69,47,51,35,91,47,41,76,82,54,33,42,54,91,81,27,51,73,44,79,41,69,47,8,22,31,34,30,16,25,19,32,58,37,31,40,52,61,55,33,76,82,43,24,69,58,46,42,42,43,30,61,64,44,50,62,64,55,45,47,67,70,62,36,66,68,57,45,38,22,54,34,31,68,69,48,53,69,68,54,33,39,52,50,24,45,53,55,48,52,50,30,34,57,52,25,33,31,31,38,30,38,27,39,33,42,47,49,43,60,73,44,32,53,50,43,33,52,43,51,55,48,40,35,58,73,50,71,58,48,37,49,68,45,36,25,44,33,50,50,44,68,35,81,92,38,62,92,41,53,66,58,52,54,49,44,3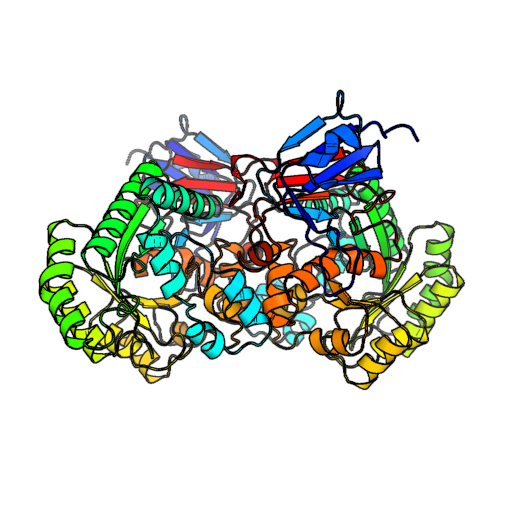8,48,68,45,41,46,51,50,36,44,73,66,62,45,40,56,30,33,32,33,32,28,37,92,88,38,30,52,55,68,58,40,48,53,47,40,50,45,27,43,77,56,69,27,46,30,35,26,40,11,9,58,88,44,72,57,52,25,36,43,51,23,22,74,70,60,16,42,23,31,25,41,29,31,39,59,51,72,69,31,49,53,33,19,27,75,53,57,20,20,40,32,37,34,58,41,31,33,53,64,66,53,48,87,60,52,32,61,47,51,61,34,50,75,61,59,23,45,46,20,32,29,47,40,28,24,72,83,42,14,33,28,69,47,54,22,36,40,43,20,38,33,18,50,64,30,44,29,41,38,38,27,37,52,17,14,23,10,29,21,9,15,54,41,63,73,34,84,55,42,20,22,55,46,68,69,18,44,22,31,30,21,38,31,21,33,55,43,56,39,45,47,28,42,39,32,43,44,66,36,39,40,35,23,26,35,55,44,34,80,67,42,66,49,50,80,91,69,55,44,72,72,87,129,82,58,52,62,26,48,29,32,43,30,44,14,22,31,31,22,27,70,73,47,67,74,36,28,48,76,36,71,55,9,26,40,31,18,36,61,43,21,23,62,40,68,46,50,35,89,47,41,75,82,55,32,44,55,90,82,27,51,76,44,80,42,70,47,8,22,31,34,31,15,25,18,32,58,37,30,40,52,61,55,31,76,82,46,23,69,59,46,42,43,43,29,59,64,45,50,61,65,56,45,48,66,70,64,37,64,68,58,46,36,22,54,34,30,68,69,48,52,68,67,55,33,38,52,49,23,44,53,53,50,51,51,29,33,57,52,24,32,32,31,38,30,38,26,40,35,42,46,50,42,59,75,44,33,54,50,43,31,52,44,52,55,48,38,35,58,73,52,71,60,50,38,50,67,46,36,26,44,32,51,51,44,67,36,79,94,38,61,92,41,52,66,57,52,54,50,45,38,47,69,44,41,46,50,50,37,45,74,67,61,45,40,56,30,33,34,33,33,26,37,92,88,40,29,52,54,68,58,39,48,52,47,39,50,45,29,42,76,56,69,25,44,30,35,25,41,10,8,58,89,42,72,58,53,25,35,43,51,23,23,74,69,60,16,40,22,31,26,42,29,31,39,59,50,69,69,31,49,52,32,18,28,75,53,58,18,19,40,32,36,34,59,42,32,33,53,63,66,54,49,88,61,52,34,61,47,51,62,32,50,74,61,60,21,47,46,20,32,29,46,40,26,24,71,84,44,14,33,30,69,45,55,22,36,43,42,22,38,32,18,50,66,30,42,29,42,39,37,27,37,52,17,14,24,9,29,21,9,15,53,41,63,74,34,84,55,43,19,22,57,46,69,72,18,45,23,31,30,21,38,31,22,32,55,41,56,40,44,48,28,45,39,33,44,44,67,35,37,40,34,22,25,34,55,43,35,82,69,41,66,50,50,81,92,68,54,44,71,73,90

Nearest PDB structures (foldseek):
  2g3f-assembly1_A  TM=9.533E-01  e=1.269E-44  Bacillus subtilis
  2oof-assembly1_A  TM=9.376E-01  e=5.206E-45  unidentified
  2puz-assembly1_A  TM=9.477E-01  e=2.362E-42  Agrobacterium fabrum str. C58
  6ijm-assembly1_A  TM=6.589E-01  e=2.082E-08  Arabidopsis thaliana
  6j4t-assembly1_A  TM=6.364E-01  e=3.348E-08  Arabidopsis thaliana

Sequence (842 aa):
MSRPTATLVLRNAVVATCDRSPSDAGLLPGAAVAVEGRRVAWVGRDRDLEAEVNAGGAQVIDARGGLVTPGLVDSHTHLVFAGERAGEFALRCAGRSYLQVALSGGGIAVTTRATRAAPDEQLLADAAARARRLIAQGVTTIEVKSGYGLDAPEELRLLRIVHQLGDALGGDATILPTLLFHAVPPEQVGDRAAFVREACAALIPQVARERLAVFCDVFVEDGAFAPDEARRLLQAAKDRGLVPRVHAEQLTAGGGARLAAELGCASADHLEELDDAGVAALAEARVVAGLLPLSTLFLGSERYAPARRLLEAGVPVSLATNMNPGSAMSENVGLTLSLACLKLGLTPAEALVAFTAGGARALRQPDLGRIARGADADLVLWGCGSPEHLAWHMAVNHALVVVKHGRVVHEAPSAAMVDCRMSRPTATLVLRNAVVATCDRSPSDAGLLPGAAVAVEGRRVAWVGRDRDLEAEVNAGGAQVIDARGGLVTPGLVDSHTHLVFAGERAGEFALRCAGRSYLQVALSGGGIAVTTRATRAAPDEQLLADAAARARRLIAQGVTTIEVKSGYGLDAPEELRLLRIVHQLGDALGGDATILPTLLFHAVPPEQVGDRAAFVREACAALIPQVARERLAVFCDVFVEDGAFAPDEARRLLQAAKDRGLVPRVHAEQLTAGGGARLAAELGCASADHLEELDDAGVAALAEARVVAGLLPLSTLFLGSERYAPARRLLEAGVPVSLATNMNPGSAMSENVGLTLSLACLKLGLTPAEALVAFTAGGARALRQPDLGRIARGADADLVLWGCGSPEHLAWHMAVNHALVVVKHGRVVHEAPSAAMVDCR